Protein 9AYR (pdb70)

GO terms:
  GO:0005085 guanyl-nucleotide exchange factor activity (F, IDA)
  GO:0000139 Golgi membrane (C, IDA)
  GO:0005801 cis-Golgi network (C, IDA)
  GO:0032045 guanyl-nucleotide exchange factor complex (C, IDA)
  GO:0005085 guanyl-nucleotide exchange factor activity (F, IGI)
  GO:0042147 retrograde transport, endosome to Golgi (P, IGI)
  GO:0042147 retrograde transport, endosome to Golgi (P, IMP)
  GO:0005829 cytosol (C, HDA)
  GO:0006886 intracellular protein transport (P, IMP)
  GO:0005085 guanyl-nucleotide exchange factor activity (F, IPI)
  GO:0042147 retrograde transport, endosome to Golgi (P, IPI)
  GO:0034066 Ric1-Rgp1 guanyl-nucleotide exchange factor complex (C, IPI)
  GO:0005515 protein binding (F, IPI)
  GO:0005794 Golgi apparatus (C, IDA)

Nearest PDB structures (foldseek):
  9ayr-assembly1_C  TM=1.006E+00  e=3.073E-36  Saccharomyces cerevisiae
  5uk9-assembly2_B  TM=8.354E-01  e=1.605E-13  Homo sapiens
  8afd-assembly2_B  TM=8.222E-01  e=9.881E-13  Homo sapiens
  4m21-assembly1_A  TM=8.290E-01  e=4.120E-12  Homo sapiens
  2erx-assembly2_B  TM=7.887E-01  e=4.132E-10  Homo sapiens

B-factor: mean 67.65, std 32.07, range [1.93, 196.13]

Foldseek 3Di:
DDKFFPKFWDKDFDDFQPDAQDPPHRDRQLFWQEKDDDLQQQWIWTFDQFKIWIARHLLGDTFDMDRHHNVCCVVQNTWHAKAFQDAPLAAQLAAADDSPVPDDDWGWIWTAHPQGKTFTKTKAFPDGNLRCCLQQVFPRDDNPPPCPFFPPFDADPPPRVDTQAFGNGDPPPDDFDQVVSQRSGTGHMDMDGDDMDHDPFDFLEKHKYWYCDVPIWIWMWTAGQQFIKIFIGRPNDTDDIDTAGDHQWHYWDRFLSWIWTWGADVQWTWIWTAHVVVRDTDTQTAPRHNADWDDWAYALRWIWTAGQFKIWTAGDPVGYTDAIDGDPAGFDDKYCQDRFWIWTAGPQQQKIWTAGPLGATAAIDPPPPPPDVPTFHFNYWHHTQQWIWTDGRSRMITITWMWAWADEAAFQQAFWDWTKTATLQQKMWIDDFPFPDQDTDKDIDIDHDPDSGRSFNWRDWYAAPPRQWIWIAGQSQGKIWIAGPVVRDIAIAGDWAFPDWHYQHDFKIFTFGFDPVVRWIKTWIFRDDPDDDPNDHRVVRTDDMGGDDPVKDWLDKHKYFDNDWDFPVPVVLGWTQGIWIWTQIQAWIWIWGFTFHADPVGPGHTDDTDGPDTHGDDCVQPSSQWDHWDQPDQWIWTCGSAFIKIFHPCVTDMDTQGGGFDAFQHHHNQWTQTAGNQKGFIAGNVCSNVSHDTLFIGGNDHNQDFNIDHVLLQKTKGWYWPHDNVIIDITIDIDHCLLRSVVSVVVVVPDPPCNCVSCVPHPCVLCSLPVCLLVCLPPHHDNLVSLVNLVCRQQPDVVGSLSPSSLVSVLVSLVPHDPVSQVVVCVSPVDDPVRSVVSCVVVLPLVSCLSCVVCVPVDPVVPCVLLVSLLSLVVVVVVVSSVVSNVVSLVVQVVVVVVPHSVVSVVVSD/DFQWAWDWDDPDPFKIWIKTWNFLAAEQFFKTKIKIKIAGNADPVLVPDDVPPSLSQAKKKWAWKWKKKWKKKKFFCQWFPPVPFCVVGIDIATAEMEPIAIQDGTDIHHHGDMWMKIWIFDGHHLQADWFADLDDGITMWMKMKIKTWIPSDVDIDIDIDIDTGGYFHFADLQGKTFAREDRDRYYYGYNTDMDRDDPDVVLVVQLVVLVCPPVVSVCSSVVCDPDDSLSSQVCNQVDPNRIDRLPDDFDQKDWDADPNFTAWIKGWPGSAAAQQDKTKIKIFGLVGGDLFKDFFKKKKFKWKWKAFDPVGTDPVDDGTDTHTQFMDMDGPLDSDRMDIDITGGDDDSNDTHHFWHHYPGIGMFMKMKMKTWMFGDDPRQFWDFDDDDPPDTDIHGDPDGDTDTDMDIGGHHYHYHSDGDSHD/DDAAEEEEAVCLLVVCVQPPDPPVFNPFDCDPQKTWTWDDDPNDTYIYMYRHDPVDPPCCLVVLLVHQEYEQEFEQADCVSVVCVVVVLVSSVVSPDHQYEYEYECQVPVHRPDPPVVSVVVCVVSPHDYYDYFYSPNTPCSVVRVNVVVVPDDDDDDDDPPDDDDD

Organism: Saccharomyces cerevisiae (strain ATCC 204508 / S288c) (NCBI:txid559292)

Secondary structure (DSSP, 8-state):
----BSSSPEEEEPPPPSS-SSSS---------EEEEETTTTEEEEE-SS-EEEEETTTTEEEEE----HHHHHHH-SEEEEEEB----S--SSS----TT-----EEEEEEETTSEE--EEEE-S--HHHHHHHH---------TTTTB-SEEEESSSTTSEEESSS-------S----TTT--PBP-EEEE---EE-SS---EEEEEEEE---EEEEEEEEETTEEEEEEESSSSEEEEEEEE-SSEEEEEE-SSSEEEEE-------EEEEETTTTEEEEE--S---SPEEEEEEETTEEEEEESS-EEEEETTTTEEEEEE--SS--SEEEESSSS-EEEE-TT-S-EEEE-TTS-EEEE----SS-------EEEEEE-SS-EEEEETTSEEEE--B--B---STT-TTSPPPEEEEETTTEEEEE---TTSSS-----EEEE-S-S-S---EEEEEE-GGG--EEEEETTTTEEEEEETTTTEEEEEES--EEEEEESSSS-EEEEEE-SGGG-EEEEEE---S--SS---GGGG--EEEE--SS--EEEEEEEE-SSPPB-----TTEEEEEEEEEEESS--EEEEEEEE--SS----EEEEEEEE-----GGG-GGG--EEEEETTEEEEE-SSSEEEE------EEEEES-EEEE----SS---EEETTEEEE--HHHHHHT---SEEEE--SS--EEEEETTTTEEEEEEEE--SS--EEEEEEEE-HHHHHHHHHHTTPPTTSHHHHHTT-TTHHHHHTTTHHHHHTTT---HHHHHHHHHTTTS-------HHHHHHHHHHHHTSPTTSHHHHHHHSS--HHHHHHHHHHHT-HHHHHHHHHHHTT-----THHHHHHHHHHHHHH--HHHHHHHHHHHHHHHHHHH--HHHHHHHH-/--SSEEEEEEEETTEEEEEEESSSEE-TTS--EEEEEEEE---SGGGG-----GGGGS-EEEEEEEEEEEEEEEEETTTB-STT----SEEEEEEEE---EEEEEEEEE-TT-EEEEEEEPPPPPTTPPPPB-S-SSEEEEEEEEEEEEE-SSSS-EEEEEEEEEEE---B-TTSEEE-B--SSS-EE----EEE------HHHHHHHHHH--HHHHHHHHHH----SHHHHHHHGGG----EEESSSS--SEEEEEETTEEEEEEEESSS-EETTS-EEEEEE-TTTS-TTEEEEEEEEEEEEEEEE-GGGB-----PPP-EEEEEEEEE--S---EEEEEE---EETTEE----EEBSSEEEEEEEEEEEEEEE--SSSSEEEEEEETTEEEEEE-SEEEEE--EEEEE--EE---------/--EEEEE----HHHHHHSSS--SS-----B-SS-EEEEEEETTEEEEEEE-------SSHHHHHHH-SEEEEEEETTSHHHHHTHHHHHHHHHH------EEEEE-TT----SS-HHHHHHHHHHHT-SEEEE--TTT-SSHHHHHHHHHHHS-----EEE-PPP--

Sequence (1501 aa):
MHLWPVSPPQLLRIPPRNAELGEGTKIDDCNILQSMTLPQANVLIMLTPTRVLIYNFKPMALVASHERTMASLKEFGDNRSMKRSAPYNDIIEGLISKKDSQHQGKLIFYVMTDKNFLLTYQILKNCTNEIIFKEYGIPVIEPDYNNDDDTLTVFDKNSSSRIIQNGFGITKELHFLSENIDELPVKKLELRLKVVLKFDYEIIDMIGIKTFSGRYEEVLIVLFPHGLQILTISDFKVSKSSLVEVKKGSKTIVCNKQLMVLSHDEKQTIVSIIDIEKQAVEAIPLTDTPDELLTCLEVNGYLVVVYKEKIICFDTRIKKVSHSWKPPFVIKLCDKINDKILLLVSEDSVNIHFYTEFGNLLFATYFDEDDYAAEYKISDFVCLDKSLITVSHSGKYQVWKLWEEIKQTQFDFRNPKCYVLTNTNNDVIIYSPVTSSSINNDNLQVIKLPTKTFNNHIAFVKINSSLRLFATYVSNKNILLIHNLETNMWSSFADQNVLDLHWLGDNYLVCHMKNDDGSTNLKCLQIPLQEANPDVELSDYVMWEYNVPENTIVFSLHVNTLSRYKLLKMQPDALLKTAEIILVTDTQTIVFDVISTVHPCGLNIIKKFYQYLKINIPIDVLPNKIEWIINMKEGLLFFADRKFIKLGKVGWQTLTLLDNIEKIIDVIRDEIFVVQGHNYVVYSLEDLWDDKKPLVSIPIEEDLYPISTTPETATTHTLHCIFNARFSKLVVKHQIYLDQLILAKLEDNTDLEDISHNYRFLKPYKFALEKILSTKILRSDSLDDILKLIKMYDNTDPSPPTHSGMLEIISNCLRKIETKYWNHLFTNLKMTPRDLLALCIEENEAKMLGVLLLVFLNYDEMRAHRIDTFLIRENIKLEIIHESNSYFGGEHISIAFRFKHLGSQHELFNYQKQMYFHQPVTLISGYVQISGVFQYDSEVISESKFKDTSIKTLPLLLIPQTLLFSEISLEPGEVRTFYFKSTKLPKDICPSYSSSKVASINYTLEVGADVLSDDNIEKFSNRVPITIAPYISSNAEQYTSRLDKPAIILKTGNIKELKPRKSYSVRDNISNLEQKMSNLLPQLINLQNAYQINRNNETMAKVSLSAPFYKTTDDINLVIELDPITTPLLKVTSLTVSLESFEIINPKYKTEGGSKPKGNSVYEKHFICFDECKSVSVKLLPPRSPTNQITGQFKTDVFQHKWMIGLKFVIIAKTESITLDQFYEDKKGILFHSKENLEGEEFTCYVPIPILCTSEDFMGWLTKYKIVFLKTSLITRFMYDTFDDHYQATIGIDFLSKTMYLDDKTIRLQLWDTERFRSLIPSYIRDSRVAIIVYDITKRKSFEYIDKWIEDVKNEENVILCIVGNKSDLDERQISTEEGEKKAKLLGAKIFMETSTKAGYNVKALFKKIAKSLPENKPGVIDISTAE

Radius of gyration: 35.73 Å; Cα contacts (8 Å, |Δi|>4): 3496; chains: 3; bounding box: 91×107×98 Å

Structure (mmCIF, N/CA/C/O backbone):
data_9AYR
#
_entry.id   9AYR
#
_cell.length_a   1.00
_cell.length_b   1.00
_cell.length_c   1.00
_cell.angle_alpha   90.00
_cell.angle_beta   90.00
_cell.angle_gamma   90.00
#
_symmetry.space_group_name_H-M   'P 1'
#
loop_
_entity.id
_entity.type
_entity.pdbx_description
1 polymer 'Guanine nucleotide exchange factor subunit RIC1'
2 polymer 'Guanine nucleotide exchange factor subunit RGP1'
3 polymer 'GTP-binding protein YPT6'
#
loop_
_atom_site.group_PDB
_atom_site.id
_atom_site.type_symbol
_atom_site.label_atom_id
_atom_site.label_alt_id
_atom_site.label_comp_id
_atom_site.label_asym_id
_atom_site.label_entity_id
_atom_site.label_seq_id
_atom_site.pdbx_PDB_ins_code
_atom_site.Cartn_x
_atom_site.Cartn_y
_atom_site.Cartn_z
_atom_site.occupancy
_atom_site.B_iso_or_equiv
_atom_site.auth_seq_id
_atom_site.auth_comp_id
_atom_site.auth_asym_id
_atom_site.auth_atom_id
_atom_site.pdbx_PDB_model_num
ATOM 1 N N . MET A 1 37 ? 120.860 124.687 128.481 1.00 37.70 37 MET A N 1
ATOM 2 C CA . MET A 1 37 ? 119.423 124.752 128.719 1.00 41.81 37 MET A CA 1
ATOM 3 C C . MET A 1 37 ? 118.665 123.915 127.693 1.00 39.07 37 MET A C 1
ATOM 4 O O . MET A 1 37 ? 118.249 122.795 127.984 1.00 41.11 37 MET A O 1
ATOM 18 N N . HIS A 1 38 ? 118.492 124.460 126.492 1.00 37.39 38 HIS A N 1
ATOM 19 C CA . HIS A 1 38 ? 117.782 123.748 125.442 1.00 35.27 38 HIS A CA 1
ATOM 20 C C . HIS A 1 38 ? 118.603 122.558 124.954 1.00 34.77 38 HIS A C 1
ATOM 21 O O . HIS A 1 38 ? 119.812 122.466 125.179 1.00 37.59 38 HIS A O 1
ATOM 35 N N . LEU A 1 39 ? 117.923 121.636 124.276 1.00 31.22 39 LEU A N 1
ATOM 36 C CA . LEU A 1 39 ? 118.559 120.442 123.736 1.00 28.91 39 LEU A CA 1
ATOM 37 C C . LEU A 1 39 ? 117.937 120.111 122.390 1.00 31.30 39 LEU A C 1
ATOM 38 O O . LEU A 1 39 ? 116.713 120.000 122.280 1.00 37.21 39 LEU A O 1
ATOM 54 N N . TRP A 1 40 ? 118.781 119.956 121.375 1.00 26.62 40 TRP A N 1
ATOM 55 C CA . TRP A 1 40 ? 118.363 119.553 120.043 1.00 24.86 40 TRP A CA 1
ATOM 56 C C . TRP A 1 40 ? 119.239 118.404 119.571 1.00 27.44 40 TRP A C 1
ATOM 57 O O . TRP A 1 40 ? 120.400 118.305 119.976 1.00 31.10 40 TRP A O 1
ATOM 78 N N . PRO A 1 41 ? 118.719 117.524 118.713 1.00 27.64 41 PRO A N 1
ATOM 79 C CA . PRO A 1 41 ? 119.521 116.380 118.260 1.00 29.22 41 PRO A CA 1
ATOM 80 C C . PRO A 1 41 ? 120.509 116.789 117.176 1.00 29.01 41 PRO A C 1
ATOM 81 O O . PRO A 1 41 ? 120.149 117.472 116.214 1.00 24.49 41 PRO A O 1
ATOM 92 N N . VAL A 1 42 ? 121.764 116.369 117.341 1.00 29.32 42 VAL A N 1
ATOM 93 C CA . VAL A 1 42 ? 122.772 116.632 116.319 1.00 25.85 42 VAL A CA 1
ATOM 94 C C . VAL A 1 42 ? 122.435 115.885 115.038 1.00 29.42 42 VAL A C 1
ATOM 95 O O . VAL A 1 42 ? 122.515 116.442 113.937 1.00 35.39 42 VAL A O 1
ATOM 108 N N . SER A 1 43 ? 122.049 114.622 115.159 1.00 28.28 43 SER A N 1
ATOM 109 C CA . SER A 1 43 ? 121.773 113.777 114.006 1.00 29.89 43 SER A CA 1
ATOM 110 C C . SER A 1 43 ? 120.875 112.640 114.468 1.00 28.88 43 SER A C 1
ATOM 111 O O . SER A 1 43 ? 120.674 112.451 115.676 1.00 29.98 43 SER A O 1
ATOM 119 N N . PRO A 1 44 ? 120.312 111.871 113.541 1.00 27.68 44 PRO A N 1
ATOM 120 C CA . PRO A 1 44 ? 119.460 110.748 113.937 1.00 27.02 44 PRO A CA 1
ATOM 121 C C . PRO A 1 44 ? 120.223 109.772 114.812 1.00 23.70 44 PRO A C 1
ATOM 122 O O . PRO A 1 44 ? 121.460 109.703 114.749 1.00 29.23 44 PRO A O 1
ATOM 133 N N . PRO A 1 45 ? 119.528 109.004 115.643 1.00 19.52 45 PRO A N 1
ATOM 134 C CA . PRO A 1 45 ? 120.217 108.190 116.646 1.00 20.28 45 PRO A CA 1
ATOM 135 C C . PRO A 1 45 ? 121.048 107.080 116.023 1.00 18.83 45 PRO A C 1
ATOM 136 O O . PRO A 1 45 ? 120.792 106.612 114.912 1.00 23.96 45 PRO A O 1
ATOM 147 N N . GLN A 1 46 ? 122.064 106.665 116.772 1.00 14.02 46 GLN A N 1
ATOM 148 C CA . GLN A 1 46 ? 122.852 105.487 116.436 1.00 13.62 46 GLN A CA 1
ATOM 149 C C . GLN A 1 46 ? 122.183 104.274 117.071 1.00 18.02 46 GLN A C 1
ATOM 150 O O . GLN A 1 46 ? 122.005 104.230 118.292 1.00 25.81 46 GLN A O 1
ATOM 164 N N . LEU A 1 47 ? 121.805 103.301 116.247 1.00 16.57 47 LEU A N 1
ATOM 165 C CA . LEU A 1 47 ? 121.045 102.148 116.709 1.00 19.53 47 LEU A CA 1
ATOM 166 C C . LEU A 1 47 ? 121.994 101.026 117.109 1.00 19.08 47 LEU A C 1
ATOM 167 O O . LEU A 1 47 ? 122.899 100.673 116.348 1.00 23.20 47 LEU A O 1
ATOM 183 N N . LEU A 1 48 ? 121.784 100.468 118.301 1.00 16.95 48 LEU A N 1
ATOM 184 C CA . LEU A 1 48 ? 122.559 99.336 118.786 1.00 19.26 48 LEU A CA 1
ATOM 185 C C . LEU A 1 48 ? 121.619 98.402 119.532 1.00 23.60 48 LEU A C 1
ATOM 186 O O . LEU A 1 48 ? 120.439 98.706 119.727 1.00 32.03 48 LEU A O 1
ATOM 202 N N . ARG A 1 49 ? 122.145 97.263 119.973 1.00 22.99 49 ARG A N 1
ATOM 203 C CA . ARG A 1 49 ? 121.366 96.372 120.820 1.00 25.90 49 ARG A CA 1
ATOM 204 C C . ARG A 1 49 ? 122.310 95.543 121.675 1.00 30.62 49 ARG A C 1
ATOM 205 O O . ARG A 1 49 ? 123.401 95.170 121.239 1.00 34.89 49 ARG A O 1
ATOM 226 N N . ILE A 1 50 ? 121.867 95.256 122.894 1.00 30.65 50 ILE A N 1
ATOM 227 C CA . ILE A 1 50 ? 122.692 94.580 123.890 1.00 33.87 50 ILE A CA 1
ATOM 228 C C . ILE A 1 50 ? 123.001 93.167 123.410 1.00 36.93 50 ILE A C 1
ATOM 229 O O . ILE A 1 50 ? 122.187 92.567 122.693 1.00 40.27 50 ILE A O 1
ATOM 245 N N . PRO A 1 51 ? 124.148 92.596 123.768 1.00 35.45 51 PRO A N 1
ATOM 246 C CA . PRO A 1 51 ? 124.460 91.234 123.340 1.00 38.30 51 PRO A CA 1
ATOM 247 C C . PRO A 1 51 ? 123.574 90.228 124.051 1.00 42.30 51 PRO A C 1
ATOM 248 O O . PRO A 1 51 ? 123.083 90.498 125.156 1.00 41.88 51 PRO A O 1
ATOM 259 N N . PRO A 1 52 ? 123.349 89.057 123.461 1.00 45.66 52 PRO A N 1
ATOM 260 C CA . PRO A 1 52 ? 122.528 88.041 124.128 1.00 47.85 52 PRO A CA 1
ATOM 261 C C . PRO A 1 52 ? 123.236 87.480 125.351 1.00 48.90 52 PRO A C 1
ATOM 262 O O . PRO A 1 52 ? 124.442 87.645 125.543 1.00 52.15 52 PRO A O 1
ATOM 273 N N . ARG A 1 53 ? 122.456 86.806 126.193 1.00 48.34 53 ARG A N 1
ATOM 274 C CA . ARG A 1 53 ? 122.996 86.250 127.427 1.00 49.71 53 ARG A CA 1
ATOM 275 C C . ARG A 1 53 ? 124.129 85.279 127.124 1.00 58.17 53 ARG A C 1
ATOM 276 O O . ARG A 1 53 ? 123.997 84.392 126.277 1.00 62.69 53 ARG A O 1
ATOM 297 N N . ASN A 1 54 ? 125.249 85.453 127.827 1.00 56.91 54 ASN A N 1
ATOM 298 C CA . ASN A 1 54 ? 126.399 84.580 127.620 1.00 54.40 54 ASN A CA 1
ATOM 299 C C . ASN A 1 54 ? 126.151 83.195 128.205 1.00 58.77 54 ASN A C 1
ATOM 300 O O . ASN A 1 54 ? 126.442 82.178 127.566 1.00 60.05 54 ASN A O 1
ATOM 311 N N . ALA A 1 55 ? 125.612 83.138 129.417 1.00 61.17 55 ALA A N 1
ATOM 312 C CA . ALA A 1 55 ? 125.409 81.880 130.116 1.00 62.41 55 ALA A CA 1
ATOM 313 C C . ALA A 1 55 ? 124.076 81.251 129.726 1.00 68.39 55 ALA A C 1
ATOM 314 O O . ALA A 1 55 ? 123.206 81.889 129.129 1.00 68.46 55 ALA A O 1
ATOM 321 N N . GLU A 1 56 ? 123.928 79.976 130.078 1.00 78.87 56 GLU A N 1
ATOM 322 C CA . GLU A 1 56 ? 122.717 79.219 129.787 1.00 82.54 56 GLU A CA 1
ATOM 323 C C . GLU A 1 56 ? 121.761 79.363 130.965 1.00 79.54 56 GLU A C 1
ATOM 324 O O . GLU A 1 56 ? 122.059 78.911 132.075 1.00 75.39 56 GLU A O 1
ATOM 336 N N . LEU A 1 57 ? 120.612 79.999 130.724 1.00 82.84 57 LEU A N 1
ATOM 337 C CA . LEU A 1 57 ? 119.623 80.165 131.784 1.00 81.64 57 LEU A CA 1
ATOM 338 C C . LEU A 1 57 ? 119.135 78.815 132.292 1.00 84.53 57 LEU A C 1
ATOM 339 O O . LEU A 1 57 ? 119.163 78.545 133.498 1.00 78.88 57 LEU A O 1
ATOM 355 N N . GLY A 1 58 ? 118.690 77.949 131.382 1.00 96.68 58 GLY A N 1
ATOM 356 C CA . GLY A 1 58 ? 118.246 76.628 131.762 1.00 100.13 58 GLY A CA 1
ATOM 357 C C . GLY A 1 58 ? 119.368 75.607 131.737 1.00 110.06 58 GLY A C 1
ATOM 358 O O . GLY A 1 58 ? 120.430 75.830 131.158 1.00 110.04 58 GLY A O 1
ATOM 362 N N . GLU A 1 59 ? 119.117 74.467 132.382 1.00 117.54 59 GLU A N 1
ATOM 363 C CA . GLU A 1 59 ? 120.109 73.397 132.392 1.00 118.51 59 GLU A CA 1
ATOM 364 C C . GLU A 1 59 ? 120.376 72.885 130.981 1.00 118.61 59 GLU A C 1
ATOM 365 O O . GLU A 1 59 ? 121.523 72.588 130.628 1.00 115.63 59 GLU A O 1
ATOM 377 N N . GLY A 1 60 ? 119.330 72.778 130.163 1.00 121.24 60 GLY A N 1
ATOM 378 C CA . GLY A 1 60 ? 119.468 72.327 128.792 1.00 119.52 60 GLY A CA 1
ATOM 379 C C . GLY A 1 60 ? 119.033 73.371 127.784 1.00 114.90 60 GLY A C 1
ATOM 380 O O . GLY A 1 60 ? 119.523 73.391 126.651 1.00 112.01 60 GLY A O 1
ATOM 384 N N . THR A 1 61 ? 118.113 74.244 128.187 1.00 115.63 61 THR A N 1
ATOM 385 C CA . THR A 1 61 ? 117.584 75.287 127.321 1.00 115.02 61 THR A CA 1
ATOM 386 C C . THR A 1 61 ? 118.207 76.630 127.679 1.00 109.06 61 THR A C 1
ATOM 387 O O . THR A 1 61 ? 118.486 76.904 128.850 1.00 105.31 61 THR A O 1
ATOM 398 N N . LYS A 1 62 ? 118.424 77.462 126.663 1.00 103.61 62 LYS A N 1
ATOM 399 C CA . LYS A 1 62 ? 118.997 78.790 126.830 1.00 101.04 62 LYS A CA 1
ATOM 400 C C . LYS A 1 62 ? 117.988 79.828 126.363 1.00 99.48 62 LYS A C 1
ATOM 401 O O . LYS A 1 62 ? 117.380 79.674 125.298 1.00 95.87 62 LYS A O 1
ATOM 420 N N . ILE A 1 63 ? 117.809 80.878 127.161 1.00 91.21 63 ILE A N 1
ATOM 421 C CA . ILE A 1 63 ? 116.873 81.957 126.862 1.00 84.48 63 ILE A CA 1
ATOM 422 C C . ILE A 1 63 ? 117.658 83.259 126.947 1.00 80.47 63 ILE A C 1
ATOM 423 O O . ILE A 1 63 ? 117.964 83.737 128.045 1.00 79.31 63 ILE A O 1
ATOM 439 N N . ASP A 1 64 ? 117.986 83.838 125.794 1.00 78.44 64 ASP A N 1
ATOM 440 C CA . ASP A 1 64 ? 118.606 85.160 125.745 1.00 69.07 64 ASP A CA 1
ATOM 441 C C . ASP A 1 64 ? 117.492 86.191 125.868 1.00 67.00 64 ASP A C 1
ATOM 442 O O . ASP A 1 64 ? 116.730 86.418 124.925 1.00 64.14 64 ASP A O 1
ATOM 451 N N . ASP A 1 65 ? 117.385 86.810 127.045 1.00 61.48 65 ASP A N 1
ATOM 452 C CA . ASP A 1 65 ? 116.264 87.709 127.306 1.00 60.17 65 ASP A CA 1
ATOM 453 C C . ASP A 1 65 ? 116.233 88.855 126.303 1.00 61.32 65 ASP A C 1
ATOM 454 O O . ASP A 1 65 ? 115.213 89.088 125.643 1.00 67.52 65 ASP A O 1
ATOM 463 N N . CYS A 1 66 ? 117.351 89.565 126.154 1.00 51.15 66 CYS A N 1
ATOM 464 C CA . CYS A 1 66 ? 117.450 90.695 125.232 1.00 47.37 66 CYS A CA 1
ATOM 465 C C . CYS A 1 66 ? 116.256 91.634 125.398 1.00 49.98 66 CYS A C 1
ATOM 466 O O . CYS A 1 66 ? 115.604 92.036 124.433 1.00 50.76 66 CYS A O 1
ATOM 474 N N . ASN A 1 67 ? 115.966 91.972 126.652 1.00 47.90 67 ASN A N 1
ATOM 475 C CA . ASN A 1 67 ? 114.819 92.809 126.997 1.00 39.38 67 ASN A CA 1
ATOM 476 C C . ASN A 1 67 ? 115.237 93.724 128.139 1.00 39.86 67 ASN A C 1
ATOM 477 O O . ASN A 1 67 ? 115.527 93.248 129.239 1.00 43.94 67 ASN A O 1
ATOM 488 N N . ILE A 1 68 ? 115.258 95.027 127.884 1.00 36.78 68 ILE A N 1
ATOM 489 C CA . ILE A 1 68 ? 115.813 96.003 128.815 1.00 37.01 68 ILE A CA 1
ATOM 490 C C . ILE A 1 68 ? 114.659 96.681 129.540 1.00 35.57 68 ILE A C 1
ATOM 491 O O . ILE A 1 68 ? 113.896 97.447 128.941 1.00 38.61 68 ILE A O 1
ATOM 507 N N . LEU A 1 69 ? 114.540 96.406 130.838 1.00 31.09 69 LEU A N 1
ATOM 508 C CA . LEU A 1 69 ? 113.483 97.007 131.640 1.00 32.93 69 LEU A CA 1
ATOM 509 C C . LEU A 1 69 ? 113.776 98.466 131.967 1.00 38.62 69 LEU A C 1
ATOM 510 O O . LEU A 1 69 ? 112.879 99.312 131.892 1.00 42.60 69 LEU A O 1
ATOM 526 N N . GLN A 1 70 ? 115.018 98.780 132.329 1.00 37.54 70 GLN A N 1
ATOM 527 C CA . GLN A 1 70 ? 115.353 100.112 132.810 1.00 36.27 70 GLN A CA 1
ATOM 528 C C . GLN A 1 70 ? 116.838 100.366 132.598 1.00 36.07 70 GLN A C 1
ATOM 529 O O . GLN A 1 70 ? 117.649 99.438 132.629 1.00 43.39 70 GLN A O 1
ATOM 543 N N . SER A 1 71 ? 117.178 101.635 132.383 1.00 32.83 71 SER A N 1
ATOM 544 C CA . SER A 1 71 ? 118.560 102.073 132.255 1.00 32.03 71 SER A CA 1
ATOM 545 C C . SER A 1 71 ? 118.783 103.287 133.145 1.00 32.45 71 SER A C 1
ATOM 546 O O . SER A 1 71 ? 117.885 104.112 133.331 1.00 35.95 71 SER A O 1
ATOM 554 N N . MET A 1 72 ? 119.990 103.389 133.698 1.00 28.74 72 MET A N 1
ATOM 555 C CA . MET A 1 72 ? 120.329 104.483 134.595 1.00 32.33 72 MET A CA 1
ATOM 556 C C . MET A 1 72 ? 121.832 104.707 134.545 1.00 33.39 72 MET A C 1
ATOM 557 O O . MET A 1 72 ? 122.603 103.779 134.289 1.00 41.32 72 MET A O 1
ATOM 571 N N . THR A 1 73 ? 122.240 105.946 134.800 1.00 31.92 73 THR A N 1
ATOM 572 C CA . THR A 1 73 ? 123.629 106.361 134.689 1.00 34.23 73 THR A CA 1
ATOM 573 C C . THR A 1 73 ? 124.244 106.567 136.067 1.00 34.66 73 THR A C 1
ATOM 574 O O . THR A 1 73 ? 123.551 106.819 137.055 1.00 40.67 73 THR A O 1
ATOM 585 N N . LEU A 1 74 ? 125.569 106.456 136.110 1.00 34.53 74 LEU A N 1
ATOM 586 C CA . LEU A 1 74 ? 126.365 106.726 137.307 1.00 33.37 74 LEU A CA 1
ATOM 587 C C . LEU A 1 74 ? 127.500 107.663 136.909 1.00 33.23 74 LEU A C 1
ATOM 588 O O . LEU A 1 74 ? 128.663 107.253 136.817 1.00 36.80 74 LEU A O 1
ATOM 604 N N . PRO A 1 75 ? 127.191 108.937 136.651 1.00 36.46 75 PRO A N 1
ATOM 605 C CA . PRO A 1 75 ? 128.238 109.853 136.167 1.00 36.72 75 PRO A CA 1
ATOM 606 C C . PRO A 1 75 ? 129.403 109.998 137.126 1.00 42.94 75 PRO A C 1
ATOM 607 O O . PRO A 1 75 ? 130.516 110.316 136.689 1.00 48.56 75 PRO A O 1
ATOM 618 N N . GLN A 1 76 ? 129.183 109.772 138.423 1.00 43.70 76 GLN A N 1
ATOM 619 C CA . GLN A 1 76 ? 130.277 109.849 139.384 1.00 44.00 76 GLN A CA 1
ATOM 620 C C . GLN A 1 76 ? 131.404 108.886 139.032 1.00 47.24 76 GLN A C 1
ATOM 621 O O . GLN A 1 76 ? 132.561 109.130 139.391 1.00 54.81 76 GLN A O 1
ATOM 635 N N . ALA A 1 77 ? 131.091 107.794 138.331 1.00 40.03 77 ALA A N 1
ATOM 636 C CA . ALA A 1 77 ? 132.086 106.815 137.917 1.00 36.90 77 ALA A CA 1
ATOM 637 C C . ALA A 1 77 ? 132.138 106.605 136.411 1.00 38.46 77 ALA A C 1
ATOM 638 O O . ALA A 1 77 ? 132.892 105.741 135.950 1.00 40.47 77 ALA A O 1
ATOM 645 N N . ASN A 1 78 ? 131.367 107.362 135.631 1.00 38.26 78 ASN A N 1
ATOM 646 C CA . ASN A 1 78 ? 131.366 107.250 134.174 1.00 34.47 78 ASN A CA 1
ATOM 647 C C . ASN A 1 78 ? 130.982 105.834 133.739 1.00 30.28 78 ASN A C 1
ATOM 648 O O . ASN A 1 78 ? 131.697 105.164 132.993 1.00 34.52 78 ASN A O 1
ATOM 659 N N . VAL A 1 79 ? 129.829 105.383 134.232 1.00 26.51 79 VAL A N 1
ATOM 660 C CA . VAL A 1 79 ? 129.288 104.075 133.884 1.00 24.20 79 VAL A CA 1
ATOM 661 C C . VAL A 1 79 ? 127.781 104.193 133.717 1.00 27.93 79 VAL A C 1
ATOM 662 O O . VAL A 1 79 ? 127.105 104.902 134.468 1.00 35.64 79 VAL A O 1
ATOM 675 N N . LEU A 1 80 ? 127.260 103.486 132.718 1.00 29.20 80 LEU A N 1
ATOM 676 C CA . LEU A 1 80 ? 125.831 103.406 132.443 1.00 26.81 80 LEU A CA 1
ATOM 677 C C . LEU A 1 80 ? 125.361 101.988 132.722 1.00 28.15 80 LEU A C 1
ATOM 678 O O . LEU A 1 80 ? 125.952 101.027 132.223 1.00 39.40 80 LEU A O 1
ATOM 694 N N . ILE A 1 81 ? 124.299 101.854 133.511 1.00 25.03 81 ILE A N 1
ATOM 695 C CA . ILE A 1 81 ? 123.781 100.555 133.923 1.00 27.98 81 ILE A CA 1
ATOM 696 C C . ILE A 1 81 ? 122.453 100.317 133.221 1.00 31.43 81 ILE A C 1
ATOM 697 O O . ILE A 1 81 ? 121.549 101.158 133.285 1.00 39.26 81 ILE A O 1
ATOM 713 N N . MET A 1 82 ? 122.343 99.176 132.546 1.00 28.24 82 MET A N 1
ATOM 714 C CA . MET A 1 82 ? 121.093 98.698 131.976 1.00 28.66 82 MET A CA 1
ATOM 715 C C . MET A 1 82 ? 120.641 97.464 132.742 1.00 32.15 82 MET A C 1
ATOM 716 O O . MET A 1 82 ? 121.469 96.672 133.204 1.00 41.05 82 MET A O 1
ATOM 730 N N . LEU A 1 83 ? 119.331 97.306 132.881 1.00 30.38 83 LEU A N 1
ATOM 731 C CA . LEU A 1 83 ? 118.752 96.207 133.639 1.00 31.21 83 LEU A CA 1
ATOM 732 C C . LEU A 1 83 ? 117.868 95.367 132.732 1.00 36.63 83 LEU A C 1
ATOM 733 O O . LEU A 1 83 ? 117.176 95.897 131.860 1.00 47.13 83 LEU A O 1
ATOM 749 N N . THR A 1 84 ? 117.895 94.060 132.944 1.00 36.34 84 THR A N 1
ATOM 750 C CA . THR A 1 84 ? 117.048 93.117 132.234 1.00 37.32 84 THR A CA 1
ATOM 751 C C . THR A 1 84 ? 116.495 92.128 133.246 1.00 36.76 84 THR A C 1
ATOM 752 O O . THR A 1 84 ? 117.000 92.035 134.370 1.00 40.20 84 THR A O 1
ATOM 763 N N . PRO A 1 85 ? 115.456 91.375 132.879 1.00 39.27 85 PRO A N 1
ATOM 764 C CA . PRO A 1 85 ? 114.827 90.480 133.865 1.00 41.65 85 PRO A CA 1
ATOM 765 C C . PRO A 1 85 ? 115.778 89.460 134.463 1.00 43.39 85 PRO A C 1
ATOM 766 O O . PRO A 1 85 ? 115.538 88.998 135.586 1.00 50.40 85 PRO A O 1
ATOM 777 N N . THR A 1 86 ? 116.848 89.091 133.757 1.00 37.18 86 THR A N 1
ATOM 778 C CA . THR A 1 86 ? 117.748 88.042 134.211 1.00 39.87 86 THR A CA 1
ATOM 779 C C . THR A 1 86 ? 119.185 88.496 134.424 1.00 41.23 86 THR A C 1
ATOM 780 O O . THR A 1 86 ? 119.969 87.733 135.000 1.00 42.02 86 THR A O 1
ATOM 791 N N . ARG A 1 87 ? 119.560 89.697 133.988 1.00 39.33 87 ARG A N 1
ATOM 792 C CA . ARG A 1 87 ? 120.946 90.129 134.089 1.00 36.64 87 ARG A CA 1
ATOM 793 C C . ARG A 1 87 ? 121.013 91.645 134.178 1.00 34.21 87 ARG A C 1
ATOM 794 O O . ARG A 1 87 ? 120.094 92.357 133.765 1.00 39.82 87 ARG A O 1
ATOM 815 N N . VAL A 1 88 ? 122.127 92.126 134.722 1.00 31.92 88 VAL A N 1
ATOM 816 C CA . VAL A 1 88 ? 122.475 93.541 134.724 1.00 27.15 88 VAL A CA 1
ATOM 817 C C . VAL A 1 88 ? 123.668 93.720 133.799 1.00 30.59 88 VAL A C 1
ATOM 818 O O . VAL A 1 88 ? 124.500 92.818 133.655 1.00 39.93 88 VAL A O 1
ATOM 831 N N . LEU A 1 89 ? 123.745 94.883 133.156 1.00 25.72 89 LEU A N 1
ATOM 832 C CA . LEU A 1 89 ? 124.837 95.200 132.249 1.00 25.49 89 LEU A CA 1
ATOM 833 C C . LEU A 1 89 ? 125.400 96.565 132.607 1.00 26.60 89 LEU A C 1
ATOM 834 O O . LEU A 1 89 ? 124.648 97.491 132.917 1.00 30.32 89 LEU A O 1
ATOM 850 N N . ILE A 1 90 ? 126.724 96.685 132.566 1.00 24.94 90 ILE A N 1
ATOM 851 C CA . ILE A 1 90 ? 127.424 97.911 132.926 1.00 23.45 90 ILE A CA 1
ATOM 852 C C . ILE A 1 90 ? 128.345 98.278 131.774 1.00 25.15 90 ILE A C 1
ATOM 853 O O . ILE A 1 90 ? 129.206 97.478 131.385 1.00 32.71 90 ILE A O 1
ATOM 869 N N . TYR A 1 91 ? 128.173 99.488 131.247 1.00 20.76 91 TYR A N 1
ATOM 870 C CA . TYR A 1 91 ? 128.909 99.995 130.104 1.00 22.06 91 TYR A CA 1
ATOM 871 C C . TYR A 1 91 ? 129.732 101.199 130.534 1.00 23.87 91 TYR A C 1
ATOM 872 O O . TYR A 1 91 ? 129.348 101.933 131.448 1.00 25.55 91 TYR A O 1
ATOM 890 N N . ASN A 1 92 ? 130.860 101.408 129.864 1.00 24.18 92 ASN A N 1
ATOM 891 C CA . ASN A 1 92 ? 131.592 102.660 129.998 1.00 23.09 92 ASN A CA 1
ATOM 892 C C . ASN A 1 92 ? 130.859 103.721 129.186 1.00 24.97 92 ASN A C 1
ATOM 893 O O . ASN A 1 92 ? 130.720 103.587 127.966 1.00 28.60 92 ASN A O 1
ATOM 904 N N . PHE A 1 93 ? 130.389 104.771 129.857 1.00 29.78 93 PHE A N 1
ATOM 905 C CA . PHE A 1 93 ? 129.396 105.650 129.248 1.00 29.62 93 PHE A CA 1
ATOM 906 C C . PHE A 1 93 ? 129.971 106.423 128.067 1.00 34.55 93 PHE A C 1
ATOM 907 O O . PHE A 1 93 ? 129.516 106.264 126.928 1.00 37.24 93 PHE A O 1
ATOM 924 N N . LYS A 1 94 ? 130.969 107.277 128.315 1.00 38.76 94 LYS A N 1
ATOM 925 C CA . LYS A 1 94 ? 131.432 108.184 127.265 1.00 38.46 94 LYS A CA 1
ATOM 926 C C . LYS A 1 94 ? 131.954 107.426 126.052 1.00 40.11 94 LYS A C 1
ATOM 927 O O . LYS A 1 94 ? 131.445 107.648 124.940 1.00 45.35 94 LYS A O 1
ATOM 946 N N . PRO A 1 95 ? 132.942 106.536 126.175 1.00 36.24 95 PRO A N 1
ATOM 947 C CA . PRO A 1 95 ? 133.200 105.573 125.086 1.00 33.30 95 PRO A CA 1
ATOM 948 C C . PRO A 1 95 ? 132.260 104.378 125.217 1.00 34.63 95 PRO A C 1
ATOM 949 O O . PRO A 1 95 ? 132.584 103.342 125.797 1.00 33.89 95 PRO A O 1
ATOM 960 N N . MET A 1 96 ? 131.049 104.544 124.686 1.00 31.43 96 MET A N 1
ATOM 961 C CA . MET A 1 96 ? 129.986 103.561 124.866 1.00 29.50 96 MET A CA 1
ATOM 962 C C . MET A 1 96 ? 130.476 102.155 124.562 1.00 28.85 96 MET A C 1
ATOM 963 O O . MET A 1 96 ? 130.810 101.834 123.419 1.00 31.72 96 MET A O 1
ATOM 977 N N . ALA A 1 97 ? 130.512 101.315 125.594 1.00 22.13 97 ALA A N 1
ATOM 978 C CA . ALA A 1 97 ? 130.959 99.939 125.434 1.00 22.00 97 ALA A CA 1
ATOM 979 C C . ALA A 1 97 ? 130.645 99.116 126.676 1.00 22.90 97 ALA A C 1
ATOM 980 O O . ALA A 1 97 ? 130.946 99.537 127.796 1.00 27.97 97 ALA A O 1
ATOM 987 N N . LEU A 1 98 ? 130.049 97.942 126.485 1.00 22.68 98 LEU A N 1
ATOM 988 C CA . LEU A 1 98 ? 129.770 97.047 127.599 1.00 23.75 98 LEU A CA 1
ATOM 989 C C . LEU A 1 98 ? 131.067 96.693 128.310 1.00 25.56 98 LEU A C 1
ATOM 990 O O . LEU A 1 98 ? 132.105 96.519 127.669 1.00 31.75 98 LEU A O 1
ATOM 1006 N N . VAL A 1 99 ? 131.026 96.642 129.642 1.00 24.88 99 VAL A N 1
ATOM 1007 C CA . VAL A 1 99 ? 132.236 96.345 130.402 1.00 22.34 99 VAL A CA 1
ATOM 1008 C C . VAL A 1 99 ? 132.006 95.211 131.396 1.00 23.57 99 VAL A C 1
ATOM 1009 O O . VAL A 1 99 ? 132.948 94.491 131.745 1.00 29.76 99 VAL A O 1
ATOM 1022 N N . ALA A 1 100 ? 130.771 95.032 131.860 1.00 22.32 100 ALA A N 1
ATOM 1023 C CA . ALA A 1 100 ? 130.524 94.011 132.872 1.00 22.78 100 ALA A CA 1
ATOM 1024 C C . ALA A 1 100 ? 129.060 93.598 132.850 1.00 25.22 100 ALA A C 1
ATOM 1025 O O . ALA A 1 100 ? 128.214 94.262 132.251 1.00 28.87 100 ALA A O 1
ATOM 1032 N N . SER A 1 101 ? 128.773 92.491 133.528 1.00 23.89 101 SER A N 1
ATOM 1033 C CA . SER A 1 101 ? 127.410 92.000 133.679 1.00 24.88 101 SER A CA 1
ATOM 1034 C C . SER A 1 101 ? 127.386 91.012 134.841 1.00 28.15 101 SER A C 1
ATOM 1035 O O . SER A 1 101 ? 128.416 90.730 135.457 1.00 38.97 101 SER A O 1
ATOM 1043 N N . HIS A 1 102 ? 126.196 90.486 135.140 1.00 24.67 102 HIS A N 1
ATOM 1044 C CA . HIS A 1 102 ? 126.018 89.547 136.244 1.00 27.89 102 HIS A CA 1
ATOM 1045 C C . HIS A 1 102 ? 125.434 88.208 135.823 1.00 34.80 102 HIS A C 1
ATOM 1046 O O . HIS A 1 102 ? 125.878 87.172 136.323 1.00 39.64 102 HIS A O 1
ATOM 1060 N N . GLU A 1 103 ? 124.442 88.193 134.934 1.00 34.04 103 GLU A N 1
ATOM 1061 C CA . GLU A 1 103 ? 123.901 86.956 134.366 1.00 39.64 103 GLU A CA 1
ATOM 1062 C C . GLU A 1 103 ? 123.497 85.968 135.467 1.00 40.70 103 GLU A C 1
ATOM 1063 O O . GLU A 1 103 ? 124.079 84.897 135.634 1.00 51.31 103 GLU A O 1
ATOM 1075 N N . ARG A 1 104 ? 122.481 86.367 136.226 1.00 35.81 104 ARG A N 1
ATOM 1076 C CA . ARG A 1 104 ? 121.972 85.510 137.289 1.00 38.17 104 ARG A CA 1
ATOM 1077 C C . ARG A 1 104 ? 121.448 84.200 136.712 1.00 41.94 104 ARG A C 1
ATOM 1078 O O . ARG A 1 104 ? 120.967 84.141 135.577 1.00 46.16 104 ARG A O 1
ATOM 1099 N N . THR A 1 105 ? 121.546 83.141 137.509 1.00 43.55 105 THR A N 1
ATOM 1100 C CA . THR A 1 105 ? 121.165 81.806 137.076 1.00 49.36 105 THR A CA 1
ATOM 1101 C C . THR A 1 105 ? 119.709 81.514 137.431 1.00 49.17 105 THR A C 1
ATOM 1102 O O . THR A 1 105 ? 119.040 82.285 138.121 1.00 49.11 105 THR A O 1
ATOM 1113 N N . MET A 1 106 ? 119.221 80.369 136.946 1.00 54.68 106 MET A N 1
ATOM 1114 C CA . MET A 1 106 ? 117.831 79.994 137.189 1.00 57.08 106 MET A CA 1
ATOM 1115 C C . MET A 1 106 ? 117.539 79.833 138.672 1.00 58.13 106 MET A C 1
ATOM 1116 O O . MET A 1 106 ? 116.426 80.127 139.118 1.00 62.22 106 MET A O 1
ATOM 1130 N N . ALA A 1 107 ? 118.512 79.358 139.451 1.00 52.54 107 ALA A N 1
ATOM 1131 C CA . ALA A 1 107 ? 118.302 79.236 140.888 1.00 51.44 107 ALA A CA 1
ATOM 1132 C C . ALA A 1 107 ? 117.993 80.595 141.504 1.00 51.28 107 ALA A C 1
ATOM 1133 O O . ALA A 1 107 ? 117.032 80.741 142.268 1.00 52.93 107 ALA A O 1
ATOM 1140 N N . SER A 1 108 ? 118.792 81.609 141.165 1.00 47.35 108 SER A N 1
ATOM 1141 C CA . SER A 1 108 ? 118.537 82.951 141.677 1.00 47.68 108 SER A CA 1
ATOM 1142 C C . SER A 1 108 ? 117.244 83.520 141.113 1.00 47.38 108 SER A C 1
ATOM 1143 O O . SER A 1 108 ? 116.505 84.211 141.821 1.00 48.61 108 SER A O 1
ATOM 1151 N N . LEU A 1 109 ? 116.955 83.251 139.838 1.00 47.79 109 LEU A N 1
ATOM 1152 C CA . LEU A 1 109 ? 115.724 83.763 139.246 1.00 45.83 109 LEU A CA 1
ATOM 1153 C C . LEU A 1 109 ? 114.502 83.215 139.969 1.00 45.21 109 LEU A C 1
ATOM 1154 O O . LEU A 1 109 ? 113.519 83.935 140.176 1.00 48.51 109 LEU A O 1
ATOM 1170 N N . LYS A 1 110 ? 114.541 81.940 140.354 1.00 47.95 110 LYS A N 1
ATOM 1171 C CA . LYS A 1 110 ? 113.417 81.351 141.073 1.00 52.37 110 LYS A CA 1
ATOM 1172 C C . LYS A 1 110 ? 113.371 81.828 142.520 1.00 53.95 110 LYS A C 1
ATOM 1173 O O . LYS A 1 110 ? 112.292 82.119 143.048 1.00 52.87 110 LYS A O 1
ATOM 1192 N N . GLU A 1 111 ? 114.529 81.913 143.181 1.00 55.92 111 GLU A N 1
ATOM 1193 C CA . GLU A 1 111 ? 114.545 82.247 144.602 1.00 52.78 111 GLU A CA 1
ATOM 1194 C C . GLU A 1 111 ? 114.171 83.706 144.837 1.00 50.58 111 GLU A C 1
ATOM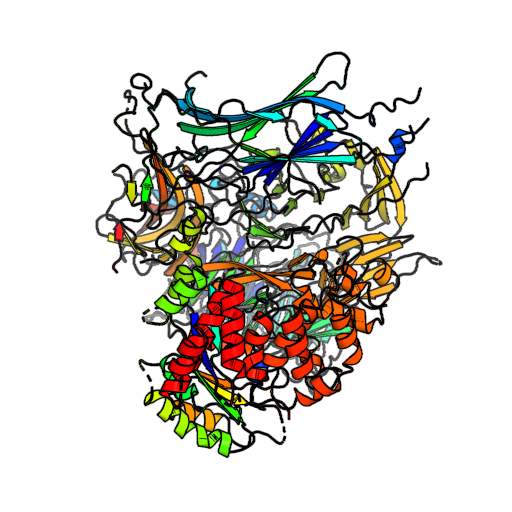 1195 O O . GLU A 1 111 ? 113.341 84.012 145.700 1.00 52.14 111 GLU A O 1
ATOM 1207 N N . PHE A 1 112 ? 114.772 84.622 144.077 1.00 49.01 112 PHE A N 1
ATOM 1208 C CA . PHE A 1 112 ? 114.589 86.053 144.278 1.00 47.28 112 PHE A CA 1
ATOM 1209 C C . PHE A 1 112 ? 113.696 86.701 143.229 1.00 45.22 112 PHE A C 1
ATOM 1210 O O . PHE A 1 112 ? 113.355 87.879 143.377 1.00 50.14 112 PHE A O 1
ATOM 1227 N N . GLY A 1 113 ? 113.321 85.980 142.178 1.00 44.90 113 GLY A N 1
ATOM 1228 C CA . GLY A 1 113 ? 112.506 86.542 141.124 1.00 46.20 113 GLY A CA 1
ATOM 1229 C C . GLY A 1 113 ? 113.327 87.344 140.132 1.00 44.98 113 GLY A C 1
ATOM 1230 O O . GLY A 1 113 ? 114.506 87.640 140.334 1.00 46.56 113 GLY A O 1
ATOM 1234 N N . ASP A 1 114 ? 112.679 87.704 139.030 1.00 41.35 114 ASP A N 1
ATOM 1235 C CA . ASP A 1 114 ? 113.342 88.486 137.999 1.00 38.47 114 ASP A CA 1
ATOM 1236 C C . ASP A 1 114 ? 113.583 89.910 138.483 1.00 41.38 114 ASP A C 1
ATOM 1237 O O . ASP A 1 114 ? 112.853 90.436 139.327 1.00 52.09 114 ASP A O 1
ATOM 1246 N N . ASN A 1 115 ? 114.625 90.534 137.942 1.00 36.34 115 ASN A N 1
ATOM 1247 C CA . ASN A 1 115 ? 114.899 91.929 138.257 1.00 38.12 115 ASN A CA 1
ATOM 1248 C C . ASN A 1 115 ? 113.742 92.801 137.793 1.00 40.91 115 ASN A C 1
ATOM 1249 O O . ASN A 1 115 ? 113.248 92.651 136.672 1.00 42.58 115 ASN A O 1
ATOM 1260 N N . ARG A 1 116 ? 113.306 93.715 138.659 1.00 38.82 116 ARG A N 1
ATOM 1261 C CA . ARG A 1 116 ? 112.177 94.590 138.365 1.00 45.06 116 ARG A CA 1
ATOM 1262 C C . ARG A 1 116 ? 112.609 96.011 138.028 1.00 49.30 116 ARG A C 1
ATOM 1263 O O . ARG A 1 116 ? 112.235 96.536 136.976 1.00 49.43 116 ARG A O 1
ATOM 1284 N N . SER A 1 117 ? 113.390 96.649 138.897 1.00 46.84 117 SER A N 1
ATOM 1285 C CA . SER A 1 117 ? 113.806 98.022 138.635 1.00 43.78 117 SER A CA 1
ATOM 1286 C C . SER A 1 117 ? 114.970 98.388 139.541 1.00 43.65 117 SER A C 1
ATOM 1287 O O . SER A 1 117 ? 114.994 97.999 140.707 1.00 44.81 117 SER A O 1
ATOM 1295 N N . MET A 1 118 ? 115.912 99.163 139.011 1.00 45.39 118 MET A N 1
ATOM 1296 C CA . MET A 1 118 ? 117.127 99.506 139.732 1.00 44.49 118 MET A CA 1
ATOM 1297 C C . MET A 1 118 ? 117.084 100.952 140.208 1.00 47.56 118 MET A C 1
ATOM 1298 O O . MET A 1 118 ? 116.456 101.815 139.588 1.00 50.22 118 MET A O 1
ATOM 1312 N N . LYS A 1 119 ? 117.765 101.199 141.325 1.00 46.61 119 LYS A N 1
ATOM 1313 C CA . LYS A 1 119 ? 117.865 102.518 141.925 1.00 46.98 119 LYS A CA 1
ATOM 1314 C C . LYS A 1 119 ? 119.310 102.767 142.337 1.00 46.17 119 LYS A C 1
ATOM 1315 O O . LYS A 1 119 ? 120.093 101.835 142.542 1.00 48.53 119 LYS A O 1
ATOM 1334 N N . ARG A 1 120 ? 119.650 104.047 142.454 1.00 45.77 120 ARG A N 1
ATOM 1335 C CA . ARG A 1 120 ? 121.015 104.495 142.679 1.00 48.64 120 ARG A CA 1
ATOM 1336 C C . ARG A 1 120 ? 121.164 105.072 144.081 1.00 54.03 120 ARG A C 1
ATOM 1337 O O . ARG A 1 120 ? 120.234 105.671 144.627 1.00 57.36 120 ARG A O 1
ATOM 1358 N N . SER A 1 121 ? 122.351 104.881 144.660 1.00 54.34 121 SER A N 1
ATOM 1359 C CA . SER A 1 121 ? 122.703 105.496 145.939 1.00 59.50 121 SER A CA 1
ATOM 1360 C C . SER A 1 121 ? 123.198 106.920 145.676 1.00 65.44 121 SER A C 1
ATOM 1361 O O . SER A 1 121 ? 124.361 107.270 145.885 1.00 67.60 121 SER A O 1
ATOM 1369 N N . ALA A 1 122 ? 122.275 107.749 145.206 1.00 65.17 122 ALA A N 1
ATOM 1370 C CA . ALA A 1 122 ? 122.629 109.098 144.783 1.00 67.06 122 ALA A CA 1
ATOM 1371 C C . ALA A 1 122 ? 123.071 109.928 145.985 1.00 68.89 122 ALA A C 1
ATOM 1372 O O . ALA A 1 122 ? 122.378 109.939 147.008 1.00 66.10 122 ALA A O 1
ATOM 1379 N N . PRO A 1 123 ? 124.212 110.639 145.909 1.00 76.98 123 PRO A N 1
ATOM 1380 C CA . PRO A 1 123 ? 124.610 111.519 147.016 1.00 80.19 123 PRO A CA 1
ATOM 1381 C C . PRO A 1 123 ? 123.926 112.872 146.902 1.00 85.92 123 PRO A C 1
ATOM 1382 O O . PRO A 1 123 ? 124.183 113.640 145.970 1.00 84.04 123 PRO A O 1
ATOM 1393 N N . TYR A 1 124 ? 123.045 113.168 147.858 1.00 89.95 124 TYR A N 1
ATOM 1394 C CA . TYR A 1 124 ? 122.301 114.422 147.813 1.00 89.81 124 TYR A CA 1
ATOM 1395 C C . TYR A 1 124 ? 123.238 115.617 147.950 1.00 95.03 124 TYR A C 1
ATOM 1396 O O . TYR A 1 124 ? 123.180 116.560 147.152 1.00 89.34 124 TYR A O 1
ATOM 1414 N N . ASN A 1 125 ? 124.120 115.585 148.948 1.00 101.68 125 ASN A N 1
ATOM 1415 C CA . ASN A 1 125 ? 125.129 116.625 149.149 1.00 102.79 125 ASN A CA 1
ATOM 1416 C C . ASN A 1 125 ? 124.483 117.976 149.461 1.00 101.44 125 ASN A C 1
ATOM 1417 O O . ASN A 1 125 ? 124.862 119.015 148.918 1.00 104.00 125 ASN A O 1
ATOM 1428 N N . ASP A 1 126 ? 123.495 117.952 150.347 1.00 100.01 126 ASP A N 1
ATOM 1429 C CA . ASP A 1 126 ? 122.891 119.167 150.888 1.00 99.15 126 ASP A CA 1
ATOM 1430 C C . ASP A 1 126 ? 121.930 118.746 151.994 1.00 92.38 126 ASP A C 1
ATOM 1431 O O . ASP A 1 126 ? 121.753 117.556 152.270 1.00 92.43 126 ASP A O 1
ATOM 1440 N N . ILE A 1 127 ? 121.306 119.739 152.628 1.00 87.28 127 ILE A N 1
ATOM 1441 C CA . ILE A 1 127 ? 120.468 119.467 153.789 1.00 89.35 127 ILE A CA 1
ATOM 1442 C C . ILE A 1 127 ? 119.182 118.780 153.345 1.00 89.55 127 ILE A C 1
ATOM 1443 O O . ILE A 1 127 ? 118.633 119.059 152.271 1.00 87.71 127 ILE A O 1
ATOM 1459 N N . ILE A 1 128 ? 118.702 117.863 154.182 1.00 88.89 128 ILE A N 1
ATOM 1460 C CA . ILE A 1 128 ? 117.411 117.221 153.973 1.00 84.95 128 ILE A CA 1
ATOM 1461 C C . ILE A 1 128 ? 116.399 117.578 155.053 1.00 85.97 128 ILE A C 1
ATOM 1462 O O . ILE A 1 128 ? 115.187 117.487 154.798 1.00 86.15 128 ILE A O 1
ATOM 1478 N N . GLU A 1 129 ? 116.838 117.985 156.242 1.00 89.80 129 GLU A N 1
ATOM 1479 C CA . GLU A 1 129 ? 116.034 118.350 157.400 1.00 89.81 129 GLU A CA 1
ATOM 1480 C C . GLU A 1 129 ? 115.445 117.124 158.091 1.00 91.47 129 GLU A C 1
ATOM 1481 O O . GLU A 1 129 ? 114.850 117.272 159.159 1.00 95.72 129 GLU A O 1
ATOM 1493 N N . GLY A 1 130 ? 115.581 115.925 157.527 1.00 91.56 130 GLY A N 1
ATOM 1494 C CA . GLY A 1 130 ? 115.064 114.727 158.154 1.00 94.26 130 GLY A CA 1
ATOM 1495 C C . GLY A 1 130 ? 116.134 113.701 158.463 1.00 96.42 130 GLY A C 1
ATOM 1496 O O . GLY A 1 130 ? 116.010 112.941 159.426 1.00 98.47 130 GLY A O 1
ATOM 1500 N N . LEU A 1 131 ? 117.192 113.665 157.655 1.00 92.79 131 LEU A N 1
ATOM 1501 C CA . LEU A 1 131 ? 118.240 112.659 157.784 1.00 87.75 131 LEU A CA 1
ATOM 1502 C C . LEU A 1 131 ? 119.602 113.258 158.094 1.00 88.64 131 LEU A C 1
ATOM 1503 O O . LEU A 1 131 ? 120.251 112.835 159.058 1.00 86.17 131 LEU A O 1
ATOM 1519 N N . ILE A 1 132 ? 120.056 114.233 157.308 1.00 93.97 132 ILE A N 1
ATOM 1520 C CA . ILE A 1 132 ? 121.393 114.797 157.443 1.00 96.36 132 ILE A CA 1
ATOM 1521 C C . ILE A 1 132 ? 121.285 116.307 157.586 1.00 96.43 132 ILE A C 1
ATOM 1522 O O . ILE A 1 132 ? 120.509 116.956 156.876 1.00 93.34 132 ILE A O 1
ATOM 1538 N N . SER A 1 133 ? 122.064 116.863 158.513 1.00 96.39 133 SER A N 1
ATOM 1539 C CA . SER A 1 133 ? 122.125 118.299 158.750 1.00 95.76 133 SER A CA 1
ATOM 1540 C C . SER A 1 133 ? 123.471 118.895 158.367 1.00 97.84 133 SER A C 1
ATOM 1541 O O . SER A 1 133 ? 123.521 119.899 157.650 1.00 93.08 133 SER A O 1
ATOM 1549 N N . LYS A 1 134 ? 124.569 118.299 158.826 1.00 104.32 134 LYS A N 1
ATOM 1550 C CA . LYS A 1 134 ? 125.907 118.762 158.479 1.00 105.69 134 LYS A CA 1
ATOM 1551 C C . LYS A 1 134 ? 126.361 118.055 157.207 1.00 106.95 134 LYS A C 1
ATOM 1552 O O . LYS A 1 134 ? 126.485 116.826 157.180 1.00 102.21 134 LYS A O 1
ATOM 1571 N N . LYS A 1 135 ? 126.600 118.835 156.154 1.00 107.63 135 LYS A N 1
ATOM 1572 C CA . LYS A 1 135 ? 126.954 118.307 154.843 1.00 105.30 135 LYS A CA 1
ATOM 1573 C C . LYS A 1 135 ? 128.448 118.393 154.556 1.00 109.42 135 LYS A C 1
ATOM 1574 O O . LYS A 1 135 ? 128.866 118.132 153.423 1.00 111.83 135 LYS A O 1
ATOM 1593 N N . ASP A 1 136 ? 129.263 118.751 155.551 1.00 109.71 136 ASP A N 1
ATOM 1594 C CA . ASP A 1 136 ? 130.701 118.848 155.330 1.00 109.16 136 ASP A CA 1
ATOM 1595 C C . ASP A 1 136 ? 131.325 117.499 155.001 1.00 108.28 136 ASP A C 1
ATOM 1596 O O . ASP A 1 136 ? 132.415 117.458 154.420 1.00 105.76 136 ASP A O 1
ATOM 1605 N N . SER A 1 137 ? 130.664 116.397 155.360 1.00 110.57 137 SER A N 1
ATOM 1606 C CA . SER A 1 137 ? 131.210 115.077 155.063 1.00 110.26 137 SER A CA 1
ATOM 1607 C C . SER A 1 137 ? 131.274 114.830 153.561 1.00 110.58 137 SER A C 1
ATOM 1608 O O . SER A 1 137 ? 132.202 114.173 153.074 1.00 106.13 137 SER A O 1
ATOM 1616 N N . GLN A 1 138 ? 130.298 115.338 152.815 1.00 111.41 138 GLN A N 1
ATOM 1617 C CA . GLN A 1 138 ? 130.242 115.145 151.369 1.00 107.64 138 GLN A CA 1
ATOM 1618 C C . GLN A 1 138 ? 130.131 113.662 151.031 1.00 104.57 138 GLN A C 1
ATOM 1619 O O . GLN A 1 138 ? 129.088 113.043 151.243 1.00 96.98 138 GLN A O 1
ATOM 1633 N N . HIS A 1 143 ? 133.853 114.506 148.892 1.00 96.20 143 HIS A N 1
ATOM 1634 C CA . HIS A 1 143 ? 134.313 113.166 149.235 1.00 100.63 143 HIS A CA 1
ATOM 1635 C C . HIS A 1 143 ? 133.682 112.125 148.318 1.00 97.64 143 HIS A C 1
ATOM 1636 O O . HIS A 1 143 ? 132.509 112.228 147.961 1.00 96.58 143 HIS A O 1
ATOM 1650 N N . GLN A 1 144 ? 134.471 111.121 147.942 1.00 91.81 144 GLN A N 1
ATOM 1651 C CA . GLN A 1 144 ? 134.024 110.036 147.079 1.00 87.25 144 GLN A CA 1
ATOM 1652 C C . GLN A 1 144 ? 134.041 108.738 147.871 1.00 89.65 144 GLN A C 1
ATOM 1653 O O . GLN A 1 144 ? 135.030 108.433 148.547 1.00 88.17 144 GLN A O 1
ATOM 1667 N N . GLY A 1 145 ? 132.951 107.979 147.784 1.00 85.57 145 GLY A N 1
ATOM 1668 C CA . GLY A 1 145 ? 132.783 106.752 148.528 1.00 81.13 145 GLY A CA 1
ATOM 1669 C C . GLY A 1 145 ? 132.483 105.581 147.610 1.00 77.50 145 GLY A C 1
ATOM 1670 O O . GLY A 1 145 ? 132.930 105.525 146.462 1.00 77.84 145 GLY A O 1
ATOM 1674 N N . LYS A 1 146 ? 131.708 104.640 148.140 1.00 76.38 146 LYS A N 1
ATOM 1675 C CA . LYS A 1 146 ? 131.392 103.423 147.409 1.00 66.45 146 LYS A CA 1
ATOM 1676 C C . LYS A 1 146 ? 130.379 103.708 146.305 1.00 57.85 146 LYS A C 1
ATOM 1677 O O . LYS A 1 146 ? 129.502 104.565 146.441 1.00 60.11 146 LYS A O 1
ATOM 1696 N N . LEU A 1 147 ? 130.511 102.976 145.197 1.00 51.23 147 LEU A N 1
ATOM 1697 C CA . LEU A 1 147 ? 129.573 103.070 144.079 1.00 48.18 147 LEU A CA 1
ATOM 1698 C C . LEU A 1 147 ? 128.580 101.918 144.199 1.00 43.81 147 LEU A C 1
ATOM 1699 O O . LEU A 1 147 ? 128.686 100.888 143.534 1.00 47.72 147 LEU A O 1
ATOM 1715 N N . ILE A 1 148 ? 127.606 102.106 145.069 1.00 40.35 148 ILE A N 1
ATOM 1716 C CA . ILE A 1 148 ? 126.577 101.106 145.319 1.00 40.41 148 ILE A CA 1
ATOM 1717 C C . ILE A 1 148 ? 125.367 101.425 144.455 1.00 42.90 148 ILE A C 1
ATOM 1718 O O . ILE A 1 148 ? 125.076 102.589 144.162 1.00 48.24 148 ILE A O 1
ATOM 1734 N N . PHE A 1 149 ? 124.657 100.383 144.033 1.00 42.79 149 PHE A N 1
ATOM 1735 C CA . PHE A 1 149 ? 123.382 100.558 143.355 1.00 40.14 149 PHE A CA 1
ATOM 1736 C C . PHE A 1 149 ? 122.544 99.306 143.557 1.00 38.54 149 PHE A C 1
ATOM 1737 O O . PHE A 1 149 ? 123.044 98.186 143.433 1.00 39.99 149 PHE A O 1
ATOM 1754 N N . TYR A 1 150 ? 121.272 99.510 143.875 1.00 43.27 150 TYR A N 1
ATOM 1755 C CA . TYR A 1 150 ? 120.363 98.448 144.271 1.00 44.55 150 TYR A CA 1
ATOM 1756 C C . TYR A 1 150 ? 119.427 98.105 143.122 1.00 47.92 150 TYR A C 1
ATOM 1757 O O . TYR A 1 150 ? 119.208 98.908 142.216 1.00 52.09 150 TYR A O 1
ATOM 1775 N N . VAL A 1 151 ? 118.884 96.891 143.155 1.00 46.88 151 VAL A N 1
ATOM 1776 C CA . VAL A 1 151 ? 117.848 96.483 142.214 1.00 47.57 151 VAL A CA 1
ATOM 1777 C C . VAL A 1 151 ? 116.760 95.753 142.990 1.00 47.41 151 VAL A C 1
ATOM 1778 O O . VAL A 1 151 ? 117.044 94.797 143.721 1.00 46.82 151 VAL A O 1
ATOM 1791 N N . MET A 1 152 ? 115.525 96.226 142.856 1.00 46.28 152 MET A N 1
ATOM 1792 C CA . MET A 1 152 ? 114.371 95.524 143.389 1.00 46.49 152 MET A CA 1
ATOM 1793 C C . MET A 1 152 ? 113.921 94.481 142.378 1.00 46.82 152 MET A C 1
ATOM 1794 O O . MET A 1 152 ? 113.704 94.797 141.200 1.00 46.10 152 MET A O 1
ATOM 1808 N N . THR A 1 153 ? 113.798 93.239 142.839 1.00 45.90 153 THR A N 1
ATOM 1809 C CA . THR A 1 153 ? 113.398 92.121 142.003 1.00 45.72 153 THR A CA 1
ATOM 1810 C C . THR A 1 153 ? 111.874 92.016 141.985 1.00 46.56 153 THR A C 1
ATOM 1811 O O . THR A 1 153 ? 111.160 92.916 142.433 1.00 52.24 153 THR A O 1
ATOM 1822 N N . ASP A 1 154 ? 111.361 90.906 141.464 1.00 44.62 154 ASP A N 1
ATOM 1823 C CA . ASP A 1 154 ? 109.927 90.714 141.304 1.00 43.01 154 ASP A CA 1
ATOM 1824 C C . ASP A 1 154 ? 109.246 90.193 142.563 1.00 47.89 154 ASP A C 1
ATOM 1825 O O . ASP A 1 154 ? 108.017 90.075 142.573 1.00 58.43 154 ASP A O 1
ATOM 1834 N N . LYS A 1 155 ? 109.999 89.874 143.615 1.00 47.71 155 LYS A N 1
ATOM 1835 C CA . LYS A 1 155 ? 109.411 89.429 144.876 1.00 51.38 155 LYS A CA 1
ATOM 1836 C C . LYS A 1 155 ? 110.105 90.098 146.056 1.00 53.76 155 LYS A C 1
ATOM 1837 O O . LYS A 1 155 ? 110.424 89.455 147.061 1.00 53.63 155 LYS A O 1
ATOM 1856 N N . ASN A 1 156 ? 110.338 91.407 145.949 1.00 52.93 156 ASN A N 1
ATOM 1857 C CA . ASN A 1 156 ? 110.758 92.242 147.074 1.00 52.48 156 ASN A CA 1
ATOM 1858 C C . ASN A 1 156 ? 112.083 91.754 147.671 1.00 57.24 156 ASN A C 1
ATOM 1859 O O . ASN A 1 156 ? 112.164 91.301 148.815 1.00 58.10 156 ASN A O 1
ATOM 1870 N N . PHE A 1 157 ? 113.127 91.856 146.851 1.00 55.45 157 PHE A N 1
ATOM 1871 C CA . PHE A 1 157 ? 114.497 91.614 147.284 1.00 49.87 157 PHE A CA 1
ATOM 1872 C C . PHE A 1 157 ? 115.383 92.757 146.814 1.00 50.11 157 PHE A C 1
ATOM 1873 O O . PHE A 1 157 ? 115.198 93.280 145.711 1.00 50.10 157 PHE A O 1
ATOM 1890 N N . LEU A 1 158 ? 116.341 93.142 147.652 1.00 49.40 158 LEU A N 1
ATOM 1891 C CA . LEU A 1 158 ? 117.341 94.147 147.310 1.00 50.65 158 LEU A CA 1
ATOM 1892 C C . LEU A 1 158 ? 118.693 93.455 147.208 1.00 49.85 158 LEU A C 1
ATOM 1893 O O . LEU A 1 158 ? 119.143 92.830 148.173 1.00 47.35 158 LEU A O 1
ATOM 1909 N N . LEU A 1 159 ? 119.343 93.577 146.049 1.00 45.40 159 LEU A N 1
ATOM 1910 C CA . LEU A 1 159 ? 120.586 92.853 145.802 1.00 45.54 159 LEU A CA 1
ATOM 1911 C C . LEU A 1 159 ? 121.828 93.650 146.175 1.00 46.99 159 LEU A C 1
ATOM 1912 O O . LEU A 1 159 ? 122.856 93.052 146.513 1.00 50.06 159 LEU A O 1
ATOM 1928 N N . THR A 1 160 ? 121.768 94.978 146.112 1.00 44.83 160 THR A N 1
ATOM 1929 C CA . THR A 1 160 ? 122.867 95.846 146.534 1.00 41.92 160 THR A CA 1
ATOM 1930 C C . THR A 1 160 ? 124.162 95.489 145.796 1.00 39.95 160 THR A C 1
ATOM 1931 O O . THR A 1 160 ? 125.142 95.017 146.370 1.00 43.22 160 THR A O 1
ATOM 1942 N N . TYR A 1 161 ? 124.124 95.712 144.487 1.00 38.92 161 TYR A N 1
ATOM 1943 C CA . TYR A 1 161 ? 125.321 95.576 143.674 1.00 35.64 161 TYR A CA 1
ATOM 1944 C C . TYR A 1 161 ? 126.310 96.687 144.007 1.00 37.38 161 TYR A C 1
ATOM 1945 O O . TYR A 1 161 ? 125.925 97.791 144.404 1.00 43.71 161 TYR A O 1
ATOM 1963 N N . GLN A 1 162 ? 127.597 96.390 143.841 1.00 39.15 162 GLN A N 1
ATOM 1964 C CA . GLN A 1 162 ? 128.660 97.358 144.074 1.00 38.73 162 GLN A CA 1
ATOM 1965 C C . GLN A 1 162 ? 129.610 97.345 142.888 1.00 39.88 162 GLN A C 1
ATOM 1966 O O . GLN A 1 162 ? 129.992 96.274 142.405 1.00 47.53 162 GLN A O 1
ATOM 1980 N N . ILE A 1 163 ? 129.993 98.533 142.429 1.00 35.61 163 ILE A N 1
ATOM 1981 C CA . ILE A 1 163 ? 130.985 98.701 141.376 1.00 33.56 163 ILE A CA 1
ATOM 1982 C C . ILE A 1 163 ? 132.241 99.272 142.013 1.00 41.62 163 ILE A C 1
ATOM 1983 O O . ILE A 1 163 ? 132.189 100.321 142.665 1.00 53.67 163 ILE A O 1
ATOM 1999 N N . LEU A 1 164 ? 133.362 98.583 141.839 1.00 37.37 164 LEU A N 1
ATOM 2000 C CA . LEU A 1 164 ? 134.655 99.074 142.290 1.00 36.43 164 LEU A CA 1
ATOM 2001 C C . LEU A 1 164 ? 135.496 99.410 141.068 1.00 41.78 164 LEU A C 1
ATOM 2002 O O . LEU A 1 164 ? 135.627 98.591 140.151 1.00 43.04 164 LEU A O 1
ATOM 2018 N N . LYS A 1 165 ? 136.042 100.624 141.057 1.00 51.54 165 LYS A N 1
ATOM 2019 C CA . LYS A 1 165 ? 136.750 101.154 139.901 1.00 51.90 165 LYS A CA 1
ATOM 2020 C C . LYS A 1 165 ? 137.744 102.193 140.394 1.00 58.11 165 LYS A C 1
ATOM 2021 O O . LYS A 1 165 ? 137.395 103.035 141.226 1.00 56.92 165 LYS A O 1
ATOM 2040 N N . ASN A 1 166 ? 138.974 102.132 139.884 1.00 65.82 166 ASN A N 1
ATOM 2041 C CA . ASN A 1 166 ? 140.034 103.047 140.306 1.00 69.03 166 ASN A CA 1
ATOM 2042 C C . ASN A 1 166 ? 139.856 104.366 139.561 1.00 65.14 166 ASN A C 1
ATOM 2043 O O . ASN A 1 166 ? 140.559 104.681 138.597 1.00 67.65 166 ASN A O 1
ATOM 2054 N N . CYS A 1 167 ? 138.887 105.152 140.026 1.00 59.08 167 CYS A N 1
ATOM 2055 C CA . CYS A 1 167 ? 138.588 106.438 139.417 1.00 58.21 167 CYS A CA 1
ATOM 2056 C C . CYS A 1 167 ? 138.015 107.369 140.474 1.00 60.54 167 CYS A C 1
ATOM 2057 O O . CYS A 1 167 ? 137.513 106.930 141.512 1.00 64.52 167 CYS A O 1
ATOM 2065 N N . THR A 1 168 ? 138.097 108.667 140.192 1.00 63.28 168 THR A N 1
ATOM 2066 C CA . THR A 1 168 ? 137.547 109.695 141.062 1.00 62.98 168 THR A CA 1
ATOM 2067 C C . THR A 1 168 ? 136.808 110.713 140.207 1.00 57.33 168 THR A C 1
ATOM 2068 O O . THR A 1 168 ? 137.018 110.804 138.995 1.00 59.58 168 THR A O 1
ATOM 2079 N N . ASN A 1 169 ? 135.934 111.484 140.856 1.00 53.54 169 ASN A N 1
ATOM 2080 C CA . ASN A 1 169 ? 135.122 112.449 140.121 1.00 56.15 169 ASN A CA 1
ATOM 2081 C C . ASN A 1 169 ? 135.996 113.478 139.417 1.00 56.58 169 ASN A C 1
ATOM 2082 O O . ASN A 1 169 ? 135.753 113.819 138.253 1.00 55.81 169 ASN A O 1
ATOM 2093 N N . GLU A 1 170 ? 137.022 113.984 140.105 1.00 58.16 170 GLU A N 1
ATOM 2094 C CA . GLU A 1 170 ? 137.932 114.936 139.477 1.00 55.88 170 GLU A CA 1
ATOM 2095 C C . GLU A 1 170 ? 138.683 114.295 138.317 1.00 54.60 170 GLU A C 1
ATOM 2096 O O . GLU A 1 170 ? 138.866 114.919 137.265 1.00 56.42 170 GLU A O 1
ATOM 2108 N N . ILE A 1 171 ? 139.128 113.049 138.491 1.00 50.53 171 ILE A N 1
ATOM 2109 C CA . ILE A 1 171 ? 139.844 112.360 137.421 1.00 50.38 171 ILE A CA 1
ATOM 2110 C C . ILE A 1 171 ? 138.934 112.165 136.216 1.00 48.98 171 ILE A C 1
ATOM 2111 O O . ILE A 1 171 ? 139.350 112.363 135.068 1.00 52.07 171 ILE A O 1
ATOM 2127 N N . ILE A 1 172 ? 137.685 111.762 136.454 1.00 49.33 172 ILE A N 1
ATOM 2128 C CA . ILE A 1 172 ? 136.744 111.576 135.353 1.00 45.82 172 ILE A CA 1
ATOM 2129 C C . ILE A 1 172 ? 136.498 112.897 134.639 1.00 46.97 172 ILE A C 1
ATOM 2130 O O . ILE A 1 172 ? 136.470 112.956 133.405 1.00 50.35 172 ILE A O 1
ATOM 2146 N N . PHE A 1 173 ? 136.316 113.976 135.402 1.00 47.70 173 PHE A N 1
ATOM 2147 C CA . PHE A 1 173 ? 136.099 115.281 134.788 1.00 46.27 173 PHE A CA 1
ATOM 2148 C C . PHE A 1 173 ? 137.290 115.690 133.932 1.00 47.97 173 PHE A C 1
ATOM 2149 O O . PHE A 1 173 ? 137.120 116.195 132.817 1.00 44.78 173 PHE A O 1
ATOM 2166 N N . LYS A 1 174 ? 138.506 115.479 134.439 1.00 49.27 174 LYS A N 1
ATOM 2167 C CA . LYS A 1 174 ? 139.698 115.848 133.683 1.00 48.06 174 LYS A CA 1
ATOM 2168 C C . LYS A 1 174 ? 139.840 115.011 132.418 1.00 45.65 174 LYS A C 1
ATOM 2169 O O . LYS A 1 174 ? 140.185 115.539 131.355 1.00 46.15 174 LYS A O 1
ATOM 2188 N N . GLU A 1 175 ? 139.577 113.706 132.510 1.00 45.28 175 GLU A N 1
ATOM 2189 C CA . GLU A 1 175 ? 139.906 112.802 131.414 1.00 44.90 175 GLU A CA 1
ATOM 2190 C C . GLU A 1 175 ? 138.828 112.796 130.337 1.00 47.62 175 GLU A C 1
ATOM 2191 O O . GLU A 1 175 ? 139.138 112.882 129.144 1.00 53.68 175 GLU A O 1
ATOM 2203 N N . TYR A 1 176 ? 137.559 112.689 130.734 1.00 43.51 176 TYR A N 1
ATOM 2204 C CA . TYR A 1 176 ? 136.467 112.507 129.789 1.00 41.62 176 TYR A CA 1
ATOM 2205 C C . TYR A 1 176 ? 135.632 113.758 129.563 1.00 44.58 176 TYR A C 1
ATOM 2206 O O . TYR A 1 176 ? 134.783 113.756 128.665 1.00 45.78 176 TYR A O 1
ATOM 2224 N N . GLY A 1 177 ? 135.839 114.816 130.341 1.00 45.74 177 GLY A N 1
ATOM 2225 C CA . GLY A 1 177 ? 135.091 116.038 130.126 1.00 44.20 177 GLY A CA 1
ATOM 2226 C C . GLY A 1 177 ? 133.631 115.958 130.501 1.00 43.31 177 GLY A C 1
ATOM 2227 O O . GLY A 1 177 ? 132.832 116.759 130.009 1.00 44.04 177 GLY A O 1
ATOM 2231 N N . ILE A 1 178 ? 133.253 115.009 131.350 1.00 44.34 178 ILE A N 1
ATOM 2232 C CA . ILE A 1 178 ? 131.877 114.899 131.828 1.00 46.36 178 ILE A CA 1
ATOM 2233 C C . ILE A 1 178 ? 131.699 115.873 132.988 1.00 49.65 178 ILE A C 1
ATOM 2234 O O . ILE A 1 178 ? 132.445 115.788 133.974 1.00 52.43 178 ILE A O 1
ATOM 2250 N N . PRO A 1 179 ? 130.735 116.803 132.936 1.00 48.03 179 PRO A N 1
ATOM 2251 C CA . PRO A 1 179 ? 130.595 117.759 134.042 1.00 48.80 179 PRO A CA 1
ATOM 2252 C C . PRO A 1 179 ? 130.048 117.093 135.292 1.00 56.22 179 PRO A C 1
ATOM 2253 O O . PRO A 1 179 ? 128.854 117.190 135.591 1.00 60.60 179 PRO A O 1
ATOM 2264 N N . VAL A 1 180 ? 130.922 116.413 136.027 1.00 54.32 180 VAL A N 1
ATOM 2265 C CA . VAL A 1 180 ? 130.515 115.594 137.159 1.00 55.92 180 VAL A CA 1
ATOM 2266 C C . VAL A 1 180 ? 130.748 116.305 138.486 1.00 63.28 180 VAL A C 1
ATOM 2267 O O . VAL A 1 180 ? 129.927 116.195 139.398 1.00 71.00 180 VAL A O 1
ATOM 2280 N N . ILE A 1 181 ? 131.848 117.039 138.619 1.00 63.84 181 ILE A N 1
ATOM 2281 C CA . ILE A 1 181 ? 132.202 117.673 139.884 1.00 73.88 181 ILE A CA 1
ATOM 2282 C C . ILE A 1 181 ? 131.464 119.006 139.976 1.00 86.24 181 ILE A C 1
ATOM 2283 O O . ILE A 1 181 ? 131.634 119.892 139.135 1.00 83.90 181 ILE A O 1
ATOM 2299 N N . GLU A 1 182 ? 130.566 119.107 140.954 1.00 102.45 182 GLU A N 1
ATOM 2300 C CA . GLU A 1 182 ? 129.921 120.363 141.312 1.00 110.40 182 GLU A CA 1
ATOM 2301 C C . GLU A 1 182 ? 129.245 120.212 142.670 1.00 112.89 182 GLU A C 1
ATOM 2302 O O . GLU A 1 182 ? 128.012 120.282 142.756 1.00 113.84 182 GLU A O 1
ATOM 2314 N N . PRO A 1 183 ? 130.006 119.996 143.755 1.00 118.04 183 PRO A N 1
ATOM 2315 C CA . PRO A 1 183 ? 129.376 119.800 145.066 1.00 117.02 183 PRO A CA 1
ATOM 2316 C C . PRO A 1 183 ? 128.560 121.008 145.518 1.00 111.89 183 PRO A C 1
ATOM 2317 O O . PRO A 1 183 ? 127.331 120.941 145.487 1.00 108.25 183 PRO A O 1
ATOM 2328 N N . ASP A 1 197 ? 148.671 109.611 134.326 1.00 112.59 197 ASP A N 1
ATOM 2329 C CA . ASP A 1 197 ? 147.538 108.892 133.754 1.00 113.61 197 ASP A CA 1
ATOM 2330 C C . ASP A 1 197 ? 147.370 107.513 134.390 1.00 117.29 197 ASP A C 1
ATOM 2331 O O . ASP A 1 197 ? 146.576 106.699 133.916 1.00 115.97 197 ASP A O 1
ATOM 2340 N N . TYR A 1 198 ? 148.114 107.255 135.466 1.00 118.38 198 TYR A N 1
ATOM 2341 C CA . TYR A 1 198 ? 148.077 105.963 136.151 1.00 118.24 198 TYR A CA 1
ATOM 2342 C C . TYR A 1 198 ? 148.378 104.823 135.180 1.00 115.85 198 TYR A C 1
ATOM 2343 O O . TYR A 1 198 ? 147.773 103.751 135.241 1.00 111.83 198 TYR A O 1
ATOM 2361 N N . ASN A 1 199 ? 149.324 105.058 134.271 1.00 115.21 199 ASN A N 1
ATOM 2362 C CA . ASN A 1 199 ? 149.704 104.054 133.286 1.00 112.44 199 ASN A CA 1
ATOM 2363 C C . ASN A 1 199 ? 148.491 103.614 132.475 1.00 106.03 199 ASN A C 1
ATOM 2364 O O . ASN A 1 199 ? 147.498 104.345 132.388 1.00 100.98 199 ASN A O 1
ATOM 2375 N N . ASN A 1 200 ? 148.562 102.423 131.878 1.00 102.41 200 ASN A N 1
ATOM 2376 C CA . ASN A 1 200 ? 147.460 101.851 131.115 1.00 93.16 200 ASN A CA 1
ATOM 2377 C C . ASN A 1 200 ? 146.902 100.594 131.774 1.00 89.39 200 ASN A C 1
ATOM 2378 O O . ASN A 1 200 ? 146.295 99.759 131.096 1.00 81.69 200 ASN A O 1
ATOM 2389 N N . ASP A 1 201 ? 147.096 100.445 133.086 1.00 91.76 201 ASP A N 1
ATOM 2390 C CA . ASP A 1 201 ? 146.644 99.238 133.770 1.00 87.09 201 ASP A CA 1
ATOM 2391 C C . ASP A 1 201 ? 145.127 99.111 133.754 1.00 78.47 201 ASP A C 1
ATOM 2392 O O . ASP A 1 201 ? 144.602 97.992 133.722 1.00 79.11 201 ASP A O 1
ATOM 2401 N N . ASP A 1 202 ? 144.409 100.232 133.778 1.00 70.28 202 ASP A N 1
ATOM 2402 C CA . ASP A 1 202 ? 142.953 100.216 133.825 1.00 64.16 202 ASP A CA 1
ATOM 2403 C C . ASP A 1 202 ? 142.307 100.115 132.450 1.00 57.59 202 ASP A C 1
ATOM 2404 O O . ASP A 1 202 ? 141.090 99.921 132.372 1.00 57.22 202 ASP A O 1
ATOM 2413 N N . ASP A 1 203 ? 143.078 100.237 131.374 1.00 52.79 203 ASP A N 1
ATOM 2414 C CA . ASP A 1 203 ? 142.506 100.173 130.038 1.00 48.17 203 ASP A CA 1
ATOM 2415 C C . ASP A 1 203 ? 142.072 98.750 129.712 1.00 47.20 203 ASP A C 1
ATOM 2416 O O . ASP A 1 203 ? 142.745 97.779 130.070 1.00 47.69 203 ASP A O 1
ATOM 2425 N N . THR A 1 204 ? 140.936 98.631 129.027 1.00 47.13 204 THR A N 1
ATOM 2426 C CA . THR A 1 204 ? 140.415 97.343 128.594 1.00 42.94 204 THR A CA 1
ATOM 2427 C C . THR A 1 204 ? 139.828 97.493 127.200 1.00 41.45 204 THR A C 1
ATOM 2428 O O . THR A 1 204 ? 139.600 98.603 126.713 1.00 44.13 204 THR A O 1
ATOM 2439 N N . LEU A 1 205 ? 139.578 96.353 126.560 1.00 41.43 205 LEU A N 1
ATOM 2440 C CA . LEU A 1 205 ? 139.034 96.327 125.205 1.00 39.89 205 LEU A CA 1
ATOM 2441 C C . LEU A 1 205 ? 139.940 97.091 124.242 1.00 40.51 205 LEU A C 1
ATOM 2442 O O . LEU A 1 205 ? 139.473 97.828 123.371 1.00 37.37 205 LEU A O 1
ATOM 2458 N N . THR A 1 206 ? 141.250 96.918 124.407 1.00 41.16 206 THR A N 1
ATOM 2459 C CA . THR A 1 206 ? 142.240 97.514 123.520 1.00 42.68 206 THR A CA 1
ATOM 2460 C C . THR A 1 206 ? 142.449 96.588 122.328 1.00 44.14 206 THR A C 1
ATOM 2461 O O . THR A 1 206 ? 142.801 95.417 122.503 1.00 53.67 206 THR A O 1
ATOM 2472 N N . VAL A 1 207 ? 142.238 97.110 121.125 1.00 40.28 207 VAL A N 1
ATOM 2473 C CA . VAL A 1 207 ? 142.330 96.324 119.901 1.00 43.47 207 VAL A CA 1
ATOM 2474 C C . VAL A 1 207 ? 143.711 96.553 119.306 1.00 50.05 207 VAL A C 1
ATOM 2475 O O . VAL A 1 207 ? 143.988 97.617 118.743 1.00 58.75 207 VAL A O 1
ATOM 2488 N N . PHE A 1 208 ? 144.579 95.555 119.427 1.00 51.50 208 PHE A N 1
ATOM 2489 C CA . PHE A 1 208 ? 145.897 95.596 118.813 1.00 55.46 208 PHE A CA 1
ATOM 2490 C C . PHE A 1 208 ? 145.821 95.068 117.387 1.00 58.94 208 PHE A C 1
ATOM 2491 O O . PHE A 1 208 ? 145.003 94.201 117.068 1.00 63.13 208 PHE A O 1
ATOM 2508 N N . ASP A 1 209 ? 146.681 95.601 116.526 1.00 58.17 209 ASP A N 1
ATOM 2509 C CA . ASP A 1 209 ? 146.713 95.149 115.144 1.00 61.22 209 ASP A CA 1
ATOM 2510 C C . ASP A 1 209 ? 147.095 93.675 115.082 1.00 67.82 209 ASP A C 1
ATOM 2511 O O . ASP A 1 209 ? 147.965 93.210 115.823 1.00 69.16 209 ASP A O 1
ATOM 2520 N N . LYS A 1 210 ? 146.431 92.936 114.191 1.00 71.79 210 LYS A N 1
ATOM 2521 C CA . LYS A 1 210 ? 146.735 91.516 114.045 1.00 70.48 210 LYS A CA 1
ATOM 2522 C C . LYS A 1 210 ? 148.184 91.312 113.621 1.00 74.65 210 LYS A C 1
ATOM 2523 O O . LYS A 1 210 ? 148.865 90.410 114.122 1.00 71.52 210 LYS A O 1
ATOM 2542 N N . ASN A 1 211 ? 148.667 92.139 112.700 1.00 77.99 211 ASN A N 1
ATOM 2543 C CA . ASN A 1 211 ? 150.073 92.177 112.325 1.00 80.05 211 ASN A CA 1
ATOM 2544 C C . ASN A 1 211 ? 150.726 93.384 112.984 1.00 78.33 211 ASN A C 1
ATOM 2545 O O . ASN A 1 211 ? 150.141 94.470 113.028 1.00 79.10 211 ASN A O 1
ATOM 2556 N N . SER A 1 212 ? 151.941 93.193 113.494 1.00 77.83 212 SER A N 1
ATOM 2557 C CA . SER A 1 212 ? 152.623 94.217 114.283 1.00 78.37 212 SER A CA 1
ATOM 2558 C C . SER A 1 212 ? 151.793 94.568 115.520 1.00 76.26 212 SER A C 1
ATOM 2559 O O . SER A 1 212 ? 151.307 95.688 115.688 1.00 75.33 212 SER A O 1
ATOM 2567 N N . SER A 1 213 ? 151.641 93.570 116.394 1.00 76.35 213 SER A N 1
ATOM 2568 C CA . SER A 1 213 ? 150.764 93.708 117.552 1.00 78.58 213 SER A CA 1
ATOM 2569 C C . SER A 1 213 ? 151.229 94.790 118.518 1.00 76.51 213 SER A C 1
ATOM 2570 O O . SER A 1 213 ? 150.451 95.204 119.384 1.00 75.04 213 SER A O 1
ATOM 2578 N N . SER A 1 214 ? 152.474 95.254 118.400 1.00 74.39 214 SER A N 1
ATOM 2579 C CA . SER A 1 214 ? 152.975 96.281 119.305 1.00 75.80 214 SER A CA 1
ATOM 2580 C C . SER A 1 214 ? 152.264 97.618 119.142 1.00 75.42 214 SER A C 1
ATOM 2581 O O . SER A 1 214 ? 152.416 98.485 120.010 1.00 71.91 214 SER A O 1
ATOM 2589 N N . ARG A 1 215 ? 151.502 97.810 118.069 1.00 72.69 215 ARG A N 1
ATOM 2590 C CA . ARG A 1 215 ? 150.811 99.063 117.799 1.00 69.53 215 ARG A CA 1
ATOM 2591 C C . ARG A 1 215 ? 149.318 98.903 118.050 1.00 62.30 215 ARG A C 1
ATOM 2592 O O . ARG A 1 215 ? 148.718 97.892 117.671 1.00 62.09 215 ARG A O 1
ATOM 2613 N N . ILE A 1 216 ? 148.727 99.905 118.693 1.00 61.19 216 ILE A N 1
ATOM 2614 C CA . ILE A 1 216 ? 147.305 99.900 119.019 1.00 56.22 216 ILE A CA 1
ATOM 2615 C C . ILE A 1 216 ? 146.551 100.636 117.923 1.00 58.52 216 ILE A C 1
ATOM 2616 O O . ILE A 1 216 ? 146.907 101.763 117.560 1.00 65.76 216 ILE A O 1
ATOM 2632 N N . ILE A 1 217 ? 145.505 100.001 117.395 1.00 55.27 217 ILE A N 1
ATOM 2633 C CA . ILE A 1 217 ? 144.671 100.625 116.373 1.00 56.32 217 ILE A CA 1
ATOM 2634 C C . ILE A 1 217 ? 143.392 101.223 116.951 1.00 56.85 217 ILE A C 1
ATOM 2635 O O . ILE A 1 217 ? 142.783 102.088 116.304 1.00 60.52 217 ILE A O 1
ATOM 2651 N N . GLN A 1 218 ? 142.967 100.792 118.141 1.00 53.19 218 GLN A N 1
ATOM 2652 C CA . GLN A 1 218 ? 141.766 101.348 118.762 1.00 53.35 218 GLN A CA 1
ATOM 2653 C C . GLN A 1 218 ? 141.891 101.152 120.273 1.00 53.93 218 GLN A C 1
ATOM 2654 O O . GLN A 1 218 ? 141.639 100.055 120.776 1.00 54.31 218 GLN A O 1
ATOM 2668 N N . ASN A 1 219 ? 142.274 102.217 120.975 1.00 56.37 219 ASN A N 1
ATOM 2669 C CA . ASN A 1 219 ? 142.304 102.204 122.432 1.00 55.25 219 ASN A CA 1
ATOM 2670 C C . ASN A 1 219 ? 141.004 102.749 123.014 1.00 53.70 219 ASN A C 1
ATOM 2671 O O . ASN A 1 219 ? 140.364 102.089 123.838 1.00 52.43 219 ASN A O 1
ATOM 2682 N N . GLY A 1 220 ? 140.611 103.949 122.595 1.00 55.55 220 GLY A N 1
ATOM 2683 C CA . GLY A 1 220 ? 139.338 104.524 122.979 1.00 55.26 220 GLY A CA 1
ATOM 2684 C C . GLY A 1 220 ? 138.407 104.652 121.793 1.00 54.88 220 GLY A C 1
ATOM 2685 O O . GLY A 1 220 ? 137.807 103.666 121.357 1.00 51.78 220 GLY A O 1
ATOM 2689 N N . PHE A 1 221 ? 138.277 105.869 121.264 1.00 57.66 221 PHE A N 1
ATOM 2690 C CA . PHE A 1 221 ? 137.480 106.076 120.059 1.00 63.48 221 PHE A CA 1
ATOM 2691 C C . PHE A 1 221 ? 138.211 105.582 118.817 1.00 58.85 221 PHE A C 1
ATOM 2692 O O . PHE A 1 221 ? 137.585 105.050 117.894 1.00 51.13 221 PHE A O 1
ATOM 2709 N N . GLY A 1 222 ? 139.529 105.749 118.780 1.00 63.18 222 GLY A N 1
ATOM 2710 C CA . GLY A 1 222 ? 140.320 105.383 117.623 1.00 66.45 222 GLY A CA 1
ATOM 2711 C C . GLY A 1 222 ? 141.607 106.178 117.560 1.00 77.96 222 GLY A C 1
ATOM 2712 O O . GLY A 1 222 ? 141.610 107.387 117.809 1.00 78.90 222 GLY A O 1
ATOM 2716 N N . ILE A 1 223 ? 142.707 105.512 117.227 1.00 77.62 223 ILE A N 1
ATOM 2717 C CA . ILE A 1 223 ? 144.020 106.145 117.250 1.00 79.57 223 ILE A CA 1
ATOM 2718 C C . ILE A 1 223 ? 144.229 106.914 115.953 1.00 87.05 223 ILE A C 1
ATOM 2719 O O . ILE A 1 223 ? 143.975 106.396 114.859 1.00 85.55 223 ILE A O 1
ATOM 2735 N N . THR A 1 224 ? 144.694 108.156 116.075 1.00 95.54 224 THR A N 1
ATOM 2736 C CA . THR A 1 224 ? 145.002 108.997 114.925 1.00 97.36 224 THR A CA 1
ATOM 2737 C C . THR A 1 224 ? 146.383 108.716 114.342 1.00 100.98 224 THR A C 1
ATOM 2738 O O . THR A 1 224 ? 146.876 109.518 113.542 1.00 102.94 224 THR A O 1
ATOM 2749 N N . LYS A 1 225 ? 147.011 107.603 114.721 1.00 103.56 225 LYS A N 1
ATOM 2750 C CA . LYS A 1 225 ? 148.330 107.223 114.219 1.00 104.68 225 LYS A CA 1
ATOM 2751 C C . LYS A 1 225 ? 149.365 108.300 114.549 1.00 110.53 225 LYS A C 1
ATOM 2752 O O . LYS A 1 225 ? 149.939 108.947 113.671 1.00 110.28 225 LYS A O 1
ATOM 2771 N N . GLU A 1 226 ? 149.584 108.485 115.848 1.00 114.79 226 GLU A N 1
ATOM 2772 C CA . GLU A 1 226 ? 150.558 109.452 116.342 1.00 118.46 226 GLU A CA 1
ATOM 2773 C C . GLU A 1 226 ? 151.927 109.227 115.709 1.00 120.16 226 GLU A C 1
ATOM 2774 O O . GLU A 1 226 ? 152.269 108.107 115.330 1.00 119.95 226 GLU A O 1
ATOM 2786 N N . LEU A 1 230 ? 149.767 121.782 116.371 1.00 79.57 230 LEU A N 1
ATOM 2787 C CA . LEU A 1 230 ? 148.716 122.271 117.254 1.00 86.57 230 LEU A CA 1
ATOM 2788 C C . LEU A 1 230 ? 149.270 122.540 118.649 1.00 89.21 230 LEU A C 1
ATOM 2789 O O . LEU A 1 230 ? 150.019 121.729 119.195 1.00 87.07 230 LEU A O 1
ATOM 2805 N N . HIS A 1 231 ? 148.896 123.690 119.220 1.00 93.69 231 HIS A N 1
ATOM 2806 C CA . HIS A 1 231 ? 149.378 124.074 120.541 1.00 92.67 231 HIS A CA 1
ATOM 2807 C C . HIS A 1 231 ? 148.291 124.705 121.405 1.00 84.59 231 HIS A C 1
ATOM 2808 O O . HIS A 1 231 ? 148.608 125.241 122.475 1.00 79.47 231 HIS A O 1
ATOM 2822 N N . PHE A 1 232 ? 147.026 124.653 120.989 1.00 78.52 232 PHE A N 1
ATOM 2823 C CA . PHE A 1 232 ? 145.947 125.299 121.730 1.00 73.98 232 PHE A CA 1
ATOM 2824 C C . PHE A 1 232 ? 145.389 124.386 122.820 1.00 73.23 232 PHE A C 1
ATOM 2825 O O . PHE A 1 232 ? 145.379 124.753 123.999 1.00 67.49 232 PHE A O 1
ATOM 2842 N N . LEU A 1 233 ? 144.924 123.198 122.439 1.00 71.87 233 LEU A N 1
ATOM 2843 C CA . LEU A 1 233 ? 144.366 122.235 123.378 1.00 66.15 233 LEU A CA 1
ATOM 2844 C C . LEU A 1 233 ? 145.052 120.890 123.195 1.00 72.89 233 LEU A C 1
ATOM 2845 O O . LEU A 1 233 ? 145.497 120.544 122.097 1.00 71.03 233 LEU A O 1
ATOM 2861 N N . SER A 1 234 ? 145.129 120.133 124.284 1.00 76.08 234 SER A N 1
ATOM 2862 C CA . SER A 1 234 ? 145.759 118.819 124.262 1.00 79.92 234 SER A CA 1
ATOM 2863 C C . SER A 1 234 ? 145.590 118.119 125.605 1.00 79.29 234 SER A C 1
ATOM 2864 O O . SER A 1 234 ? 145.668 118.750 126.659 1.00 75.92 234 SER A O 1
ATOM 2872 N N . GLU A 1 237 ? 151.773 111.547 128.533 1.00 93.71 237 GLU A N 1
ATOM 2873 C CA . GLU A 1 237 ? 150.516 112.223 128.240 1.00 96.41 237 GLU A CA 1
ATOM 2874 C C . GLU A 1 237 ? 149.871 111.638 126.987 1.00 98.66 237 GLU A C 1
ATOM 2875 O O . GLU A 1 237 ? 150.369 111.824 125.876 1.00 96.22 237 GLU A O 1
ATOM 2887 N N . ASN A 1 238 ? 148.763 110.927 127.176 1.00 98.54 238 ASN A N 1
ATOM 2888 C CA . ASN A 1 238 ? 148.022 110.281 126.096 1.00 95.01 238 ASN A CA 1
ATOM 2889 C C . ASN A 1 238 ? 146.530 110.549 126.251 1.00 91.23 238 ASN A C 1
ATOM 2890 O O . ASN A 1 238 ? 145.692 109.649 126.163 1.00 91.32 238 ASN A O 1
ATOM 2901 N N . ILE A 1 239 ? 146.182 111.815 126.492 1.00 85.28 239 ILE A N 1
ATOM 2902 C CA . ILE A 1 239 ? 144.789 112.192 126.696 1.00 84.64 239 ILE A CA 1
ATOM 2903 C C . ILE A 1 239 ? 143.953 111.974 125.443 1.00 82.43 239 ILE A C 1
ATOM 2904 O O . ILE A 1 239 ? 142.731 111.817 125.535 1.00 71.34 239 ILE A O 1
ATOM 2920 N N . ASP A 1 240 ? 144.582 111.961 124.266 1.00 85.61 240 ASP A N 1
ATOM 2921 C CA . ASP A 1 240 ? 143.826 111.880 123.021 1.00 83.95 240 ASP A CA 1
ATOM 2922 C C . ASP A 1 240 ? 143.042 110.579 122.913 1.00 77.91 240 ASP A C 1
ATOM 2923 O O . ASP A 1 240 ? 141.938 110.567 122.357 1.00 76.79 240 ASP A O 1
ATOM 2932 N N . GLU A 1 241 ? 143.590 109.477 123.429 1.00 75.64 241 GLU A N 1
ATOM 2933 C CA . GLU A 1 241 ? 142.967 108.175 123.210 1.00 71.99 241 GLU A CA 1
ATOM 2934 C C . GLU A 1 241 ? 141.583 108.099 123.846 1.00 66.54 241 GLU A C 1
ATOM 2935 O O . GLU A 1 241 ? 140.641 107.586 123.232 1.00 63.63 241 GLU A O 1
ATOM 2947 N N . LEU A 1 242 ? 141.435 108.610 125.070 1.00 62.48 242 LEU A N 1
ATOM 2948 C CA . LEU A 1 242 ? 140.161 108.538 125.777 1.00 57.79 242 LEU A CA 1
ATOM 2949 C C . LEU A 1 242 ? 139.740 107.080 125.928 1.00 58.90 242 LEU A C 1
ATOM 2950 O O . LEU A 1 242 ? 138.753 106.650 125.319 1.00 62.81 242 LEU A O 1
ATOM 2966 N N . PRO A 1 243 ? 140.443 106.297 126.736 1.00 57.99 243 PRO A N 1
ATOM 2967 C CA . PRO A 1 243 ? 140.265 104.843 126.727 1.00 53.65 243 PRO A CA 1
ATOM 2968 C C . PRO A 1 243 ? 139.021 104.412 127.497 1.00 47.11 243 PRO A C 1
ATOM 2969 O O . PRO A 1 243 ? 138.295 105.220 128.070 1.00 49.10 243 PRO A O 1
ATOM 2980 N N . VAL A 1 244 ? 138.790 103.101 127.493 1.00 45.20 244 VAL A N 1
ATOM 2981 C CA . VAL A 1 244 ? 137.714 102.471 128.249 1.00 43.04 244 VAL A CA 1
ATOM 2982 C C . VAL A 1 244 ? 138.329 101.859 129.500 1.00 42.77 244 VAL A C 1
ATOM 2983 O O . VAL A 1 244 ? 139.230 101.017 129.409 1.00 46.47 244 VAL A O 1
ATOM 2996 N N . LYS A 1 245 ? 137.842 102.273 130.666 1.00 39.10 245 LYS A N 1
ATOM 2997 C CA . LYS A 1 245 ? 138.414 101.844 131.934 1.00 41.03 245 LYS A CA 1
ATOM 2998 C C . LYS A 1 245 ? 137.683 100.618 132.464 1.00 42.56 245 LYS A C 1
ATOM 2999 O O . LYS A 1 245 ? 136.458 100.515 132.363 1.00 43.14 245 LYS A O 1
ATOM 3018 N N . LYS A 1 246 ? 138.448 99.690 133.030 1.00 45.44 246 LYS A N 1
ATOM 3019 C CA . LYS A 1 246 ? 137.881 98.473 133.587 1.00 42.77 246 LYS A CA 1
ATOM 3020 C C . LYS A 1 246 ? 137.221 98.751 134.932 1.00 45.91 246 LYS A C 1
ATOM 3021 O O . LYS A 1 246 ? 137.598 99.676 135.656 1.00 50.68 246 LYS A O 1
ATOM 3040 N N . LEU A 1 247 ? 136.225 97.933 135.260 1.00 36.92 247 LEU A N 1
ATOM 3041 C CA . LEU A 1 247 ? 135.536 98.027 136.538 1.00 33.74 247 LEU A CA 1
ATOM 3042 C C . LEU A 1 247 ? 135.119 96.629 136.961 1.00 32.88 247 LEU A C 1
ATOM 3043 O O . LEU A 1 247 ? 134.996 95.723 136.133 1.00 36.81 247 LEU A O 1
ATOM 3059 N N . GLU A 1 248 ? 134.904 96.459 138.263 1.00 36.67 248 GLU A N 1
ATOM 3060 C CA . GLU A 1 248 ? 134.516 95.170 138.830 1.00 38.65 248 GLU A CA 1
ATOM 3061 C C . GLU A 1 248 ? 133.155 95.313 139.498 1.00 43.45 248 GLU A C 1
ATOM 3062 O O . GLU A 1 248 ? 133.015 96.040 140.486 1.00 52.42 248 GLU A O 1
ATOM 3074 N N . LEU A 1 249 ? 132.156 94.627 138.949 1.00 36.97 249 LEU A N 1
ATOM 3075 C CA . LEU A 1 249 ? 130.832 94.553 139.547 1.00 32.87 249 LEU A CA 1
ATOM 3076 C C . LEU A 1 249 ? 130.767 93.341 140.464 1.00 37.07 249 LEU A C 1
ATOM 3077 O O . LEU A 1 249 ? 131.375 92.305 140.181 1.00 44.89 249 LEU A O 1
ATOM 3093 N N . ARG A 1 250 ? 130.037 93.472 141.570 1.00 36.32 250 ARG A N 1
ATOM 3094 C CA . ARG A 1 250 ? 129.928 92.356 142.499 1.00 38.70 250 ARG A CA 1
ATOM 3095 C C . ARG A 1 250 ? 128.668 92.490 143.340 1.00 39.97 250 ARG A C 1
ATOM 3096 O O . ARG A 1 250 ? 128.318 93.587 143.780 1.00 45.84 250 ARG A O 1
ATOM 3117 N N . LEU A 1 251 ? 128.000 91.362 143.562 1.00 39.78 251 LEU A N 1
ATOM 3118 C CA . LEU A 1 251 ? 126.887 91.302 144.497 1.00 43.75 251 LEU A CA 1
ATOM 3119 C C . LEU A 1 251 ? 127.420 91.244 145.921 1.00 44.46 251 LEU A C 1
ATOM 3120 O O . LEU A 1 251 ? 128.373 90.514 146.210 1.00 48.82 251 LEU A O 1
ATOM 3136 N N . LYS A 1 252 ? 126.801 92.014 146.814 1.00 42.77 252 LYS A N 1
ATOM 3137 C CA . LYS A 1 252 ? 127.290 92.166 148.179 1.00 50.94 252 LYS A CA 1
ATOM 3138 C C . LYS A 1 252 ? 126.391 91.511 149.217 1.00 53.46 252 LYS A C 1
ATOM 3139 O O . LYS A 1 252 ? 126.865 90.693 150.011 1.00 53.93 252 LYS A O 1
ATOM 3158 N N . VAL A 1 253 ? 125.102 91.847 149.243 1.00 50.88 253 VAL A N 1
ATOM 3159 C CA . VAL A 1 253 ? 124.191 91.293 150.238 1.00 55.24 253 VAL A CA 1
ATOM 3160 C C . VAL A 1 253 ? 122.778 91.368 149.686 1.00 56.21 253 VAL A C 1
ATOM 3161 O O . VAL A 1 253 ? 122.440 92.281 148.929 1.00 53.84 253 VAL A O 1
ATOM 3174 N N . VAL A 1 254 ? 121.947 90.405 150.078 1.00 55.14 254 VAL A N 1
ATOM 3175 C CA . VAL A 1 254 ? 120.550 90.338 149.665 1.00 51.02 254 VAL A CA 1
ATOM 3176 C C . VAL A 1 254 ? 119.678 90.577 150.890 1.00 56.47 254 VAL A C 1
ATOM 3177 O O . VAL A 1 254 ? 119.891 89.962 151.942 1.00 59.05 254 VAL A O 1
ATOM 3190 N N . LEU A 1 255 ? 118.708 91.477 150.756 1.00 58.81 255 LEU A N 1
ATOM 3191 C CA . LEU A 1 255 ? 117.784 91.818 151.828 1.00 56.05 255 LEU A CA 1
ATOM 3192 C C . LEU A 1 255 ? 116.384 91.340 151.472 1.00 56.73 255 LEU A C 1
ATOM 3193 O O . LEU A 1 255 ? 115.920 91.532 150.344 1.00 54.34 255 LEU A O 1
ATOM 3209 N N . LYS A 1 256 ? 115.714 90.723 152.440 1.00 55.15 256 LYS A N 1
ATOM 3210 C CA . LYS A 1 256 ? 114.377 90.180 152.250 1.00 55.33 256 LYS A CA 1
ATOM 3211 C C . LYS A 1 256 ? 113.349 91.136 152.839 1.00 61.21 256 LYS A C 1
ATOM 3212 O O . LYS A 1 256 ? 113.457 91.528 154.006 1.00 65.64 256 LYS A O 1
ATOM 3231 N N . PHE A 1 257 ? 112.359 91.505 152.031 1.00 66.36 257 PHE A N 1
ATOM 3232 C CA . PHE A 1 257 ? 111.272 92.379 152.450 1.00 63.55 257 PHE A CA 1
ATOM 3233 C C . PHE A 1 257 ? 109.958 91.623 152.330 1.00 66.70 257 PHE A C 1
ATOM 3234 O O . PHE A 1 257 ? 109.711 90.958 151.318 1.00 65.33 257 PHE A O 1
ATOM 3251 N N . ASP A 1 258 ? 109.122 91.727 153.358 1.00 69.68 258 ASP A N 1
ATOM 3252 C CA . ASP A 1 258 ? 107.858 91.007 153.411 1.00 75.94 258 ASP A CA 1
ATOM 3253 C C . ASP A 1 258 ? 106.705 91.775 152.776 1.00 75.09 258 ASP A C 1
ATOM 3254 O O . ASP A 1 258 ? 105.575 91.277 152.783 1.00 74.97 258 ASP A O 1
ATOM 3263 N N . TYR A 1 259 ? 106.958 92.965 152.235 1.00 69.71 259 TYR A N 1
ATOM 3264 C CA . TYR A 1 259 ? 105.928 93.761 151.585 1.00 67.49 259 TYR A CA 1
ATOM 3265 C C . TYR A 1 259 ? 106.472 94.306 150.275 1.00 61.57 259 TYR A C 1
ATOM 3266 O O . TYR A 1 259 ? 107.683 94.474 150.110 1.00 60.42 259 TYR A O 1
ATOM 3284 N N . GLU A 1 260 ? 105.564 94.581 149.342 1.00 61.35 260 GLU A N 1
ATOM 3285 C CA . GLU A 1 260 ? 105.969 95.075 148.034 1.00 62.21 260 GLU A CA 1
ATOM 3286 C C . GLU A 1 260 ? 106.700 96.404 148.169 1.00 57.98 260 GLU A C 1
ATOM 3287 O O . GLU A 1 260 ? 106.300 97.279 148.941 1.00 61.28 260 GLU A O 1
ATOM 3299 N N . ILE A 1 261 ? 107.784 96.550 147.410 1.00 54.23 261 ILE A N 1
ATOM 3300 C CA . ILE A 1 261 ? 108.575 97.782 147.408 1.00 52.99 261 ILE A CA 1
ATOM 3301 C C . ILE A 1 261 ? 107.970 98.677 146.331 1.00 54.21 261 ILE A C 1
ATOM 3302 O O . ILE A 1 261 ? 108.317 98.597 145.153 1.00 58.32 261 ILE A O 1
ATOM 3318 N N . ILE A 1 262 ? 107.046 99.546 146.746 1.00 55.16 262 ILE A N 1
ATOM 3319 C CA . ILE A 1 262 ? 106.422 100.465 145.799 1.00 59.60 262 ILE A CA 1
ATOM 3320 C C . ILE A 1 262 ? 107.466 101.402 145.206 1.00 61.28 262 ILE A C 1
ATOM 3321 O O . ILE A 1 262 ? 107.477 101.658 143.996 1.00 64.44 262 ILE A O 1
ATOM 3337 N N . ASP A 1 263 ? 108.352 101.930 146.045 1.00 57.08 263 ASP A N 1
ATOM 3338 C CA . ASP A 1 263 ? 109.431 102.791 145.585 1.00 53.77 263 ASP A CA 1
ATOM 3339 C C . ASP A 1 263 ? 110.539 102.759 146.626 1.00 53.83 263 ASP A C 1
ATOM 3340 O O . ASP A 1 263 ? 110.333 102.328 147.762 1.00 58.98 263 ASP A O 1
ATOM 3349 N N . MET A 1 264 ? 111.719 103.218 146.223 1.00 52.21 264 MET A N 1
ATOM 3350 C CA . MET A 1 264 ? 112.863 103.226 147.121 1.00 49.45 264 MET A CA 1
ATOM 3351 C C . MET A 1 264 ? 113.825 104.318 146.686 1.00 50.45 264 MET A C 1
ATOM 3352 O O . MET A 1 264 ? 113.900 104.663 145.504 1.00 53.65 264 MET A O 1
ATOM 3366 N N . ILE A 1 265 ? 114.552 104.862 147.657 1.00 52.42 265 ILE A N 1
ATOM 3367 C CA . ILE A 1 265 ? 115.613 105.829 147.384 1.00 52.81 265 ILE A CA 1
ATOM 3368 C C . ILE A 1 265 ? 116.716 105.633 148.412 1.00 53.32 265 ILE A C 1
ATOM 3369 O O . ILE A 1 265 ? 116.463 105.649 149.619 1.00 59.89 265 ILE A O 1
ATOM 3385 N N . GLY A 1 266 ? 117.939 105.442 147.936 1.00 51.40 266 GLY A N 1
ATOM 3386 C CA . GLY A 1 266 ? 119.102 105.278 148.796 1.00 52.77 266 GLY A CA 1
ATOM 3387 C C . GLY A 1 266 ? 120.023 106.477 148.661 1.00 60.36 266 GLY A C 1
ATOM 3388 O O . GLY A 1 266 ? 120.253 106.968 147.553 1.00 65.98 266 GLY A O 1
ATOM 3392 N N . ILE A 1 267 ? 120.539 106.953 149.795 1.00 61.72 267 ILE A N 1
ATOM 3393 C CA . ILE A 1 267 ? 121.479 108.067 149.810 1.00 67.39 267 ILE A CA 1
ATOM 3394 C C . ILE A 1 267 ? 122.570 107.780 150.834 1.00 70.57 267 ILE A C 1
ATOM 3395 O O . ILE A 1 267 ? 122.496 106.822 151.605 1.00 69.51 267 ILE A O 1
ATOM 3411 N N . LYS A 1 268 ? 123.599 108.622 150.820 1.00 73.90 268 LYS A N 1
ATOM 3412 C CA . LYS A 1 268 ? 124.770 108.468 151.671 1.00 73.88 268 LYS A CA 1
ATOM 3413 C C . LYS A 1 268 ? 124.763 109.533 152.759 1.00 74.46 268 LYS A C 1
ATOM 3414 O O . LYS A 1 268 ? 124.489 110.707 152.489 1.00 78.67 268 LYS A O 1
ATOM 3433 N N . THR A 1 269 ? 125.064 109.118 153.988 1.00 78.78 269 THR A N 1
ATOM 3434 C CA . THR A 1 269 ? 125.078 110.015 155.134 1.00 87.85 269 THR A CA 1
ATOM 3435 C C . THR A 1 269 ? 126.304 109.721 155.987 1.00 93.49 269 THR A C 1
ATOM 3436 O O . THR A 1 269 ? 127.028 108.745 155.767 1.00 93.59 269 THR A O 1
ATOM 3447 N N . PHE A 1 270 ? 126.532 110.589 156.969 1.00 95.82 270 PHE A N 1
ATOM 3448 C CA . PHE A 1 270 ? 127.620 110.447 157.926 1.00 97.97 270 PHE A CA 1
ATOM 3449 C C . PHE A 1 270 ? 127.032 110.182 159.304 1.00 101.47 270 PHE A C 1
ATOM 3450 O O . PHE A 1 270 ? 126.157 110.925 159.763 1.00 97.27 270 PHE A O 1
ATOM 3467 N N . SER A 1 271 ? 127.510 109.129 159.958 1.00 104.81 271 SER A N 1
ATOM 3468 C CA . SER A 1 271 ? 127.017 108.763 161.280 1.00 103.35 271 SER A CA 1
ATOM 3469 C C . SER A 1 271 ? 127.552 109.717 162.341 1.00 103.24 271 SER A C 1
ATOM 3470 O O . SER A 1 271 ? 127.918 109.297 163.439 1.00 102.09 271 SER A O 1
ATOM 3478 N N . GLY A 1 276 ? 132.095 108.304 164.313 1.00 101.53 276 GLY A N 1
ATOM 3479 C CA . GLY A 1 276 ? 131.414 108.669 163.085 1.00 105.88 276 GLY A CA 1
ATOM 3480 C C . GLY A 1 276 ? 132.050 108.053 161.855 1.00 110.05 276 GLY A C 1
ATOM 3481 O O . GLY A 1 276 ? 133.275 107.999 161.739 1.00 107.85 276 GLY A O 1
ATOM 3485 N N . ARG A 1 277 ? 131.213 107.586 160.932 1.00 111.35 277 ARG A N 1
ATOM 3486 C CA . ARG A 1 277 ? 131.696 106.965 159.707 1.00 109.94 277 ARG A CA 1
ATOM 3487 C C . ARG A 1 277 ? 130.599 107.041 158.656 1.00 106.27 277 ARG A C 1
ATOM 3488 O O . ARG A 1 277 ? 129.433 107.294 158.966 1.00 104.84 277 ARG A O 1
ATOM 3509 N N . TYR A 1 278 ? 130.993 106.817 157.406 1.00 103.89 278 TYR A N 1
ATOM 3510 C CA . TYR A 1 278 ? 130.054 106.912 156.297 1.00 103.59 278 TYR A CA 1
ATOM 3511 C C . TYR A 1 278 ? 129.121 105.708 156.284 1.00 101.58 278 TYR A C 1
ATOM 3512 O O . TYR A 1 278 ? 129.542 104.572 156.518 1.00 97.75 278 TYR A O 1
ATOM 3530 N N . GLU A 1 279 ? 127.843 105.963 156.008 1.00 96.28 279 GLU A N 1
ATOM 3531 C CA . GLU A 1 279 ? 126.834 104.919 155.931 1.00 86.30 279 GLU A CA 1
ATOM 3532 C C . GLU A 1 279 ? 125.853 105.275 154.826 1.00 81.70 279 GLU A C 1
ATOM 3533 O O . GLU A 1 279 ? 125.906 106.362 154.246 1.00 83.08 279 GLU A O 1
ATOM 3545 N N . GLU A 1 280 ? 124.947 104.345 154.534 1.00 79.12 280 GLU A N 1
ATOM 3546 C CA . GLU A 1 280 ? 123.884 104.560 153.567 1.00 74.60 280 GLU A CA 1
ATOM 3547 C C . GLU A 1 280 ? 122.538 104.415 154.260 1.00 67.48 280 GLU A C 1
ATOM 3548 O O . GLU A 1 280 ? 122.384 103.628 155.199 1.00 69.38 280 GLU A O 1
ATOM 3560 N N . VAL A 1 281 ? 121.568 105.200 153.803 1.00 62.09 281 VAL A N 1
ATOM 3561 C CA . VAL A 1 281 ? 120.204 105.153 154.312 1.00 63.97 281 VAL A CA 1
ATOM 3562 C C . VAL A 1 281 ? 119.271 104.888 153.141 1.00 61.24 281 VAL A C 1
ATOM 3563 O O . VAL A 1 281 ? 119.332 105.582 152.117 1.00 65.50 281 VAL A O 1
ATOM 3576 N N . LEU A 1 282 ? 118.425 103.872 153.293 1.00 54.35 282 LEU A N 1
ATOM 3577 C CA . LEU A 1 282 ? 117.448 103.470 152.292 1.00 53.35 282 LEU A CA 1
ATOM 3578 C C . LEU A 1 282 ? 116.059 103.807 152.807 1.00 57.06 282 LEU A C 1
ATOM 3579 O O . LEU A 1 282 ? 115.630 103.272 153.834 1.00 66.18 282 LEU A O 1
ATOM 3595 N N . ILE A 1 283 ? 115.367 104.688 152.098 1.00 50.34 283 ILE A N 1
ATOM 3596 C CA . ILE A 1 283 ? 113.982 105.030 152.384 1.00 50.57 283 ILE A CA 1
ATOM 3597 C C . ILE A 1 283 ? 113.132 104.245 151.395 1.00 53.55 283 ILE A C 1
ATOM 3598 O O . ILE A 1 283 ? 113.153 104.523 150.191 1.00 59.82 283 ILE A O 1
ATOM 3614 N N . VAL A 1 284 ? 112.395 103.253 151.893 1.00 49.87 284 VAL A N 1
ATOM 3615 C CA . VAL A 1 284 ? 111.629 102.336 151.057 1.00 48.49 284 VAL A CA 1
ATOM 3616 C C . VAL A 1 284 ? 110.163 102.441 151.447 1.00 53.18 284 VAL A C 1
ATOM 3617 O O . VAL A 1 284 ? 109.823 102.383 152.635 1.00 62.60 284 VAL A O 1
ATOM 3630 N N . LEU A 1 285 ? 109.298 102.593 150.447 1.00 50.67 285 LEU A N 1
ATOM 3631 C CA . LEU A 1 285 ? 107.877 102.841 150.656 1.00 49.41 285 LEU A CA 1
ATOM 3632 C C . LEU A 1 285 ? 107.108 101.542 150.454 1.00 54.27 285 LEU A C 1
ATOM 3633 O O . LEU A 1 285 ? 106.933 101.085 149.320 1.00 56.77 285 LEU A O 1
ATOM 3649 N N . PHE A 1 286 ? 106.655 100.951 151.552 1.00 59.64 286 PHE A N 1
ATOM 3650 C CA . PHE A 1 286 ? 105.752 99.817 151.502 1.00 60.06 286 PHE A CA 1
ATOM 3651 C C . PHE A 1 286 ? 104.312 100.308 151.514 1.00 62.21 286 PHE A C 1
ATOM 3652 O O . PHE A 1 286 ? 104.038 101.444 151.915 1.00 66.18 286 PHE A O 1
ATOM 3669 N N . PRO A 1 287 ? 103.358 99.474 151.096 1.00 59.52 287 PRO A N 1
ATOM 3670 C CA . PRO A 1 287 ? 101.961 99.936 151.075 1.00 64.09 287 PRO A CA 1
ATOM 3671 C C . PRO A 1 287 ? 101.463 100.395 152.432 1.00 69.63 287 PRO A C 1
ATOM 3672 O O . PRO A 1 287 ? 100.540 101.216 152.498 1.00 72.99 287 PRO A O 1
ATOM 3683 N N . HIS A 1 288 ? 102.048 99.894 153.518 1.00 68.23 288 HIS A N 1
ATOM 3684 C CA . HIS A 1 288 ? 101.633 100.270 154.862 1.00 65.17 288 HIS A CA 1
ATOM 3685 C C . HIS A 1 288 ? 102.363 101.494 155.402 1.00 67.29 288 HIS A C 1
ATOM 3686 O O . HIS A 1 288 ? 102.001 101.977 156.480 1.00 70.63 288 HIS A O 1
ATOM 3700 N N . GLY A 1 289 ? 103.367 102.006 154.701 1.00 64.18 289 GLY A N 1
ATOM 3701 C CA . GLY A 1 289 ? 104.063 103.187 155.196 1.00 63.92 289 GLY A CA 1
ATOM 3702 C C . GLY A 1 289 ? 105.462 103.291 154.610 1.00 57.92 289 GLY A C 1
ATOM 3703 O O . GLY A 1 289 ? 105.705 102.879 153.477 1.00 60.62 289 GLY A O 1
ATOM 3707 N N . LEU A 1 290 ? 106.362 103.866 155.406 1.00 53.46 290 LEU A N 1
ATOM 3708 C CA . LEU A 1 290 ? 107.743 104.094 155.011 1.00 50.90 290 LEU A CA 1
ATOM 3709 C C . LEU A 1 290 ? 108.673 103.415 156.005 1.00 55.65 290 LEU A C 1
ATOM 3710 O O . LEU A 1 290 ? 108.389 103.373 157.208 1.00 65.56 290 LEU A O 1
ATOM 3726 N N . GLN A 1 291 ? 109.787 102.889 155.500 1.00 53.42 291 GLN A N 1
ATOM 3727 C CA . GLN A 1 291 ? 110.806 102.265 156.331 1.00 55.92 291 GLN A CA 1
ATOM 3728 C C . GLN A 1 291 ? 112.161 102.843 155.958 1.00 56.36 291 GLN A C 1
ATOM 3729 O O . GLN A 1 291 ? 112.530 102.858 154.779 1.00 58.62 291 GLN A O 1
ATOM 3743 N N . ILE A 1 292 ? 112.891 103.323 156.959 1.00 59.81 292 ILE A N 1
ATOM 3744 C CA . ILE A 1 292 ? 114.218 103.895 156.773 1.00 62.77 292 ILE A CA 1
ATOM 3745 C C . ILE A 1 292 ? 115.217 102.929 157.392 1.00 61.99 292 ILE A C 1
ATOM 3746 O O . ILE A 1 292 ? 115.234 102.734 158.614 1.00 64.80 292 ILE A O 1
ATOM 3762 N N . LEU A 1 293 ? 116.047 102.325 156.548 1.00 59.81 293 LEU A N 1
ATOM 3763 C CA . LEU A 1 293 ? 117.045 101.356 156.973 1.00 63.25 293 LEU A CA 1
ATOM 3764 C C . LEU A 1 293 ? 118.437 101.958 156.847 1.00 67.34 293 LEU A C 1
ATOM 3765 O O . LEU A 1 293 ? 118.795 102.503 155.800 1.00 71.52 293 LEU A O 1
ATOM 3781 N N . THR A 1 294 ? 119.219 101.857 157.918 1.00 70.91 294 THR A N 1
ATOM 3782 C CA . THR A 1 294 ? 120.589 102.352 157.947 1.00 72.09 294 THR A CA 1
ATOM 3783 C C . THR A 1 294 ? 121.533 101.166 157.807 1.00 72.53 294 THR A C 1
ATOM 3784 O O . THR A 1 294 ? 121.449 100.209 158.584 1.00 76.57 294 THR A O 1
ATOM 3795 N N . ILE A 1 295 ? 122.422 101.227 156.819 1.00 73.25 295 ILE A N 1
ATOM 3796 C CA . ILE A 1 295 ? 123.397 100.174 156.560 1.00 78.97 295 ILE A CA 1
ATOM 3797 C C . ILE A 1 295 ? 124.785 100.801 156.597 1.00 81.75 295 ILE A C 1
ATOM 3798 O O . ILE A 1 295 ? 125.055 101.776 155.883 1.00 83.11 295 ILE A O 1
ATOM 3814 N N . SER A 1 296 ? 125.663 100.245 157.431 1.00 81.84 296 SER A N 1
ATOM 3815 C CA . SER A 1 296 ? 127.013 100.778 157.588 1.00 86.64 296 SER A CA 1
ATOM 3816 C C . SER A 1 296 ? 127.971 100.173 156.565 1.00 87.34 296 SER A C 1
ATOM 3817 O O . SER A 1 296 ? 128.609 100.899 155.796 1.00 89.55 296 SER A O 1
ATOM 3825 N N . ASP A 1 297 ? 128.077 98.848 156.548 1.00 83.79 297 ASP A N 1
ATOM 3826 C CA . ASP A 1 297 ? 128.955 98.115 155.641 1.00 85.65 297 ASP A CA 1
ATOM 3827 C C . ASP A 1 297 ? 128.198 96.957 155.009 1.00 83.85 297 ASP A C 1
ATOM 3828 O O . ASP A 1 297 ? 128.651 95.811 155.000 1.00 81.06 297 ASP A O 1
ATOM 3837 N N . PHE A 1 298 ? 127.011 97.256 154.480 1.00 77.47 298 PHE A N 1
ATOM 3838 C CA . PHE A 1 298 ? 126.090 96.269 153.925 1.00 71.43 298 PHE A CA 1
ATOM 3839 C C . PHE A 1 298 ? 125.468 95.391 155.003 1.00 71.74 298 PHE A C 1
ATOM 3840 O O . PHE A 1 298 ? 124.999 94.286 154.710 1.00 68.21 298 PHE A O 1
ATOM 3857 N N . LYS A 1 299 ? 125.459 95.861 156.248 1.00 77.11 299 LYS A N 1
ATOM 3858 C CA . LYS A 1 299 ? 124.802 95.186 157.359 1.00 80.50 299 LYS A CA 1
ATOM 3859 C C . LYS A 1 299 ? 123.691 96.084 157.880 1.00 78.93 299 LYS A C 1
ATOM 3860 O O . LYS A 1 299 ? 123.913 97.276 158.114 1.00 79.42 299 LYS A O 1
ATOM 3879 N N . VAL A 1 300 ? 122.503 95.513 158.062 1.00 77.28 300 VAL A N 1
ATOM 3880 C CA . VAL A 1 300 ? 121.328 96.303 158.420 1.00 76.08 300 VAL A CA 1
ATOM 3881 C C . VAL A 1 300 ? 121.507 96.820 159.845 1.00 77.27 300 VAL A C 1
ATOM 3882 O O . VAL A 1 300 ? 121.428 96.055 160.809 1.00 77.77 300 VAL A O 1
ATOM 3895 N N . SER A 1 301 ? 121.750 98.123 159.975 1.00 80.61 301 SER A N 1
ATOM 3896 C CA . SER A 1 301 ? 121.809 98.776 161.277 1.00 81.87 301 SER A CA 1
ATOM 3897 C C . SER A 1 301 ? 120.399 99.121 161.740 1.00 81.42 301 SER A C 1
ATOM 3898 O O . SER A 1 301 ? 119.421 98.598 161.195 1.00 78.80 301 SER A O 1
ATOM 3906 N N . LYS A 1 302 ? 120.288 99.982 162.752 1.00 81.15 302 LYS A N 1
ATOM 3907 C CA . LYS A 1 302 ? 118.984 100.362 163.280 1.00 79.50 302 LYS A CA 1
ATOM 3908 C C . LYS A 1 302 ? 118.059 100.823 162.161 1.00 77.12 302 LYS A C 1
ATOM 3909 O O . LYS A 1 302 ? 118.471 101.541 161.246 1.00 76.27 302 LYS A O 1
ATOM 3928 N N . SER A 1 303 ? 116.802 100.394 162.237 1.00 74.68 303 SER A N 1
ATOM 3929 C CA . SER A 1 303 ? 115.788 100.711 161.242 1.00 70.40 303 SER A CA 1
ATOM 3930 C C . SER A 1 303 ? 114.598 101.380 161.914 1.00 70.47 303 SER A C 1
ATOM 3931 O O . SER A 1 303 ? 114.205 101.003 163.022 1.00 72.67 303 SER A O 1
ATOM 3939 N N . SER A 1 304 ? 114.029 102.372 161.235 1.00 71.74 304 SER A N 1
ATOM 3940 C CA . SER A 1 304 ? 112.880 103.116 161.727 1.00 74.16 304 SER A CA 1
ATOM 3941 C C . SER A 1 304 ? 111.693 102.922 160.793 1.00 71.52 304 SER A C 1
ATOM 3942 O O . SER A 1 304 ? 111.856 102.714 159.588 1.00 72.27 304 SER A O 1
ATOM 3950 N N . LEU A 1 305 ? 110.493 102.985 161.364 1.00 70.20 305 LEU A N 1
ATOM 3951 C CA . LEU A 1 305 ? 109.250 102.808 160.625 1.00 69.11 305 LEU A CA 1
ATOM 3952 C C . LEU A 1 305 ? 108.345 104.005 160.874 1.00 71.01 305 LEU A C 1
ATOM 3953 O O . LEU A 1 305 ? 108.237 104.477 162.011 1.00 77.03 305 LEU A O 1
ATOM 3969 N N . VAL A 1 306 ? 107.701 104.495 159.816 1.00 65.75 306 VAL A N 1
ATOM 3970 C CA . VAL A 1 306 ? 106.745 105.591 159.913 1.00 69.68 306 VAL A CA 1
ATOM 3971 C C . VAL A 1 306 ? 105.488 105.200 159.151 1.00 71.90 306 VAL A C 1
ATOM 3972 O O . VAL A 1 306 ? 105.559 104.517 158.123 1.00 73.53 306 VAL A O 1
ATOM 3985 N N . GLU A 1 307 ? 104.336 105.629 159.659 1.00 74.48 307 GLU A N 1
ATOM 3986 C CA . GLU A 1 307 ? 103.047 105.219 159.118 1.00 73.40 307 GLU A CA 1
ATOM 3987 C C . GLU A 1 307 ? 102.600 106.198 158.040 1.00 69.74 307 GLU A C 1
ATOM 3988 O O . GLU A 1 307 ? 102.391 107.385 158.316 1.00 71.91 307 GLU A O 1
ATOM 4000 N N . VAL A 1 308 ? 102.456 105.697 156.816 1.00 69.34 308 VAL A N 1
ATOM 4001 C CA . VAL A 1 308 ? 101.902 106.449 155.699 1.00 70.91 308 VAL A CA 1
ATOM 4002 C C . VAL A 1 308 ? 100.922 105.540 154.972 1.00 74.98 308 VAL A C 1
ATOM 4003 O O . VAL A 1 308 ? 101.171 104.344 154.797 1.00 78.48 308 VAL A O 1
ATOM 4016 N N . LYS A 1 309 ? 99.801 106.114 154.548 1.00 76.13 309 LYS A N 1
ATOM 4017 C CA . LYS A 1 309 ? 98.692 105.351 153.991 1.00 76.47 309 LYS A CA 1
ATOM 4018 C C . LYS A 1 309 ? 98.654 105.508 152.478 1.00 70.44 309 LYS A C 1
ATOM 4019 O O . LYS A 1 309 ? 98.651 106.632 151.964 1.00 66.98 309 LYS A O 1
ATOM 4038 N N . LYS A 1 310 ? 98.622 104.377 151.773 1.00 68.72 310 LYS A N 1
ATOM 4039 C CA . LYS A 1 310 ? 98.441 104.355 150.322 1.00 70.60 310 LYS A CA 1
ATOM 4040 C C . LYS A 1 310 ? 99.532 105.150 149.608 1.00 65.86 310 LYS A C 1
ATOM 4041 O O . LYS A 1 310 ? 99.276 105.837 148.618 1.00 68.15 310 LYS A O 1
ATOM 4060 N N . GLY A 1 311 ? 100.761 105.049 150.106 1.00 63.34 311 GLY A N 1
ATOM 4061 C CA . GLY A 1 311 ? 101.862 105.742 149.465 1.00 58.66 311 GLY A CA 1
ATOM 4062 C C . GLY A 1 311 ? 102.095 105.240 148.054 1.00 54.76 311 GLY A C 1
ATOM 4063 O O . GLY A 1 311 ? 101.894 104.064 147.746 1.00 60.08 311 GLY A O 1
ATOM 4067 N N . SER A 1 312 ? 102.523 106.154 147.183 1.00 56.86 312 SER A N 1
ATOM 4068 C CA . SER A 1 312 ? 102.764 105.840 145.780 1.00 56.24 312 SER A CA 1
ATOM 4069 C C . SER A 1 312 ? 104.215 106.040 145.375 1.00 52.22 312 SER A C 1
ATOM 4070 O O . SER A 1 312 ? 104.776 105.189 144.676 1.00 55.44 312 SER A O 1
ATOM 4078 N N . LYS A 1 313 ? 104.842 107.144 145.780 1.00 50.76 313 LYS A N 1
ATOM 4079 C CA . LYS A 1 313 ? 106.222 107.395 145.371 1.00 53.21 313 LYS A CA 1
ATOM 4080 C C . LYS A 1 313 ? 106.905 108.340 146.348 1.00 53.78 313 LYS A C 1
ATOM 4081 O O . LYS A 1 313 ? 106.339 109.371 146.710 1.00 58.88 313 LYS A O 1
ATOM 4100 N N . THR A 1 314 ? 108.123 107.997 146.755 1.00 48.86 314 THR A N 1
ATOM 4101 C CA . THR A 1 314 ? 108.936 108.870 147.590 1.00 47.85 314 THR A CA 1
ATOM 4102 C C . THR A 1 314 ? 109.764 109.802 146.716 1.00 50.34 314 THR A C 1
ATOM 4103 O O . THR A 1 314 ? 110.099 109.474 145.575 1.00 59.32 314 THR A O 1
ATOM 4114 N N . ILE A 1 315 ? 110.098 110.972 147.257 1.00 48.64 315 ILE A N 1
ATOM 4115 C CA . ILE A 1 315 ? 110.939 111.915 146.527 1.00 48.11 315 ILE A CA 1
ATOM 4116 C C . ILE A 1 315 ? 111.515 112.917 147.516 1.00 52.03 315 ILE A C 1
ATOM 4117 O O . ILE A 1 315 ? 110.833 113.360 148.442 1.00 59.22 315 ILE A O 1
ATOM 4133 N N . VAL A 1 316 ? 112.775 113.283 147.301 1.00 53.07 316 VAL A N 1
ATOM 4134 C CA . VAL A 1 316 ? 113.461 114.291 148.101 1.00 55.63 316 VAL A CA 1
ATOM 4135 C C . VAL A 1 316 ? 113.530 115.559 147.263 1.00 55.80 316 VAL A C 1
ATOM 4136 O O . VAL A 1 316 ? 114.215 115.597 146.233 1.00 55.08 316 VAL A O 1
ATOM 4149 N N . CYS A 1 317 ? 112.824 116.599 147.700 1.00 62.42 317 CYS A N 1
ATOM 4150 C CA . CYS A 1 317 ? 112.746 117.851 146.963 1.00 64.80 317 CYS A CA 1
ATOM 4151 C C . CYS A 1 317 ? 112.865 119.024 147.922 1.00 69.84 317 CYS A C 1
ATOM 4152 O O . CYS A 1 317 ? 112.284 119.008 149.010 1.00 71.32 317 CYS A O 1
ATOM 4160 N N . ASN A 1 318 ? 113.617 120.042 147.504 1.00 68.97 318 ASN A N 1
ATOM 4161 C CA . ASN A 1 318 ? 113.753 121.285 148.263 1.00 67.72 318 ASN A CA 1
ATOM 4162 C C . ASN A 1 318 ? 114.181 121.014 149.703 1.00 70.23 318 ASN A C 1
ATOM 4163 O O . ASN A 1 318 ? 113.652 121.595 150.652 1.00 70.70 318 ASN A O 1
ATOM 4174 N N . LYS A 1 319 ? 115.153 120.118 149.866 1.00 69.13 319 LYS A N 1
ATOM 4175 C CA . LYS A 1 319 ? 115.730 119.827 151.177 1.00 72.85 319 LYS A CA 1
ATOM 4176 C C . LYS A 1 319 ? 114.686 119.258 152.135 1.00 73.20 319 LYS A C 1
ATOM 4177 O O . LYS A 1 319 ? 114.639 119.618 153.312 1.00 80.22 319 LYS A O 1
ATOM 4196 N N . GLN A 1 320 ? 113.835 118.367 151.632 1.00 67.54 320 GLN A N 1
ATOM 4197 C CA . GLN A 1 320 ? 112.865 117.703 152.491 1.00 66.50 320 GLN A CA 1
ATOM 4198 C C . GLN A 1 320 ? 112.332 116.466 151.785 1.00 60.95 320 GLN A C 1
ATOM 4199 O O . GLN A 1 320 ? 112.018 116.509 150.593 1.00 60.64 320 GLN A O 1
ATOM 4213 N N . LEU A 1 321 ? 112.234 115.371 152.534 1.00 58.64 321 LEU A N 1
ATOM 4214 C CA . LEU A 1 321 ? 111.702 114.123 152.008 1.00 55.76 321 LEU A CA 1
ATOM 4215 C C . LEU A 1 321 ? 110.181 114.145 152.076 1.00 58.29 321 LEU A C 1
ATOM 4216 O O . LEU A 1 321 ? 109.601 114.547 153.091 1.00 66.12 321 LEU A O 1
ATOM 4232 N N . MET A 1 322 ? 109.533 113.703 151.000 1.00 53.68 322 MET A N 1
ATOM 4233 C CA . MET A 1 322 ? 108.081 113.682 150.936 1.00 55.08 322 MET A CA 1
ATOM 4234 C C . MET A 1 322 ? 107.622 112.425 150.216 1.00 52.87 322 MET A C 1
ATOM 4235 O O . MET A 1 322 ? 108.126 112.096 149.136 1.00 59.64 322 MET A O 1
ATOM 4249 N N . VAL A 1 323 ? 106.688 111.721 150.836 1.00 52.92 323 VAL A N 1
ATOM 4250 C CA . VAL A 1 323 ? 105.951 110.660 150.169 1.00 51.39 323 VAL A CA 1
ATOM 4251 C C . VAL A 1 323 ? 104.805 111.288 149.391 1.00 55.10 323 VAL A C 1
ATOM 4252 O O . VAL A 1 323 ? 104.318 112.375 149.722 1.00 60.21 323 VAL A O 1
ATOM 4265 N N . LEU A 1 324 ? 104.369 110.598 148.345 1.00 54.86 324 LEU A N 1
ATOM 4266 C CA . LEU A 1 324 ? 103.279 111.050 147.493 1.00 55.49 324 LEU A CA 1
ATOM 4267 C C . LEU A 1 324 ? 102.310 109.888 147.362 1.00 56.81 324 LEU A C 1
ATOM 4268 O O . LEU A 1 324 ? 102.642 108.870 146.744 1.00 65.79 324 LEU A O 1
ATOM 4284 N N . SER A 1 325 ? 101.142 110.029 147.980 1.00 56.17 325 SER A N 1
ATOM 4285 C CA . SER A 1 325 ? 100.092 109.028 147.981 1.00 61.63 325 SER A CA 1
ATOM 4286 C C . SER A 1 325 ? 99.012 109.421 146.977 1.00 65.47 325 SER A C 1
ATOM 4287 O O . SER A 1 325 ? 99.157 110.381 146.214 1.00 67.63 325 SER A O 1
ATOM 4295 N N . HIS A 1 326 ? 97.911 108.671 146.970 1.00 68.41 326 HIS A N 1
ATOM 4296 C CA . HIS A 1 326 ? 96.774 109.002 146.115 1.00 72.04 326 HIS A CA 1
ATOM 4297 C C . HIS A 1 326 ? 95.521 108.419 146.752 1.00 78.48 326 HIS A C 1
ATOM 4298 O O . HIS A 1 326 ? 95.330 107.199 146.735 1.00 79.82 326 HIS A O 1
ATOM 4312 N N . ASP A 1 327 ? 94.677 109.285 147.303 1.00 81.88 327 ASP A N 1
ATOM 4313 C CA . ASP A 1 327 ? 93.436 108.857 147.935 1.00 83.58 327 ASP A CA 1
ATOM 4314 C C . ASP A 1 327 ? 92.279 108.918 146.944 1.00 83.16 327 ASP A C 1
ATOM 4315 O O . A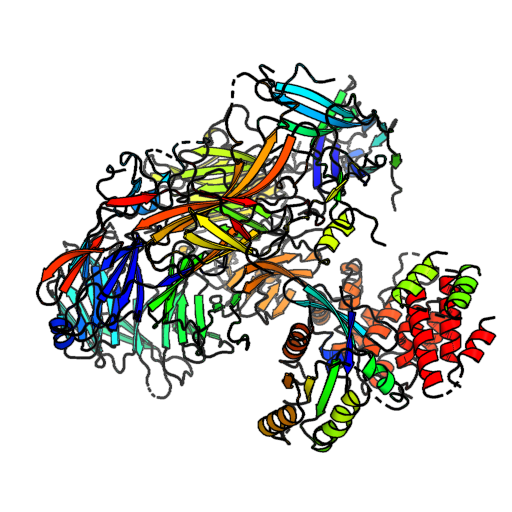SP A 1 327 ? 91.693 107.893 146.595 1.00 81.98 327 ASP A O 1
ATOM 4324 N N . GLU A 1 330 ? 89.163 109.700 147.005 1.00 84.05 330 GLU A N 1
ATOM 4325 C CA . GLU A 1 330 ? 88.408 110.946 146.945 1.00 91.41 330 GLU A CA 1
ATOM 4326 C C . GLU A 1 330 ? 88.992 111.886 145.892 1.00 91.87 330 GLU A C 1
ATOM 4327 O O . GLU A 1 330 ? 88.793 113.100 145.947 1.00 88.72 330 GLU A O 1
ATOM 4338 N N . LYS A 1 331 ? 89.706 111.314 144.922 1.00 91.12 331 LYS A N 1
ATOM 4339 C CA . LYS A 1 331 ? 90.295 112.082 143.826 1.00 88.84 331 LYS A CA 1
ATOM 4340 C C . LYS A 1 331 ? 91.247 113.152 144.359 1.00 85.35 331 LYS A C 1
ATOM 4341 O O . LYS A 1 331 ? 91.185 114.321 143.974 1.00 83.08 331 LYS A O 1
ATOM 4360 N N . GLN A 1 332 ? 92.137 112.739 145.259 1.00 84.55 332 GLN A N 1
ATOM 4361 C CA . GLN A 1 332 ? 93.116 113.640 145.849 1.00 80.01 332 GLN A CA 1
ATOM 4362 C C . GLN A 1 332 ? 94.480 112.966 145.849 1.00 77.36 332 GLN A C 1
ATOM 4363 O O . GLN A 1 332 ? 94.593 111.738 145.838 1.00 80.37 332 GLN A O 1
ATOM 4377 N N . THR A 1 333 ? 95.520 113.795 145.863 1.00 72.29 333 THR A N 1
ATOM 4378 C CA . THR A 1 333 ? 96.908 113.369 145.713 1.00 70.22 333 THR A CA 1
ATOM 4379 C C . THR A 1 333 ? 97.757 113.914 146.855 1.00 66.52 333 THR A C 1
ATOM 4380 O O . THR A 1 333 ? 98.789 114.555 146.646 1.00 70.09 333 THR A O 1
ATOM 4391 N N . ILE A 1 334 ? 97.300 113.684 148.086 1.00 63.95 334 ILE A N 1
ATOM 4392 C CA . ILE A 1 334 ? 97.948 114.187 149.295 1.00 64.20 334 ILE A CA 1
ATOM 4393 C C . ILE A 1 334 ? 99.456 113.985 149.234 1.00 62.60 334 ILE A C 1
ATOM 4394 O O . ILE A 1 334 ? 99.936 112.880 148.958 1.00 64.23 334 ILE A O 1
ATOM 4410 N N . VAL A 1 335 ? 100.209 115.052 149.491 1.00 63.18 335 VAL A N 1
ATOM 4411 C CA . VAL A 1 335 ? 101.666 115.003 149.564 1.00 59.36 335 VAL A CA 1
ATOM 4412 C C . VAL A 1 335 ? 102.052 115.040 151.037 1.00 61.02 335 VAL A C 1
ATOM 4413 O O . VAL A 1 335 ? 101.750 116.012 151.737 1.00 65.71 335 VAL A O 1
ATOM 4426 N N . SER A 1 336 ? 102.705 113.985 151.518 1.00 55.21 336 SER A N 1
ATOM 4427 C CA . SER A 1 336 ? 103.015 113.834 152.937 1.00 58.20 336 SER A CA 1
ATOM 4428 C C . SER A 1 336 ? 104.506 114.081 153.141 1.00 61.54 336 SER A C 1
ATOM 4429 O O . SER A 1 336 ? 105.330 113.203 152.877 1.00 65.81 336 SER A O 1
ATOM 4437 N N . ILE A 1 337 ? 104.850 115.273 153.613 1.00 65.54 337 ILE A N 1
ATOM 4438 C CA . ILE A 1 337 ? 106.236 115.587 153.943 1.00 64.06 337 ILE A CA 1
ATOM 4439 C C . ILE A 1 337 ? 106.588 114.898 155.254 1.00 66.31 337 ILE A C 1
ATOM 4440 O O . ILE A 1 337 ? 105.882 115.054 156.257 1.00 70.50 337 ILE A O 1
ATOM 4456 N N . ILE A 1 338 ? 107.680 114.136 155.252 1.00 65.73 338 ILE A N 1
ATOM 4457 C CA . ILE A 1 338 ? 108.047 113.269 156.367 1.00 71.90 338 ILE A CA 1
ATOM 4458 C C . ILE A 1 338 ? 109.233 113.876 157.100 1.00 76.61 338 ILE A C 1
ATOM 4459 O O . ILE A 1 338 ? 110.185 114.355 156.472 1.00 71.22 338 ILE A O 1
ATOM 4475 N N . ASP A 1 339 ? 109.173 113.858 158.432 1.00 87.64 339 ASP A N 1
ATOM 4476 C CA . ASP A 1 339 ? 110.277 114.290 159.285 1.00 93.31 339 ASP A CA 1
ATOM 4477 C C . ASP A 1 339 ? 110.534 113.169 160.283 1.00 94.86 339 ASP A C 1
ATOM 4478 O O . ASP A 1 339 ? 109.697 112.909 161.154 1.00 90.62 339 ASP A O 1
ATOM 4487 N N . ILE A 1 340 ? 111.686 112.506 160.162 1.00 95.97 340 ILE A N 1
ATOM 4488 C CA . ILE A 1 340 ? 111.871 111.244 160.873 1.00 97.71 340 ILE A CA 1
ATOM 4489 C C . ILE A 1 340 ? 112.423 111.449 162.282 1.00 101.85 340 ILE A C 1
ATOM 4490 O O . ILE A 1 340 ? 112.057 110.707 163.200 1.00 103.63 340 ILE A O 1
ATOM 4506 N N . GLU A 1 341 ? 113.302 112.433 162.496 1.00 103.73 341 GLU A N 1
ATOM 4507 C CA . GLU A 1 341 ? 113.780 112.673 163.856 1.00 101.93 341 GLU A CA 1
ATOM 4508 C C . GLU A 1 341 ? 112.628 113.086 164.759 1.00 98.77 341 GLU A C 1
ATOM 4509 O O . GLU A 1 341 ? 112.533 112.636 165.907 1.00 98.16 341 GLU A O 1
ATOM 4521 N N . LYS A 1 342 ? 111.742 113.943 164.255 1.00 98.67 342 LYS A N 1
ATOM 4522 C CA . LYS A 1 342 ? 110.537 114.318 164.979 1.00 100.56 342 LYS A CA 1
ATOM 4523 C C . LYS A 1 342 ? 109.436 113.273 164.862 1.00 100.05 342 LYS A C 1
ATOM 4524 O O . LYS A 1 342 ? 108.477 113.319 165.640 1.00 95.97 342 LYS A O 1
ATOM 4543 N N . GLN A 1 343 ? 109.552 112.339 163.917 1.00 100.72 343 GLN A N 1
ATOM 4544 C CA . GLN A 1 343 ? 108.560 111.286 163.716 1.00 100.92 343 GLN A CA 1
ATOM 4545 C C . GLN A 1 343 ? 107.178 111.897 163.471 1.00 103.68 343 GLN A C 1
ATOM 4546 O O . GLN A 1 343 ? 106.237 111.719 164.246 1.00 101.12 343 GLN A O 1
ATOM 4560 N N . ALA A 1 344 ? 107.079 112.640 162.371 1.00 101.15 344 ALA A N 1
ATOM 4561 C CA . ALA A 1 344 ? 105.850 113.343 162.040 1.00 94.65 344 ALA A CA 1
ATOM 4562 C C . ALA A 1 344 ? 105.681 113.394 160.529 1.00 86.26 344 ALA A C 1
ATOM 4563 O O . ALA A 1 344 ? 106.642 113.259 159.765 1.00 81.30 344 ALA A O 1
ATOM 4570 N N . VAL A 1 345 ? 104.433 113.586 160.110 1.00 83.57 345 VAL A N 1
ATOM 4571 C CA . VAL A 1 345 ? 104.072 113.708 158.705 1.00 77.98 345 VAL A CA 1
ATOM 4572 C C . VAL A 1 345 ? 103.120 114.886 158.555 1.00 77.70 345 VAL A C 1
ATOM 4573 O O . VAL A 1 345 ? 102.183 115.044 159.345 1.00 77.39 345 VAL A O 1
ATOM 4586 N N . GLU A 1 346 ? 103.371 115.719 157.548 1.00 74.15 346 GLU A N 1
ATOM 4587 C CA . GLU A 1 346 ? 102.524 116.863 157.234 1.00 73.01 346 GLU A CA 1
ATOM 4588 C C . GLU A 1 346 ? 101.845 116.604 155.899 1.00 71.76 346 GLU A C 1
ATOM 4589 O O . GLU A 1 346 ? 102.522 116.446 154.878 1.00 71.37 346 GLU A O 1
ATOM 4601 N N . ALA A 1 347 ? 100.514 116.571 155.907 1.00 68.05 347 ALA A N 1
ATOM 4602 C CA . ALA A 1 347 ? 99.737 116.228 154.724 1.00 64.91 347 ALA A CA 1
ATOM 4603 C C . ALA A 1 347 ? 99.293 117.491 153.999 1.00 66.26 347 ALA A C 1
ATOM 4604 O O . ALA A 1 347 ? 98.778 118.425 154.622 1.00 73.11 347 ALA A O 1
ATOM 4611 N N . ILE A 1 348 ? 99.495 117.512 152.685 1.00 63.53 348 ILE A N 1
ATOM 4612 C CA . ILE A 1 348 ? 99.101 118.632 151.836 1.00 64.33 348 ILE A CA 1
ATOM 4613 C C . ILE A 1 348 ? 98.252 118.087 150.693 1.00 66.07 348 ILE A C 1
ATOM 4614 O O . ILE A 1 348 ? 98.804 117.623 149.684 1.00 68.88 348 ILE A O 1
ATOM 4630 N N . PRO A 1 349 ? 96.925 118.076 150.816 1.00 67.73 349 PRO A N 1
ATOM 4631 C CA . PRO A 1 349 ? 96.090 117.700 149.670 1.00 66.34 349 PRO A CA 1
ATOM 4632 C C . PRO A 1 349 ? 96.286 118.664 148.510 1.00 67.73 349 PRO A C 1
ATOM 4633 O O . PRO A 1 349 ? 96.466 119.867 148.702 1.00 69.33 349 PRO A O 1
ATOM 4644 N N . LEU A 1 350 ? 96.250 118.121 147.298 1.00 69.80 350 LEU A N 1
ATOM 4645 C CA . LEU A 1 350 ? 96.395 118.907 146.082 1.00 70.67 350 LEU A CA 1
ATOM 4646 C C . LEU A 1 350 ? 95.028 119.190 145.468 1.00 76.93 350 LEU A C 1
ATOM 4647 O O . LEU A 1 350 ? 93.992 118.715 145.936 1.00 81.02 350 LEU A O 1
ATOM 4663 N N . THR A 1 351 ? 95.039 119.979 144.397 1.00 80.52 351 THR A N 1
ATOM 4664 C CA . THR A 1 351 ? 93.810 120.326 143.703 1.00 83.82 351 THR A CA 1
ATOM 4665 C C . THR A 1 351 ? 93.243 119.093 142.999 1.00 85.58 351 THR A C 1
ATOM 4666 O O . THR A 1 351 ? 93.776 117.984 143.098 1.00 85.06 351 THR A O 1
ATOM 4677 N N . ASP A 1 352 ? 92.134 119.294 142.291 1.00 87.18 352 ASP A N 1
ATOM 4678 C CA . ASP A 1 352 ? 91.456 118.203 141.601 1.00 88.85 352 ASP A CA 1
ATOM 4679 C C . ASP A 1 352 ? 92.426 117.426 140.723 1.00 85.74 352 ASP A C 1
ATOM 4680 O O . ASP A 1 352 ? 93.016 117.977 139.789 1.00 83.53 352 ASP A O 1
ATOM 4689 N N . THR A 1 353 ? 92.588 116.142 141.032 1.00 83.91 353 THR A N 1
ATOM 4690 C CA . THR A 1 353 ? 93.506 115.268 140.301 1.00 82.23 353 THR A CA 1
ATOM 4691 C C . THR A 1 353 ? 92.915 113.867 140.276 1.00 84.81 353 THR A C 1
ATOM 4692 O O . THR A 1 353 ? 93.274 113.004 141.086 1.00 82.30 353 THR A O 1
ATOM 4703 N N . PRO A 1 354 ? 91.989 113.599 139.346 1.00 90.23 354 PRO A N 1
ATOM 4704 C CA . PRO A 1 354 ? 91.293 112.303 139.359 1.00 90.52 354 PRO A CA 1
ATOM 4705 C C . PRO A 1 354 ? 92.206 111.122 139.068 1.00 85.66 354 PRO A C 1
ATOM 4706 O O . PRO A 1 354 ? 92.184 110.124 139.796 1.00 86.58 354 PRO A O 1
ATOM 4717 N N . ASP A 1 355 ? 93.009 111.219 138.013 1.00 79.05 355 ASP A N 1
ATOM 4718 C CA . ASP A 1 355 ? 93.845 110.098 137.614 1.00 76.73 355 ASP A CA 1
ATOM 4719 C C . ASP A 1 355 ? 94.968 109.873 138.622 1.00 80.86 355 ASP A C 1
ATOM 4720 O O . ASP A 1 355 ? 95.330 110.756 139.404 1.00 78.82 355 ASP A O 1
ATOM 4729 N N . GLU A 1 356 ? 95.519 108.663 138.595 1.00 81.07 356 GLU A N 1
ATOM 4730 C CA . GLU A 1 356 ? 96.588 108.294 139.509 1.00 77.54 356 GLU A CA 1
ATOM 4731 C C . GLU A 1 356 ? 97.926 108.844 139.030 1.00 72.00 356 GLU A C 1
ATOM 4732 O O . GLU A 1 356 ? 98.146 109.058 137.834 1.00 60.64 356 GLU A O 1
ATOM 4744 N N . LEU A 1 357 ? 98.824 109.072 139.986 1.00 68.77 357 LEU A N 1
ATOM 4745 C CA . LEU A 1 357 ? 100.149 109.585 139.668 1.00 59.04 357 LEU A CA 1
ATOM 4746 C C . LEU A 1 357 ? 100.908 108.594 138.795 1.00 55.54 357 LEU A C 1
ATOM 4747 O O . LEU A 1 357 ? 100.820 107.378 138.986 1.00 58.96 357 LEU A O 1
ATOM 4763 N N . LEU A 1 358 ? 101.661 109.122 137.829 1.00 53.45 358 LEU A N 1
ATOM 4764 C CA . LEU A 1 358 ? 102.529 108.311 136.987 1.00 52.36 358 LEU A CA 1
ATOM 4765 C C . LEU A 1 358 ? 103.956 108.294 137.522 1.00 55.64 358 LEU A C 1
ATOM 4766 O O . LEU A 1 358 ? 104.552 107.223 137.678 1.00 59.31 358 LEU A O 1
ATOM 4782 N N . THR A 1 359 ? 104.515 109.469 137.805 1.00 54.90 359 THR A N 1
ATOM 4783 C CA . THR A 1 359 ? 105.838 109.576 138.402 1.00 54.48 359 THR A CA 1
ATOM 4784 C C . THR A 1 359 ? 106.054 111.011 138.857 1.00 53.13 359 THR A C 1
ATOM 4785 O O . THR A 1 359 ? 105.644 111.950 138.170 1.00 54.68 359 THR A O 1
ATOM 4796 N N . CYS A 1 360 ? 106.687 111.171 140.015 1.00 51.88 360 CYS A N 1
ATOM 4797 C CA . CYS A 1 360 ? 107.024 112.488 140.532 1.00 48.80 360 CYS A CA 1
ATOM 4798 C C . CYS A 1 360 ? 108.403 112.902 140.039 1.00 42.41 360 CYS A C 1
ATOM 4799 O O . CYS A 1 360 ? 109.245 112.064 139.711 1.00 44.45 360 CYS A O 1
ATOM 4807 N N . LEU A 1 361 ? 108.626 114.212 139.994 1.00 41.66 361 LEU A N 1
ATOM 4808 C CA . LEU A 1 361 ? 109.855 114.758 139.442 1.00 40.84 361 LEU A CA 1
ATOM 4809 C C . LEU A 1 361 ? 110.208 116.037 140.184 1.00 46.96 361 LEU A C 1
ATOM 4810 O O . LEU A 1 361 ? 109.326 116.807 140.573 1.00 51.25 361 LEU A O 1
ATOM 4826 N N . GLU A 1 362 ? 111.506 116.256 140.378 1.00 47.20 362 GLU A N 1
ATOM 4827 C CA . GLU A 1 362 ? 112.023 117.455 141.032 1.00 46.05 362 GLU A CA 1
ATOM 4828 C C . GLU A 1 362 ? 112.863 118.221 140.020 1.00 47.58 362 GLU A C 1
ATOM 4829 O O . GLU A 1 362 ? 113.923 117.746 139.601 1.00 54.98 362 GLU A O 1
ATOM 4841 N N . VAL A 1 363 ? 112.389 119.401 139.627 1.00 46.70 363 VAL A N 1
ATOM 4842 C CA . VAL A 1 363 ? 113.072 120.243 138.653 1.00 49.60 363 VAL A CA 1
ATOM 4843 C C . VAL A 1 363 ? 113.075 121.676 139.166 1.00 52.97 363 VAL A C 1
ATOM 4844 O O . VAL A 1 363 ? 112.031 122.197 139.572 1.00 58.10 363 VAL A O 1
ATOM 4857 N N . ASN A 1 364 ? 114.250 122.306 139.149 1.00 50.66 364 ASN A N 1
ATOM 4858 C CA . ASN A 1 364 ? 114.399 123.716 139.514 1.00 52.71 364 ASN A CA 1
ATOM 4859 C C . ASN A 1 364 ? 113.851 123.993 140.914 1.00 53.04 364 ASN A C 1
ATOM 4860 O O . ASN A 1 364 ? 113.294 125.058 141.186 1.00 51.21 364 ASN A O 1
ATOM 4871 N N . GLY A 1 365 ? 114.017 123.029 141.815 1.00 52.07 365 GLY A N 1
ATOM 4872 C CA . GLY A 1 365 ? 113.678 123.234 143.208 1.00 53.61 365 GLY A CA 1
ATOM 4873 C C . GLY A 1 365 ? 112.210 123.129 143.550 1.00 54.30 365 GLY A C 1
ATOM 4874 O O . GLY A 1 365 ? 111.841 123.417 144.694 1.00 60.84 365 GLY A O 1
ATOM 4878 N N . TYR A 1 366 ? 111.358 122.735 142.607 1.00 53.32 366 TYR A N 1
ATOM 4879 C CA . TYR A 1 366 ? 109.940 122.532 142.870 1.00 52.28 366 TYR A CA 1
ATOM 4880 C C . TYR A 1 366 ? 109.511 121.197 142.284 1.00 49.93 366 TYR A C 1
ATOM 4881 O O . TYR A 1 366 ? 109.997 120.790 141.226 1.00 51.21 366 TYR A O 1
ATOM 4899 N N . LEU A 1 367 ? 108.599 120.520 142.975 1.00 49.44 367 LEU A N 1
ATOM 4900 C CA . LEU A 1 367 ? 108.185 119.196 142.544 1.00 46.91 367 LEU A CA 1
ATOM 4901 C C . LEU A 1 367 ? 107.357 119.301 141.271 1.00 44.67 367 LEU A C 1
ATOM 4902 O O . LEU A 1 367 ? 106.686 120.303 141.025 1.00 51.42 367 LEU A O 1
ATOM 4918 N N . VAL A 1 368 ? 107.414 118.258 140.451 1.00 39.20 368 VAL A N 1
ATOM 4919 C CA . VAL A 1 368 ? 106.622 118.171 139.230 1.00 37.56 368 VAL A CA 1
ATOM 4920 C C . VAL A 1 368 ? 105.936 116.814 139.242 1.00 40.03 368 VAL A C 1
ATOM 4921 O O . VAL A 1 368 ? 106.585 115.784 139.024 1.00 47.29 368 VAL A O 1
ATOM 4934 N N . VAL A 1 369 ? 104.633 116.809 139.500 1.00 43.91 369 VAL A N 1
ATOM 4935 C CA . VAL A 1 369 ? 103.852 115.582 139.551 1.00 44.65 369 VAL A CA 1
ATOM 4936 C C . VAL A 1 369 ? 103.271 115.334 138.167 1.00 49.29 369 VAL A C 1
ATOM 4937 O O . VAL A 1 369 ? 102.587 116.198 137.604 1.00 57.10 369 VAL A O 1
ATOM 4950 N N . VAL A 1 370 ? 103.542 114.154 137.621 1.00 45.72 370 VAL A N 1
ATOM 4951 C CA . VAL A 1 370 ? 103.096 113.769 136.289 1.00 49.34 370 VAL A CA 1
ATOM 4952 C C . VAL A 1 370 ? 101.892 112.851 136.421 1.00 53.19 370 VAL A C 1
ATOM 4953 O O . VAL A 1 370 ? 101.863 111.958 137.278 1.00 54.08 370 VAL A O 1
ATOM 4966 N N . TYR A 1 371 ? 100.890 113.081 135.582 1.00 54.92 371 TYR A N 1
ATOM 4967 C CA . TYR A 1 371 ? 99.729 112.214 135.472 1.00 55.55 371 TYR A CA 1
ATOM 4968 C C . TYR A 1 371 ? 99.621 111.713 134.039 1.00 56.54 371 TYR A C 1
ATOM 4969 O O . TYR A 1 371 ? 100.313 112.187 133.135 1.00 54.27 371 TYR A O 1
ATOM 4987 N N . LYS A 1 372 ? 98.734 110.741 133.836 1.00 58.31 372 LYS A N 1
ATOM 4988 C CA . LYS A 1 372 ? 98.524 110.206 132.498 1.00 59.21 372 LYS A CA 1
ATOM 4989 C C . LYS A 1 372 ? 97.924 111.229 131.545 1.00 60.16 372 LYS A C 1
ATOM 4990 O O . LYS A 1 372 ? 97.940 110.995 130.332 1.00 65.34 372 LYS A O 1
ATOM 5009 N N . GLU A 1 373 ? 97.402 112.346 132.053 1.00 56.91 373 GLU A N 1
ATOM 5010 C CA . GLU A 1 373 ? 96.785 113.369 131.220 1.00 58.02 373 GLU A CA 1
ATOM 5011 C C . GLU A 1 373 ? 97.374 114.759 131.404 1.00 60.95 373 GLU A C 1
ATOM 5012 O O . GLU A 1 373 ? 97.350 115.544 130.455 1.00 62.93 373 GLU A O 1
ATOM 5024 N N . LYS A 1 374 ? 97.900 115.088 132.583 1.00 63.95 374 LYS A N 1
ATOM 5025 C CA . LYS A 1 374 ? 98.402 116.430 132.842 1.00 59.15 374 LYS A CA 1
ATOM 5026 C C . LYS A 1 374 ? 99.608 116.353 133.767 1.00 56.92 374 LYS A C 1
ATOM 5027 O O . LYS A 1 374 ? 99.891 115.319 134.375 1.00 57.87 374 LYS A O 1
ATOM 5046 N N . ILE A 1 375 ? 100.321 117.473 133.858 1.00 53.25 375 ILE A N 1
ATOM 5047 C CA . ILE A 1 375 ? 101.491 117.618 134.715 1.00 49.83 375 ILE A CA 1
ATOM 5048 C C . ILE A 1 375 ? 101.333 118.908 135.507 1.00 55.46 375 ILE A C 1
ATOM 5049 O O . ILE A 1 375 ? 101.026 119.959 134.931 1.00 63.07 375 ILE A O 1
ATOM 5065 N N . ILE A 1 376 ? 101.549 118.832 136.821 1.00 50.29 376 ILE A N 1
ATOM 5066 C CA . ILE A 1 376 ? 101.353 119.970 137.714 1.00 51.06 376 ILE A CA 1
ATOM 5067 C C . ILE A 1 376 ? 102.634 120.218 138.500 1.00 49.88 376 ILE A C 1
ATOM 5068 O O . ILE A 1 376 ? 103.227 119.283 139.046 1.00 50.21 376 ILE A O 1
ATOM 5084 N N . CYS A 1 377 ? 103.049 121.480 138.562 1.00 53.53 377 CYS A N 1
ATOM 5085 C CA . CYS A 1 377 ? 104.239 121.886 139.303 1.00 47.38 377 CYS A CA 1
ATOM 5086 C C . CYS A 1 377 ? 103.823 122.307 140.708 1.00 49.01 377 CYS A C 1
ATOM 5087 O O . CYS A 1 377 ? 103.183 123.347 140.891 1.00 61.67 377 CYS A O 1
ATOM 5095 N N . PHE A 1 378 ? 104.195 121.501 141.696 1.00 47.51 378 PHE A N 1
ATOM 5096 C CA . PHE A 1 378 ? 103.904 121.781 143.094 1.00 53.56 378 PHE A CA 1
ATOM 5097 C C . PHE A 1 378 ? 105.066 122.546 143.716 1.00 60.42 378 PHE A C 1
ATOM 5098 O O . PHE A 1 378 ? 106.223 122.114 143.634 1.00 67.70 378 PHE A O 1
ATOM 5115 N N . ASP A 1 379 ? 104.755 123.682 144.334 1.00 63.37 379 ASP A N 1
ATOM 5116 C CA . ASP A 1 379 ? 105.761 124.516 144.976 1.00 66.96 379 ASP A CA 1
ATOM 5117 C C . ASP A 1 379 ? 105.934 124.078 146.424 1.00 65.01 379 ASP A C 1
ATOM 5118 O O . ASP A 1 379 ? 104.959 124.004 147.178 1.00 65.25 379 ASP A O 1
ATOM 5127 N N . THR A 1 380 ? 107.178 123.791 146.807 1.00 64.41 380 THR A N 1
ATOM 5128 C CA . THR A 1 380 ? 107.431 123.234 148.132 1.00 68.37 380 THR A CA 1
ATOM 5129 C C . THR A 1 380 ? 107.300 124.292 149.222 1.00 71.15 380 THR A C 1
ATOM 5130 O O . THR A 1 380 ? 106.772 124.011 150.304 1.00 65.79 380 THR A O 1
ATOM 5141 N N . ARG A 1 381 ? 107.772 125.512 148.961 1.00 73.79 381 ARG A N 1
ATOM 5142 C CA . ARG A 1 381 ? 107.774 126.541 149.996 1.00 69.60 381 ARG A CA 1
ATOM 5143 C C . ARG A 1 381 ? 106.354 126.943 150.374 1.00 71.03 381 ARG A C 1
ATOM 5144 O O . ARG A 1 381 ? 105.935 126.782 151.526 1.00 72.90 381 ARG A O 1
ATOM 5165 N N . ILE A 1 382 ? 105.591 127.472 149.413 1.00 72.08 382 ILE A N 1
ATOM 5166 C CA . ILE A 1 382 ? 104.223 127.904 149.696 1.00 69.65 382 ILE A CA 1
ATOM 5167 C C . ILE A 1 382 ? 103.239 126.748 149.748 1.00 71.74 382 ILE A C 1
ATOM 5168 O O . ILE A 1 382 ? 102.119 126.925 150.242 1.00 72.36 382 ILE A O 1
ATOM 5184 N N . LYS A 1 383 ? 103.621 125.570 149.253 1.00 70.98 383 LYS A N 1
ATOM 5185 C CA . LYS A 1 383 ? 102.802 124.364 149.354 1.00 71.04 383 LYS A CA 1
ATOM 5186 C C . LYS A 1 383 ? 101.454 124.557 148.655 1.00 69.10 383 LYS A C 1
ATOM 5187 O O . LYS A 1 383 ? 100.384 124.466 149.261 1.00 69.85 383 LYS A O 1
ATOM 5206 N N . LYS A 1 384 ? 101.529 124.827 147.354 1.00 67.43 384 LYS A N 1
ATOM 5207 C CA . LYS A 1 384 ? 100.337 124.997 146.537 1.00 68.52 384 LYS A CA 1
ATOM 5208 C C . LYS A 1 384 ? 100.708 124.764 145.080 1.00 66.14 384 LYS A C 1
ATOM 5209 O O . LYS A 1 384 ? 101.799 125.139 144.646 1.00 65.33 384 LYS A O 1
ATOM 5228 N N . VAL A 1 385 ? 99.793 124.144 144.334 1.00 61.50 385 VAL A N 1
ATOM 5229 C CA . VAL A 1 385 ? 100.031 123.904 142.915 1.00 58.42 385 VAL A CA 1
ATOM 5230 C C . VAL A 1 385 ? 100.097 125.244 142.201 1.00 60.72 385 VAL A C 1
ATOM 5231 O O . VAL A 1 385 ? 99.113 125.993 142.159 1.00 68.27 385 VAL A O 1
ATOM 5244 N N . SER A 1 386 ? 101.261 125.554 141.631 1.00 58.13 386 SER A N 1
ATOM 5245 C CA . SER A 1 386 ? 101.486 126.847 141.001 1.00 58.96 386 SER A CA 1
ATOM 5246 C C . SER A 1 386 ? 101.249 126.837 139.498 1.00 60.31 386 SER A C 1
ATOM 5247 O O . SER A 1 386 ? 101.066 127.908 138.910 1.00 66.15 386 SER A O 1
ATOM 5255 N N . HIS A 1 387 ? 101.250 125.668 138.865 1.00 59.26 387 HIS A N 1
ATOM 5256 C CA . HIS A 1 387 ? 101.115 125.592 137.418 1.00 62.75 387 HIS A CA 1
ATOM 5257 C C . HIS A 1 387 ? 100.598 124.211 137.047 1.00 64.60 387 HIS A C 1
ATOM 5258 O O . HIS A 1 387 ? 100.946 123.217 137.685 1.00 66.70 387 HIS A O 1
ATOM 5272 N N . SER A 1 388 ? 99.757 124.163 136.018 1.00 65.34 388 SER A N 1
ATOM 5273 C CA . SER A 1 388 ? 99.304 122.907 135.441 1.00 61.20 388 SER A CA 1
ATOM 5274 C C . SER A 1 388 ? 99.322 123.028 133.926 1.00 57.50 388 SER A C 1
ATOM 5275 O O . SER A 1 388 ? 99.064 124.101 133.374 1.00 64.17 388 SER A O 1
ATOM 5283 N N . TRP A 1 389 ? 99.631 121.922 133.254 1.00 49.00 389 TRP A N 1
ATOM 5284 C CA . TRP A 1 389 ? 99.610 121.914 131.798 1.00 46.93 389 TRP A CA 1
ATOM 5285 C C . TRP A 1 389 ? 99.510 120.479 131.307 1.00 51.84 389 TRP A C 1
ATOM 5286 O O . TRP A 1 389 ? 100.112 119.576 131.890 1.00 59.42 389 TRP A O 1
ATOM 5307 N N . LYS A 1 390 ? 98.750 120.284 130.230 1.00 54.64 390 LYS A N 1
ATOM 5308 C CA . LYS A 1 390 ? 98.556 118.979 129.628 1.00 56.57 390 LYS A CA 1
ATOM 5309 C C . LYS A 1 390 ? 98.971 119.009 128.161 1.00 53.45 390 LYS A C 1
ATOM 5310 O O . LYS A 1 390 ? 98.622 119.955 127.446 1.00 54.71 390 LYS A O 1
ATOM 5329 N N . PRO A 1 391 ? 99.705 118.008 127.678 1.00 47.31 391 PRO A N 1
ATOM 5330 C CA . PRO A 1 391 ? 100.057 117.978 126.260 1.00 50.77 391 PRO A CA 1
ATOM 5331 C C . PRO A 1 391 ? 98.971 117.300 125.446 1.00 54.89 391 PRO A C 1
ATOM 5332 O O . PRO A 1 391 ? 98.052 116.688 126.011 1.00 50.89 391 PRO A O 1
ATOM 5343 N N . PRO A 1 392 ? 99.037 117.387 124.115 1.00 54.14 392 PRO A N 1
ATOM 5344 C CA . PRO A 1 392 ? 97.986 116.764 123.294 1.00 50.91 392 PRO A CA 1
ATOM 5345 C C . PRO A 1 392 ? 97.848 115.270 123.517 1.00 47.44 392 PRO A C 1
ATOM 5346 O O . PRO A 1 392 ? 96.738 114.735 123.402 1.00 52.65 392 PRO A O 1
ATOM 5357 N N . PHE A 1 393 ? 98.937 114.580 123.832 1.00 40.51 393 PHE A N 1
ATOM 5358 C CA . PHE A 1 393 ? 98.937 113.138 124.005 1.00 44.27 393 PHE A CA 1
ATOM 5359 C C . PHE A 1 393 ? 98.758 112.794 125.483 1.00 48.35 393 PHE A C 1
ATOM 5360 O O . PHE A 1 393 ? 98.488 113.662 126.319 1.00 50.45 393 PHE A O 1
ATOM 5377 N N . VAL A 1 394 ? 98.909 111.513 125.812 1.00 44.89 394 VAL A N 1
ATOM 5378 C CA . VAL A 1 394 ? 98.830 111.021 127.183 1.00 45.71 394 VAL A CA 1
ATOM 5379 C C . VAL A 1 394 ? 100.200 110.483 127.565 1.00 46.65 394 VAL A C 1
ATOM 5380 O O . VAL A 1 394 ? 100.795 109.698 126.818 1.00 50.80 394 VAL A O 1
ATOM 5393 N N . ILE A 1 395 ? 100.697 110.904 128.729 1.00 44.34 395 ILE A N 1
ATOM 5394 C CA . ILE A 1 395 ? 102.062 110.576 129.117 1.00 43.59 395 ILE A CA 1
ATOM 5395 C C . ILE A 1 395 ? 102.192 109.076 129.352 1.00 48.49 395 ILE A C 1
ATOM 5396 O O . ILE A 1 395 ? 101.271 108.414 129.848 1.00 58.89 395 ILE A O 1
ATOM 5412 N N . LYS A 1 396 ? 103.351 108.535 128.985 1.00 41.06 396 LYS A N 1
ATOM 5413 C CA . LYS A 1 396 ? 103.748 107.179 129.341 1.00 39.49 396 LYS A CA 1
ATOM 5414 C C . LYS A 1 396 ? 104.998 107.171 130.203 1.00 38.54 396 LYS A C 1
ATOM 5415 O O . LYS A 1 396 ? 105.036 106.486 131.231 1.00 44.80 396 LYS A O 1
ATOM 5434 N N . LEU A 1 397 ? 106.027 107.914 129.804 1.00 38.58 397 LEU A N 1
ATOM 5435 C CA . LEU A 1 397 ? 107.231 108.109 130.597 1.00 39.62 397 LEU A CA 1
ATOM 5436 C C . LEU A 1 397 ? 107.562 109.592 130.611 1.00 39.15 397 LEU A C 1
ATOM 5437 O O . LEU A 1 397 ? 107.337 110.294 129.622 1.00 39.73 397 LEU A O 1
ATOM 5453 N N . CYS A 1 398 ? 108.089 110.068 131.734 1.00 38.03 398 CYS A N 1
ATOM 5454 C CA . CYS A 1 398 ? 108.450 111.472 131.864 1.00 39.66 398 CYS A CA 1
ATOM 5455 C C . CYS A 1 398 ? 109.674 111.583 132.755 1.00 42.85 398 CYS A C 1
ATOM 5456 O O . CYS A 1 398 ? 109.698 111.007 133.846 1.00 49.07 398 CYS A O 1
ATOM 5464 N N . ASP A 1 399 ? 110.683 112.318 132.296 1.00 37.96 399 ASP A N 1
ATOM 5465 C CA . ASP A 1 399 ? 111.869 112.502 133.125 1.00 38.73 399 ASP A CA 1
ATOM 5466 C C . ASP A 1 399 ? 112.683 113.671 132.599 1.00 38.45 399 ASP A C 1
ATOM 5467 O O . ASP A 1 399 ? 112.744 113.914 131.395 1.00 39.75 399 ASP A O 1
ATOM 5476 N N . LYS A 1 400 ? 113.326 114.384 133.518 1.00 40.22 400 LYS A N 1
ATOM 5477 C CA . LYS A 1 400 ? 114.133 115.542 133.160 1.00 36.91 400 LYS A CA 1
ATOM 5478 C C . LYS A 1 400 ? 115.467 115.063 132.601 1.00 34.61 400 LYS A C 1
ATOM 5479 O O . LYS A 1 400 ? 116.195 114.319 133.265 1.00 39.11 400 LYS A O 1
ATOM 5498 N N . ILE A 1 401 ? 115.777 115.484 131.377 1.00 31.68 401 ILE A N 1
ATOM 5499 C CA . ILE A 1 401 ? 117.044 115.112 130.758 1.00 36.19 401 ILE A CA 1
ATOM 5500 C C . ILE A 1 401 ? 118.143 116.114 131.101 1.00 40.36 401 ILE A C 1
ATOM 5501 O O . ILE A 1 401 ? 119.324 115.750 131.127 1.00 37.19 401 ILE A O 1
ATOM 5517 N N . ASN A 1 402 ? 117.783 117.366 131.365 1.00 35.22 402 ASN A N 1
ATOM 5518 C CA . ASN A 1 402 ? 118.714 118.358 131.883 1.00 31.15 402 ASN A CA 1
ATOM 5519 C C . ASN A 1 402 ? 117.982 119.160 132.953 1.00 36.02 402 ASN A C 1
ATOM 5520 O O . ASN A 1 402 ? 116.875 118.807 133.371 1.00 41.31 402 ASN A O 1
ATOM 5531 N N . ASP A 1 403 ? 118.603 120.250 133.405 1.00 37.20 403 ASP A N 1
ATOM 5532 C CA . ASP A 1 403 ? 118.028 121.012 134.508 1.00 39.46 403 ASP A CA 1
ATOM 5533 C C . ASP A 1 403 ? 116.715 121.681 134.119 1.00 38.96 403 ASP A C 1
ATOM 5534 O O . ASP A 1 403 ? 115.861 121.905 134.984 1.00 39.38 403 ASP A O 1
ATOM 5543 N N . LYS A 1 404 ? 116.529 122.003 132.838 1.00 41.54 404 LYS A N 1
ATOM 5544 C CA . LYS A 1 404 ? 115.352 122.731 132.379 1.00 42.72 404 LYS A CA 1
ATOM 5545 C C . LYS A 1 404 ? 114.466 121.884 131.474 1.00 37.27 404 LYS A C 1
ATOM 5546 O O . LYS A 1 404 ? 113.283 121.697 131.767 1.00 36.60 404 LYS A O 1
ATOM 5565 N N . ILE A 1 405 ? 115.011 121.361 130.374 1.00 34.16 405 ILE A N 1
ATOM 5566 C CA . ILE A 1 405 ? 114.207 120.586 129.439 1.00 26.42 405 ILE A CA 1
ATOM 5567 C C . ILE A 1 405 ? 113.911 119.219 130.046 1.00 29.58 405 ILE A C 1
ATOM 5568 O O . ILE A 1 405 ? 114.705 118.671 130.821 1.00 38.24 405 ILE A O 1
ATOM 5584 N N . LEU A 1 406 ? 112.753 118.665 129.696 1.00 28.47 406 LEU A N 1
ATOM 5585 C CA . LEU A 1 406 ? 112.363 117.335 130.132 1.00 36.14 406 LEU A CA 1
ATOM 5586 C C . LEU A 1 406 ? 111.784 116.564 128.953 1.00 34.67 406 LEU A C 1
ATOM 5587 O O . LEU A 1 406 ? 111.335 117.140 127.958 1.00 33.46 406 LEU A O 1
ATOM 5603 N N . LEU A 1 407 ? 111.829 115.240 129.066 1.00 33.38 407 LEU A N 1
ATOM 5604 C CA . LEU A 1 407 ? 111.424 114.324 128.014 1.00 32.53 407 LEU A CA 1
ATOM 5605 C C . LEU A 1 407 ? 110.096 113.686 128.386 1.00 39.71 407 LEU A C 1
ATOM 5606 O O . LEU A 1 407 ? 109.939 113.174 129.504 1.00 46.05 407 LEU A O 1
ATOM 5622 N N . LEU A 1 408 ? 109.154 113.726 127.444 1.00 39.96 408 LEU A N 1
ATOM 5623 C CA . LEU A 1 408 ? 107.849 113.090 127.560 1.00 35.97 408 LEU A CA 1
ATOM 5624 C C . LEU A 1 408 ? 107.711 112.058 126.451 1.00 37.27 408 LEU A C 1
ATOM 5625 O O . LEU A 1 408 ? 108.044 112.338 125.294 1.00 40.12 408 LEU A O 1
ATOM 5641 N N . VAL A 1 409 ? 107.221 110.872 126.798 1.00 37.66 409 VAL A N 1
ATOM 5642 C CA . VAL A 1 409 ? 106.980 109.800 125.841 1.00 37.55 409 VAL A CA 1
ATOM 5643 C C . VAL A 1 409 ? 105.484 109.531 125.801 1.00 43.17 409 VAL A C 1
ATOM 5644 O O . VAL A 1 409 ? 104.869 109.252 126.837 1.00 48.38 409 VAL A O 1
ATOM 5657 N N . SER A 1 410 ? 104.901 109.611 124.609 1.00 42.01 410 SER A N 1
ATOM 5658 C CA . SER A 1 410 ? 103.474 109.394 124.445 1.00 40.39 410 SER A CA 1
ATOM 5659 C C . SER A 1 410 ? 103.133 107.930 124.709 1.00 43.50 410 SER A C 1
ATOM 5660 O O . SER A 1 410 ? 104.003 107.095 124.969 1.00 50.62 410 SER A O 1
ATOM 5668 N N . GLU A 1 411 ? 101.839 107.612 124.644 1.00 47.23 411 GLU A N 1
ATOM 5669 C CA . GLU A 1 411 ? 101.409 106.240 124.890 1.00 49.25 411 GLU A CA 1
ATOM 5670 C C . GLU A 1 411 ? 101.903 105.293 123.805 1.00 48.81 411 GLU A C 1
ATOM 5671 O O . GLU A 1 411 ? 102.150 104.114 124.081 1.00 46.62 411 GLU A O 1
ATOM 5683 N N . ASP A 1 412 ? 102.048 105.782 122.571 1.00 47.41 412 ASP A N 1
ATOM 5684 C CA . ASP A 1 412 ? 102.536 104.925 121.495 1.00 48.23 412 ASP A CA 1
ATOM 5685 C C . ASP A 1 412 ? 103.953 104.439 121.766 1.00 48.12 412 ASP A C 1
ATOM 5686 O O . ASP A 1 412 ? 104.335 103.357 121.308 1.00 47.50 412 ASP A O 1
ATOM 5695 N N . SER A 1 413 ? 104.745 105.220 122.499 1.00 47.37 413 SER A N 1
ATOM 5696 C CA . SER A 1 413 ? 106.118 104.911 122.885 1.00 42.34 413 SER A CA 1
ATOM 5697 C C . SER A 1 413 ? 107.098 105.017 121.726 1.00 42.31 413 SER A C 1
ATOM 5698 O O . SER A 1 413 ? 108.296 104.790 121.929 1.00 43.63 413 SER A O 1
ATOM 5706 N N . VAL A 1 414 ? 106.641 105.358 120.521 1.00 47.26 414 VAL A N 1
ATOM 5707 C CA . VAL A 1 414 ? 107.528 105.393 119.365 1.00 53.05 414 VAL A CA 1
ATOM 5708 C C . VAL A 1 414 ? 108.234 106.733 119.194 1.00 48.40 414 VAL A C 1
ATOM 5709 O O . VAL A 1 414 ? 109.232 106.804 118.463 1.00 49.09 414 VAL A O 1
ATOM 5722 N N . ASN A 1 415 ? 107.758 107.791 119.848 1.00 42.60 415 ASN A N 1
ATOM 5723 C CA . ASN A 1 415 ? 108.310 109.126 119.674 1.00 43.77 415 ASN A CA 1
ATOM 5724 C C . ASN A 1 415 ? 108.530 109.783 121.029 1.00 42.82 415 ASN A C 1
ATOM 5725 O O . ASN A 1 415 ? 107.876 109.452 122.021 1.00 45.76 415 ASN A O 1
ATOM 5736 N N . ILE A 1 416 ? 109.468 110.729 121.051 1.00 38.96 416 ILE A N 1
ATOM 5737 C CA . ILE A 1 416 ? 109.837 111.469 122.249 1.00 36.00 416 ILE A CA 1
ATOM 5738 C C . ILE A 1 416 ? 109.571 112.946 122.007 1.00 36.76 416 ILE A C 1
ATOM 5739 O O . ILE A 1 416 ? 109.557 113.412 120.863 1.00 41.56 416 ILE A O 1
ATOM 5755 N N . HIS A 1 417 ? 109.363 113.687 123.094 1.00 33.57 417 HIS A N 1
ATOM 5756 C CA . HIS A 1 417 ? 109.101 115.119 123.016 1.00 30.18 417 HIS A CA 1
ATOM 5757 C C . HIS A 1 417 ? 109.923 115.832 124.076 1.00 34.68 417 HIS A C 1
ATOM 5758 O O . HIS A 1 417 ? 109.769 115.560 125.270 1.00 40.02 417 HIS A O 1
ATOM 5772 N N . PHE A 1 418 ? 110.799 116.733 123.637 1.00 35.72 418 PHE A N 1
ATOM 5773 C CA . PHE A 1 418 ? 111.493 117.644 124.537 1.00 35.64 418 PHE A CA 1
ATOM 5774 C C . PHE A 1 418 ? 110.570 118.825 124.802 1.00 35.77 418 PHE A C 1
ATOM 5775 O O . PHE A 1 418 ? 110.304 119.623 123.894 1.00 35.19 418 PHE A O 1
ATOM 5792 N N . TYR A 1 419 ? 110.079 118.920 126.036 1.00 33.20 419 TYR A N 1
ATOM 5793 C CA . TYR A 1 419 ? 109.247 120.015 126.507 1.00 30.11 419 TYR A CA 1
ATOM 5794 C C . TYR A 1 419 ? 110.032 120.833 127.522 1.00 33.24 419 TYR A C 1
ATOM 5795 O O . TYR A 1 419 ? 110.869 120.299 128.252 1.00 42.18 419 TYR A O 1
ATOM 5813 N N . THR A 1 420 ? 109.769 122.135 127.567 1.00 31.84 420 THR A N 1
ATOM 5814 C CA . THR A 1 420 ? 110.354 122.940 128.625 1.00 32.26 420 THR A CA 1
ATOM 5815 C C . THR A 1 420 ? 109.563 122.746 129.918 1.00 30.22 420 THR A C 1
ATOM 5816 O O . THR A 1 420 ? 108.478 122.162 129.934 1.00 33.49 420 THR A O 1
ATOM 5827 N N . GLU A 1 421 ? 110.128 123.244 131.019 1.00 31.96 421 GLU A N 1
ATOM 5828 C CA . GLU A 1 421 ? 109.533 122.995 132.328 1.00 37.57 421 GLU A CA 1
ATOM 5829 C C . GLU A 1 421 ? 108.123 123.562 132.430 1.00 40.75 421 GLU A C 1
ATOM 5830 O O . GLU A 1 421 ? 107.311 123.061 133.217 1.00 45.52 421 GLU A O 1
ATOM 5842 N N . PHE A 1 422 ? 107.810 124.597 131.653 1.00 35.69 422 PHE A N 1
ATOM 5843 C CA . PHE A 1 422 ? 106.506 125.242 131.704 1.00 37.44 422 PHE A CA 1
ATOM 5844 C C . PHE A 1 422 ? 105.516 124.682 130.690 1.00 37.74 422 PHE A C 1
ATOM 5845 O O . PHE A 1 422 ? 104.379 125.161 130.630 1.00 42.55 422 PHE A O 1
ATOM 5862 N N . GLY A 1 423 ? 105.912 123.689 129.896 1.00 36.85 423 GLY A N 1
ATOM 5863 C CA . GLY A 1 423 ? 105.000 122.999 129.008 1.00 33.54 423 GLY A CA 1
ATOM 5864 C C . GLY A 1 423 ? 105.058 123.410 127.554 1.00 34.92 423 GLY A C 1
ATOM 5865 O O . GLY A 1 423 ? 104.301 122.857 126.748 1.00 44.14 423 GLY A O 1
ATOM 5869 N N . ASN A 1 424 ? 105.922 124.352 127.188 1.00 31.85 424 ASN A N 1
ATOM 5870 C CA . ASN A 1 424 ? 106.067 124.738 125.791 1.00 30.82 424 ASN A CA 1
ATOM 5871 C C . ASN A 1 424 ? 106.877 123.688 125.043 1.00 32.25 424 ASN A C 1
ATOM 5872 O O . ASN A 1 424 ? 107.993 123.348 125.447 1.00 37.57 424 ASN A O 1
ATOM 5883 N N . LEU A 1 425 ? 106.316 123.178 123.950 1.00 36.84 425 LEU A N 1
ATOM 5884 C CA . LEU A 1 425 ? 107.002 122.160 123.167 1.00 36.82 425 LEU A CA 1
ATOM 5885 C C . LEU A 1 425 ? 108.262 122.742 122.542 1.00 32.83 425 LEU A C 1
ATOM 5886 O O . LEU A 1 425 ? 108.223 123.797 121.903 1.00 34.20 425 LEU A O 1
ATOM 5902 N N . LEU A 1 426 ? 109.383 122.047 122.730 1.00 30.41 426 LEU A N 1
ATOM 5903 C CA . LEU A 1 426 ? 110.655 122.425 122.127 1.00 35.78 426 LEU A CA 1
ATOM 5904 C C . LEU A 1 426 ? 110.988 121.575 120.909 1.00 44.94 426 LEU A C 1
ATOM 5905 O O . LEU A 1 426 ? 111.252 122.115 119.831 1.00 50.66 426 LEU A O 1
ATOM 5921 N N . PHE A 1 427 ? 110.975 120.252 121.056 1.00 39.93 427 PHE A N 1
ATOM 5922 C CA . PHE A 1 427 ? 111.336 119.360 119.962 1.00 36.30 427 PHE A CA 1
ATOM 5923 C C . PHE A 1 427 ? 110.451 118.123 120.005 1.00 38.80 427 PHE A C 1
ATOM 5924 O O . PHE A 1 427 ? 110.016 117.697 121.074 1.00 35.87 427 PHE A O 1
ATOM 5941 N N . ALA A 1 428 ? 110.181 117.552 118.833 1.00 39.17 428 ALA A N 1
ATOM 5942 C CA . ALA A 1 428 ? 109.340 116.367 118.750 1.00 38.45 428 ALA A CA 1
ATOM 5943 C C . ALA A 1 428 ? 109.708 115.561 117.515 1.00 42.59 428 ALA A C 1
ATOM 5944 O O . ALA A 1 428 ? 110.000 116.127 116.459 1.00 48.24 428 ALA A O 1
ATOM 5951 N N . THR A 1 429 ? 109.693 114.237 117.661 1.00 39.80 429 THR A N 1
ATOM 5952 C CA . THR A 1 429 ? 109.879 113.312 116.548 1.00 40.31 429 THR A CA 1
ATOM 5953 C C . THR A 1 429 ? 108.501 112.824 116.119 1.00 46.69 429 THR A C 1
ATOM 5954 O O . THR A 1 429 ? 107.844 112.080 116.852 1.00 47.86 429 THR A O 1
ATOM 5965 N N . TYR A 1 430 ? 108.064 113.243 114.934 1.00 55.66 430 TYR A N 1
ATOM 5966 C CA . TYR A 1 430 ? 106.722 112.918 114.453 1.00 57.43 430 TYR A CA 1
ATOM 5967 C C . TYR A 1 430 ? 106.738 111.616 113.649 1.00 65.10 430 TYR A C 1
ATOM 5968 O O . TYR A 1 430 ? 106.481 111.578 112.447 1.00 70.71 430 TYR A O 1
ATOM 5986 N N . PHE A 1 431 ? 107.050 110.532 114.354 1.00 66.09 431 PHE A N 1
ATOM 5987 C CA . PHE A 1 431 ? 106.988 109.195 113.780 1.00 68.59 431 PHE A CA 1
ATOM 5988 C C . PHE A 1 431 ? 105.528 108.750 113.737 1.00 82.47 431 PHE A C 1
ATOM 5989 O O . PHE A 1 431 ? 104.610 109.513 114.048 1.00 89.05 431 PHE A O 1
ATOM 6006 N N . ASP A 1 432 ? 105.294 107.497 113.348 1.00 90.19 432 ASP A N 1
ATOM 6007 C CA . ASP A 1 432 ? 103.941 106.953 113.249 1.00 101.27 432 ASP A CA 1
ATOM 6008 C C . ASP A 1 432 ? 103.093 107.774 112.280 1.00 109.37 432 ASP A C 1
ATOM 6009 O O . ASP A 1 432 ? 101.889 107.951 112.473 1.00 111.02 432 ASP A O 1
ATOM 6018 N N . GLU A 1 433 ? 103.732 108.277 111.222 1.00 112.85 433 GLU A N 1
ATOM 6019 C CA . GLU A 1 433 ? 103.066 109.070 110.196 1.00 116.82 433 GLU A CA 1
ATOM 6020 C C . GLU A 1 433 ? 102.559 108.218 109.040 1.00 124.66 433 GLU A C 1
ATOM 6021 O O . GLU A 1 433 ? 102.462 108.709 107.907 1.00 124.16 433 GLU A O 1
ATOM 6033 N N . ASP A 1 434 ? 102.236 106.951 109.297 1.00 128.00 434 ASP A N 1
ATOM 6034 C CA . ASP A 1 434 ? 101.792 106.023 108.257 1.00 129.01 434 ASP A CA 1
ATOM 6035 C C . ASP A 1 434 ? 102.852 105.877 107.168 1.00 132.84 434 ASP A C 1
ATOM 6036 O O . ASP A 1 434 ? 102.540 105.741 105.983 1.00 135.98 434 ASP A O 1
ATOM 6045 N N . ASP A 1 435 ? 104.123 105.905 107.576 1.00 133.18 435 ASP A N 1
ATOM 6046 C CA . ASP A 1 435 ? 105.211 105.659 106.639 1.00 134.42 435 ASP A CA 1
ATOM 6047 C C . ASP A 1 435 ? 105.222 104.220 106.142 1.00 134.91 435 ASP A C 1
ATOM 6048 O O . ASP A 1 435 ? 105.779 103.950 105.072 1.00 132.72 435 ASP A O 1
ATOM 6057 N N . TYR A 1 436 ? 104.625 103.298 106.890 1.00 135.64 436 TYR A N 1
ATOM 6058 C CA . TYR A 1 436 ? 104.560 101.898 106.488 1.00 135.87 436 TYR A CA 1
ATOM 6059 C C . TYR A 1 436 ? 103.496 101.696 105.415 1.00 134.58 436 TYR A C 1
ATOM 6060 O O . TYR A 1 436 ? 103.371 102.500 104.492 1.00 130.41 436 TYR A O 1
ATOM 6078 N N . ALA A 1 453 ? 107.316 94.418 112.496 1.00 87.25 453 ALA A N 1
ATOM 6079 C CA . ALA A 1 453 ? 106.780 95.774 112.497 1.00 90.60 453 ALA A CA 1
ATOM 6080 C C . ALA A 1 453 ? 107.899 96.801 112.350 1.00 92.26 453 ALA A C 1
ATOM 6081 O O . ALA A 1 453 ? 107.678 97.901 111.844 1.00 85.53 453 ALA A O 1
ATOM 6088 N N . ALA A 1 454 ? 109.100 96.434 112.796 1.00 95.95 454 ALA A N 1
ATOM 6089 C CA . ALA A 1 454 ? 110.268 97.311 112.724 1.00 89.22 454 ALA A CA 1
ATOM 6090 C C . ALA A 1 454 ? 110.033 98.621 113.470 1.00 85.40 454 ALA A C 1
ATOM 6091 O O . ALA A 1 454 ? 110.541 99.673 113.074 1.00 83.26 454 ALA A O 1
ATOM 6098 N N . GLU A 1 455 ? 109.264 98.565 114.554 1.00 79.65 455 GLU A N 1
ATOM 6099 C CA . GLU A 1 455 ? 108.975 99.730 115.377 1.00 70.25 455 GLU A CA 1
ATOM 6100 C C . GLU A 1 455 ? 109.783 99.659 116.666 1.00 61.75 455 GLU A C 1
ATOM 6101 O O . GLU A 1 455 ? 109.919 98.591 117.269 1.00 60.77 455 GLU A O 1
ATOM 6113 N N . TYR A 1 456 ? 110.319 100.804 117.080 1.00 51.96 456 TYR A N 1
ATOM 6114 C CA . TYR A 1 456 ? 111.140 100.907 118.280 1.00 43.02 456 TYR A CA 1
ATOM 6115 C C . TYR A 1 456 ? 110.309 101.567 119.375 1.00 42.55 456 TYR A C 1
ATOM 6116 O O . TYR A 1 456 ? 110.055 102.774 119.327 1.00 36.14 456 TYR A O 1
ATOM 6134 N N . LYS A 1 457 ? 109.888 100.774 120.357 1.00 45.69 457 LYS A N 1
ATOM 6135 C CA . LYS A 1 457 ? 109.073 101.255 121.465 1.00 41.43 457 LYS A CA 1
ATOM 6136 C C . LYS A 1 457 ? 109.972 101.497 122.671 1.00 34.68 457 LYS A C 1
ATOM 6137 O O . LYS A 1 457 ? 110.628 100.569 123.158 1.00 33.32 457 LYS A O 1
ATOM 6156 N N . ILE A 1 458 ? 109.990 102.733 123.154 1.00 32.44 458 ILE A N 1
ATOM 6157 C CA . ILE A 1 458 ? 110.897 103.130 124.224 1.00 29.13 458 ILE A CA 1
ATOM 6158 C C . ILE A 1 458 ? 110.350 102.654 125.561 1.00 30.54 458 ILE A C 1
ATOM 6159 O O . ILE A 1 458 ? 109.134 102.633 125.784 1.00 38.00 458 ILE A O 1
ATOM 6175 N N . SER A 1 459 ? 111.256 102.265 126.455 1.00 30.60 459 SER A N 1
ATOM 6176 C CA . SER A 1 459 ? 110.915 101.899 127.822 1.00 31.68 459 SER A CA 1
ATOM 6177 C C . SER A 1 459 ? 111.546 102.808 128.864 1.00 31.06 459 SER A C 1
ATOM 6178 O O . SER A 1 459 ? 110.971 102.975 129.941 1.00 36.76 459 SER A O 1
ATOM 6186 N N . ASP A 1 460 ? 112.705 103.392 128.578 1.00 27.41 460 ASP A N 1
ATOM 6187 C CA . ASP A 1 460 ? 113.342 104.342 129.481 1.00 27.82 460 ASP A CA 1
ATOM 6188 C C . ASP A 1 460 ? 114.397 105.112 128.698 1.00 25.83 460 ASP A C 1
ATOM 6189 O O . ASP A 1 460 ? 114.644 104.845 127.518 1.00 26.34 460 ASP A O 1
ATOM 6198 N N . PHE A 1 461 ? 115.023 106.075 129.367 1.00 24.83 461 PHE A N 1
ATOM 6199 C CA . PHE A 1 461 ? 116.001 106.934 128.718 1.00 24.42 461 PHE A CA 1
ATOM 6200 C C . PHE A 1 461 ? 116.861 107.597 129.781 1.00 24.96 461 PHE A C 1
ATOM 6201 O O . PHE A 1 461 ? 116.395 107.880 130.887 1.00 32.38 461 PHE A O 1
ATOM 6218 N N . VAL A 1 462 ? 118.122 107.838 129.432 1.00 23.53 462 VAL A N 1
ATOM 6219 C CA . VAL A 1 462 ? 119.070 108.506 130.320 1.00 26.08 462 VAL A CA 1
ATOM 6220 C C . VAL A 1 462 ? 119.855 109.527 129.511 1.00 29.54 462 VAL A C 1
ATOM 6221 O O . VAL A 1 462 ? 120.370 109.209 128.436 1.00 34.27 462 VAL A O 1
ATOM 6234 N N . CYS A 1 463 ? 119.954 110.748 130.026 1.00 28.96 463 CYS A N 1
ATOM 6235 C CA . CYS A 1 463 ? 120.699 111.818 129.377 1.00 26.12 463 CYS A CA 1
ATOM 6236 C C . CYS A 1 463 ? 121.880 112.214 130.249 1.00 32.06 463 CYS A C 1
ATOM 6237 O O . CYS A 1 463 ? 121.735 112.372 131.466 1.00 36.25 463 CYS A O 1
ATOM 6245 N N . LEU A 1 464 ? 123.044 112.369 129.626 1.00 35.58 464 LEU A N 1
ATOM 6246 C CA . LEU A 1 464 ? 124.258 112.750 130.333 1.00 37.10 464 LEU A CA 1
ATOM 6247 C C . LEU A 1 464 ? 125.289 113.190 129.308 1.00 37.01 464 LEU A C 1
ATOM 6248 O O . LEU A 1 464 ? 125.417 112.570 128.250 1.00 42.10 464 LEU A O 1
ATOM 6264 N N . ASP A 1 465 ? 126.014 114.262 129.622 1.00 38.44 465 ASP A N 1
ATOM 6265 C CA . ASP A 1 465 ? 127.072 114.769 128.750 1.00 41.71 465 ASP A CA 1
ATOM 6266 C C . ASP A 1 465 ? 126.538 115.064 127.349 1.00 37.81 465 ASP A C 1
ATOM 6267 O O . ASP A 1 465 ? 127.184 114.769 126.343 1.00 37.58 465 ASP A O 1
ATOM 6276 N N . LYS A 1 466 ? 125.346 115.656 127.284 1.00 34.42 466 LYS A N 1
ATOM 6277 C CA . LYS A 1 466 ? 124.722 116.016 126.011 1.00 34.38 466 LYS A CA 1
ATOM 6278 C C . LYS A 1 466 ? 124.579 114.797 125.102 1.00 31.48 466 LYS A C 1
ATOM 6279 O O . LYS A 1 466 ? 124.868 114.854 123.905 1.00 34.70 466 LYS A O 1
ATOM 6298 N N . SER A 1 467 ? 124.130 113.683 125.676 1.00 30.77 467 SER A N 1
ATOM 6299 C CA . SER A 1 467 ? 123.923 112.455 124.912 1.00 29.05 467 SER A CA 1
ATOM 6300 C C . SER A 1 467 ? 122.765 111.700 125.545 1.00 29.99 467 SER A C 1
ATOM 6301 O O . SER A 1 467 ? 122.870 111.250 126.690 1.00 31.69 467 SER A O 1
ATOM 6309 N N . LEU A 1 468 ? 121.671 111.558 124.804 1.00 26.90 468 LEU A N 1
ATOM 6310 C CA . LEU A 1 468 ? 120.482 110.863 125.277 1.00 24.67 468 LEU A CA 1
ATOM 6311 C C . LEU A 1 468 ? 120.508 109.434 124.752 1.00 23.70 468 LEU A C 1
ATOM 6312 O O . LEU A 1 468 ? 120.576 109.216 123.538 1.00 26.17 468 LEU A O 1
ATOM 6328 N N . ILE A 1 469 ? 120.457 108.471 125.665 1.00 21.53 469 ILE A N 1
ATOM 6329 C CA . ILE A 1 469 ? 120.387 107.055 125.337 1.00 19.07 469 ILE A CA 1
ATOM 6330 C C . ILE A 1 469 ? 118.984 106.590 125.691 1.00 22.53 469 ILE A C 1
ATOM 6331 O O . ILE A 1 469 ? 118.624 106.522 126.873 1.00 34.39 469 ILE A O 1
ATOM 6347 N N . THR A 1 470 ? 118.187 106.294 124.671 1.00 21.64 470 THR A N 1
ATOM 6348 C CA . THR A 1 470 ? 116.873 105.700 124.855 1.00 22.08 470 THR A CA 1
ATOM 6349 C C . THR A 1 470 ? 116.990 104.191 124.716 1.00 23.14 470 THR A C 1
ATOM 6350 O O . THR A 1 470 ? 117.840 103.688 123.981 1.00 23.30 470 THR A O 1
ATOM 6361 N N . VAL A 1 471 ? 116.126 103.466 125.423 1.00 25.65 471 VAL A N 1
ATOM 6362 C CA . VAL A 1 471 ? 116.190 102.013 125.462 1.00 23.45 471 VAL A CA 1
ATOM 6363 C C . VAL A 1 471 ? 114.802 101.456 125.179 1.00 24.53 471 VAL A C 1
ATOM 6364 O O . VAL A 1 471 ? 113.790 102.138 125.350 1.00 28.61 471 VAL A O 1
ATOM 6377 N N . SER A 1 472 ? 114.760 100.197 124.740 1.00 24.73 472 SER A N 1
ATOM 6378 C CA . SER A 1 472 ? 113.502 99.549 124.401 1.00 26.88 472 SER A CA 1
ATOM 6379 C C . SER A 1 472 ? 113.428 98.170 125.039 1.00 30.84 472 SER A C 1
ATOM 6380 O O . SER A 1 472 ? 114.445 97.551 125.361 1.00 37.37 472 SER A O 1
ATOM 6388 N N . HIS A 1 473 ? 112.194 97.696 125.216 1.00 31.43 473 HIS A N 1
ATOM 6389 C CA . HIS A 1 473 ? 111.956 96.358 125.741 1.00 33.73 473 HIS A CA 1
ATOM 6390 C C . HIS A 1 473 ? 112.403 95.264 124.782 1.00 38.30 473 HIS A C 1
ATOM 6391 O O . HIS A 1 473 ? 112.503 94.105 125.198 1.00 43.00 473 HIS A O 1
ATOM 6405 N N . SER A 1 474 ? 112.665 95.596 123.520 1.00 36.24 474 SER A N 1
ATOM 6406 C CA . SER A 1 474 ? 113.092 94.623 122.525 1.00 37.86 474 SER A CA 1
ATOM 6407 C C . SER A 1 474 ? 114.592 94.354 122.563 1.00 38.66 474 SER A C 1
ATOM 6408 O O . SER A 1 474 ? 115.101 93.651 121.684 1.00 38.18 474 SER A O 1
ATOM 6416 N N . GLY A 1 475 ? 115.306 94.891 123.550 1.00 35.78 475 GLY A N 1
ATOM 6417 C CA . GLY A 1 475 ? 116.730 94.675 123.674 1.00 31.07 475 GLY A CA 1
ATOM 6418 C C . GLY A 1 475 ? 117.595 95.612 122.863 1.00 32.10 475 GLY A C 1
ATOM 6419 O O . GLY A 1 475 ? 118.814 95.406 122.810 1.00 37.76 475 GLY A O 1
ATOM 6423 N N . LYS A 1 476 ? 117.014 96.628 122.235 1.00 30.57 476 LYS A N 1
ATOM 6424 C CA . LYS A 1 476 ? 117.751 97.577 121.416 1.00 26.91 476 LYS A CA 1
ATOM 6425 C C . LYS A 1 476 ? 117.647 98.976 122.006 1.00 24.90 476 LYS A C 1
ATOM 6426 O O . LYS A 1 476 ? 116.663 99.332 122.664 1.00 36.30 476 LYS A O 1
ATOM 6445 N N . TYR A 1 477 ? 118.684 99.773 121.758 1.00 18.32 477 TYR A N 1
ATOM 6446 C CA . TYR A 1 477 ? 118.730 101.138 122.249 1.00 16.69 477 TYR A CA 1
ATOM 6447 C C . TYR A 1 477 ? 119.260 102.066 121.167 1.00 19.48 477 TYR A C 1
ATOM 6448 O O . TYR A 1 477 ? 119.856 101.642 120.172 1.00 22.92 477 TYR A O 1
ATOM 6466 N N . GLN A 1 478 ? 118.991 103.349 121.375 1.00 22.52 478 GLN A N 1
ATOM 6467 C CA . GLN A 1 478 ? 119.369 104.420 120.470 1.00 18.00 478 GLN A CA 1
ATOM 6468 C C . GLN A 1 478 ? 120.222 105.419 121.231 1.00 17.42 478 GLN A C 1
ATOM 6469 O O . GLN A 1 478 ? 119.805 105.923 122.279 1.00 24.83 478 GLN A O 1
ATOM 6483 N N . VAL A 1 479 ? 121.404 105.709 120.704 1.00 14.89 479 VAL A N 1
ATOM 6484 C CA . VAL A 1 479 ? 122.312 106.683 121.294 1.00 16.59 479 VAL A CA 1
ATOM 6485 C C . VAL A 1 479 ? 122.167 107.974 120.502 1.00 18.17 479 VAL A C 1
ATOM 6486 O O . VAL A 1 479 ? 122.496 108.025 119.312 1.00 25.04 479 VAL A O 1
ATOM 6499 N N . TRP A 1 480 ? 121.666 109.015 121.159 1.00 16.31 480 TRP A N 1
ATOM 6500 C CA . TRP A 1 480 ? 121.492 110.323 120.549 1.00 21.17 480 TRP A CA 1
ATOM 6501 C C . TRP A 1 480 ? 122.642 111.233 120.953 1.00 25.06 480 TRP A C 1
ATOM 6502 O O . TRP A 1 480 ? 123.139 111.159 122.080 1.00 26.52 480 TRP A O 1
ATOM 6523 N N . LYS A 1 481 ? 123.061 112.088 120.026 1.00 23.04 481 LYS A N 1
ATOM 6524 C CA . LYS A 1 481 ? 123.998 113.165 120.310 1.00 28.14 481 LYS A CA 1
ATOM 6525 C C . LYS A 1 481 ? 123.249 114.480 120.157 1.00 28.34 481 LYS A C 1
ATOM 6526 O O . LYS A 1 481 ? 122.779 114.805 119.062 1.00 32.26 481 LYS A O 1
ATOM 6545 N N . LEU A 1 482 ? 123.132 115.224 121.252 1.00 28.92 482 LEU A N 1
ATOM 6546 C CA . LEU A 1 482 ? 122.300 116.414 121.309 1.00 25.08 482 LEU A CA 1
ATOM 6547 C C . LEU A 1 482 ? 123.157 117.669 121.377 1.00 23.25 482 LEU A C 1
ATOM 6548 O O . LEU A 1 482 ? 124.285 117.646 121.876 1.00 32.61 482 LEU A O 1
ATOM 6564 N N . TRP A 1 483 ? 122.609 118.766 120.862 1.00 20.58 483 TRP A N 1
ATOM 6565 C CA . TRP A 1 483 ? 123.196 120.075 121.086 1.00 22.39 483 TRP A CA 1
ATOM 6566 C C . TRP A 1 483 ? 122.887 120.528 122.513 1.00 28.17 483 TRP A C 1
ATOM 6567 O O . TRP A 1 483 ? 122.295 119.798 123.311 1.00 32.35 483 TRP A O 1
ATOM 6588 N N . GLU A 1 484 ? 123.297 121.749 122.843 1.00 29.55 484 GLU A N 1
ATOM 6589 C CA . GLU A 1 484 ? 123.022 122.300 124.168 1.00 29.88 484 GLU A CA 1
ATOM 6590 C C . GLU A 1 484 ? 123.224 123.803 124.111 1.00 30.95 484 GLU A C 1
ATOM 6591 O O . GLU A 1 484 ? 124.316 124.265 123.768 1.00 34.40 484 GLU A O 1
ATOM 6603 N N . GLU A 1 485 ? 122.185 124.560 124.449 1.00 32.43 485 GLU A N 1
ATOM 6604 C CA . GLU A 1 485 ? 122.327 126.003 124.554 1.00 32.68 485 GLU A CA 1
ATOM 6605 C C . GLU A 1 485 ? 123.216 126.349 125.740 1.00 37.94 485 GLU A C 1
ATOM 6606 O O . GLU A 1 485 ? 123.119 125.740 126.809 1.00 49.68 485 GLU A O 1
ATOM 6618 N N . ILE A 1 486 ? 124.089 127.332 125.544 1.00 32.53 486 ILE A N 1
ATOM 6619 C CA . ILE A 1 486 ? 125.022 127.782 126.568 1.00 35.73 486 ILE A CA 1
ATOM 6620 C C . ILE A 1 486 ? 124.820 129.278 126.758 1.00 37.20 486 ILE A C 1
ATOM 6621 O O . ILE A 1 486 ? 124.725 130.027 125.779 1.00 33.64 486 ILE A O 1
ATOM 6637 N N . LYS A 1 487 ? 124.741 129.706 128.016 1.00 41.46 487 LYS A N 1
ATOM 6638 C CA . LYS A 1 487 ? 124.381 131.084 128.321 1.00 36.22 487 LYS A CA 1
ATOM 6639 C C . LYS A 1 487 ? 125.363 132.056 127.681 1.00 35.82 487 LYS A C 1
ATOM 6640 O O . LYS A 1 487 ? 126.572 131.813 127.647 1.00 39.65 487 LYS A O 1
ATOM 6659 N N . GLN A 1 488 ? 124.831 133.162 127.170 1.00 30.18 488 GLN A N 1
ATOM 6660 C CA . GLN A 1 488 ? 125.605 134.196 126.504 1.00 30.93 488 GLN A CA 1
ATOM 6661 C C . GLN A 1 488 ? 125.686 135.427 127.401 1.00 36.43 488 GLN A C 1
ATOM 6662 O O . GLN A 1 488 ? 125.244 135.410 128.556 1.00 37.32 488 GLN A O 1
ATOM 6676 N N . THR A 1 489 ? 126.267 136.500 126.869 1.00 40.25 489 THR A N 1
ATOM 6677 C CA . THR A 1 489 ? 126.313 137.761 127.602 1.00 39.31 489 THR A CA 1
ATOM 6678 C C . THR A 1 489 ? 124.903 138.153 128.007 1.00 38.43 489 THR A C 1
ATOM 6679 O O . THR A 1 489 ? 124.029 138.332 127.155 1.00 34.92 489 THR A O 1
ATOM 6690 N N . GLN A 1 490 ? 124.682 138.287 129.312 1.00 43.20 490 GLN A N 1
ATOM 6691 C CA . GLN A 1 490 ? 123.322 138.414 129.809 1.00 45.13 490 GLN A CA 1
ATOM 6692 C C . GLN A 1 490 ? 122.752 139.784 129.475 1.00 44.30 490 GLN A C 1
ATOM 6693 O O . GLN A 1 490 ? 122.810 140.716 130.283 1.00 34.07 490 GLN A O 1
ATOM 6707 N N . PHE A 1 491 ? 122.197 139.897 128.270 1.00 47.95 491 PHE A N 1
ATOM 6708 C CA . PHE A 1 491 ? 121.368 141.031 127.877 1.00 40.58 491 PHE A CA 1
ATOM 6709 C C . PHE A 1 491 ? 122.160 142.339 127.867 1.00 37.39 491 PHE A C 1
ATOM 6710 O O . PHE A 1 491 ? 121.910 143.261 128.643 1.00 40.35 491 PHE A O 1
ATOM 6727 N N . ASP A 1 492 ? 123.149 142.392 126.978 1.00 32.41 492 ASP A N 1
ATOM 6728 C CA . ASP A 1 492 ? 123.718 143.667 126.556 1.00 34.06 492 ASP A CA 1
ATOM 6729 C C . ASP A 1 492 ? 122.652 144.420 125.769 1.00 39.75 492 ASP A C 1
ATOM 6730 O O . ASP A 1 492 ? 122.259 143.996 124.678 1.00 45.37 492 ASP A O 1
ATOM 6739 N N . PHE A 1 493 ? 122.179 145.540 126.318 1.00 34.78 493 PHE A N 1
ATOM 6740 C CA . PHE A 1 493 ? 120.991 146.197 125.786 1.00 32.86 493 PHE A CA 1
ATOM 6741 C C . PHE A 1 493 ? 121.204 146.812 124.410 1.00 39.47 493 PHE A C 1
ATOM 6742 O O . PHE A 1 493 ? 120.220 147.199 123.771 1.00 48.21 493 PHE A O 1
ATOM 6759 N N . ARG A 1 494 ? 122.445 146.916 123.935 1.00 40.78 494 ARG A N 1
ATOM 6760 C CA . ARG A 1 494 ? 122.694 147.650 122.698 1.00 42.40 494 ARG A CA 1
ATOM 6761 C C . ARG A 1 494 ? 122.129 146.915 121.487 1.00 43.99 494 ARG A C 1
ATOM 6762 O O . ARG A 1 494 ? 121.467 147.523 120.637 1.00 47.51 494 ARG A O 1
ATOM 6783 N N . ASN A 1 495 ? 122.372 145.615 121.388 1.00 43.12 495 ASN A N 1
ATOM 6784 C CA . ASN A 1 495 ? 122.000 144.834 120.218 1.00 40.84 495 ASN A CA 1
ATOM 6785 C C . ASN A 1 495 ? 121.355 143.530 120.658 1.00 43.47 495 ASN A C 1
ATOM 6786 O O . ASN A 1 495 ? 121.499 143.117 121.813 1.00 40.37 495 ASN A O 1
ATOM 6797 N N . PRO A 1 496 ? 120.629 142.861 119.759 1.00 49.46 496 PRO A N 1
ATOM 6798 C CA . PRO A 1 496 ? 119.982 141.598 120.131 1.00 46.49 496 PRO A CA 1
ATOM 6799 C C . PRO A 1 496 ? 120.997 140.530 120.509 1.00 43.80 496 PRO A C 1
ATOM 6800 O O . PRO A 1 496 ? 122.117 140.490 119.995 1.00 38.26 496 PRO A O 1
ATOM 6811 N N . LYS A 1 497 ? 120.584 139.653 121.419 1.00 45.72 497 LYS A N 1
ATOM 6812 C CA . LYS A 1 497 ? 121.452 138.587 121.893 1.00 39.76 497 LYS A CA 1
ATOM 6813 C C . LYS A 1 497 ? 121.596 137.495 120.838 1.00 37.90 497 LYS A C 1
ATOM 6814 O O . LYS A 1 497 ? 120.731 137.310 119.979 1.00 39.54 497 LYS A O 1
ATOM 6833 N N . CYS A 1 498 ? 122.707 136.769 120.915 1.00 37.69 498 CYS A N 1
ATOM 6834 C CA . CYS A 1 498 ? 122.960 135.634 120.040 1.00 32.74 498 CYS A CA 1
ATOM 6835 C C . CYS A 1 498 ? 122.536 134.340 120.722 1.00 28.91 498 CYS A C 1
ATOM 6836 O O . CYS A 1 498 ? 122.612 134.205 121.945 1.00 33.42 498 CYS A O 1
ATOM 6844 N N . TYR A 1 499 ? 122.083 133.387 119.914 1.00 23.35 499 TYR A N 1
ATOM 6845 C CA . TYR A 1 499 ? 121.682 132.067 120.388 1.00 24.26 499 TYR A CA 1
ATOM 6846 C C . TYR A 1 499 ? 122.711 131.068 119.879 1.00 25.68 499 TYR A C 1
ATOM 6847 O O . TYR A 1 499 ? 122.829 130.857 118.668 1.00 31.80 499 TYR A O 1
ATOM 6865 N N . VAL A 1 500 ? 123.457 130.455 120.794 1.00 22.02 500 VAL A N 1
ATOM 6866 C CA . VAL A 1 500 ? 124.536 129.552 120.423 1.00 20.15 500 VAL A CA 1
ATOM 6867 C C . VAL A 1 500 ? 124.343 128.218 121.128 1.00 23.93 500 VAL A C 1
ATOM 6868 O O . VAL A 1 500 ? 123.982 128.166 122.309 1.00 28.49 500 VAL A O 1
ATOM 6881 N N . LEU A 1 501 ? 124.574 127.143 120.383 1.00 23.84 501 LEU A N 1
ATOM 6882 C CA . LEU A 1 501 ? 124.532 125.775 120.870 1.00 20.84 501 LEU A CA 1
ATOM 6883 C C . LEU A 1 501 ? 125.928 125.178 120.771 1.00 21.64 501 LEU A C 1
ATOM 6884 O O . LEU A 1 501 ? 126.726 125.582 119.923 1.00 29.63 501 LEU A O 1
ATOM 6900 N N . THR A 1 502 ? 126.220 124.209 121.632 1.00 22.25 502 THR A N 1
ATOM 6901 C CA . THR A 1 502 ? 127.515 123.546 121.638 1.00 22.65 502 THR A CA 1
ATOM 6902 C C . THR A 1 502 ? 127.319 122.039 121.703 1.00 27.72 502 THR A C 1
ATOM 6903 O O . THR A 1 502 ? 126.305 121.550 122.207 1.00 33.49 502 THR A O 1
ATOM 6914 N N . ASN A 1 503 ? 128.305 121.309 121.185 1.00 27.91 503 ASN A N 1
ATOM 6915 C CA . ASN A 1 503 ? 128.236 119.859 121.086 1.00 27.49 503 ASN A CA 1
ATOM 6916 C C . ASN A 1 503 ? 129.464 119.237 121.736 1.00 35.37 503 ASN A C 1
ATOM 6917 O O . ASN A 1 503 ? 130.504 119.882 121.893 1.00 39.15 503 ASN A O 1
ATOM 6928 N N . THR A 1 504 ? 129.331 117.963 122.116 1.00 38.48 504 THR A N 1
ATOM 6929 C CA . THR A 1 504 ? 130.447 117.226 122.698 1.00 36.24 504 THR A CA 1
ATOM 6930 C C . THR A 1 504 ? 131.552 116.943 121.691 1.00 32.51 504 THR A C 1
ATOM 6931 O O . THR A 1 504 ? 132.628 116.487 122.092 1.00 38.70 504 THR A O 1
ATOM 6942 N N . ASN A 1 505 ? 131.314 117.194 120.403 1.00 33.50 505 ASN A N 1
ATOM 6943 C CA . ASN A 1 505 ? 132.330 117.054 119.368 1.00 33.03 505 ASN A CA 1
ATOM 6944 C C . ASN A 1 505 ? 133.088 118.351 119.127 1.00 35.05 505 ASN A C 1
ATOM 6945 O O . ASN A 1 505 ? 133.543 118.599 118.002 1.00 36.91 505 ASN A O 1
ATOM 6956 N N . ASN A 1 506 ? 133.237 119.176 120.161 1.00 35.48 506 ASN A N 1
ATOM 6957 C CA . ASN A 1 506 ? 133.858 120.499 120.084 1.00 35.37 506 ASN A CA 1
ATOM 6958 C C . ASN A 1 506 ? 133.415 121.239 118.822 1.00 31.24 506 ASN A C 1
ATOM 6959 O O . ASN A 1 506 ? 134.211 121.618 117.965 1.00 31.41 506 ASN A O 1
ATOM 6970 N N . ASP A 1 507 ? 132.101 121.432 118.731 1.00 30.53 507 ASP A N 1
ATOM 6971 C CA . ASP A 1 507 ? 131.477 122.205 117.668 1.00 31.48 507 ASP A CA 1
ATOM 6972 C C . ASP A 1 507 ? 130.501 123.196 118.282 1.00 31.28 507 ASP A C 1
ATOM 6973 O O . ASP A 1 507 ? 129.867 122.914 119.304 1.00 37.80 507 ASP A O 1
ATOM 6982 N N . VAL A 1 508 ? 130.384 124.361 117.648 1.00 24.65 508 VAL A N 1
ATOM 6983 C CA . VAL A 1 508 ? 129.513 125.430 118.117 1.00 21.43 508 VAL A CA 1
ATOM 6984 C C . VAL A 1 5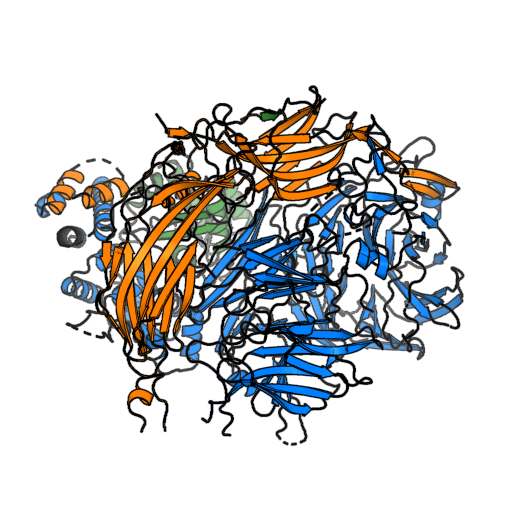08 ? 128.682 125.921 116.943 1.00 21.40 508 VAL A C 1
ATOM 6985 O O . VAL A 1 508 ? 129.215 126.153 115.855 1.00 31.12 508 VAL A O 1
ATOM 6998 N N . ILE A 1 509 ? 127.380 126.070 117.160 1.00 16.45 509 ILE A N 1
ATOM 6999 C CA . ILE A 1 509 ? 126.484 126.716 116.210 1.00 17.97 509 ILE A CA 1
ATOM 7000 C C . ILE A 1 509 ? 126.088 128.059 116.799 1.00 21.81 509 ILE A C 1
ATOM 7001 O O . ILE A 1 509 ? 125.753 128.145 117.983 1.00 23.57 509 ILE A O 1
ATOM 7017 N N . ILE A 1 510 ? 126.149 129.104 115.982 1.00 24.41 510 ILE A N 1
ATOM 7018 C CA . ILE A 1 510 ? 125.832 130.463 116.395 1.00 18.90 510 ILE A CA 1
ATOM 7019 C C . ILE A 1 510 ? 124.781 131.013 115.446 1.00 19.84 510 ILE A C 1
ATOM 7020 O O . ILE A 1 510 ? 124.943 130.934 114.223 1.00 29.02 510 ILE A O 1
ATOM 7036 N N . TYR A 1 511 ? 123.706 131.566 116.004 1.00 18.63 511 TYR A N 1
ATOM 7037 C CA . TYR A 1 511 ? 122.684 132.252 115.230 1.00 20.66 511 TYR A CA 1
ATOM 7038 C C . TYR A 1 511 ? 122.480 133.636 115.819 1.00 27.66 511 TYR A C 1
ATOM 7039 O O . TYR A 1 511 ? 122.312 133.777 117.035 1.00 32.64 511 TYR A O 1
ATOM 7057 N N . SER A 1 512 ? 122.500 134.652 114.958 1.00 30.69 512 SER A N 1
ATOM 7058 C CA . SER A 1 512 ? 122.290 136.029 115.359 1.00 34.04 512 SER A CA 1
ATOM 7059 C C . SER A 1 512 ? 121.332 136.679 114.369 1.00 33.01 512 SER A C 1
ATOM 7060 O O . SER A 1 512 ? 121.458 136.457 113.156 1.00 39.20 512 SER A O 1
ATOM 7068 N N . PRO A 1 513 ? 120.375 137.478 114.837 1.00 29.65 513 PRO A N 1
ATOM 7069 C CA . PRO A 1 513 ? 119.453 138.138 113.907 1.00 38.31 513 PRO A CA 1
ATOM 7070 C C . PRO A 1 513 ? 120.173 139.177 113.061 1.00 45.91 513 PRO A C 1
ATOM 7071 O O . PRO A 1 513 ? 121.355 139.472 113.246 1.00 49.28 513 PRO A O 1
ATOM 7082 N N . VAL A 1 514 ? 119.425 139.740 112.108 1.00 51.28 514 VAL A N 1
ATOM 7083 C CA . VAL A 1 514 ? 119.988 140.724 111.186 1.00 54.06 514 VAL A CA 1
ATOM 7084 C C . VAL A 1 514 ? 120.029 142.128 111.766 1.00 61.97 514 VAL A C 1
ATOM 7085 O O . VAL A 1 514 ? 120.663 143.011 111.175 1.00 67.09 514 VAL A O 1
ATOM 7098 N N . THR A 1 515 ? 119.367 142.363 112.898 1.00 65.33 515 THR A N 1
ATOM 7099 C CA . THR A 1 515 ? 119.359 143.671 113.544 1.00 70.51 515 THR A CA 1
ATOM 7100 C C . THR A 1 515 ? 118.617 144.705 112.701 1.00 73.21 515 THR A C 1
ATOM 7101 O O . THR A 1 515 ? 117.383 144.687 112.639 1.00 72.93 515 THR A O 1
ATOM 7112 N N . SER A 1 516 ? 119.352 145.609 112.046 1.00 76.65 516 SER A N 1
ATOM 7113 C CA . SER A 1 516 ? 118.712 146.760 111.416 1.00 78.03 516 SER A CA 1
ATOM 7114 C C . SER A 1 516 ? 117.991 146.374 110.129 1.00 79.92 516 SER A C 1
ATOM 7115 O O . SER A 1 516 ? 116.918 146.909 109.830 1.00 82.30 516 SER A O 1
ATOM 7123 N N . SER A 1 517 ? 118.560 145.453 109.356 1.00 73.03 517 SER A N 1
ATOM 7124 C CA . SER A 1 517 ? 118.004 145.133 108.051 1.00 73.72 517 SER A CA 1
ATOM 7125 C C . SER A 1 517 ? 116.627 144.489 108.188 1.00 75.02 517 SER A C 1
ATOM 7126 O O . SER A 1 517 ? 116.248 143.977 109.246 1.00 69.85 517 SER A O 1
ATOM 7134 N N . SER A 1 518 ? 115.871 144.526 107.092 1.00 77.79 518 SER A N 1
ATOM 7135 C CA . SER A 1 518 ? 114.509 144.014 107.054 1.00 78.48 518 SER A CA 1
ATOM 7136 C C . SER A 1 518 ? 114.418 142.580 106.549 1.00 74.03 518 SER A C 1
ATOM 7137 O O . SER A 1 518 ? 113.309 142.044 106.453 1.00 70.06 518 SER A O 1
ATOM 7145 N N . ILE A 1 519 ? 115.543 141.946 106.225 1.00 67.29 519 ILE A N 1
ATOM 7146 C CA . ILE A 1 519 ? 115.572 140.573 105.734 1.00 64.09 519 ILE A CA 1
ATOM 7147 C C . ILE A 1 519 ? 116.115 139.679 106.840 1.00 59.19 519 ILE A C 1
ATOM 7148 O O . ILE A 1 519 ? 117.157 139.975 107.436 1.00 58.92 519 ILE A O 1
ATOM 7164 N N . ASN A 1 520 ? 115.396 138.599 107.127 1.00 53.09 520 ASN A N 1
ATOM 7165 C CA . ASN A 1 520 ? 115.749 137.725 108.233 1.00 47.61 520 ASN A CA 1
ATOM 7166 C C . ASN A 1 520 ? 116.954 136.862 107.882 1.00 47.39 520 ASN A C 1
ATOM 7167 O O . ASN A 1 520 ? 117.163 136.486 106.726 1.00 49.87 520 ASN A O 1
ATOM 7178 N N . ASN A 1 521 ? 117.750 136.551 108.901 1.00 43.40 521 ASN A N 1
ATOM 7179 C CA . ASN A 1 521 ? 118.913 135.689 108.749 1.00 37.61 521 ASN A CA 1
ATOM 7180 C C . ASN A 1 521 ? 118.486 134.242 108.967 1.00 40.66 521 ASN A C 1
ATOM 7181 O O . ASN A 1 521 ? 118.032 133.882 110.058 1.00 40.10 521 ASN A O 1
ATOM 7192 N N . ASP A 1 522 ? 118.620 133.420 107.928 1.00 40.69 522 ASP A N 1
ATOM 7193 C CA . ASP A 1 522 ? 118.191 132.029 107.966 1.00 36.69 522 ASP A CA 1
ATOM 7194 C C . ASP A 1 522 ? 119.333 131.053 108.217 1.00 32.90 522 ASP A C 1
ATOM 7195 O O . ASP A 1 522 ? 119.088 129.845 108.286 1.00 32.16 522 ASP A O 1
ATOM 7204 N N . ASN A 1 523 ? 120.561 131.538 108.366 1.00 33.26 523 ASN A N 1
ATOM 7205 C CA . ASN A 1 523 ? 121.742 130.689 108.387 1.00 32.78 523 ASN A CA 1
ATOM 7206 C C . ASN A 1 523 ? 122.291 130.546 109.800 1.00 26.87 523 ASN A C 1
ATOM 7207 O O . ASN A 1 523 ? 122.151 131.442 110.637 1.00 27.32 523 ASN A O 1
ATOM 7218 N N . LEU A 1 524 ? 122.921 129.401 110.049 1.00 21.28 524 LEU A N 1
ATOM 7219 C CA . LEU A 1 524 ? 123.596 129.107 111.305 1.00 22.03 524 LEU A CA 1
ATOM 7220 C C . LEU A 1 524 ? 125.085 128.953 111.031 1.00 20.97 524 LEU A C 1
ATOM 7221 O O . LEU A 1 524 ? 125.479 128.176 110.156 1.00 28.12 524 LEU A O 1
ATOM 7237 N N . GLN A 1 525 ? 125.905 129.692 111.772 1.00 17.09 525 GLN A N 1
ATOM 7238 C CA . GLN A 1 525 ? 127.350 129.668 111.586 1.00 18.54 525 GLN A CA 1
ATOM 7239 C C . GLN A 1 525 ? 127.956 128.570 112.447 1.00 18.50 525 GLN A C 1
ATOM 7240 O O . GLN A 1 525 ? 127.600 128.429 113.618 1.00 20.01 525 GLN A O 1
ATOM 7254 N N . VAL A 1 526 ? 128.873 127.798 111.870 1.00 20.26 526 VAL A N 1
ATOM 7255 C CA . VAL A 1 526 ? 129.511 126.682 112.558 1.00 19.36 526 VAL A CA 1
ATOM 7256 C C . VAL A 1 526 ? 130.957 127.053 112.849 1.00 22.41 526 VAL A C 1
ATOM 7257 O O . VAL A 1 526 ? 131.696 127.462 111.946 1.00 33.55 526 VAL A O 1
ATOM 7270 N N . ILE A 1 527 ? 131.352 126.913 114.111 1.00 20.74 527 ILE A N 1
ATOM 7271 C CA . ILE A 1 527 ? 132.711 127.169 114.567 1.00 23.62 527 ILE A CA 1
ATOM 7272 C C . ILE A 1 527 ? 133.258 125.873 115.147 1.00 29.04 527 ILE A C 1
ATOM 7273 O O . ILE A 1 527 ? 132.641 125.273 116.035 1.00 35.41 527 ILE A O 1
ATOM 7289 N N . LYS A 1 528 ? 134.408 125.442 114.641 1.00 28.26 528 LYS A N 1
ATOM 7290 C CA . LYS A 1 528 ? 135.077 124.235 115.104 1.00 28.58 528 LYS A CA 1
ATOM 7291 C C . LYS A 1 528 ? 136.269 124.650 115.953 1.00 29.94 528 LYS A C 1
ATOM 7292 O O . LYS A 1 528 ? 137.128 125.409 115.492 1.00 37.50 528 LYS A O 1
ATOM 7311 N N . LEU A 1 529 ? 136.320 124.157 117.186 1.00 32.54 529 LEU A N 1
ATOM 7312 C CA . LEU A 1 529 ? 137.442 124.472 118.051 1.00 35.14 529 LEU A CA 1
ATOM 7313 C C . LEU A 1 529 ? 138.717 123.837 117.498 1.00 42.21 529 LEU A C 1
ATOM 7314 O O . LEU A 1 529 ? 138.665 122.794 116.841 1.00 47.51 529 LEU A O 1
ATOM 7330 N N . PRO A 1 530 ? 139.878 124.446 117.746 1.00 40.13 530 PRO A N 1
ATOM 7331 C CA . PRO A 1 530 ? 141.126 123.925 117.156 1.00 42.83 530 PRO A CA 1
ATOM 7332 C C . PRO A 1 530 ? 141.730 122.783 117.969 1.00 50.16 530 PRO A C 1
ATOM 7333 O O . PRO A 1 530 ? 142.670 122.936 118.747 1.00 56.31 530 PRO A O 1
ATOM 7344 N N . THR A 1 531 ? 141.173 121.588 117.785 1.00 53.10 531 THR A N 1
ATOM 7345 C CA . THR A 1 531 ? 141.627 120.427 118.536 1.00 52.52 531 THR A CA 1
ATOM 7346 C C . THR A 1 531 ? 141.003 119.174 117.949 1.00 53.19 531 THR A C 1
ATOM 7347 O O . THR A 1 531 ? 139.854 119.200 117.500 1.00 55.64 531 THR A O 1
ATOM 7358 N N . LYS A 1 532 ? 141.767 118.084 117.956 1.00 55.53 532 LYS A N 1
ATOM 7359 C CA . LYS A 1 532 ? 141.266 116.771 117.576 1.00 57.91 532 LYS A CA 1
ATOM 7360 C C . LYS A 1 532 ? 140.850 115.934 118.778 1.00 58.09 532 LYS A C 1
ATOM 7361 O O . LYS A 1 532 ? 140.389 114.803 118.598 1.00 58.97 532 LYS A O 1
ATOM 7380 N N . THR A 1 533 ? 141.003 116.456 119.992 1.00 56.43 533 THR A N 1
ATOM 7381 C CA . THR A 1 533 ? 140.547 115.760 121.184 1.00 52.91 533 THR A CA 1
ATOM 7382 C C . THR A 1 533 ? 139.033 115.886 121.323 1.00 51.91 533 THR A C 1
ATOM 7383 O O . THR A 1 533 ? 138.401 116.776 120.748 1.00 51.07 533 THR A O 1
ATOM 7394 N N . PHE A 1 534 ? 138.450 114.972 122.104 1.00 48.03 534 PHE A N 1
ATOM 7395 C CA . PHE A 1 534 ? 137.003 114.916 122.280 1.00 47.85 534 PHE A CA 1
ATOM 7396 C C . PHE A 1 534 ? 136.605 114.841 123.750 1.00 44.82 534 PHE A C 1
ATOM 7397 O O . PHE A 1 534 ? 135.509 114.365 124.063 1.00 43.80 534 PHE A O 1
ATOM 7414 N N . ASN A 1 535 ? 137.466 115.302 124.656 1.00 40.74 535 ASN A N 1
ATOM 7415 C CA . ASN A 1 535 ? 137.168 115.345 126.082 1.00 40.99 535 ASN A CA 1
ATOM 7416 C C . ASN A 1 535 ? 137.130 116.781 126.595 1.00 43.75 535 ASN A C 1
ATOM 7417 O O . ASN A 1 535 ? 137.426 117.038 127.763 1.00 46.94 535 ASN A O 1
ATOM 7428 N N . ASN A 1 536 ? 136.765 117.724 125.731 1.00 41.17 536 ASN A N 1
ATOM 7429 C CA . ASN A 1 536 ? 136.729 119.135 126.089 1.00 39.27 536 ASN A CA 1
ATOM 7430 C C . ASN A 1 536 ? 135.326 119.503 126.554 1.00 40.95 536 ASN A C 1
ATOM 7431 O O . ASN A 1 536 ? 134.360 119.373 125.794 1.00 41.69 536 ASN A O 1
ATOM 7442 N N . HIS A 1 537 ? 135.217 119.962 127.797 1.00 39.38 537 HIS A N 1
ATOM 7443 C CA . HIS A 1 537 ? 133.949 120.409 128.368 1.00 35.53 537 HIS A CA 1
ATOM 7444 C C . HIS A 1 537 ? 133.888 121.925 128.225 1.00 38.21 537 HIS A C 1
ATOM 7445 O O . HIS A 1 537 ? 134.486 122.659 129.015 1.00 44.85 537 HIS A O 1
ATOM 7459 N N . ILE A 1 538 ? 133.163 122.393 127.213 1.00 37.19 538 ILE A N 1
ATOM 7460 C CA . ILE A 1 538 ? 133.039 123.823 126.939 1.00 34.73 538 ILE A CA 1
ATOM 7461 C C . ILE A 1 538 ? 132.039 124.389 127.943 1.00 32.17 538 ILE A C 1
ATOM 7462 O O . ILE A 1 538 ? 130.826 124.291 127.751 1.00 32.68 538 ILE A O 1
ATOM 7478 N N . ALA A 1 539 ? 132.547 124.987 129.021 1.00 31.32 539 ALA A N 1
ATOM 7479 C CA . ALA A 1 539 ? 131.697 125.493 130.091 1.00 34.32 539 ALA A CA 1
ATOM 7480 C C . ALA A 1 539 ? 131.208 126.912 129.846 1.00 35.95 539 ALA A C 1
ATOM 7481 O O . ALA A 1 539 ? 130.162 127.296 130.381 1.00 36.25 539 ALA A O 1
ATOM 7488 N N . PHE A 1 540 ? 131.939 127.703 129.063 1.00 31.60 540 PHE A N 1
ATOM 7489 C CA . PHE A 1 540 ? 131.548 129.070 128.752 1.00 30.28 540 PHE A CA 1
ATOM 7490 C C . PHE A 1 540 ? 131.832 129.350 127.287 1.00 30.86 540 PHE A C 1
ATOM 7491 O O . PHE A 1 540 ? 132.898 128.994 126.781 1.00 35.24 540 PHE A O 1
ATOM 7508 N N . VAL A 1 541 ? 130.873 129.989 126.617 1.00 29.29 541 VAL A N 1
ATOM 7509 C CA . VAL A 1 541 ? 131.034 130.489 125.255 1.00 27.80 541 VAL A CA 1
ATOM 7510 C C . VAL A 1 541 ? 130.274 131.804 125.165 1.00 29.51 541 VAL A C 1
ATOM 7511 O O . VAL A 1 541 ? 129.046 131.821 125.301 1.00 37.18 541 VAL A O 1
ATOM 7524 N N . LYS A 1 542 ? 130.993 132.899 124.935 1.00 28.51 542 LYS A N 1
ATOM 7525 C CA . LYS A 1 542 ? 130.403 134.228 124.900 1.00 28.49 542 LYS A CA 1
ATOM 7526 C C . LYS A 1 542 ? 130.855 134.959 123.645 1.00 28.05 542 LYS A C 1
ATOM 7527 O O . LYS A 1 542 ? 132.026 134.888 123.257 1.00 32.10 542 LYS A O 1
ATOM 7546 N N . ILE A 1 543 ? 129.914 135.655 123.013 1.00 27.42 543 ILE A N 1
ATOM 7547 C CA . ILE A 1 543 ? 130.175 136.469 121.832 1.00 30.78 543 ILE A CA 1
ATOM 7548 C C . ILE A 1 543 ? 130.085 137.930 122.244 1.00 35.74 543 ILE A C 1
ATOM 7549 O O . ILE A 1 543 ? 129.068 138.363 122.800 1.00 35.68 543 ILE A O 1
ATOM 7565 N N . ASN A 1 544 ? 131.141 138.688 121.971 1.00 38.74 544 ASN A N 1
ATOM 7566 C CA . ASN A 1 544 ? 131.122 140.110 122.262 1.00 38.61 544 ASN A CA 1
ATOM 7567 C C . ASN A 1 544 ? 130.217 140.839 121.274 1.00 41.93 544 ASN A C 1
ATOM 7568 O O . ASN A 1 544 ? 129.827 140.305 120.232 1.00 39.40 544 ASN A O 1
ATOM 7579 N N . SER A 1 545 ? 129.877 142.078 121.618 1.00 46.16 545 SER A N 1
ATOM 7580 C CA . SER A 1 545 ? 129.091 142.904 120.714 1.00 43.91 545 SER A CA 1
ATOM 7581 C C . SER A 1 545 ? 129.864 143.144 119.422 1.00 44.54 545 SER A C 1
ATOM 7582 O O . SER A 1 545 ? 131.092 143.256 119.418 1.00 48.68 545 SER A O 1
ATOM 7590 N N . SER A 1 546 ? 129.129 143.212 118.316 1.00 43.25 546 SER A N 1
ATOM 7591 C CA . SER A 1 546 ? 129.637 143.328 116.952 1.00 47.62 546 SER A CA 1
ATOM 7592 C C . SER A 1 546 ? 130.125 141.982 116.425 1.00 48.31 546 SER A C 1
ATOM 7593 O O . SER A 1 546 ? 130.531 141.907 115.259 1.00 49.62 546 SER A O 1
ATOM 7601 N N . LEU A 1 547 ? 130.096 140.921 117.232 1.00 47.83 547 LEU A N 1
ATOM 7602 C CA . LEU A 1 547 ? 130.431 139.573 116.774 1.00 43.42 547 LEU A CA 1
ATOM 7603 C C . LEU A 1 547 ? 131.836 139.515 116.180 1.00 43.79 547 LEU A C 1
ATOM 7604 O O . LEU A 1 547 ? 132.079 138.833 115.183 1.00 46.36 547 LEU A O 1
ATOM 7620 N N . ARG A 1 548 ? 132.772 140.236 116.797 1.00 42.09 548 ARG A N 1
ATOM 7621 C CA . ARG A 1 548 ? 134.160 140.266 116.354 1.00 43.26 548 ARG A CA 1
ATOM 7622 C C . ARG A 1 548 ? 135.095 139.570 117.336 1.00 39.10 548 ARG A C 1
ATOM 7623 O O . ARG A 1 548 ? 136.314 139.743 117.253 1.00 47.03 548 ARG A O 1
ATOM 7644 N N . LEU A 1 549 ? 134.550 138.789 118.266 1.00 33.96 549 LEU A N 1
ATOM 7645 C CA . LEU A 1 549 ? 135.367 138.075 119.235 1.00 33.04 549 LEU A CA 1
ATOM 7646 C C . LEU A 1 549 ? 134.527 136.967 119.850 1.00 32.31 549 LEU A C 1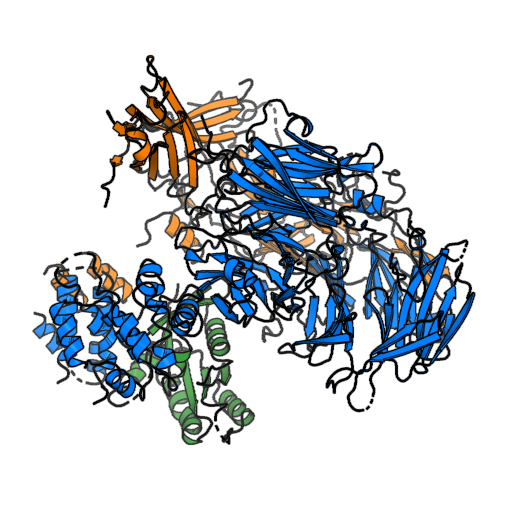
ATOM 7647 O O . LEU A 1 549 ? 133.311 137.103 120.000 1.00 38.49 549 LEU A O 1
ATOM 7663 N N . PHE A 1 550 ? 135.194 135.872 120.206 1.00 30.23 550 PHE A N 1
ATOM 7664 C CA . PHE A 1 550 ? 134.528 134.658 120.678 1.00 30.94 550 PHE A CA 1
ATOM 7665 C C . PHE A 1 550 ? 135.364 134.108 121.829 1.00 30.39 550 PHE A C 1
ATOM 7666 O O . PHE A 1 550 ? 136.434 133.542 121.602 1.00 37.18 550 PHE A O 1
ATOM 7683 N N . ALA A 1 551 ? 134.890 134.288 123.059 1.00 26.88 551 ALA A N 1
ATOM 7684 C CA . ALA A 1 551 ? 135.627 133.860 124.241 1.00 32.08 551 ALA A CA 1
ATOM 7685 C C . ALA A 1 551 ? 135.007 132.578 124.776 1.00 33.12 551 ALA A C 1
ATOM 7686 O O . ALA A 1 551 ? 133.845 132.575 125.193 1.00 34.39 551 ALA A O 1
ATOM 7693 N N . THR A 1 552 ? 135.780 131.495 124.771 1.00 35.80 552 THR A N 1
ATOM 7694 C CA . THR A 1 552 ? 135.308 130.213 125.267 1.00 32.45 552 THR A CA 1
ATOM 7695 C C . THR A 1 552 ? 136.286 129.677 126.301 1.00 33.11 552 THR A C 1
ATOM 7696 O O . THR A 1 552 ? 137.458 130.055 126.337 1.00 38.91 552 THR A O 1
ATOM 7707 N N . TYR A 1 553 ? 135.776 128.801 127.160 1.00 30.32 553 TYR A N 1
ATOM 7708 C CA . TYR A 1 553 ? 136.562 128.248 128.254 1.00 32.97 553 TYR A CA 1
ATOM 7709 C C . TYR A 1 553 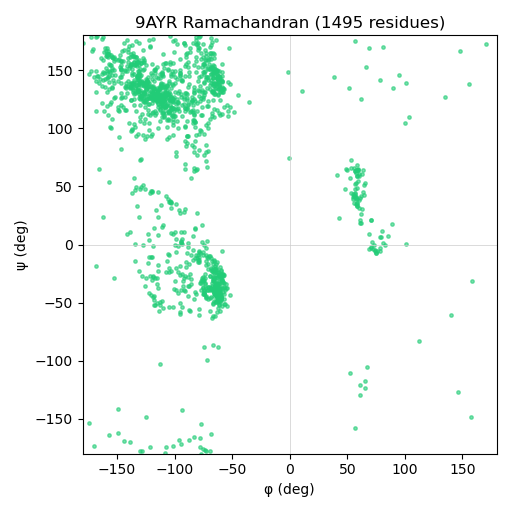? 136.335 126.748 128.338 1.00 38.92 553 TYR A C 1
ATOM 7710 O O . TYR A 1 553 ? 135.188 126.292 128.363 1.00 43.04 553 TYR A O 1
ATOM 7728 N N . VAL A 1 554 ? 137.427 125.990 128.383 1.00 40.53 554 VAL A N 1
ATOM 7729 C CA . VAL A 1 554 ? 137.390 124.548 128.586 1.00 37.06 554 VAL A CA 1
ATOM 7730 C C . VAL A 1 554 ? 137.831 124.279 130.017 1.00 36.90 554 VAL A C 1
ATOM 7731 O O . VAL A 1 554 ? 138.982 124.549 130.383 1.00 44.15 554 VAL A O 1
ATOM 7744 N N . SER A 1 555 ? 136.910 123.750 130.824 1.00 32.73 555 SER A N 1
ATOM 7745 C CA . SER A 1 555 ? 137.142 123.630 132.258 1.00 38.00 555 SER A CA 1
ATOM 7746 C C . SER A 1 555 ? 137.981 122.406 132.603 1.00 46.41 555 SER A C 1
ATOM 7747 O O . SER A 1 555 ? 138.885 122.491 133.441 1.00 51.58 555 SER A O 1
ATOM 7755 N N . ASN A 1 556 ? 137.700 121.263 131.974 1.00 44.13 556 ASN A N 1
ATOM 7756 C CA . ASN A 1 556 ? 138.412 120.038 132.320 1.00 44.59 556 ASN A CA 1
ATOM 7757 C C . ASN A 1 556 ? 139.913 120.164 132.101 1.00 45.07 556 ASN A C 1
ATOM 7758 O O . ASN A 1 556 ? 140.681 119.424 132.724 1.00 48.08 556 ASN A O 1
ATOM 7769 N N . LYS A 1 557 ? 140.347 121.083 131.238 1.00 44.97 557 LYS A N 1
ATOM 7770 C CA . LYS A 1 557 ? 141.762 121.348 131.024 1.00 47.75 557 LYS A CA 1
ATOM 7771 C C . LYS A 1 557 ? 142.154 122.775 131.378 1.00 45.73 557 LYS A C 1
ATOM 7772 O O . LYS A 1 557 ? 143.336 123.119 131.270 1.00 45.61 557 LYS A O 1
ATOM 7791 N N . ASN A 1 558 ? 141.205 123.611 131.801 1.00 47.58 558 ASN A N 1
ATOM 7792 C CA . ASN A 1 558 ? 141.493 124.963 132.273 1.00 44.70 558 ASN A CA 1
ATOM 7793 C C . ASN A 1 558 ? 142.224 125.774 131.201 1.00 45.46 558 ASN A C 1
ATOM 7794 O O . ASN A 1 558 ? 143.354 126.226 131.387 1.00 50.01 558 ASN A O 1
ATOM 7805 N N . ILE A 1 559 ? 141.553 125.952 130.064 1.00 41.35 559 ILE A N 1
ATOM 7806 C CA . ILE A 1 559 ? 142.120 126.673 128.930 1.00 40.48 559 ILE A CA 1
ATOM 7807 C C . ILE A 1 559 ? 141.110 127.705 128.453 1.00 42.58 559 ILE A C 1
ATOM 7808 O O . ILE A 1 559 ? 139.946 127.375 128.208 1.00 46.84 559 ILE A O 1
ATOM 7824 N N . LEU A 1 560 ? 141.557 128.948 128.308 1.00 43.29 560 LEU A N 1
ATOM 7825 C CA . LEU A 1 560 ? 140.745 130.009 127.733 1.00 37.98 560 LEU A CA 1
ATOM 7826 C C . LEU A 1 560 ? 141.148 130.191 126.276 1.00 37.33 560 LEU A C 1
ATOM 7827 O O . LEU A 1 560 ? 142.331 130.122 125.942 1.00 42.15 560 LEU A O 1
ATOM 7843 N N . LEU A 1 561 ? 140.164 130.391 125.405 1.00 35.59 561 LEU A N 1
ATOM 7844 C CA . LEU A 1 561 ? 140.419 130.582 123.985 1.00 39.00 561 LEU A CA 1
ATOM 7845 C C . LEU A 1 561 ? 139.680 131.820 123.505 1.00 38.11 561 LEU A C 1
ATOM 7846 O O . LEU A 1 561 ? 138.461 131.928 123.677 1.00 42.25 561 LEU A O 1
ATOM 7862 N N . ILE A 1 562 ? 140.421 132.745 122.904 1.00 34.66 562 ILE A N 1
ATOM 7863 C CA . ILE A 1 562 ? 139.861 133.935 122.277 1.00 30.95 562 ILE A CA 1
ATOM 7864 C C . ILE A 1 562 ? 139.988 133.750 120.774 1.00 30.34 562 ILE A C 1
ATOM 7865 O O . ILE A 1 562 ? 141.099 133.603 120.250 1.00 37.47 562 ILE A O 1
ATOM 7881 N N . HIS A 1 563 ? 138.853 133.750 120.083 1.00 27.59 563 HIS A N 1
ATOM 7882 C CA . HIS A 1 563 ? 138.786 133.480 118.653 1.00 31.50 563 HIS A CA 1
ATOM 7883 C C . HIS A 1 563 ? 138.265 134.729 117.957 1.00 35.00 563 HIS A C 1
ATOM 7884 O O . HIS A 1 563 ? 137.099 135.102 118.130 1.00 39.39 563 HIS A O 1
ATOM 7898 N N . ASN A 1 564 ? 139.135 135.378 117.191 1.00 35.58 564 ASN A N 1
ATOM 7899 C CA . ASN A 1 564 ? 138.749 136.514 116.365 1.00 33.10 564 ASN A CA 1
ATOM 7900 C C . ASN A 1 564 ? 138.023 135.977 115.140 1.00 36.93 564 ASN A C 1
ATOM 7901 O O . ASN A 1 564 ? 138.630 135.311 114.291 1.00 43.56 564 ASN A O 1
ATOM 7912 N N . LEU A 1 565 ? 136.717 136.249 115.066 1.00 36.18 565 LEU A N 1
ATOM 7913 C CA . LEU A 1 565 ? 135.890 135.693 114.001 1.00 36.19 565 LEU A CA 1
ATOM 7914 C C . LEU A 1 565 ? 136.174 136.367 112.666 1.00 41.89 565 LEU A C 1
ATOM 7915 O O . LEU A 1 565 ? 136.165 135.710 111.619 1.00 40.25 565 LEU A O 1
ATOM 7931 N N . GLU A 1 566 ? 136.422 137.678 112.680 1.00 47.05 566 GLU A N 1
ATOM 7932 C CA . GLU A 1 566 ? 136.664 138.393 111.432 1.00 48.56 566 GLU A CA 1
ATOM 7933 C C . GLU A 1 566 ? 137.890 137.843 110.714 1.00 45.94 566 GLU A C 1
ATOM 7934 O O . GLU A 1 566 ? 137.866 137.642 109.495 1.00 53.96 566 GLU A O 1
ATOM 7946 N N . THR A 1 567 ? 138.969 137.590 111.454 1.00 43.09 567 THR A N 1
ATOM 7947 C CA . THR A 1 567 ? 140.181 137.012 110.894 1.00 42.37 567 THR A CA 1
ATOM 7948 C C . THR A 1 567 ? 140.287 135.510 111.118 1.00 43.01 567 THR A C 1
ATOM 7949 O O . THR A 1 567 ? 141.206 134.886 110.578 1.00 48.00 567 THR A O 1
ATOM 7960 N N . ASN A 1 568 ? 139.377 134.917 111.891 1.00 45.08 568 ASN A N 1
ATOM 7961 C CA . ASN A 1 568 ? 139.394 133.479 112.156 1.00 43.17 568 ASN A CA 1
ATOM 7962 C C . ASN A 1 568 ? 140.729 133.061 112.771 1.00 42.93 568 ASN A C 1
ATOM 7963 O O . ASN A 1 568 ? 141.401 132.146 112.293 1.00 44.06 568 ASN A O 1
ATOM 7974 N N . MET A 1 569 ? 141.115 133.747 113.845 1.00 44.97 569 MET A N 1
ATOM 7975 C CA . MET A 1 569 ? 142.397 133.515 114.501 1.00 47.52 569 MET A CA 1
ATOM 7976 C C . MET A 1 569 ? 142.170 133.121 115.953 1.00 46.97 569 MET A C 1
ATOM 7977 O O . MET A 1 569 ? 141.502 133.844 116.696 1.00 52.17 569 MET A O 1
ATOM 7991 N N . TRP A 1 570 ? 142.736 131.988 116.355 1.00 40.39 570 TRP A N 1
ATOM 7992 C CA . TRP A 1 570 ? 142.603 131.483 117.714 1.00 36.69 570 TRP A CA 1
ATOM 7993 C C . TRP A 1 570 ? 143.824 131.861 118.541 1.00 42.30 570 TRP A C 1
ATOM 7994 O O . TRP A 1 570 ? 144.951 131.865 118.037 1.00 56.25 570 TRP A O 1
ATOM 8015 N N . SER A 1 571 ? 143.593 132.182 119.813 1.00 37.08 571 SER A N 1
ATOM 8016 C CA . SER A 1 571 ? 144.667 132.438 120.766 1.00 40.62 571 SER A CA 1
ATOM 8017 C C . SER A 1 571 ? 144.297 131.772 122.080 1.00 40.85 571 SER A C 1
ATOM 8018 O O . SER A 1 571 ? 143.226 132.043 122.632 1.00 41.21 571 SER A O 1
ATOM 8026 N N . SER A 1 572 ? 145.177 130.910 122.581 1.00 44.36 572 SER A N 1
ATOM 8027 C CA . SER A 1 572 ? 144.900 130.091 123.751 1.00 43.25 572 SER A CA 1
ATOM 8028 C C . SER A 1 572 ? 145.760 130.529 124.928 1.00 46.90 572 SER A C 1
ATOM 8029 O O . SER A 1 572 ? 146.950 130.818 124.770 1.00 53.00 572 SER A O 1
ATOM 8037 N N . PHE A 1 573 ? 145.143 130.574 126.106 1.00 44.61 573 PHE A N 1
ATOM 8038 C CA . PHE A 1 573 ? 145.813 130.877 127.363 1.00 44.98 573 PHE A CA 1
ATOM 8039 C C . PHE A 1 573 ? 145.585 129.705 128.307 1.00 43.89 573 PHE A C 1
ATOM 8040 O O . PHE A 1 573 ? 144.437 129.362 128.610 1.00 45.44 573 PHE A O 1
ATOM 8057 N N . ALA A 1 574 ? 146.672 129.095 128.765 1.00 44.61 574 ALA A N 1
ATOM 8058 C CA . ALA A 1 574 ? 146.612 127.897 129.586 1.00 49.56 574 ALA A CA 1
ATOM 8059 C C . ALA A 1 574 ? 146.681 128.248 131.067 1.00 52.30 574 ALA A C 1
ATOM 8060 O O . ALA A 1 574 ? 147.142 129.323 131.459 1.00 55.98 574 ALA A O 1
ATOM 8067 N N . ASP A 1 575 ? 146.212 127.313 131.890 1.00 51.64 575 ASP A N 1
ATOM 8068 C CA . ASP A 1 575 ? 146.242 127.447 133.345 1.00 55.00 575 ASP A CA 1
ATOM 8069 C C . ASP A 1 575 ? 145.439 128.668 133.798 1.00 50.62 575 ASP A C 1
ATOM 8070 O O . ASP A 1 575 ? 145.953 129.588 134.438 1.00 53.51 575 ASP A O 1
ATOM 8079 N N . GLN A 1 576 ? 144.156 128.658 133.447 1.00 48.60 576 GLN A N 1
ATOM 8080 C CA . GLN A 1 576 ? 143.203 129.673 133.875 1.00 45.40 576 GLN A CA 1
ATOM 8081 C C . GLN A 1 576 ? 142.061 128.985 134.607 1.00 47.69 576 GLN A C 1
ATOM 8082 O O . GLN A 1 576 ? 141.533 127.977 134.128 1.00 50.93 576 GLN A O 1
ATOM 8096 N N . ASN A 1 577 ? 141.675 129.538 135.756 1.00 45.24 577 ASN A N 1
ATOM 8097 C CA . ASN A 1 577 ? 140.671 128.917 136.610 1.00 45.06 577 ASN A CA 1
ATOM 8098 C C . ASN A 1 577 ? 139.417 129.778 136.673 1.00 47.20 577 ASN A C 1
ATOM 8099 O O . ASN A 1 577 ? 138.863 130.000 137.754 1.00 49.63 577 ASN A O 1
ATOM 8110 N N . VAL A 1 578 ? 138.964 130.265 135.519 1.00 45.67 578 VAL A N 1
ATOM 8111 C CA . VAL A 1 578 ? 137.847 131.201 135.490 1.00 42.23 578 VAL A CA 1
ATOM 8112 C C . VAL A 1 578 ? 136.592 130.507 135.999 1.00 39.10 578 VAL A C 1
ATOM 8113 O O . VAL A 1 578 ? 136.253 129.397 135.568 1.00 41.24 578 VAL A O 1
ATOM 8126 N N . LEU A 1 579 ? 135.907 131.150 136.943 1.00 40.41 579 LEU A N 1
ATOM 8127 C CA . LEU A 1 579 ? 134.627 130.655 137.429 1.00 42.73 579 LEU A CA 1
ATOM 8128 C C . LEU A 1 579 ? 133.454 131.268 136.682 1.00 46.03 579 LEU A C 1
ATOM 8129 O O . LEU A 1 579 ? 132.379 130.660 136.626 1.00 47.58 579 LEU A O 1
ATOM 8145 N N . ASP A 1 580 ? 133.635 132.457 136.114 1.00 46.34 580 ASP A N 1
ATOM 8146 C CA . ASP A 1 580 ? 132.583 133.093 135.332 1.00 40.31 580 ASP A CA 1
ATOM 8147 C C . ASP A 1 580 ? 133.212 134.017 134.301 1.00 41.93 580 ASP A C 1
ATOM 8148 O O . ASP A 1 580 ? 134.280 134.587 134.530 1.00 46.53 580 ASP A O 1
ATOM 8157 N N . LEU A 1 581 ? 132.524 134.178 133.172 1.00 41.36 581 LEU A N 1
ATOM 8158 C CA . LEU A 1 581 ? 133.020 134.980 132.062 1.00 36.81 581 LEU A CA 1
ATOM 8159 C C . LEU A 1 581 ? 131.885 135.826 131.506 1.00 39.69 581 LEU A C 1
ATOM 8160 O O . LEU A 1 581 ? 130.777 135.321 131.305 1.00 48.94 581 LEU A O 1
ATOM 8176 N N . HIS A 1 582 ? 132.161 137.106 131.255 1.00 38.55 582 HIS A N 1
ATOM 8177 C CA . HIS A 1 582 ? 131.176 138.001 130.665 1.00 33.43 582 HIS A CA 1
ATOM 8178 C C . HIS A 1 582 ? 131.893 139.033 129.810 1.00 34.59 582 HIS A C 1
ATOM 8179 O O . HIS A 1 582 ? 133.084 139.291 129.987 1.00 42.43 582 HIS A O 1
ATOM 8193 N N . TRP A 1 583 ? 131.148 139.632 128.887 1.00 32.08 583 TRP A N 1
ATOM 8194 C CA . TRP A 1 583 ? 131.645 140.729 128.067 1.00 33.65 583 TRP A CA 1
ATOM 8195 C C . TRP A 1 583 ? 131.059 142.039 128.574 1.00 39.24 583 TRP A C 1
ATOM 8196 O O . TRP A 1 583 ? 129.841 142.152 128.750 1.00 44.93 583 TRP A O 1
ATOM 8217 N N . LEU A 1 584 ? 131.927 143.024 128.807 1.00 39.68 584 LEU A N 1
ATOM 8218 C CA . LEU A 1 584 ? 131.509 144.349 129.247 1.00 37.62 584 LEU A CA 1
ATOM 8219 C C . LEU A 1 584 ? 131.361 145.325 128.088 1.00 42.15 584 LEU A C 1
ATOM 8220 O O . LEU A 1 584 ? 131.517 146.538 128.277 1.00 42.88 584 LEU A O 1
ATOM 8236 N N . GLY A 1 585 ? 131.073 144.826 126.889 1.00 46.83 585 GLY A N 1
ATOM 8237 C CA . GLY A 1 585 ? 130.881 145.683 125.737 1.00 50.24 585 GLY A CA 1
ATOM 8238 C C . GLY A 1 585 ? 132.096 145.745 124.837 1.00 49.82 585 GLY A C 1
ATOM 8239 O O . GLY A 1 585 ? 133.090 146.400 125.163 1.00 53.33 585 GLY A O 1
ATOM 8243 N N . ASP A 1 586 ? 132.023 145.064 123.695 1.00 44.70 586 ASP A N 1
ATOM 8244 C CA . ASP A 1 586 ? 133.084 145.069 122.686 1.00 49.18 586 ASP A CA 1
ATOM 8245 C C . ASP A 1 586 ? 134.314 144.397 123.290 1.00 52.35 586 ASP A C 1
ATOM 8246 O O . ASP A 1 586 ? 134.229 143.203 123.625 1.00 53.71 586 ASP A O 1
ATOM 8255 N N . ASN A 1 587 ? 135.447 145.083 123.455 1.00 52.41 587 ASN A N 1
ATOM 8256 C CA . ASN A 1 587 ? 136.701 144.441 123.853 1.00 47.65 587 ASN A CA 1
ATOM 8257 C C . ASN A 1 587 ? 136.913 144.633 125.352 1.00 42.27 587 ASN A C 1
ATOM 8258 O O . ASN A 1 587 ? 137.725 145.441 125.799 1.00 45.84 587 ASN A O 1
ATOM 8269 N N . TYR A 1 588 ? 136.174 143.854 126.139 1.00 41.49 588 TYR A N 1
ATOM 8270 C CA . TYR A 1 588 ? 136.336 143.864 127.588 1.00 41.83 588 TYR A CA 1
ATOM 8271 C C . TYR A 1 588 ? 135.786 142.562 128.145 1.00 39.08 588 TYR A C 1
ATOM 8272 O O . TYR A 1 588 ? 134.664 142.172 127.813 1.00 50.01 588 TYR A O 1
ATOM 8290 N N . LEU A 1 589 ? 136.568 141.905 128.996 1.00 34.81 589 LEU A N 1
ATOM 8291 C CA . LEU A 1 589 ? 136.234 140.588 129.532 1.00 36.71 589 LEU A CA 1
ATOM 8292 C C . LEU A 1 589 ? 136.202 140.673 131.053 1.00 40.40 589 LEU A C 1
ATOM 8293 O O . LEU A 1 589 ? 137.255 140.732 131.694 1.00 50.89 589 LEU A O 1
ATOM 8309 N N . VAL A 1 590 ? 135.002 140.678 131.627 1.00 37.24 590 VAL A N 1
ATOM 8310 C CA . VAL A 1 590 ? 134.835 140.584 133.074 1.00 35.99 590 VAL A CA 1
ATOM 8311 C C . VAL A 1 590 ? 134.958 139.109 133.437 1.00 38.98 590 VAL A C 1
ATOM 8312 O O . VAL A 1 590 ? 134.119 138.294 133.045 1.00 48.62 590 VAL A O 1
ATOM 8325 N N . CYS A 1 591 ? 135.998 138.759 134.188 1.00 37.63 591 CYS A N 1
ATOM 8326 C CA . CYS A 1 591 ? 136.327 137.367 134.467 1.00 36.44 591 CYS A CA 1
ATOM 8327 C C . CYS A 1 591 ? 136.363 137.156 135.973 1.00 38.44 591 CYS A C 1
ATOM 8328 O O . CYS A 1 591 ? 137.238 137.691 136.661 1.00 47.66 591 CYS A O 1
ATOM 8336 N N . HIS A 1 592 ? 135.412 136.379 136.483 1.00 36.41 592 HIS A N 1
ATOM 8337 C CA . HIS A 1 592 ? 135.436 135.941 137.873 1.00 34.72 592 HIS A CA 1
ATOM 8338 C C . HIS A 1 592 ? 136.342 134.721 137.955 1.00 38.70 592 HIS A C 1
ATOM 8339 O O . HIS A 1 592 ? 135.970 133.637 137.491 1.00 41.89 592 HIS A O 1
ATOM 8353 N N . MET A 1 593 ? 137.528 134.906 138.532 1.00 44.79 593 MET A N 1
ATOM 8354 C CA . MET A 1 593 ? 138.599 133.922 138.538 1.00 41.33 593 MET A CA 1
ATOM 8355 C C . MET A 1 593 ? 138.776 133.333 139.930 1.00 47.39 593 MET A C 1
ATOM 8356 O O . MET A 1 593 ? 138.434 133.952 140.940 1.00 55.12 593 MET A O 1
ATOM 8370 N N . LYS A 1 594 ? 139.345 132.133 139.969 1.00 49.80 594 LYS A N 1
ATOM 8371 C CA . LYS A 1 594 ? 139.726 131.469 141.208 1.00 55.84 594 LYS A CA 1
ATOM 8372 C C . LYS A 1 594 ? 141.245 131.424 141.289 1.00 62.44 594 LYS A C 1
ATOM 8373 O O . LYS A 1 594 ? 141.905 130.954 140.356 1.00 66.68 594 LYS A O 1
ATOM 8392 N N . ASN A 1 595 ? 141.794 131.911 142.397 1.00 64.32 595 ASN A N 1
ATOM 8393 C CA . ASN A 1 595 ? 143.235 131.942 142.610 1.00 68.62 595 ASN A CA 1
ATOM 8394 C C . ASN A 1 595 ? 143.637 130.738 143.452 1.00 76.81 595 ASN A C 1
ATOM 8395 O O . ASN A 1 595 ? 143.129 130.554 144.563 1.00 81.45 595 ASN A O 1
ATOM 8406 N N . ASP A 1 596 ? 144.548 129.921 142.919 1.00 81.58 596 ASP A N 1
ATOM 8407 C CA . ASP A 1 596 ? 144.994 128.739 143.649 1.00 84.41 596 ASP A CA 1
ATOM 8408 C C . ASP A 1 596 ? 145.662 129.112 144.965 1.00 88.15 596 ASP A C 1
ATOM 8409 O O . ASP A 1 596 ? 145.643 128.321 145.916 1.00 86.48 596 ASP A O 1
ATOM 8418 N N . ASP A 1 597 ? 146.252 130.302 145.044 1.00 90.36 597 ASP A N 1
ATOM 8419 C CA . ASP A 1 597 ? 146.948 130.742 146.251 1.00 94.88 597 ASP A CA 1
ATOM 8420 C C . ASP A 1 597 ? 145.919 131.031 147.336 1.00 91.11 597 ASP A C 1
ATOM 8421 O O . ASP A 1 597 ? 145.284 132.088 147.346 1.00 82.77 597 ASP A O 1
ATOM 8430 N N . GLY A 1 598 ? 145.752 130.086 148.258 1.00 90.53 598 GLY A N 1
ATOM 8431 C CA . GLY A 1 598 ? 144.791 130.233 149.331 1.00 88.04 598 GLY A CA 1
ATOM 8432 C C . GLY A 1 598 ? 143.358 129.958 148.943 1.00 86.65 598 GLY A C 1
ATOM 8433 O O . GLY A 1 598 ? 142.459 130.189 149.759 1.00 90.20 598 GLY A O 1
ATOM 8437 N N . SER A 1 599 ? 143.112 129.480 147.723 1.00 83.15 599 SER A N 1
ATOM 8438 C CA . SER A 1 599 ? 141.768 129.204 147.221 1.00 85.60 599 SER A CA 1
ATOM 8439 C C . SER A 1 599 ? 140.897 130.455 147.186 1.00 79.47 599 SER A C 1
ATOM 8440 O O . SER A 1 599 ? 139.667 130.358 147.120 1.00 67.64 599 SER A O 1
ATOM 8448 N N . THR A 1 600 ? 141.510 131.635 147.228 1.00 80.43 600 THR A N 1
ATOM 8449 C CA . THR A 1 600 ? 140.766 132.879 147.119 1.00 71.73 600 THR A CA 1
ATOM 8450 C C . THR A 1 600 ? 140.338 133.111 145.676 1.00 68.16 600 THR A C 1
ATOM 8451 O O . THR A 1 600 ? 140.958 132.611 144.734 1.00 73.26 600 THR A O 1
ATOM 8462 N N . ASN A 1 601 ? 139.268 133.882 145.513 1.00 60.70 601 ASN A N 1
ATOM 8463 C CA . ASN A 1 601 ? 138.730 134.215 144.204 1.00 58.97 601 ASN A CA 1
ATOM 8464 C C . ASN A 1 601 ? 138.734 135.724 144.015 1.00 58.34 601 ASN A C 1
ATOM 8465 O O . ASN A 1 601 ? 138.568 136.488 144.970 1.00 63.50 601 ASN A O 1
ATOM 8476 N N . LEU A 1 602 ? 138.931 136.143 142.769 1.00 55.21 602 LEU A N 1
ATOM 8477 C CA . LEU A 1 602 ? 139.014 137.549 142.408 1.00 52.67 602 LEU A CA 1
ATOM 8478 C C . LEU A 1 602 ? 138.105 137.823 141.220 1.00 50.23 602 LEU A C 1
ATOM 8479 O O . LEU A 1 602 ? 137.530 136.911 140.621 1.00 54.88 602 LEU A O 1
ATOM 8495 N N . LYS A 1 603 ? 137.982 139.103 140.884 1.00 45.98 603 LYS A N 1
ATOM 8496 C CA . LYS A 1 603 ? 137.284 139.542 139.682 1.00 42.22 603 LYS A CA 1
ATOM 8497 C C . LYS A 1 603 ? 138.238 140.423 138.891 1.00 45.25 603 LYS A C 1
ATOM 8498 O O . LYS A 1 603 ? 138.532 141.548 139.305 1.00 54.74 603 LYS A O 1
ATOM 8517 N N . CYS A 1 604 ? 138.730 139.907 137.772 1.00 39.52 604 CYS A N 1
ATOM 8518 C CA . CYS A 1 604 ? 139.603 140.650 136.880 1.00 41.67 604 CYS A CA 1
ATOM 8519 C C . CYS A 1 604 ? 138.801 141.180 135.700 1.00 37.89 604 CYS A C 1
ATOM 8520 O O . CYS A 1 604 ? 137.669 140.762 135.447 1.00 39.57 604 CYS A O 1
ATOM 8528 N N . LEU A 1 605 ? 139.405 142.116 134.975 1.00 41.35 605 LEU A N 1
ATOM 8529 C CA . LEU A 1 605 ? 138.802 142.679 133.771 1.00 40.61 605 LEU A CA 1
ATOM 8530 C C . LEU A 1 605 ? 139.882 142.815 132.704 1.00 43.93 605 LEU A C 1
ATOM 8531 O O . LEU A 1 605 ? 140.639 143.790 132.693 1.00 50.80 605 LEU A O 1
ATOM 8547 N N . GLN A 1 606 ? 139.936 141.838 131.805 1.00 40.86 606 GLN A N 1
ATOM 8548 C CA . GLN A 1 606 ? 140.886 141.862 130.708 1.00 44.96 606 GLN A CA 1
ATOM 8549 C C . GLN A 1 606 ? 140.377 142.748 129.577 1.00 40.04 606 GLN A C 1
ATOM 8550 O O . GLN A 1 606 ? 139.188 143.064 129.484 1.00 42.31 606 GLN A O 1
ATOM 8564 N N . ILE A 1 607 ? 141.301 143.145 128.709 1.00 40.45 607 ILE A N 1
ATOM 8565 C CA . ILE A 1 607 ? 140.978 143.916 127.512 1.00 43.14 607 ILE A CA 1
ATOM 8566 C C . ILE A 1 607 ? 141.629 143.209 126.328 1.00 48.14 607 ILE A C 1
ATOM 8567 O O . ILE A 1 607 ? 142.644 143.683 125.799 1.00 53.18 607 ILE A O 1
ATOM 8583 N N . PRO A 1 608 ? 141.095 142.066 125.889 1.00 47.24 608 PRO A N 1
ATOM 8584 C CA . PRO A 1 608 ? 141.748 141.323 124.804 1.00 50.54 608 PRO A CA 1
ATOM 8585 C C . PRO A 1 608 ? 141.686 142.057 123.477 1.00 52.39 608 PRO A C 1
ATOM 8586 O O . PRO A 1 608 ? 140.615 142.194 122.880 1.00 52.33 608 PRO A O 1
ATOM 8597 N N . LEU A 1 609 ? 142.835 142.535 123.012 1.00 54.19 609 LEU A N 1
ATOM 8598 C CA . LEU A 1 609 ? 142.911 143.188 121.718 1.00 54.30 609 LEU A CA 1
ATOM 8599 C C . LEU A 1 609 ? 142.893 142.149 120.600 1.00 59.97 609 LEU A C 1
ATOM 8600 O O . LEU A 1 609 ? 143.096 140.953 120.823 1.00 64.82 609 LEU A O 1
ATOM 8616 N N . GLN A 1 610 ? 142.640 142.626 119.380 1.00 63.94 610 GLN A N 1
ATOM 8617 C CA . GLN A 1 610 ? 142.510 141.718 118.245 1.00 66.92 610 GLN A CA 1
ATOM 8618 C C . GLN A 1 610 ? 143.820 140.997 117.946 1.00 68.95 610 GLN A C 1
ATOM 8619 O O . GLN A 1 610 ? 143.820 139.789 117.681 1.00 62.90 610 GLN A O 1
ATOM 8633 N N . GLU A 1 611 ? 144.943 141.712 117.985 1.00 71.54 611 GLU A N 1
ATOM 8634 C CA . GLU A 1 611 ? 146.235 141.180 117.565 1.00 76.76 611 GLU A CA 1
ATOM 8635 C C . GLU A 1 611 ? 147.180 141.135 118.757 1.00 79.46 611 GLU A C 1
ATOM 8636 O O . GLU A 1 611 ? 147.438 142.165 119.388 1.00 75.71 611 GLU A O 1
ATOM 8648 N N . ALA A 1 612 ? 147.705 139.946 119.051 1.00 84.53 612 ALA A N 1
ATOM 8649 C CA . ALA A 1 612 ? 148.707 139.747 120.092 1.00 88.93 612 ALA A CA 1
ATOM 8650 C C . ALA A 1 612 ? 149.981 139.238 119.434 1.00 93.68 612 ALA A C 1
ATOM 8651 O O . ALA A 1 612 ? 150.001 138.131 118.887 1.00 93.44 612 ALA A O 1
ATOM 8658 N N . ASN A 1 613 ? 151.040 140.044 119.489 1.00 100.12 613 ASN A N 1
ATOM 8659 C CA . ASN A 1 613 ? 152.264 139.742 118.755 1.00 103.84 613 ASN A CA 1
ATOM 8660 C C . ASN A 1 613 ? 153.115 138.688 119.459 1.00 103.74 613 ASN A C 1
ATOM 8661 O O . ASN A 1 613 ? 153.448 137.664 118.847 1.00 101.05 613 ASN A O 1
ATOM 8672 N N . PRO A 1 614 ? 153.489 138.881 120.725 1.00 105.63 614 PRO A N 1
ATOM 8673 C CA . PRO A 1 614 ? 154.471 137.986 121.360 1.00 105.97 614 PRO A CA 1
ATOM 8674 C C . PRO A 1 614 ? 153.879 136.798 122.112 1.00 105.25 614 PRO A C 1
ATOM 8675 O O . PRO A 1 614 ? 154.628 136.132 122.835 1.00 101.48 614 PRO A O 1
ATOM 8686 N N . ASP A 1 615 ? 152.585 136.520 121.965 1.00 105.62 615 ASP A N 1
ATOM 8687 C CA . ASP A 1 615 ? 151.916 135.469 122.729 1.00 104.20 615 ASP A CA 1
ATOM 8688 C C . ASP A 1 615 ? 151.960 135.790 124.225 1.00 99.92 615 ASP A C 1
ATOM 8689 O O . ASP A 1 615 ? 152.519 135.051 125.038 1.00 95.62 615 ASP A O 1
ATOM 8698 N N . VAL A 1 616 ? 151.354 136.924 124.572 1.00 96.51 616 VAL A N 1
ATOM 8699 C CA . VAL A 1 616 ? 151.338 137.409 125.948 1.00 90.11 616 VAL A CA 1
ATOM 8700 C C . VAL A 1 616 ? 150.544 136.447 126.818 1.00 83.64 616 VAL A C 1
ATOM 8701 O O . VAL A 1 616 ? 149.796 135.604 126.312 1.00 84.70 616 VAL A O 1
ATOM 8714 N N . GLU A 1 617 ? 150.704 136.569 128.132 1.00 78.71 617 GLU A N 1
ATOM 8715 C CA . GLU A 1 617 ? 149.889 135.829 129.081 1.00 76.59 617 GLU A CA 1
ATOM 8716 C C . GLU A 1 617 ? 148.628 136.622 129.395 1.00 70.97 617 GLU A C 1
ATOM 8717 O O . GLU A 1 617 ? 148.586 137.845 129.238 1.00 68.48 617 GLU A O 1
ATOM 8729 N N . LEU A 1 618 ? 147.591 135.912 129.839 1.00 63.47 618 LEU A N 1
ATOM 8730 C CA . LEU A 1 618 ? 146.331 136.572 130.158 1.00 59.31 618 LEU A CA 1
ATOM 8731 C C . LEU A 1 618 ? 146.462 137.528 131.336 1.00 59.69 618 LEU A C 1
ATOM 8732 O O . LEU A 1 618 ? 145.601 138.395 131.511 1.00 59.91 618 LEU A O 1
ATOM 8748 N N . SER A 1 619 ? 147.514 137.390 132.144 1.00 62.87 619 SER A N 1
ATOM 8749 C CA . SER A 1 619 ? 147.662 138.245 133.317 1.00 61.32 619 SER A CA 1
ATOM 8750 C C . SER A 1 619 ? 147.862 139.705 132.927 1.00 60.39 619 SER A C 1
ATOM 8751 O O . SER A 1 619 ? 147.293 140.602 133.560 1.00 60.54 619 SER A O 1
ATOM 8759 N N . ASP A 1 620 ? 148.663 139.969 131.893 1.00 60.35 620 ASP A N 1
ATOM 8760 C CA . ASP A 1 620 ? 149.028 141.346 131.579 1.00 57.05 620 ASP A CA 1
ATOM 8761 C C . ASP A 1 620 ? 147.877 142.139 130.971 1.00 55.51 620 ASP A C 1
ATOM 8762 O O . ASP A 1 620 ? 147.934 143.372 130.958 1.00 60.02 620 ASP A O 1
ATOM 8771 N N . TYR A 1 621 ? 146.841 141.467 130.464 1.00 54.80 621 TYR A N 1
ATOM 8772 C CA . TYR A 1 621 ? 145.697 142.183 129.911 1.00 52.78 621 TYR A CA 1
ATOM 8773 C C . TYR A 1 621 ? 144.862 142.860 130.988 1.00 50.50 621 TYR A C 1
ATOM 8774 O O . TYR A 1 621 ? 144.124 143.801 130.679 1.00 53.72 621 TYR A O 1
ATOM 8792 N N . VAL A 1 622 ? 144.960 142.408 132.239 1.00 48.38 622 VAL A N 1
ATOM 8793 C CA . VAL A 1 622 ? 144.111 142.945 133.295 1.00 48.11 622 VAL A CA 1
ATOM 8794 C C . VAL A 1 622 ? 144.427 144.416 133.514 1.00 55.80 622 VAL A C 1
ATOM 8795 O O . VAL A 1 622 ? 145.595 144.817 133.581 1.00 60.86 622 VAL A O 1
ATOM 8808 N N . MET A 1 623 ? 143.376 145.232 133.615 1.00 50.54 623 MET A N 1
ATOM 8809 C CA . MET A 1 623 ? 143.507 146.633 133.983 1.00 52.15 623 MET A CA 1
ATOM 8810 C C . MET A 1 623 ? 142.745 146.991 135.250 1.00 53.93 623 MET A C 1
ATOM 8811 O O . MET A 1 623 ? 142.928 148.099 135.767 1.00 62.32 623 MET A O 1
ATOM 8825 N N . TRP A 1 624 ? 141.896 146.099 135.756 1.00 47.10 624 TRP A N 1
ATOM 8826 C CA . TRP A 1 624 ? 141.177 146.318 137.001 1.00 48.41 624 TRP A CA 1
ATOM 8827 C C . TRP A 1 624 ? 141.026 144.981 137.708 1.00 47.19 624 TRP A C 1
ATOM 8828 O O . TRP A 1 624 ? 140.895 143.936 137.065 1.00 51.45 624 TRP A O 1
ATOM 8849 N N . GLU A 1 625 ? 141.055 145.020 139.038 1.00 44.43 625 GLU A N 1
ATOM 8850 C CA . GLU A 1 625 ? 140.956 143.807 139.837 1.00 46.39 625 GLU A CA 1
ATOM 8851 C C . GLU A 1 625 ? 140.224 144.120 141.132 1.00 50.39 625 GLU A C 1
ATOM 8852 O O . GLU A 1 625 ? 140.447 145.169 141.742 1.00 61.59 625 GLU A O 1
ATOM 8864 N N . TYR A 1 626 ? 139.351 143.202 141.544 1.00 48.00 626 TYR A N 1
ATOM 8865 C CA . TYR A 1 626 ? 138.610 143.321 142.794 1.00 53.03 626 TYR A CA 1
ATOM 8866 C C . TYR A 1 626 ? 138.756 142.021 143.567 1.00 51.72 626 TYR A C 1
ATOM 8867 O O . TYR A 1 626 ? 138.358 140.959 143.078 1.00 54.62 626 TYR A O 1
ATOM 8885 N N . ASN A 1 627 ? 139.324 142.104 144.766 1.00 54.67 627 ASN A N 1
ATOM 8886 C CA . ASN A 1 627 ? 139.538 140.926 145.599 1.00 56.64 627 ASN A CA 1
ATOM 8887 C C . ASN A 1 627 ? 138.273 140.654 146.403 1.00 58.40 627 ASN A C 1
ATOM 8888 O O . ASN A 1 627 ? 137.889 141.457 147.260 1.00 61.61 627 ASN A O 1
ATOM 8899 N N . VAL A 1 628 ? 137.625 139.526 146.128 1.00 55.25 628 VAL A N 1
ATOM 8900 C CA . VAL A 1 628 ? 136.417 139.180 146.883 1.00 56.21 628 VAL A CA 1
ATOM 8901 C C . VAL A 1 628 ? 136.797 138.943 148.339 1.00 63.37 628 VAL A C 1
ATOM 8902 O O . VAL A 1 628 ? 137.844 138.319 148.608 1.00 66.78 628 VAL A O 1
ATOM 8915 N N . PRO A 1 629 ? 136.017 139.409 149.318 1.00 66.53 629 PRO A N 1
ATOM 8916 C CA . PRO A 1 629 ? 136.357 139.120 150.715 1.00 65.21 629 PRO A CA 1
ATOM 8917 C C . PRO A 1 629 ? 136.399 137.622 150.977 1.00 73.60 629 PRO A C 1
ATOM 8918 O O . PRO A 1 629 ? 135.633 136.845 150.403 1.00 77.80 629 PRO A O 1
ATOM 8929 N N . GLU A 1 630 ? 137.318 137.223 151.858 1.00 78.95 630 GLU A N 1
ATOM 8930 C CA . GLU A 1 630 ? 137.565 135.801 152.079 1.00 84.64 630 GLU A CA 1
ATOM 8931 C C . GLU A 1 630 ? 136.321 135.090 152.599 1.00 85.57 630 GLU A C 1
ATOM 8932 O O . GLU A 1 630 ? 135.981 133.998 152.129 1.00 86.94 630 GLU A O 1
ATOM 8944 N N . ASN A 1 631 ? 135.628 135.691 153.567 1.00 81.50 631 ASN A N 1
ATOM 8945 C CA . ASN A 1 631 ? 134.490 135.014 154.182 1.00 83.52 631 ASN A CA 1
ATOM 8946 C C . ASN A 1 631 ? 133.298 134.949 153.234 1.00 82.77 631 ASN A C 1
ATOM 8947 O O . ASN A 1 631 ? 132.592 133.935 153.187 1.00 80.28 631 ASN A O 1
ATOM 8958 N N . THR A 1 632 ? 133.058 136.014 152.475 1.00 80.70 632 THR A N 1
ATOM 8959 C CA . THR A 1 632 ? 131.888 136.063 151.609 1.00 75.51 632 THR A CA 1
ATOM 8960 C C . THR A 1 632 ? 131.997 135.030 150.495 1.00 71.52 632 THR A C 1
ATOM 8961 O O . THR A 1 632 ? 133.083 134.769 149.969 1.00 70.93 632 THR A O 1
ATOM 8972 N N . ILE A 1 633 ? 130.859 134.440 150.139 1.00 68.82 633 ILE A N 1
ATOM 8973 C CA . ILE A 1 633 ? 130.766 133.447 149.076 1.00 67.78 633 ILE A CA 1
ATOM 8974 C C . ILE A 1 633 ? 129.948 134.046 147.942 1.00 62.17 633 ILE A C 1
ATOM 8975 O O . ILE A 1 633 ? 128.827 134.521 148.161 1.00 63.02 633 ILE A O 1
ATOM 8991 N N . VAL A 1 634 ? 130.505 134.024 146.736 1.00 50.19 634 VAL A N 1
ATOM 8992 C CA . VAL A 1 634 ? 129.855 134.601 145.566 1.00 46.94 634 VAL A CA 1
ATOM 8993 C C . VAL A 1 634 ? 128.908 133.564 144.980 1.00 51.58 634 VAL A C 1
ATOM 8994 O O . VAL A 1 634 ? 129.325 132.452 144.637 1.00 53.66 634 VAL A O 1
ATOM 9007 N N . PHE A 1 635 ? 127.630 133.926 144.862 1.00 51.54 635 PHE A N 1
ATOM 9008 C CA . PHE A 1 635 ? 126.641 133.034 144.273 1.00 47.59 635 PHE A CA 1
ATOM 9009 C C . PHE A 1 635 ? 126.592 133.135 142.757 1.00 45.47 635 PHE A C 1
ATOM 9010 O O . PHE A 1 635 ? 126.336 132.129 142.085 1.00 47.54 635 PHE A O 1
ATOM 9027 N N . SER A 1 636 ? 126.828 134.320 142.203 1.00 42.76 636 SER A N 1
ATOM 9028 C CA . SER A 1 636 ? 126.785 134.515 140.760 1.00 43.97 636 SER A CA 1
ATOM 9029 C C . SER A 1 636 ? 127.318 135.906 140.450 1.00 39.38 636 SER A C 1
ATOM 9030 O O . SER A 1 636 ? 127.500 136.737 141.343 1.00 42.95 636 SER A O 1
ATOM 9038 N N . LEU A 1 637 ? 127.567 136.146 139.165 1.00 37.32 637 LEU A N 1
ATOM 9039 C CA . LEU A 1 637 ? 128.039 137.436 138.682 1.00 35.79 637 LEU A CA 1
ATOM 9040 C C . LEU A 1 637 ? 127.262 137.790 137.426 1.00 37.76 637 LEU A C 1
ATOM 9041 O O . LEU A 1 637 ? 127.115 136.953 136.531 1.00 46.20 637 LEU A O 1
ATOM 9057 N N . HIS A 1 638 ? 126.771 139.026 137.361 1.00 32.84 638 HIS A N 1
ATOM 9058 C CA . HIS A 1 638 ? 125.950 139.489 136.250 1.00 30.23 638 HIS A CA 1
ATOM 9059 C C . HIS A 1 638 ? 126.502 140.807 135.735 1.00 30.39 638 HIS A C 1
ATOM 9060 O O . HIS A 1 638 ? 126.799 141.710 136.523 1.00 34.29 638 HIS A O 1
ATOM 9074 N N . VAL A 1 639 ? 126.635 140.913 134.415 1.00 31.75 639 VAL A N 1
ATOM 9075 C CA . VAL A 1 639 ? 127.208 142.083 133.761 1.00 28.57 639 VAL A CA 1
ATOM 9076 C C . VAL A 1 639 ? 126.214 142.576 132.721 1.00 34.97 639 VAL A C 1
ATOM 9077 O O . VAL A 1 639 ? 125.895 141.851 131.771 1.00 43.55 639 VAL A O 1
ATOM 9090 N N . ASN A 1 640 ? 125.734 143.804 132.895 1.00 35.37 640 ASN A N 1
ATOM 9091 C CA . ASN A 1 640 ? 124.793 144.429 131.975 1.00 33.69 640 ASN A CA 1
ATOM 9092 C C . ASN A 1 640 ? 125.454 145.637 131.327 1.00 35.53 640 ASN A C 1
ATOM 9093 O O . ASN A 1 640 ? 126.016 146.488 132.023 1.00 43.92 640 ASN A O 1
ATOM 9104 N N . THR A 1 641 ? 125.386 145.707 130.001 1.00 33.29 641 THR A N 1
ATOM 9105 C CA . THR A 1 641 ? 125.928 146.827 129.241 1.00 34.22 641 THR A CA 1
ATOM 9106 C C . THR A 1 641 ? 124.766 147.724 128.831 1.00 41.00 641 THR A C 1
ATOM 9107 O O . THR A 1 641 ? 123.945 147.345 127.990 1.00 45.76 641 THR A O 1
ATOM 9118 N N . LEU A 1 642 ? 124.701 148.912 129.423 1.00 43.70 642 LEU A N 1
ATOM 9119 C CA . LEU A 1 642 ? 123.561 149.792 129.221 1.00 41.91 642 LEU A CA 1
ATOM 9120 C C . LEU A 1 642 ? 123.526 150.323 127.792 1.00 47.82 642 LEU A C 1
ATOM 9121 O O . LEU A 1 642 ? 124.556 150.452 127.125 1.00 48.80 642 LEU A O 1
ATOM 9137 N N . SER A 1 643 ? 122.316 150.631 127.326 1.00 51.01 643 SER A N 1
ATOM 9138 C CA . SER A 1 643 ? 122.120 151.224 126.009 1.00 54.08 643 SER A CA 1
ATOM 9139 C C . SER A 1 643 ? 122.199 152.744 126.053 1.00 60.58 643 SER A C 1
ATOM 9140 O O . SER A 1 643 ? 122.836 153.355 125.188 1.00 61.27 643 SER A O 1
ATOM 9148 N N . ARG A 1 644 ? 121.559 153.364 127.040 1.00 63.19 644 ARG A N 1
ATOM 9149 C CA . ARG A 1 644 ? 121.653 154.798 127.275 1.00 65.95 644 ARG A CA 1
ATOM 9150 C C . ARG A 1 644 ? 122.472 155.029 128.537 1.00 68.71 644 ARG A C 1
ATOM 9151 O O . ARG A 1 644 ? 122.213 154.409 129.573 1.00 70.51 644 ARG A O 1
ATOM 9172 N N . TYR A 1 645 ? 123.457 155.917 128.445 1.00 67.43 645 TYR A N 1
ATOM 9173 C CA . TYR A 1 645 ? 124.407 156.149 129.523 1.00 65.85 645 TYR A CA 1
ATOM 9174 C C . TYR A 1 645 ? 124.046 157.430 130.261 1.00 68.70 645 TYR A C 1
ATOM 9175 O O . TYR A 1 645 ? 123.904 158.490 129.642 1.00 71.17 645 TYR A O 1
ATOM 9193 N N . LYS A 1 646 ? 123.899 157.328 131.579 1.00 68.78 646 LYS A N 1
ATOM 9194 C CA . LYS A 1 646 ? 123.606 158.502 132.388 1.00 75.78 646 LYS A CA 1
ATOM 9195 C C . LYS A 1 646 ? 124.838 159.390 132.497 1.00 75.17 646 LYS A C 1
ATOM 9196 O O . LYS A 1 646 ? 125.971 158.905 132.561 1.00 70.95 646 LYS A O 1
ATOM 9215 N N . LEU A 1 647 ? 124.612 160.701 132.516 1.00 82.13 647 LEU A N 1
ATOM 9216 C CA . LEU A 1 647 ? 125.706 161.655 132.632 1.00 85.48 647 LEU A CA 1
ATOM 9217 C C . LEU A 1 647 ? 126.232 161.669 134.061 1.00 86.86 647 LEU A C 1
ATOM 9218 O O . LEU A 1 647 ? 125.455 161.757 135.018 1.00 89.02 647 LEU A O 1
ATOM 9234 N N . LEU A 1 648 ? 127.555 161.578 134.205 1.00 84.74 648 LEU A N 1
ATOM 9235 C CA . LEU A 1 648 ? 128.164 161.590 135.529 1.00 88.49 648 LEU A CA 1
ATOM 9236 C C . LEU A 1 648 ? 127.969 162.921 136.243 1.00 98.61 648 LEU A C 1
ATOM 9237 O O . LEU A 1 648 ? 128.001 162.956 137.478 1.00 96.91 648 LEU A O 1
ATOM 9253 N N . LYS A 1 649 ? 127.772 164.011 135.500 1.00 104.17 649 LYS A N 1
ATOM 9254 C CA . LYS A 1 649 ? 127.579 165.339 136.082 1.00 105.26 649 LYS A CA 1
ATOM 9255 C C . LYS A 1 649 ? 128.783 165.767 136.916 1.00 109.93 649 LYS A C 1
ATOM 9256 O O . LYS A 1 649 ? 128.641 166.500 137.898 1.00 108.71 649 LYS A O 1
ATOM 9275 N N . MET A 1 650 ? 129.972 165.314 136.531 1.00 109.70 650 MET A N 1
ATOM 9276 C CA . MET A 1 650 ? 131.202 165.658 137.237 1.00 109.20 650 MET A CA 1
ATOM 9277 C C . MET A 1 650 ? 131.116 165.270 138.710 1.00 110.73 650 MET A C 1
ATOM 9278 O O . MET A 1 650 ? 130.326 164.406 139.090 1.00 110.14 650 MET A O 1
ATOM 9292 N N . GLN A 1 661 ? 138.549 169.921 129.578 1.00 122.69 661 GLN A N 1
ATOM 9293 C CA . GLN A 1 661 ? 138.415 168.564 129.061 1.00 123.36 661 GLN A CA 1
ATOM 9294 C C . GLN A 1 661 ? 137.551 167.709 129.985 1.00 120.97 661 GLN A C 1
ATOM 9295 O O . GLN A 1 661 ? 138.066 166.854 130.706 1.00 118.00 661 GLN A O 1
ATOM 9309 N N . PRO A 1 662 ? 136.235 167.941 129.968 1.00 120.94 662 PRO A N 1
ATOM 9310 C CA . PRO A 1 662 ? 135.343 167.118 130.803 1.00 121.54 662 PRO A CA 1
ATOM 9311 C C . PRO A 1 662 ? 135.416 165.636 130.483 1.00 116.37 662 PRO A C 1
ATOM 9312 O O . PRO A 1 662 ? 135.183 164.809 131.373 1.00 110.92 662 PRO A O 1
ATOM 9323 N N . ASP A 1 663 ? 135.702 165.280 129.228 1.00 109.50 663 ASP A N 1
ATOM 9324 C CA . ASP A 1 663 ? 135.853 163.895 128.780 1.00 102.11 663 ASP A CA 1
ATOM 9325 C C . ASP A 1 663 ? 134.529 163.134 128.759 1.00 98.75 663 ASP A C 1
ATOM 9326 O O . ASP A 1 663 ? 134.496 161.970 128.346 1.00 93.72 663 ASP A O 1
ATOM 9335 N N . ALA A 1 664 ? 133.438 163.772 129.184 1.00 97.41 664 ALA A N 1
ATOM 9336 C CA . ALA A 1 664 ? 132.094 163.203 129.094 1.00 89.86 664 ALA A CA 1
ATOM 9337 C C . ALA A 1 664 ? 132.048 161.783 129.660 1.00 85.12 664 ALA A C 1
ATOM 9338 O O . ALA A 1 664 ? 131.790 160.807 128.953 1.00 80.06 664 ALA A O 1
ATOM 9345 N N . LEU A 1 665 ? 132.314 161.679 130.959 1.00 79.37 665 LEU A N 1
ATOM 9346 C CA . LEU A 1 665 ? 132.242 160.389 131.631 1.00 72.58 665 LEU A CA 1
ATOM 9347 C C . LEU A 1 665 ? 130.788 159.959 131.781 1.00 69.89 665 LEU A C 1
ATOM 9348 O O . LEU A 1 665 ? 129.932 160.757 132.177 1.00 75.98 665 LEU A O 1
ATOM 9364 N N . LEU A 1 666 ? 130.509 158.695 131.468 1.00 67.97 666 LEU A N 1
ATOM 9365 C CA . LEU A 1 666 ? 129.154 158.163 131.510 1.00 68.44 666 LEU A CA 1
ATOM 9366 C C . LEU A 1 666 ? 129.178 156.745 132.061 1.00 60.60 666 LEU A C 1
ATOM 9367 O O . LEU A 1 666 ? 130.209 156.069 132.058 1.00 63.66 666 LEU A O 1
ATOM 9383 N N . LYS A 1 667 ? 128.016 156.300 132.530 1.00 53.53 667 LYS A N 1
ATOM 9384 C CA . LYS A 1 667 ? 127.842 154.953 133.072 1.00 48.86 667 LYS A CA 1
ATOM 9385 C C . LYS A 1 667 ? 127.623 154.003 131.901 1.00 50.86 667 LYS A C 1
ATOM 9386 O O . LYS A 1 667 ? 126.493 153.751 131.482 1.00 58.27 667 LYS A O 1
ATOM 9405 N N . THR A 1 668 ? 128.718 153.463 131.361 1.00 50.96 668 THR A N 1
ATOM 9406 C CA . THR A 1 668 ? 128.601 152.666 130.142 1.00 51.54 668 THR A CA 1
ATOM 9407 C C . THR A 1 668 ? 127.991 151.299 130.426 1.00 46.47 668 THR A C 1
ATOM 9408 O O . THR A 1 668 ? 127.172 150.806 129.641 1.00 50.51 668 THR A O 1
ATOM 9419 N N . ALA A 1 669 ? 128.373 150.670 131.534 1.00 38.79 669 ALA A N 1
ATOM 9420 C CA . ALA A 1 669 ? 127.884 149.342 131.880 1.00 34.51 669 ALA A CA 1
ATOM 9421 C C . ALA A 1 669 ? 127.722 149.273 133.393 1.00 35.52 669 ALA A C 1
ATOM 9422 O O . ALA A 1 669 ? 127.790 150.288 134.092 1.00 45.27 669 ALA A O 1
ATOM 9429 N N . GLU A 1 670 ? 127.500 148.065 133.905 1.00 33.64 670 GLU A N 1
ATOM 9430 C CA . GLU A 1 670 ? 127.383 147.860 135.340 1.00 39.15 670 GLU A CA 1
ATOM 9431 C C . GLU A 1 670 ? 127.616 146.389 135.647 1.00 36.82 670 GLU A C 1
ATOM 9432 O O . GLU A 1 670 ? 127.094 145.514 134.952 1.00 43.43 670 GLU A O 1
ATOM 9444 N N . ILE A 1 671 ? 128.405 146.129 136.686 1.00 34.49 671 ILE A N 1
ATOM 9445 C CA . ILE A 1 671 ? 128.698 144.779 137.153 1.00 35.03 671 ILE A CA 1
ATOM 9446 C C . ILE A 1 671 ? 128.034 144.604 138.510 1.00 40.05 671 ILE A C 1
ATOM 9447 O O . ILE A 1 671 ? 128.256 145.409 139.423 1.00 48.97 671 ILE A O 1
ATOM 9463 N N . ILE A 1 672 ? 127.230 143.558 138.645 1.00 35.40 672 ILE A N 1
ATOM 9464 C CA . ILE A 1 672 ? 126.419 143.332 139.840 1.00 37.09 672 ILE A CA 1
ATOM 9465 C C . ILE A 1 672 ? 126.850 141.992 140.422 1.00 37.96 672 ILE A C 1
ATOM 9466 O O . ILE A 1 672 ? 126.345 140.933 140.040 1.00 44.10 672 ILE A O 1
ATOM 9482 N N . LEU A 1 673 ? 127.790 142.030 141.362 1.00 40.70 673 LEU A N 1
ATOM 9483 C CA . LEU A 1 673 ? 128.222 140.827 142.057 1.00 40.58 673 LEU A CA 1
ATOM 9484 C C . LEU A 1 673 ? 127.214 140.477 143.144 1.00 46.93 673 LEU A C 1
ATOM 9485 O O . LEU A 1 673 ? 126.791 141.346 143.911 1.00 56.67 673 LEU A O 1
ATOM 9501 N N . VAL A 1 674 ? 126.831 139.204 143.207 1.00 49.63 674 VAL A N 1
ATOM 9502 C CA . VAL A 1 674 ? 125.872 138.710 144.189 1.00 48.99 674 VAL A CA 1
ATOM 9503 C C . VAL A 1 674 ? 126.620 137.810 145.162 1.00 48.38 674 VAL A C 1
ATOM 9504 O O . VAL A 1 674 ? 127.198 136.792 144.761 1.00 52.78 674 VAL A O 1
ATOM 9517 N N . THR A 1 675 ? 126.601 138.178 146.440 1.00 49.35 675 THR A N 1
ATOM 9518 C CA . THR A 1 675 ? 127.274 137.425 147.486 1.00 56.63 675 THR A CA 1
ATOM 9519 C C . THR A 1 675 ? 126.288 137.128 148.607 1.00 64.04 675 THR A C 1
ATOM 9520 O O . THR A 1 675 ? 125.278 137.816 148.775 1.00 69.56 675 THR A O 1
ATOM 9531 N N . ASP A 1 676 ? 126.596 136.080 149.375 1.00 61.83 676 ASP A N 1
ATOM 9532 C CA . ASP A 1 676 ? 125.700 135.663 150.448 1.00 61.46 676 ASP A CA 1
ATOM 9533 C C . ASP A 1 676 ? 125.519 136.757 151.491 1.00 67.11 676 ASP A C 1
ATOM 9534 O O . ASP A 1 676 ? 124.447 136.861 152.098 1.00 73.06 676 ASP A O 1
ATOM 9543 N N . THR A 1 677 ? 126.545 137.578 151.714 1.00 68.78 677 THR A N 1
ATOM 9544 C CA . THR A 1 677 ? 126.479 138.621 152.730 1.00 68.81 677 THR A CA 1
ATOM 9545 C C . THR A 1 677 ? 126.000 139.953 152.167 1.00 68.46 677 THR A C 1
ATOM 9546 O O . THR A 1 677 ? 125.289 140.693 152.856 1.00 72.16 677 THR A O 1
ATOM 9557 N N . GLN A 1 678 ? 126.374 140.279 150.933 1.00 67.15 678 GLN A N 1
ATOM 9558 C CA . GLN A 1 678 ? 126.011 141.560 150.346 1.00 67.11 678 GLN A CA 1
ATOM 9559 C C . GLN A 1 678 ? 126.306 141.523 148.855 1.00 64.86 678 GLN A C 1
ATOM 9560 O O . GLN A 1 678 ? 127.279 140.900 148.420 1.00 67.28 678 GLN A O 1
ATOM 9574 N N . THR A 1 679 ? 125.462 142.201 148.084 1.00 60.34 679 THR A N 1
ATOM 9575 C CA . THR A 1 679 ? 125.619 142.311 146.640 1.00 56.42 679 THR A CA 1
ATOM 9576 C C . THR A 1 679 ? 126.120 143.708 146.302 1.00 55.14 679 THR A C 1
ATOM 9577 O O . THR A 1 679 ? 125.544 144.703 146.754 1.00 60.64 679 THR A O 1
ATOM 9588 N N . ILE A 1 680 ? 127.186 143.777 145.510 1.00 53.48 680 ILE A N 1
ATOM 9589 C CA . ILE A 1 680 ? 127.827 145.033 145.143 1.00 50.98 680 ILE A CA 1
ATOM 9590 C C . ILE A 1 680 ? 127.540 145.316 143.677 1.00 46.90 680 ILE A C 1
ATOM 9591 O O . ILE A 1 680 ? 127.617 144.415 142.834 1.00 52.34 680 ILE A O 1
ATOM 9607 N N . VAL A 1 681 ? 127.204 146.567 143.378 1.00 44.99 681 VAL A N 1
ATOM 9608 C CA . VAL A 1 681 ? 126.937 147.019 142.017 1.00 43.90 681 VAL A CA 1
ATOM 9609 C C . VAL A 1 681 ? 128.040 147.992 141.627 1.00 42.11 681 VAL A C 1
ATOM 9610 O O . VAL A 1 681 ? 128.171 149.065 142.228 1.00 52.25 681 VAL A O 1
ATOM 9623 N N . PHE A 1 682 ? 128.830 147.620 140.623 1.00 34.80 682 PHE A N 1
ATOM 9624 C CA . PHE A 1 682 ? 129.951 148.432 140.156 1.00 41.75 682 PHE A CA 1
ATOM 9625 C C . PHE A 1 682 ? 129.525 149.153 138.883 1.00 41.13 682 PHE A C 1
ATOM 9626 O O . PHE A 1 682 ? 129.473 148.551 137.809 1.00 47.96 682 PHE A O 1
ATOM 9643 N N . ASP A 1 683 ? 129.221 150.443 138.996 1.00 38.37 683 ASP A N 1
ATOM 9644 C CA . ASP A 1 683 ? 129.034 151.253 137.802 1.00 39.59 683 ASP A CA 1
ATOM 9645 C C . ASP A 1 683 ? 130.358 151.376 137.068 1.00 41.09 683 ASP A C 1
ATOM 9646 O O . ASP A 1 683 ? 131.403 151.598 137.687 1.00 50.79 683 ASP A O 1
ATOM 9655 N N . VAL A 1 684 ? 130.310 151.245 135.749 1.00 36.81 684 VAL A N 1
ATOM 9656 C CA . VAL A 1 684 ? 131.494 151.293 134.903 1.00 37.46 684 VAL A CA 1
ATOM 9657 C C . VAL A 1 684 ? 131.531 152.679 134.271 1.00 41.72 684 VAL A C 1
ATOM 9658 O O . VAL A 1 684 ? 130.910 152.923 133.231 1.00 48.88 684 VAL A O 1
ATOM 9671 N N . ILE A 1 685 ? 132.265 153.593 134.899 1.00 43.65 685 ILE A N 1
ATOM 9672 C CA . ILE A 1 685 ? 132.385 154.954 134.393 1.00 47.61 685 ILE A CA 1
ATOM 9673 C C . ILE A 1 685 ? 133.426 154.955 133.281 1.00 54.29 685 ILE A C 1
ATOM 9674 O O . ILE A 1 685 ? 134.585 154.581 133.501 1.00 61.75 685 ILE A O 1
ATOM 9690 N N . SER A 1 686 ? 133.013 155.393 132.092 1.00 53.05 686 SER A N 1
ATOM 9691 C CA . SER A 1 686 ? 133.792 155.256 130.872 1.00 54.35 686 SER A CA 1
ATOM 9692 C C . SER A 1 686 ? 133.657 156.523 130.042 1.00 64.68 686 SER A C 1
ATOM 9693 O O . SER A 1 686 ? 132.808 157.378 130.304 1.00 73.18 686 SER A O 1
ATOM 9701 N N . THR A 1 687 ? 134.509 156.635 129.027 1.00 71.88 687 THR A N 1
ATOM 9702 C CA . THR A 1 687 ? 134.427 157.695 128.033 1.00 74.85 687 THR A CA 1
ATOM 9703 C C . THR A 1 687 ? 134.065 157.087 126.686 1.00 78.35 687 THR A C 1
ATOM 9704 O O . THR A 1 687 ? 134.612 156.050 126.297 1.00 76.37 687 THR A O 1
ATOM 9715 N N . VAL A 1 688 ? 133.146 157.735 125.977 1.00 81.90 688 VAL A N 1
ATOM 9716 C CA . VAL A 1 688 ? 132.615 157.228 124.716 1.00 83.66 688 VAL A CA 1
ATOM 9717 C C . VAL A 1 688 ? 133.180 158.076 123.585 1.00 87.91 688 VAL A C 1
ATOM 9718 O O . VAL A 1 688 ? 132.964 159.293 123.540 1.00 90.17 688 VAL A O 1
ATOM 9731 N N . HIS A 1 689 ? 133.915 157.435 122.682 1.00 88.01 689 HIS A N 1
ATOM 9732 C CA . HIS A 1 689 ? 134.384 158.099 121.480 1.00 89.60 689 HIS A CA 1
ATOM 9733 C C . HIS A 1 689 ? 133.273 158.116 120.435 1.00 96.74 689 HIS A C 1
ATOM 9734 O O . HIS A 1 689 ? 132.347 157.302 120.487 1.00 97.90 689 HIS A O 1
ATOM 9748 N N . PRO A 1 690 ? 133.331 159.045 119.475 1.00 98.38 690 PRO A N 1
ATOM 9749 C CA . PRO A 1 690 ? 132.244 159.119 118.481 1.0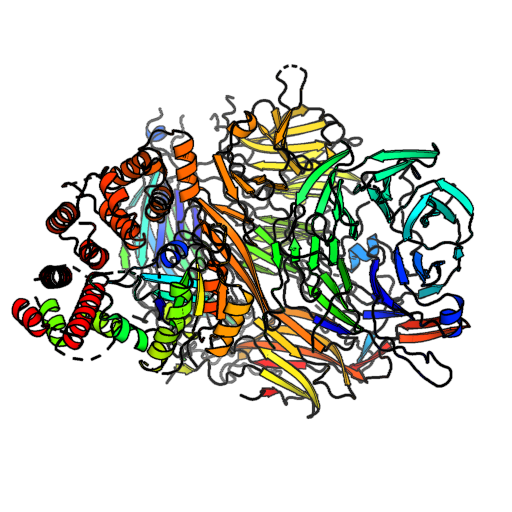0 98.90 690 PRO A CA 1
ATOM 9750 C C . PRO A 1 690 ? 132.026 157.823 117.720 1.00 99.41 690 PRO A C 1
ATOM 9751 O O . PRO A 1 690 ? 130.876 157.469 117.429 1.00 97.21 690 PRO A O 1
ATOM 9762 N N . CYS A 1 691 ? 133.097 157.100 117.386 1.00 96.95 691 CYS A N 1
ATOM 9763 C CA . CYS A 1 691 ? 132.945 155.827 116.689 1.00 95.27 691 CYS A CA 1
ATOM 9764 C C . CYS A 1 691 ? 132.502 154.711 117.624 1.00 95.05 691 CYS A C 1
ATOM 9765 O O . CYS A 1 691 ? 131.789 153.796 117.196 1.00 96.33 691 CYS A O 1
ATOM 9773 N N . GLY A 1 692 ? 132.906 154.770 118.889 1.00 93.05 692 GLY A N 1
ATOM 9774 C CA . GLY A 1 692 ? 132.638 153.705 119.834 1.00 89.19 692 GLY A CA 1
ATOM 9775 C C . GLY A 1 692 ? 133.775 153.571 120.824 1.00 87.50 692 GLY A C 1
ATOM 9776 O O . GLY A 1 692 ? 134.159 154.557 121.458 1.00 90.34 692 GLY A O 1
ATOM 9780 N N . LEU A 1 693 ? 134.321 152.365 120.962 1.00 85.31 693 LEU A N 1
ATOM 9781 C CA . LEU A 1 693 ? 135.498 152.117 121.793 1.00 80.52 693 LEU A CA 1
ATOM 9782 C C . LEU A 1 693 ? 135.327 152.749 123.175 1.00 83.51 693 LEU A C 1
ATOM 9783 O O . LEU A 1 693 ? 136.046 153.669 123.568 1.00 85.25 693 LEU A O 1
ATOM 9799 N N . ASN A 1 694 ? 134.345 152.237 123.913 1.00 79.27 694 ASN A N 1
ATOM 9800 C CA . ASN A 1 694 ? 134.019 152.795 125.218 1.00 75.62 694 ASN A CA 1
ATOM 9801 C C . ASN A 1 694 ? 135.091 152.429 126.234 1.00 72.95 694 ASN A C 1
ATOM 9802 O O . ASN A 1 694 ? 134.861 151.598 127.118 1.00 76.37 694 ASN A O 1
ATOM 9813 N N . ILE A 1 695 ? 136.271 153.039 126.107 1.00 68.79 695 ILE A N 1
ATOM 9814 C CA . ILE A 1 695 ? 137.347 152.784 127.059 1.00 63.29 695 ILE A CA 1
ATOM 9815 C C . ILE A 1 695 ? 136.875 153.192 128.447 1.00 60.58 695 ILE A C 1
ATOM 9816 O O . ILE A 1 695 ? 136.462 154.337 128.668 1.00 63.03 695 ILE A O 1
ATOM 9832 N N . ILE A 1 696 ? 136.932 152.258 129.386 1.00 54.84 696 ILE A N 1
ATOM 9833 C CA . ILE A 1 696 ? 136.421 152.483 130.732 1.00 54.12 696 ILE A CA 1
ATOM 9834 C C . ILE A 1 696 ? 137.509 153.114 131.585 1.00 54.86 696 ILE A C 1
ATOM 9835 O O . ILE A 1 696 ? 138.683 152.735 131.524 1.00 57.58 696 ILE A O 1
ATOM 9851 N N . LYS A 1 697 ? 137.107 154.091 132.393 1.00 53.26 697 LYS A N 1
ATOM 9852 C CA . LYS A 1 697 ? 138.020 154.839 133.246 1.00 51.47 697 LYS A CA 1
ATOM 9853 C C . LYS A 1 697 ? 138.039 154.357 134.685 1.00 52.35 697 LYS A C 1
ATOM 9854 O O . LYS A 1 697 ? 139.109 154.318 135.295 1.00 59.05 697 LYS A O 1
ATOM 9873 N N . LYS A 1 698 ? 136.896 153.986 135.259 1.00 48.93 698 LYS A N 1
ATOM 9874 C CA . LYS A 1 698 ? 136.901 153.554 136.651 1.00 50.18 698 LYS A CA 1
ATOM 9875 C C . LYS A 1 698 ? 135.651 152.740 136.952 1.00 46.36 698 LYS A C 1
ATOM 9876 O O . LYS A 1 698 ? 134.715 152.669 136.153 1.00 46.52 698 LYS A O 1
ATOM 9895 N N . PHE A 1 699 ? 135.666 152.112 138.127 1.00 45.90 699 PHE A N 1
ATOM 9896 C CA . PHE A 1 699 ? 134.535 151.369 138.662 1.00 43.12 699 PHE A CA 1
ATOM 9897 C C . PHE A 1 699 ? 134.130 151.992 139.989 1.00 45.03 699 PHE A C 1
ATOM 9898 O O . PHE A 1 699 ? 134.969 152.157 140.881 1.00 48.79 699 PHE A O 1
ATOM 9915 N N . TYR A 1 700 ? 132.851 152.332 140.118 1.00 46.09 700 TYR A N 1
ATOM 9916 C CA . TYR A 1 700 ? 132.324 152.980 141.314 1.00 50.10 700 TYR A CA 1
ATOM 9917 C C . TYR A 1 700 ? 131.328 152.044 141.981 1.00 53.61 700 TYR A C 1
ATOM 9918 O O . TYR A 1 700 ? 130.353 151.624 141.351 1.00 60.97 700 TYR A O 1
ATOM 9936 N N . GLN A 1 701 ? 131.567 151.721 143.248 1.00 48.37 701 GLN A N 1
ATOM 9937 C CA . GLN A 1 701 ? 130.672 150.840 143.995 1.00 44.86 701 GLN A CA 1
ATOM 9938 C C . GLN A 1 701 ? 129.397 151.604 144.323 1.00 44.80 701 GLN A C 1
ATOM 9939 O O . GLN A 1 701 ? 129.369 152.436 145.232 1.00 50.69 701 GLN A O 1
ATOM 9953 N N . TYR A 1 702 ? 128.328 151.321 143.577 1.00 45.23 702 TYR A N 1
ATOM 9954 C CA . TYR A 1 702 ? 127.096 152.087 143.725 1.00 50.35 702 TYR A CA 1
ATOM 9955 C C . TYR A 1 702 ? 126.465 151.846 145.087 1.00 56.11 702 TYR A C 1
ATOM 9956 O O . TYR A 1 702 ? 126.130 152.792 145.810 1.00 56.02 702 TYR A O 1
ATOM 9974 N N . LEU A 1 703 ? 126.294 150.579 145.453 1.00 54.73 703 LEU A N 1
ATOM 9975 C CA . LEU A 1 703 ? 125.644 150.216 146.700 1.00 53.61 703 LEU A CA 1
ATOM 9976 C C . LEU A 1 703 ? 126.151 148.851 147.132 1.00 52.66 703 LEU A C 1
ATOM 9977 O O . LEU A 1 703 ? 126.705 148.090 146.335 1.00 52.16 703 LEU A O 1
ATOM 9993 N N . LYS A 1 704 ? 125.954 148.552 148.411 1.00 54.82 704 LYS A N 1
ATOM 9994 C CA . LYS A 1 704 ? 126.368 147.295 149.021 1.00 57.62 704 LYS A CA 1
ATOM 9995 C C . LYS A 1 704 ? 125.173 146.639 149.696 1.00 57.73 704 LYS A C 1
ATOM 9996 O O . LYS A 1 704 ? 125.224 146.204 150.849 1.00 62.80 704 LYS A O 1
ATOM 10015 N N . ILE A 1 705 ? 124.064 146.571 148.956 1.00 55.85 705 ILE A N 1
ATOM 10016 C CA . ILE A 1 705 ? 122.803 146.120 149.526 1.00 60.56 705 ILE A CA 1
ATOM 10017 C C . ILE A 1 705 ? 122.935 144.695 150.039 1.00 63.44 705 ILE A C 1
ATOM 10018 O O . ILE A 1 705 ? 123.495 143.817 149.370 1.00 64.86 705 ILE A O 1
ATOM 10034 N N . ASN A 1 706 ? 122.414 144.463 151.240 1.00 68.03 706 ASN A N 1
ATOM 10035 C CA . ASN A 1 706 ? 122.348 143.127 151.826 1.00 70.29 706 ASN A CA 1
ATOM 10036 C C . ASN A 1 706 ? 121.038 142.493 151.375 1.00 69.73 706 ASN A C 1
ATOM 10037 O O . ASN A 1 706 ? 119.992 142.688 151.998 1.00 65.30 706 ASN A O 1
ATOM 10048 N N . ILE A 1 707 ? 121.097 141.737 150.284 1.00 74.38 707 ILE A N 1
ATOM 10049 C CA . ILE A 1 707 ? 119.878 141.147 149.718 1.00 72.34 707 ILE A CA 1
ATOM 10050 C C . ILE A 1 707 ? 119.262 140.194 150.739 1.00 75.96 707 ILE A C 1
ATOM 10051 O O . ILE A 1 707 ? 119.976 139.331 151.288 1.00 77.96 707 ILE A O 1
ATOM 10067 N N . PRO A 1 708 ? 117.970 140.300 151.052 1.00 79.42 708 PRO A N 1
ATOM 10068 C CA . PRO A 1 708 ? 117.386 139.391 152.044 1.00 80.16 708 PRO A CA 1
ATOM 10069 C C . PRO A 1 708 ? 117.362 137.952 151.553 1.00 80.70 708 PRO A C 1
ATOM 10070 O O . PRO A 1 708 ? 117.280 137.676 150.354 1.00 78.34 708 PRO A O 1
ATOM 10081 N N . ILE A 1 709 ? 117.440 137.025 152.512 1.00 79.82 709 ILE A N 1
ATOM 10082 C CA . ILE A 1 709 ? 117.372 135.605 152.192 1.00 78.60 709 ILE A CA 1
ATOM 10083 C C . ILE A 1 709 ? 115.997 135.221 151.660 1.00 79.33 709 ILE A C 1
ATOM 10084 O O . ILE A 1 709 ? 115.866 134.206 150.964 1.00 79.45 709 ILE A O 1
ATOM 10100 N N . ASP A 1 710 ? 114.965 136.017 151.953 1.00 75.15 710 ASP A N 1
ATOM 10101 C CA . ASP A 1 710 ? 113.612 135.663 151.538 1.00 73.74 710 ASP A CA 1
ATOM 10102 C C . ASP A 1 710 ? 113.498 135.522 150.025 1.00 74.30 710 ASP A C 1
ATOM 10103 O O . ASP A 1 710 ? 112.669 134.745 149.538 1.00 73.78 710 ASP A O 1
ATOM 10112 N N . VAL A 1 711 ? 114.319 136.250 149.268 1.00 75.06 711 VAL A N 1
ATOM 10113 C CA . VAL A 1 711 ? 114.230 136.232 147.810 1.00 71.69 711 VAL A CA 1
ATOM 10114 C C . VAL A 1 711 ? 115.202 135.212 147.227 1.00 69.35 711 VAL A C 1
ATOM 10115 O O . VAL A 1 711 ? 115.413 135.174 146.010 1.00 62.65 711 VAL A O 1
ATOM 10128 N N . LEU A 1 712 ? 115.790 134.372 148.085 1.00 72.63 712 LEU A N 1
ATOM 10129 C CA . LEU A 1 712 ? 116.685 133.310 147.640 1.00 69.49 712 LEU A CA 1
ATOM 10130 C C . LEU A 1 712 ? 117.797 133.864 146.757 1.00 64.70 712 LEU A C 1
ATOM 10131 O O . LEU A 1 712 ? 117.775 133.662 145.536 1.00 61.90 712 LEU A O 1
ATOM 10147 N N . PRO A 1 713 ? 118.777 134.571 147.325 1.00 60.46 713 PRO A N 1
ATOM 10148 C CA . PRO A 1 713 ? 119.852 135.124 146.484 1.00 61.58 713 PRO A CA 1
ATOM 10149 C C . PRO A 1 713 ? 120.608 134.070 145.698 1.00 58.11 713 PRO A C 1
ATOM 10150 O O . PRO A 1 713 ? 121.074 134.354 144.588 1.00 58.17 713 PRO A O 1
ATOM 10161 N N . ASN A 1 714 ? 120.749 132.858 146.239 1.00 56.24 714 ASN A N 1
ATOM 10162 C CA . ASN A 1 714 ? 121.439 131.800 145.511 1.00 53.74 714 ASN A CA 1
ATOM 10163 C C . ASN A 1 714 ? 120.715 131.418 144.227 1.00 54.00 714 ASN A C 1
ATOM 10164 O O . ASN A 1 714 ? 121.344 130.869 143.316 1.00 49.52 714 ASN A O 1
ATOM 10175 N N . LYS A 1 715 ? 119.417 131.694 144.133 1.00 56.87 715 LYS A N 1
ATOM 10176 C CA . LYS A 1 715 ? 118.619 131.323 142.972 1.00 52.61 715 LYS A CA 1
ATOM 10177 C C . LYS A 1 715 ? 118.506 132.438 141.939 1.00 49.81 715 LYS A C 1
ATOM 10178 O O . LYS A 1 715 ? 117.816 132.256 140.931 1.00 47.91 715 LYS A O 1
ATOM 10197 N N . ILE A 1 716 ? 119.161 133.578 142.156 1.00 49.98 716 ILE A N 1
ATOM 10198 C CA . ILE A 1 716 ? 119.069 134.683 141.209 1.00 43.89 716 ILE A CA 1
ATOM 10199 C C . ILE A 1 716 ? 119.750 134.288 139.906 1.00 41.02 716 ILE A C 1
ATOM 10200 O O . ILE A 1 716 ? 120.883 133.791 139.904 1.00 45.32 716 ILE A O 1
ATOM 10216 N N . GLU A 1 717 ? 119.055 134.509 138.787 1.00 37.88 717 GLU A N 1
ATOM 10217 C CA . GLU A 1 717 ? 119.587 134.211 137.466 1.00 38.93 717 GLU A CA 1
ATOM 10218 C C . GLU A 1 717 ? 119.968 135.451 136.673 1.00 39.19 717 GLU A C 1
ATOM 10219 O O . GLU A 1 717 ? 120.800 135.352 135.766 1.00 39.61 717 GLU A O 1
ATOM 10231 N N . TRP A 1 718 ? 119.381 136.604 136.983 1.00 37.12 718 TRP A N 1
ATOM 10232 C CA . TRP A 1 718 ? 119.735 137.857 136.336 1.00 34.71 718 TRP A CA 1
ATOM 10233 C C . TRP A 1 718 ? 119.305 138.994 137.247 1.00 39.65 718 TRP A C 1
ATOM 10234 O O . TRP A 1 718 ? 118.324 138.873 137.982 1.00 46.71 718 TRP A O 1
ATOM 10255 N N . ILE A 1 719 ? 120.047 140.096 137.195 1.00 40.48 719 ILE A N 1
ATOM 10256 C CA . ILE A 1 719 ? 119.764 141.254 138.036 1.00 40.07 719 ILE A CA 1
ATOM 10257 C C . ILE A 1 719 ? 120.186 142.508 137.288 1.00 42.80 719 ILE A C 1
ATOM 10258 O O . ILE A 1 719 ? 121.220 142.527 136.614 1.00 44.45 719 ILE A O 1
ATOM 10274 N N . ILE A 1 720 ? 119.377 143.559 137.408 1.00 39.54 720 ILE A N 1
ATOM 10275 C CA . ILE A 1 720 ? 119.661 144.851 136.798 1.00 40.28 720 ILE A CA 1
ATOM 10276 C C . ILE A 1 720 ? 119.452 145.929 137.850 1.00 44.64 720 ILE A C 1
ATOM 10277 O O . ILE A 1 720 ? 118.429 145.937 138.544 1.00 49.85 720 ILE A O 1
ATOM 10293 N N . ASN A 1 721 ? 120.417 146.837 137.966 1.00 47.64 721 ASN A N 1
ATOM 10294 C CA . ASN A 1 721 ? 120.332 147.945 138.915 1.00 44.96 721 ASN A CA 1
ATOM 10295 C C . ASN A 1 721 ? 119.553 149.072 138.250 1.00 49.47 721 ASN A C 1
ATOM 10296 O O . ASN A 1 721 ? 120.123 149.981 137.646 1.00 55.72 721 ASN A O 1
ATOM 10307 N N . MET A 1 722 ? 118.230 149.004 138.355 1.00 50.54 722 MET A N 1
ATOM 10308 C CA . MET A 1 722 ? 117.385 150.062 137.828 1.00 52.57 722 MET A CA 1
ATOM 10309 C C . MET A 1 722 ? 117.473 151.287 138.736 1.00 59.00 722 MET A C 1
ATOM 10310 O O . MET A 1 722 ? 118.226 151.320 139.714 1.00 62.39 722 MET A O 1
ATOM 10324 N N . LYS A 1 723 ? 116.695 152.315 138.404 1.00 61.40 723 LYS A N 1
ATOM 10325 C CA . LYS A 1 723 ? 116.727 153.563 139.156 1.00 62.09 723 LYS A CA 1
ATOM 10326 C C . LYS A 1 723 ? 116.389 153.329 140.624 1.00 67.41 723 LYS A C 1
ATOM 10327 O O . LYS A 1 723 ? 115.253 152.981 140.961 1.00 68.74 723 LYS A O 1
ATOM 10346 N N . GLU A 1 724 ? 117.376 153.523 141.500 1.00 71.35 724 GLU A N 1
ATOM 10347 C CA . GLU A 1 724 ? 117.175 153.432 142.946 1.00 81.21 724 GLU A CA 1
ATOM 10348 C C . GLU A 1 724 ? 116.605 152.075 143.355 1.00 75.22 724 GLU A C 1
ATOM 10349 O O . GLU A 1 724 ? 115.697 151.989 144.185 1.00 75.94 724 GLU A O 1
ATOM 10361 N N . GLY A 1 725 ? 117.135 151.005 142.775 1.00 67.31 725 GLY A N 1
ATOM 10362 C CA . GLY A 1 725 ? 116.699 149.673 143.157 1.00 61.07 725 GLY A CA 1
ATOM 10363 C C . GLY A 1 725 ? 117.256 148.628 142.217 1.00 56.34 725 GLY A C 1
ATOM 10364 O O . GLY A 1 725 ? 117.873 148.938 141.193 1.00 60.48 725 GLY A O 1
ATOM 10368 N N . LEU A 1 726 ? 117.022 147.371 142.590 1.00 51.24 726 LEU A N 1
ATOM 10369 C CA . LEU A 1 726 ? 117.451 146.211 141.821 1.00 47.68 726 LEU A CA 1
ATOM 10370 C C . LEU A 1 726 ? 116.230 145.402 141.410 1.00 48.58 726 LEU A C 1
ATOM 10371 O O . LEU A 1 726 ? 115.388 145.070 142.251 1.00 53.35 726 LEU A O 1
ATOM 10387 N N . LEU A 1 727 ? 116.141 145.082 140.125 1.00 47.70 727 LEU A N 1
ATOM 10388 C CA . LEU A 1 727 ? 115.127 144.178 139.599 1.00 44.59 727 LEU A CA 1
ATOM 10389 C C . LEU A 1 727 ? 115.830 142.886 139.215 1.00 46.25 727 LEU A C 1
ATOM 10390 O O . LEU A 1 727 ? 116.712 142.897 138.350 1.00 48.13 727 LEU A O 1
ATOM 10406 N N . PHE A 1 728 ? 115.460 141.780 139.860 1.00 45.27 728 PHE A N 1
ATOM 10407 C CA . PHE A 1 728 ? 116.131 140.512 139.606 1.00 43.05 728 PHE A CA 1
ATOM 10408 C C . PHE A 1 728 ? 115.125 139.416 139.300 1.00 42.60 728 PHE A C 1
ATOM 10409 O O . PHE A 1 728 ? 114.062 139.329 139.920 1.00 44.79 728 PHE A O 1
ATOM 10426 N N . PHE A 1 729 ? 115.485 138.584 138.328 1.00 40.61 729 PHE A N 1
ATOM 10427 C CA . PHE A 1 729 ? 114.684 137.435 137.929 1.00 40.47 729 PHE A CA 1
ATOM 10428 C C . PHE A 1 729 ? 114.986 136.286 138.882 1.00 35.02 729 PHE A C 1
ATOM 10429 O O . PHE A 1 729 ? 116.050 135.666 138.804 1.00 38.07 729 PHE A O 1
ATOM 10446 N N . ALA A 1 730 ? 114.049 136.003 139.780 1.00 34.27 730 ALA A N 1
ATOM 10447 C CA . ALA A 1 730 ? 114.233 134.970 140.789 1.00 37.42 730 ALA A CA 1
ATOM 10448 C C . ALA A 1 730 ? 114.020 133.604 140.143 1.00 40.84 730 ALA A C 1
ATOM 10449 O O . ALA A 1 730 ? 114.012 133.465 138.917 1.00 47.87 730 ALA A O 1
ATOM 10456 N N . ASP A 1 731 ? 113.869 132.569 140.973 1.00 42.67 731 ASP A N 1
ATOM 10457 C CA . ASP A 1 731 ? 113.736 131.210 140.457 1.00 51.08 731 ASP A CA 1
ATOM 10458 C C . ASP A 1 731 ? 112.651 131.118 139.391 1.00 54.22 731 ASP A C 1
ATOM 10459 O O . ASP A 1 731 ? 112.843 130.471 138.355 1.00 56.61 731 ASP A O 1
ATOM 10468 N N . ARG A 1 732 ? 111.502 131.758 139.627 1.00 49.85 732 ARG A N 1
ATOM 10469 C CA . ARG A 1 732 ? 110.414 131.731 138.658 1.00 46.45 732 ARG A CA 1
ATOM 10470 C C . ARG A 1 732 ? 109.688 133.066 138.540 1.00 43.44 732 ARG A C 1
ATOM 10471 O O . ARG A 1 732 ? 108.647 133.126 137.873 1.00 45.80 732 ARG A O 1
ATOM 10492 N N . LYS A 1 733 ? 110.196 134.136 139.149 1.00 37.57 733 LYS A N 1
ATOM 10493 C CA . LYS A 1 733 ? 109.458 135.388 139.209 1.00 36.51 733 LYS A CA 1
ATOM 10494 C C . LYS A 1 733 ? 110.419 136.566 139.161 1.00 36.83 733 LYS A C 1
ATOM 10495 O O . LYS A 1 733 ? 111.588 136.450 139.537 1.00 45.82 733 LYS A O 1
ATOM 10514 N N . PHE A 1 734 ? 109.906 137.701 138.693 1.00 33.58 734 PHE A N 1
ATOM 10515 C CA . PHE A 1 734 ? 110.632 138.964 138.720 1.00 33.99 734 PHE A CA 1
ATOM 10516 C C . PHE A 1 734 ? 110.336 139.672 140.034 1.00 42.02 734 PHE A C 1
ATOM 10517 O O . PHE A 1 734 ? 109.169 139.832 140.404 1.00 48.69 734 PHE A O 1
ATOM 10534 N N . ILE A 1 735 ? 111.385 140.099 140.733 1.00 44.46 735 ILE A N 1
ATOM 10535 C CA . ILE A 1 735 ? 111.250 140.693 142.055 1.00 43.96 735 ILE A CA 1
ATOM 10536 C C . ILE A 1 735 ? 111.961 142.038 142.077 1.00 46.25 735 ILE A C 1
ATOM 10537 O O . ILE A 1 735 ? 113.067 142.183 141.542 1.00 51.81 735 ILE A O 1
ATOM 10553 N N . LYS A 1 736 ? 111.313 143.018 142.698 1.00 52.68 736 LYS A N 1
ATOM 10554 C CA . LYS A 1 736 ? 111.830 144.367 142.861 1.00 52.77 736 LYS A CA 1
ATOM 10555 C C . LYS A 1 736 ? 112.413 144.532 144.260 1.00 56.91 736 LYS A C 1
ATOM 10556 O O . LYS A 1 736 ? 111.961 143.902 145.218 1.00 63.06 736 LYS A O 1
ATOM 10575 N N . LEU A 1 737 ? 113.432 145.385 144.365 1.00 55.82 737 LEU A N 1
ATOM 10576 C CA . LEU A 1 737 ? 113.990 145.770 145.663 1.00 58.79 737 LEU A CA 1
ATOM 10577 C C . LEU A 1 737 ? 114.481 147.212 145.512 1.00 63.73 737 LEU A C 1
ATOM 10578 O O . LEU A 1 737 ? 115.620 147.449 145.108 1.00 68.48 737 LEU A O 1
ATOM 10594 N N . GLY A 1 738 ? 113.613 148.163 145.855 1.00 64.11 738 GLY A N 1
ATOM 10595 C CA . GLY A 1 738 ? 113.856 149.551 145.507 1.00 72.03 738 GLY A CA 1
ATOM 10596 C C . GLY A 1 738 ? 113.659 150.560 146.619 1.00 79.46 738 GLY A C 1
ATOM 10597 O O . GLY A 1 738 ? 113.257 151.697 146.355 1.00 80.95 738 GLY A O 1
ATOM 10601 N N . LYS A 1 739 ? 113.943 150.171 147.857 1.00 85.21 739 LYS A N 1
ATOM 10602 C CA . LYS A 1 739 ? 113.912 151.096 148.998 1.00 89.14 739 LYS A CA 1
ATOM 10603 C C . LYS A 1 739 ? 112.489 151.640 149.113 1.00 93.74 739 LYS A C 1
ATOM 10604 O O . LYS A 1 739 ? 111.539 150.842 149.124 1.00 95.62 739 LYS A O 1
ATOM 10623 N N . VAL A 1 740 ? 112.292 152.954 149.197 1.00 95.33 740 VAL A N 1
ATOM 10624 C CA . VAL A 1 740 ? 110.961 153.538 149.316 1.00 96.45 740 VAL A CA 1
ATOM 10625 C C . VAL A 1 740 ? 110.250 152.975 150.541 1.00 94.62 740 VAL A C 1
ATOM 10626 O O . VAL A 1 740 ? 110.890 152.599 151.523 1.00 94.69 740 VAL A O 1
ATOM 10639 N N . GLY A 1 744 ? 113.770 151.911 155.022 1.00 85.15 744 GLY A N 1
ATOM 10640 C CA . GLY A 1 744 ? 113.590 150.476 154.898 1.00 88.87 744 GLY A CA 1
ATOM 10641 C C . GLY A 1 744 ? 113.517 150.020 153.455 1.00 93.51 744 GLY A C 1
ATOM 10642 O O . GLY A 1 744 ? 112.969 150.718 152.602 1.00 91.31 744 GLY A O 1
ATOM 10646 N N . TRP A 1 745 ? 114.072 148.841 153.182 1.00 94.77 745 TRP A N 1
ATOM 10647 C CA . TRP A 1 745 ? 114.100 148.264 151.842 1.00 88.72 745 TRP A CA 1
ATOM 10648 C C . TRP A 1 745 ? 113.073 147.141 151.784 1.00 85.92 745 TRP A C 1
ATOM 10649 O O . TRP A 1 745 ? 113.224 146.116 152.458 1.00 84.76 745 TRP A O 1
ATOM 10670 N N . GLN A 1 746 ? 112.035 147.335 150.975 1.00 82.93 746 GLN A N 1
ATOM 10671 C CA . GLN A 1 746 ? 110.935 146.391 150.849 1.00 81.42 746 GLN A CA 1
ATOM 10672 C C . GLN A 1 746 ? 110.961 145.747 149.471 1.00 73.97 746 GLN A C 1
ATOM 10673 O O . GLN A 1 746 ? 111.213 146.418 148.465 1.00 73.09 746 GLN A O 1
ATOM 10687 N N . THR A 1 747 ? 110.696 144.445 149.430 1.00 70.33 747 THR A N 1
ATOM 10688 C CA . THR A 1 747 ? 110.665 143.704 148.181 1.00 64.06 747 THR A CA 1
ATOM 10689 C C . THR A 1 747 ? 109.250 143.692 147.607 1.00 63.36 747 THR A C 1
ATOM 10690 O O . THR A 1 747 ? 108.291 144.149 148.231 1.00 68.39 747 THR A O 1
ATOM 10701 N N . LEU A 1 748 ? 109.131 143.161 146.394 1.00 55.27 748 LEU A N 1
ATOM 10702 C CA . LEU A 1 748 ? 107.845 143.068 145.719 1.00 52.24 748 LEU A CA 1
ATOM 10703 C C . LEU A 1 748 ? 107.991 142.131 144.532 1.00 55.08 748 LEU A C 1
ATOM 10704 O O . LEU A 1 748 ? 109.042 142.092 143.887 1.00 63.68 748 LEU A O 1
ATOM 10720 N N . THR A 1 749 ? 106.928 141.383 144.252 1.00 49.30 749 THR A N 1
ATOM 10721 C CA . THR A 1 749 ? 106.896 140.439 143.142 1.00 43.83 749 THR A CA 1
ATOM 10722 C C . THR A 1 749 ? 106.130 141.066 141.985 1.00 41.93 749 THR A C 1
ATOM 10723 O O . THR A 1 749 ? 104.978 141.483 142.151 1.00 47.29 749 THR A O 1
ATOM 10734 N N . LEU A 1 750 ? 106.767 141.128 140.816 1.00 39.11 750 LEU A N 1
ATOM 10735 C CA . LEU A 1 750 ? 106.165 141.749 139.640 1.00 45.82 750 LEU A CA 1
ATOM 10736 C C . LEU A 1 750 ? 105.476 140.714 138.755 1.00 45.39 750 LEU A C 1
ATOM 10737 O O . LEU A 1 750 ? 104.272 140.813 138.495 1.00 51.49 750 LEU A O 1
ATOM 10753 N N . LEU A 1 751 ? 106.226 139.720 138.287 1.00 37.87 751 LEU A N 1
ATOM 10754 C CA . LEU A 1 751 ? 105.703 138.645 137.456 1.00 37.39 751 LEU A CA 1
ATOM 10755 C C . LEU A 1 751 ? 105.980 137.315 138.138 1.00 36.87 751 LEU A C 1
ATOM 10756 O O . LEU A 1 751 ? 107.062 137.108 138.692 1.00 44.37 751 LEU A O 1
ATOM 10772 N N . ASP A 1 752 ? 105.000 136.412 138.092 1.00 35.43 752 ASP A N 1
ATOM 10773 C CA . ASP A 1 752 ? 105.029 135.208 138.911 1.00 41.13 752 ASP A CA 1
ATOM 10774 C C . ASP A 1 752 ? 105.409 133.944 138.152 1.00 42.31 752 ASP A C 1
ATOM 10775 O O . ASP A 1 752 ? 105.868 132.985 138.782 1.00 46.01 752 ASP A O 1
ATOM 10784 N N . ASN A 1 753 ? 105.235 133.906 136.833 1.00 39.45 753 ASN A N 1
ATOM 10785 C CA . ASN A 1 753 ? 105.402 132.681 136.054 1.00 42.67 753 ASN A CA 1
ATOM 10786 C C . ASN A 1 753 ? 106.306 132.924 134.851 1.00 46.91 753 ASN A C 1
ATOM 10787 O O . ASN A 1 753 ? 106.011 132.526 133.722 1.00 47.53 753 ASN A O 1
ATOM 10798 N N . ILE A 1 754 ? 107.439 133.577 135.084 1.00 46.07 754 ILE A N 1
ATOM 10799 C CA . ILE A 1 754 ? 108.433 133.805 134.041 1.00 40.61 754 ILE A CA 1
ATOM 10800 C C . ILE A 1 754 ? 109.392 132.622 134.031 1.00 42.03 754 ILE A C 1
ATOM 10801 O O . ILE A 1 754 ? 109.998 132.296 135.057 1.00 44.78 754 ILE A O 1
ATOM 10817 N N . GLU A 1 755 ? 109.531 131.980 132.870 1.00 38.74 755 GLU A N 1
ATOM 10818 C CA . GLU A 1 755 ? 110.405 130.824 132.725 1.00 37.98 755 GLU A CA 1
ATOM 10819 C C . GLU A 1 755 ? 111.700 131.135 131.990 1.00 32.84 755 GLU A C 1
ATOM 10820 O O . GLU A 1 755 ? 112.685 130.412 132.177 1.00 36.66 755 GLU A O 1
ATOM 10832 N N . LYS A 1 756 ? 111.726 132.179 131.167 1.00 29.86 756 LYS A N 1
ATOM 10833 C CA . LYS A 1 756 ? 112.915 132.506 130.396 1.00 31.52 756 LYS A CA 1
ATOM 10834 C C . LYS A 1 756 ? 112.888 133.985 130.048 1.00 31.42 756 LYS A C 1
ATOM 10835 O O . LYS A 1 756 ? 111.822 134.600 129.978 1.00 35.00 756 LYS A O 1
ATOM 10854 N N . ILE A 1 757 ? 114.074 134.546 129.837 1.00 31.00 757 ILE A N 1
ATOM 10855 C CA . ILE A 1 757 ? 114.235 135.898 129.318 1.00 32.28 757 ILE A CA 1
ATOM 10856 C C . ILE A 1 757 ? 115.008 135.767 128.015 1.00 34.24 757 ILE A C 1
ATOM 10857 O O . ILE A 1 757 ? 116.184 135.381 128.021 1.00 48.49 757 ILE A O 1
ATOM 10873 N N . ILE A 1 758 ? 114.355 136.082 126.897 1.00 30.18 758 ILE A N 1
ATOM 10874 C CA . ILE A 1 758 ? 114.995 135.914 125.596 1.00 30.00 758 ILE A CA 1
ATOM 10875 C C . ILE A 1 758 ? 116.185 136.857 125.474 1.00 36.30 758 ILE A C 1
ATOM 10876 O O . ILE A 1 758 ? 117.332 136.424 125.318 1.00 45.10 758 ILE A O 1
ATOM 10892 N N . ASP A 1 759 ? 115.928 138.158 125.551 1.00 33.12 759 ASP A N 1
ATOM 10893 C CA . ASP A 1 759 ? 116.987 139.159 125.544 1.00 40.83 759 ASP A CA 1
ATOM 10894 C C . ASP A 1 759 ? 116.359 140.507 125.860 1.00 40.66 759 ASP A C 1
ATOM 10895 O O . ASP A 1 759 ? 115.137 140.666 125.826 1.00 42.34 759 ASP A O 1
ATOM 10904 N N . VAL A 1 760 ? 117.213 141.479 126.171 1.00 43.15 760 VAL A N 1
ATOM 10905 C CA . VAL A 1 760 ? 116.793 142.843 126.470 1.00 36.34 760 VAL A CA 1
ATOM 10906 C C . VAL A 1 760 ? 117.413 143.762 125.430 1.00 37.88 760 VAL A C 1
ATOM 10907 O O . VAL A 1 760 ? 118.629 143.727 125.210 1.00 44.10 760 VAL A O 1
ATOM 10920 N N . ILE A 1 761 ? 116.578 144.577 124.790 1.00 36.01 761 ILE A N 1
ATOM 10921 C CA . ILE A 1 761 ? 117.004 145.481 123.727 1.00 36.75 761 ILE A CA 1
ATOM 10922 C C . ILE A 1 761 ? 116.354 146.831 124.001 1.00 42.93 761 ILE A C 1
ATOM 10923 O O . ILE A 1 761 ? 115.171 147.029 123.702 1.00 50.75 761 ILE A O 1
ATOM 10939 N N . ARG A 1 762 ? 117.122 147.763 124.562 1.00 42.47 762 ARG A N 1
ATOM 10940 C CA . ARG A 1 762 ? 116.689 149.149 124.732 1.00 46.23 762 ARG A CA 1
ATOM 10941 C C . ARG A 1 762 ? 115.399 149.233 125.551 1.00 51.66 762 ARG A C 1
ATOM 10942 O O . ARG A 1 762 ? 114.348 149.663 125.072 1.00 53.72 762 ARG A O 1
ATOM 10963 N N . ASP A 1 763 ? 115.501 148.803 126.808 1.00 52.02 763 ASP A N 1
ATOM 10964 C CA . ASP A 1 763 ? 114.416 148.944 127.781 1.00 54.64 763 ASP A CA 1
ATOM 10965 C C . ASP A 1 763 ? 113.186 148.134 127.378 1.00 53.90 763 ASP A C 1
ATOM 10966 O O . ASP A 1 763 ? 112.052 148.604 127.479 1.00 57.14 763 ASP A O 1
ATOM 10975 N N . GLU A 1 764 ? 113.412 146.907 126.914 1.00 43.88 764 GLU A N 1
ATOM 10976 C CA . GLU A 1 764 ? 112.347 145.942 126.678 1.00 39.19 764 GLU A CA 1
ATOM 10977 C C . GLU A 1 764 ? 112.865 144.572 127.084 1.00 36.15 764 GLU A C 1
ATOM 10978 O O . GLU A 1 764 ? 114.002 144.223 126.764 1.00 41.84 764 GLU A O 1
ATOM 10990 N N . ILE A 1 765 ? 112.036 143.797 127.778 1.00 32.44 765 ILE A N 1
ATOM 10991 C CA . ILE A 1 765 ? 112.529 142.597 128.452 1.00 29.94 765 ILE A CA 1
ATOM 10992 C C . ILE A 1 765 ? 112.368 141.347 127.590 1.00 32.46 765 ILE A C 1
ATOM 10993 O O . ILE A 1 765 ? 113.243 140.480 127.588 1.00 41.46 765 ILE A O 1
ATOM 11009 N N . PHE A 1 766 ? 111.262 141.217 126.856 1.00 30.53 766 PHE A N 1
ATOM 11010 C CA . PHE A 1 766 ? 111.020 140.050 126.004 1.00 27.42 766 PHE A CA 1
ATOM 11011 C C . PHE A 1 766 ? 111.070 138.750 126.807 1.00 24.80 766 PHE A C 1
ATOM 11012 O O . PHE A 1 766 ? 111.775 137.803 126.457 1.00 31.97 766 PHE A O 1
ATOM 11029 N N . VAL A 1 767 ? 110.306 138.706 127.896 1.00 23.52 767 VAL A N 1
ATOM 11030 C CA . VAL A 1 767 ? 110.243 137.516 128.738 1.00 24.20 767 VAL A CA 1
ATOM 11031 C C . VAL A 1 767 ? 109.316 136.485 128.106 1.00 26.71 767 VAL A C 1
ATOM 11032 O O . VAL A 1 767 ? 108.572 136.789 127.166 1.00 30.33 767 VAL A O 1
ATOM 11045 N N . VAL A 1 768 ? 109.357 135.260 128.622 1.00 30.79 768 VAL A N 1
ATOM 11046 C CA . VAL A 1 768 ? 108.483 134.179 128.187 1.00 26.74 768 VAL A CA 1
ATOM 11047 C C . VAL A 1 768 ? 107.723 133.712 129.421 1.00 31.25 768 VAL A C 1
ATOM 11048 O O . VAL A 1 768 ? 108.243 132.935 130.229 1.00 35.66 768 VAL A O 1
ATOM 11061 N N . GLN A 1 769 ? 106.491 134.185 129.569 1.00 35.05 769 GLN A N 1
ATOM 11062 C CA . GLN A 1 769 ? 105.618 133.721 130.631 1.00 37.58 769 GLN A CA 1
ATOM 11063 C C . GLN A 1 769 ? 104.999 132.383 130.236 1.00 41.99 769 GLN A C 1
ATOM 11064 O O . GLN A 1 769 ? 105.158 131.903 129.111 1.00 46.94 769 GLN A O 1
ATOM 11078 N N . GLY A 1 770 ? 104.279 131.779 131.176 1.00 42.38 770 GLY A N 1
ATOM 11079 C CA . GLY A 1 770 ? 103.679 130.483 130.931 1.00 46.80 770 GLY A CA 1
ATOM 11080 C C . GLY A 1 770 ? 102.825 130.447 129.681 1.00 48.13 770 GLY A C 1
ATOM 11081 O O . GLY A 1 770 ? 101.755 131.061 129.630 1.00 45.16 770 GLY A O 1
ATOM 11085 N N . HIS A 1 771 ? 103.298 129.730 128.662 1.00 42.68 771 HIS A N 1
ATOM 11086 C CA . HIS A 1 771 ? 102.593 129.569 127.393 1.00 40.92 771 HIS A CA 1
ATOM 11087 C C . HIS A 1 771 ? 102.389 130.894 126.667 1.00 42.86 771 HIS A C 1
ATOM 11088 O O . HIS A 1 771 ? 101.449 131.032 125.879 1.00 48.43 771 HIS A O 1
ATOM 11102 N N . ASN A 1 772 ? 103.250 131.880 126.910 1.00 37.11 772 ASN A N 1
ATOM 11103 C CA . ASN A 1 772 ? 103.105 133.181 126.273 1.00 35.20 772 ASN A CA 1
ATOM 11104 C C . ASN A 1 772 ? 104.470 133.839 126.145 1.00 34.01 772 ASN A C 1
ATOM 11105 O O . ASN A 1 772 ? 105.336 133.673 127.003 1.00 37.67 772 ASN A O 1
ATOM 11116 N N . TYR A 1 773 ? 104.650 134.585 125.060 1.00 34.03 773 TYR A N 1
ATOM 11117 C CA . TYR A 1 773 ? 105.829 135.415 124.847 1.00 29.29 773 TYR A CA 1
ATOM 11118 C C . TYR A 1 773 ? 105.391 136.857 125.068 1.00 29.62 773 TYR A C 1
ATOM 11119 O O . TYR A 1 773 ? 104.547 137.374 124.328 1.00 36.01 773 TYR A O 1
ATOM 11137 N N . VAL A 1 774 ? 105.940 137.495 126.101 1.00 28.97 774 VAL A N 1
ATOM 11138 C CA . VAL A 1 774 ? 105.479 138.797 126.565 1.00 26.39 774 VAL A CA 1
ATOM 11139 C C . VAL A 1 774 ? 106.619 139.791 126.419 1.00 28.52 774 VAL A C 1
ATOM 11140 O O . VAL A 1 774 ? 107.736 139.533 126.879 1.00 36.40 774 VAL A O 1
ATOM 11153 N N . VAL A 1 775 ? 106.334 140.922 125.782 1.00 27.96 775 VAL A N 1
ATOM 11154 C CA . VAL A 1 775 ? 107.277 142.025 125.655 1.00 26.90 775 VAL A CA 1
ATOM 11155 C C . VAL A 1 775 ? 106.790 143.152 126.553 1.00 32.34 775 VAL A C 1
ATOM 11156 O O . VAL A 1 775 ? 105.687 143.683 126.357 1.00 41.43 775 VAL A O 1
ATOM 11169 N N . TYR A 1 776 ? 107.609 143.493 127.545 1.00 31.57 776 TYR A N 1
ATOM 11170 C CA . TYR A 1 776 ? 107.393 144.615 128.440 1.00 36.45 776 TYR A CA 1
ATOM 11171 C C . TYR A 1 776 ? 108.319 145.761 128.043 1.00 40.20 776 TYR A C 1
ATOM 11172 O O . TYR A 1 776 ? 109.105 145.665 127.098 1.00 46.67 776 TYR A O 1
ATOM 11190 N N . SER A 1 777 ? 108.217 146.862 128.778 1.00 41.07 777 SER A N 1
ATOM 11191 C CA . SER A 1 777 ? 109.243 147.892 128.806 1.00 47.18 777 SER A CA 1
ATOM 11192 C C . SER A 1 777 ? 109.751 147.997 130.235 1.00 47.45 777 SER A C 1
ATOM 11193 O O . SER A 1 777 ? 108.959 147.986 131.182 1.00 53.92 777 SER A O 1
ATOM 11201 N N . LEU A 1 778 ? 111.075 148.087 130.388 1.00 43.79 778 LEU A N 1
ATOM 11202 C CA . LEU A 1 778 ? 111.673 147.977 131.715 1.00 46.41 778 LEU A CA 1
ATOM 11203 C C . LEU A 1 778 ? 111.066 148.981 132.686 1.00 55.28 778 LEU A C 1
ATOM 11204 O O . LEU A 1 778 ? 110.863 148.671 133.865 1.00 56.36 778 LEU A O 1
ATOM 11220 N N . GLU A 1 779 ? 110.760 150.189 132.210 1.00 61.08 779 GLU A N 1
ATOM 11221 C CA . GLU A 1 779 ? 110.096 151.168 133.064 1.00 60.59 779 GLU A CA 1
ATOM 11222 C C . GLU A 1 779 ? 108.714 150.678 133.481 1.00 56.74 779 GLU A C 1
ATOM 11223 O O . GLU A 1 779 ? 108.334 150.775 134.654 1.00 58.05 779 GLU A O 1
ATOM 11235 N N . ASP A 1 780 ? 107.945 150.142 132.530 1.00 55.12 780 ASP A N 1
ATOM 11236 C CA . ASP A 1 780 ? 106.615 149.635 132.856 1.00 60.51 780 ASP A CA 1
ATOM 11237 C C . ASP A 1 780 ? 106.698 148.443 133.799 1.00 61.30 780 ASP A C 1
ATOM 11238 O O . ASP A 1 780 ? 105.905 148.331 134.741 1.00 64.20 780 ASP A O 1
ATOM 11247 N N . LEU A 1 781 ? 107.648 147.538 133.559 1.00 59.25 781 LEU A N 1
ATOM 11248 C CA . LEU A 1 781 ? 107.808 146.390 134.444 1.00 52.97 781 LEU A CA 1
ATOM 11249 C C . LEU A 1 781 ? 108.176 146.836 135.852 1.00 57.48 781 LEU A C 1
ATOM 11250 O O . LEU A 1 781 ? 107.669 146.290 136.838 1.00 60.81 781 LEU A O 1
ATOM 11266 N N . TRP A 1 782 ? 109.055 147.834 135.966 1.00 58.79 782 TRP A N 1
ATOM 11267 C CA . TRP A 1 782 ? 109.387 148.378 137.278 1.00 58.12 782 TRP A CA 1
ATOM 11268 C C . TRP A 1 782 ? 108.159 148.985 137.942 1.00 59.78 782 TRP A C 1
ATOM 11269 O O . TRP A 1 782 ? 107.935 148.796 139.143 1.00 66.98 782 TRP A O 1
ATOM 11290 N N . ASP A 1 783 ? 107.350 149.717 137.177 1.00 61.01 783 ASP A N 1
ATOM 11291 C CA . ASP A 1 783 ? 106.129 150.309 137.704 1.00 64.28 783 ASP A CA 1
ATOM 11292 C C . ASP A 1 783 ? 104.986 149.310 137.813 1.00 65.61 783 ASP A C 1
ATOM 11293 O O . ASP A 1 783 ? 103.925 149.665 138.337 1.00 69.12 783 ASP A O 1
ATOM 11302 N N . ASP A 1 784 ? 105.172 148.081 137.332 1.00 67.00 784 ASP A N 1
ATOM 11303 C CA . ASP A 1 784 ? 104.142 147.045 137.399 1.00 72.11 784 ASP A CA 1
ATOM 11304 C C . ASP A 1 784 ? 102.921 147.435 136.567 1.00 72.66 784 ASP A C 1
ATOM 11305 O O . ASP A 1 784 ? 101.782 147.406 137.038 1.00 74.98 784 ASP A O 1
ATOM 11314 N N . LYS A 1 785 ? 103.171 147.802 135.316 1.00 68.30 785 LYS A N 1
ATOM 11315 C CA . LYS A 1 785 ? 102.121 148.139 134.367 1.00 67.32 785 LYS A CA 1
ATOM 11316 C C . LYS A 1 785 ? 101.870 146.967 133.424 1.00 68.36 785 LYS A C 1
ATOM 11317 O O . LYS A 1 785 ? 102.564 145.948 133.454 1.00 63.91 785 LYS A O 1
ATOM 11336 N N . LYS A 1 786 ? 100.857 147.122 132.576 1.00 63.51 786 LYS A N 1
ATOM 11337 C CA . LYS A 1 786 ? 100.478 146.049 131.674 1.00 56.34 786 LYS A CA 1
ATOM 11338 C C . LYS A 1 786 ? 101.574 145.814 130.634 1.00 52.06 786 LYS A C 1
ATOM 11339 O O . LYS A 1 786 ? 102.329 146.730 130.299 1.00 53.77 786 LYS A O 1
ATOM 11358 N N . PRO A 1 787 ? 101.684 144.594 130.109 1.00 48.00 787 PRO A N 1
ATOM 11359 C CA . PRO A 1 787 ? 102.739 144.310 129.132 1.00 44.81 787 PRO A CA 1
ATOM 11360 C C . PRO A 1 787 ? 102.554 145.091 127.843 1.00 44.00 787 PRO A C 1
ATOM 11361 O O . PRO A 1 787 ? 101.437 145.435 127.448 1.00 51.56 787 PRO A O 1
ATOM 11372 N N . LEU A 1 788 ? 103.679 145.373 127.183 1.00 38.37 788 LEU A N 1
ATOM 11373 C CA . LEU A 1 788 ? 103.617 146.028 125.881 1.00 43.50 788 LEU A CA 1
ATOM 11374 C C . LEU A 1 788 ? 102.858 145.167 124.881 1.00 48.52 788 LEU A C 1
ATOM 11375 O O . LEU A 1 788 ? 102.045 145.678 124.102 1.00 54.30 788 LEU A O 1
ATOM 11391 N N . VAL A 1 789 ? 103.109 143.858 124.885 1.00 42.98 789 VAL A N 1
ATOM 11392 C CA . VAL A 1 789 ? 102.333 142.923 124.075 1.00 44.05 789 VAL A CA 1
ATOM 11393 C C . VAL A 1 789 ? 102.555 141.527 124.633 1.00 38.43 789 VAL A C 1
ATOM 11394 O O . VAL A 1 789 ? 103.529 141.273 125.337 1.00 40.68 789 VAL A O 1
ATOM 11407 N N . SER A 1 790 ? 101.632 140.616 124.331 1.00 34.41 790 SER A N 1
ATOM 11408 C CA . SER A 1 790 ? 101.740 139.235 124.797 1.00 33.17 790 SER A CA 1
ATOM 11409 C C . SER A 1 790 ? 101.085 138.339 123.757 1.00 37.58 790 SER A C 1
ATOM 11410 O O . SER A 1 790 ? 99.873 138.430 123.541 1.00 44.42 790 SER A O 1
ATOM 11418 N N . ILE A 1 791 ? 101.878 137.479 123.123 1.00 37.03 791 ILE A N 1
ATOM 11419 C CA . ILE A 1 791 ? 101.369 136.600 122.071 1.00 41.04 791 ILE A CA 1
ATOM 11420 C C . ILE A 1 791 ? 101.540 135.145 122.498 1.00 40.26 791 ILE A C 1
ATOM 11421 O O . ILE A 1 791 ? 102.569 134.793 123.089 1.00 42.78 791 ILE A O 1
ATOM 11437 N N . PRO A 1 792 ? 100.582 134.264 122.220 1.00 43.62 792 PRO A N 1
ATOM 11438 C CA . PRO A 1 792 ? 100.709 132.879 122.683 1.00 43.97 792 PRO A CA 1
ATOM 11439 C C . PRO A 1 792 ? 101.724 132.095 121.866 1.00 43.09 792 PRO A C 1
ATOM 11440 O O . PRO A 1 792 ? 102.016 132.408 120.710 1.00 46.61 792 PRO A O 1
ATOM 11451 N N . ILE A 1 793 ? 102.267 131.059 122.497 1.00 43.30 793 ILE A N 1
ATOM 11452 C CA . ILE A 1 793 ? 103.128 130.085 121.836 1.00 42.63 793 ILE A CA 1
ATOM 11453 C C . ILE A 1 793 ? 102.273 128.854 121.570 1.00 44.65 793 ILE A C 1
ATOM 11454 O O . ILE A 1 793 ? 101.874 128.149 122.503 1.00 49.71 793 ILE A O 1
ATOM 11470 N N . GLU A 1 794 ? 101.993 128.588 120.295 1.00 46.39 794 GLU A N 1
ATOM 11471 C CA . GLU A 1 794 ? 101.002 127.589 119.915 1.00 52.66 794 GLU A CA 1
ATOM 11472 C C . GLU A 1 794 ? 101.595 126.222 119.608 1.00 54.84 794 GLU A C 1
ATOM 11473 O O . GLU A 1 794 ? 100.898 125.213 119.757 1.00 57.05 794 GLU A O 1
ATOM 11485 N N . GLU A 1 795 ? 102.852 126.158 119.190 1.00 53.11 795 GLU A N 1
ATOM 11486 C CA . GLU A 1 795 ? 103.436 124.917 118.695 1.00 49.28 795 GLU A CA 1
ATOM 11487 C C . GLU A 1 795 ? 104.925 124.932 119.031 1.00 47.93 795 GLU A C 1
ATOM 11488 O O . GLU A 1 795 ? 105.371 125.703 119.886 1.00 47.49 795 GLU A O 1
ATOM 11500 N N . ASP A 1 796 ? 105.699 124.076 118.359 1.00 51.34 796 ASP A N 1
ATOM 11501 C CA . ASP A 1 796 ? 107.140 123.998 118.581 1.00 52.98 796 ASP A CA 1
ATOM 11502 C C . ASP A 1 796 ? 107.868 125.312 118.315 1.00 49.80 796 ASP A C 1
ATOM 11503 O O . ASP A 1 796 ? 109.076 125.386 118.568 1.00 46.93 796 ASP A O 1
ATOM 11512 N N . LEU A 1 797 ? 107.182 126.340 117.815 1.00 44.78 797 LEU A N 1
ATOM 11513 C CA . LEU A 1 797 ? 107.816 127.624 117.550 1.00 41.43 797 LEU A CA 1
ATOM 11514 C C . LEU A 1 797 ? 108.126 128.349 118.854 1.00 37.44 797 LEU A C 1
ATOM 11515 O O . LEU A 1 797 ? 107.543 129.398 119.145 1.00 37.29 797 LEU A O 1
ATOM 11531 N N . TYR A 1 798 ? 109.044 127.797 119.641 1.00 36.72 798 TYR A N 1
ATOM 11532 C CA . TYR A 1 798 ? 109.449 128.420 120.894 1.00 33.31 798 TYR A CA 1
ATOM 11533 C C . TYR A 1 798 ? 110.503 129.487 120.618 1.00 32.93 798 TYR A C 1
ATOM 11534 O O . TYR A 1 798 ? 111.528 129.179 120.000 1.00 33.29 798 TYR A O 1
ATOM 11552 N N . PRO A 1 799 ? 110.302 130.736 121.045 1.00 31.75 799 PRO A N 1
ATOM 11553 C CA . PRO A 1 799 ? 111.249 131.795 120.674 1.00 27.43 799 PRO A CA 1
ATOM 11554 C C . PRO A 1 799 ? 112.641 131.538 121.234 1.00 31.44 799 PRO A C 1
ATOM 11555 O O . PRO A 1 799 ? 112.802 131.039 122.349 1.00 39.64 799 PRO A O 1
ATOM 11566 N N . ILE A 1 800 ? 113.651 131.890 120.439 1.00 31.94 800 ILE A N 1
ATOM 11567 C CA . ILE A 1 800 ? 115.045 131.797 120.859 1.00 32.85 800 ILE A CA 1
ATOM 11568 C C . ILE A 1 800 ? 115.688 133.176 120.773 1.00 35.44 800 ILE A C 1
ATOM 11569 O O . ILE A 1 800 ? 116.642 133.474 121.500 1.00 36.90 800 ILE A O 1
ATOM 11585 N N . SER A 1 801 ? 115.172 134.022 119.885 1.00 33.86 801 SER A N 1
ATOM 11586 C CA . SER A 1 801 ? 115.672 135.380 119.735 1.00 31.17 801 SER A CA 1
ATOM 11587 C C . SER A 1 801 ? 114.585 136.220 119.083 1.00 29.54 801 SER A C 1
ATOM 11588 O O . SER A 1 801 ? 113.627 135.692 118.512 1.00 29.10 801 SER A O 1
ATOM 11596 N N . THR A 1 802 ? 114.744 137.537 119.175 1.00 29.87 802 THR A N 1
ATOM 11597 C CA . THR A 1 802 ? 113.742 138.463 118.673 1.00 29.15 802 THR A CA 1
ATOM 11598 C C . THR A 1 802 ? 114.415 139.683 118.065 1.00 34.54 802 THR A C 1
ATOM 11599 O O . THR A 1 802 ? 115.507 140.084 118.476 1.00 42.09 802 THR A O 1
ATOM 11610 N N . THR A 1 803 ? 113.742 140.266 117.073 1.00 34.02 803 THR A N 1
ATOM 11611 C CA . THR A 1 803 ? 114.134 141.521 116.436 1.00 41.33 803 THR A CA 1
ATOM 11612 C C . THR A 1 803 ? 112.943 142.462 116.574 1.00 42.59 803 THR A C 1
ATOM 11613 O O . THR A 1 803 ? 112.015 142.427 115.748 1.00 49.18 803 THR A O 1
ATOM 11624 N N . PRO A 1 804 ? 112.901 143.290 117.624 1.00 42.52 804 PRO A N 1
ATOM 11625 C CA . PRO A 1 804 ? 111.711 144.129 117.835 1.00 46.19 804 PRO A CA 1
ATOM 11626 C C . PRO A 1 804 ? 111.512 145.194 116.773 1.00 49.38 804 PRO A C 1
ATOM 11627 O O . PRO A 1 804 ? 110.363 145.553 116.490 1.00 51.31 804 PRO A O 1
ATOM 11638 N N . GLU A 1 805 ? 112.587 145.717 116.178 1.00 51.51 805 GLU A N 1
ATOM 11639 C CA . GLU A 1 805 ? 112.423 146.764 115.173 1.00 53.38 805 GLU A CA 1
ATOM 11640 C C . GLU A 1 805 ? 111.605 146.262 113.991 1.00 56.34 805 GLU A C 1
ATOM 11641 O O . GLU A 1 805 ? 110.804 147.011 113.419 1.00 62.01 805 GLU A O 1
ATOM 11653 N N . THR A 1 806 ? 111.790 145.000 113.609 1.00 55.74 806 THR A N 1
ATOM 11654 C CA . THR A 1 806 ? 110.971 144.367 112.586 1.00 51.68 806 THR A CA 1
ATOM 11655 C C . THR A 1 806 ? 109.800 143.589 113.171 1.00 49.48 806 THR A C 1
ATOM 11656 O O . THR A 1 806 ? 109.049 142.965 112.414 1.00 50.73 806 THR A O 1
ATOM 11667 N N . ALA A 1 807 ? 109.624 143.615 114.492 1.00 44.29 807 ALA A N 1
ATOM 11668 C CA . ALA A 1 807 ? 108.534 142.904 115.155 1.00 39.22 807 ALA A CA 1
ATOM 11669 C C . ALA A 1 807 ? 108.544 141.424 114.789 1.00 41.96 807 ALA A C 1
ATOM 11670 O O . ALA A 1 807 ? 107.504 140.822 114.517 1.00 47.29 807 ALA A O 1
ATOM 11677 N N . THR A 1 808 ? 109.735 140.831 114.785 1.00 39.72 808 THR A N 1
ATOM 11678 C CA . THR A 1 808 ? 109.917 139.440 114.397 1.00 37.53 808 THR A CA 1
ATOM 11679 C C . THR A 1 808 ? 110.452 138.640 115.576 1.00 37.72 808 THR A C 1
ATOM 11680 O O . THR A 1 808 ? 111.192 139.160 116.412 1.00 48.99 808 THR A O 1
ATOM 11691 N N . THR A 1 809 ? 110.061 137.370 115.647 1.00 29.33 809 THR A N 1
ATOM 11692 C CA . THR A 1 809 ? 110.610 136.438 116.621 1.00 31.97 809 THR A CA 1
ATOM 11693 C C . THR A 1 809 ? 111.057 135.184 115.886 1.00 34.93 809 THR A C 1
ATOM 11694 O O . THR A 1 809 ? 110.274 134.581 115.147 1.00 37.94 809 THR A O 1
ATOM 11705 N N . HIS A 1 810 ? 112.316 134.805 116.076 1.00 32.23 810 HIS A N 1
ATOM 11706 C CA . HIS A 1 810 ? 112.900 133.666 115.389 1.00 28.63 810 HIS A CA 1
ATOM 11707 C C . HIS A 1 810 ? 112.812 132.427 116.269 1.00 26.93 810 HIS A C 1
ATOM 11708 O O . HIS A 1 810 ? 112.904 132.507 117.496 1.00 30.74 810 HIS A O 1
ATOM 11722 N N . THR A 1 811 ? 112.627 131.277 115.627 1.00 26.96 811 THR A N 1
ATOM 11723 C CA . THR A 1 811 ? 112.421 130.021 116.326 1.00 30.75 811 THR A CA 1
ATOM 11724 C C . THR A 1 811 ? 113.243 128.937 115.650 1.00 34.64 811 THR A C 1
ATOM 11725 O O . THR A 1 811 ? 113.317 128.881 114.420 1.00 38.14 811 THR A O 1
ATOM 11736 N N . LEU A 1 812 ? 113.853 128.077 116.460 1.00 30.43 812 LEU A N 1
ATOM 11737 C CA . LEU A 1 812 ? 114.666 126.981 115.955 1.00 27.03 812 LEU A CA 1
ATOM 11738 C C . LEU A 1 812 ? 113.783 125.754 115.771 1.00 28.72 812 LEU A C 1
ATOM 11739 O O . LEU A 1 812 ? 113.220 125.238 116.742 1.00 42.04 812 LEU A O 1
ATOM 11755 N N . HIS A 1 813 ? 113.662 125.295 114.530 1.00 26.78 813 HIS A N 1
ATOM 11756 C CA . HIS A 1 813 ? 112.890 124.110 114.193 1.00 30.47 813 HIS A CA 1
ATOM 11757 C C . HIS A 1 813 ? 113.842 123.001 113.771 1.00 30.00 813 HIS A C 1
ATOM 11758 O O . HIS A 1 813 ? 114.884 123.263 113.163 1.00 31.08 813 HIS A O 1
ATOM 11772 N N . CYS A 1 814 ? 113.493 121.767 114.117 1.00 32.61 814 CYS A N 1
ATOM 11773 C CA . CYS A 1 814 ? 114.321 120.602 113.827 1.00 35.20 814 CYS A CA 1
ATOM 11774 C C . CYS A 1 814 ? 113.592 119.731 112.814 1.00 40.17 814 CYS A C 1
ATOM 11775 O O . CYS A 1 814 ? 112.610 119.061 113.153 1.00 37.51 814 CYS A O 1
ATOM 11783 N N . ILE A 1 815 ? 114.073 119.742 111.573 1.00 42.97 815 ILE A N 1
ATOM 11784 C CA . ILE A 1 815 ? 113.568 118.839 110.549 1.00 37.70 815 ILE A CA 1
ATOM 11785 C C . ILE A 1 815 ? 114.216 117.485 110.787 1.00 38.73 815 ILE A C 1
ATOM 11786 O O . ILE A 1 815 ? 115.340 117.233 110.334 1.00 42.96 815 ILE A O 1
ATOM 11802 N N . PHE A 1 816 ? 113.519 116.614 111.506 1.00 40.26 816 PHE A N 1
ATOM 11803 C CA . PHE A 1 816 ? 114.059 115.333 111.928 1.00 44.24 816 PHE A CA 1
ATOM 11804 C C . PHE A 1 816 ? 113.511 114.207 111.063 1.00 53.07 816 PHE A C 1
ATOM 11805 O O . PHE A 1 816 ? 112.366 114.246 110.605 1.00 60.28 816 PHE A O 1
ATOM 11822 N N . ASN A 1 817 ? 114.349 113.199 110.846 1.00 54.77 817 ASN A N 1
ATOM 11823 C CA . ASN A 1 817 ? 113.991 112.044 110.039 1.00 51.00 817 ASN A CA 1
ATOM 11824 C C . ASN A 1 817 ? 115.114 111.026 110.162 1.00 56.53 817 ASN A C 1
ATOM 11825 O O . ASN A 1 817 ? 116.276 111.394 110.350 1.00 58.94 817 ASN A O 1
ATOM 11836 N N . ALA A 1 818 ? 114.753 109.744 110.062 1.00 58.16 818 ALA A N 1
ATOM 11837 C CA . ALA A 1 818 ? 115.741 108.685 110.240 1.00 53.80 818 ALA A CA 1
ATOM 11838 C C . ALA A 1 818 ? 116.903 108.822 109.264 1.00 52.17 818 ALA A C 1
ATOM 11839 O O . ALA A 1 818 ? 118.039 108.472 109.602 1.00 42.10 818 ALA A O 1
ATOM 11846 N N . ARG A 1 819 ? 116.646 109.321 108.053 1.00 58.56 819 ARG A N 1
ATOM 11847 C CA . ARG A 1 819 ? 117.723 109.466 107.079 1.00 61.48 819 ARG A CA 1
ATOM 11848 C C . ARG A 1 819 ? 118.658 110.610 107.454 1.00 57.93 819 ARG A C 1
ATOM 11849 O O . ARG A 1 819 ? 119.883 110.467 107.373 1.00 60.45 819 ARG A O 1
ATOM 11870 N N . PHE A 1 820 ? 118.105 111.751 107.857 1.00 55.06 820 PHE A N 1
ATOM 11871 C CA . PHE A 1 820 ? 118.925 112.914 108.162 1.00 51.11 820 PHE A CA 1
ATOM 11872 C C . PHE A 1 820 ? 118.156 113.841 109.090 1.00 47.06 820 PHE A C 1
ATOM 11873 O O . PHE A 1 820 ? 116.932 113.757 109.209 1.00 52.46 820 PHE A O 1
ATOM 11890 N N . SER A 1 821 ? 118.900 114.730 109.746 1.00 43.36 821 SER A N 1
ATOM 11891 C CA . SER A 1 821 ? 118.340 115.742 110.630 1.00 43.25 821 SER A CA 1
ATOM 11892 C C . SER A 1 821 ? 118.945 117.093 110.287 1.00 41.22 821 SER A C 1
ATOM 11893 O O . SER A 1 821 ? 120.136 117.187 109.977 1.00 49.35 821 SER A O 1
ATOM 11901 N N . LYS A 1 822 ? 118.122 118.138 110.343 1.00 37.46 822 LYS A N 1
ATOM 11902 C CA . LYS A 1 822 ? 118.569 119.486 110.026 1.00 35.01 822 LYS A CA 1
ATOM 11903 C C . LYS A 1 822 ? 117.972 120.469 111.021 1.00 36.96 822 LYS A C 1
ATOM 11904 O O . LYS A 1 822 ? 116.912 120.223 111.598 1.00 41.23 822 LYS A O 1
ATOM 11923 N N . LEU A 1 823 ? 118.668 121.585 111.218 1.00 35.93 823 LEU A N 1
ATOM 11924 C CA . LEU A 1 823 ? 118.193 122.679 112.053 1.00 34.12 823 LEU A CA 1
ATOM 11925 C C . LEU A 1 823 ? 117.939 123.896 111.177 1.00 30.64 823 LEU A C 1
ATOM 11926 O O . LEU A 1 823 ? 118.834 124.338 110.448 1.00 28.58 823 LEU A O 1
ATOM 11942 N N . VAL A 1 824 ? 116.722 124.436 111.250 1.00 28.55 824 VAL A N 1
ATOM 11943 C CA . VAL A 1 824 ? 116.312 125.577 110.447 1.00 30.33 824 VAL A CA 1
ATOM 11944 C C . VAL A 1 824 ? 115.741 126.641 111.375 1.00 31.33 824 VAL A C 1
ATOM 11945 O O . VAL A 1 824 ? 115.461 126.392 112.547 1.00 33.28 824 VAL A O 1
ATOM 11958 N N . VAL A 1 825 ? 115.574 127.841 110.828 1.00 32.54 825 VAL A N 1
ATOM 11959 C CA . VAL A 1 825 ? 115.048 128.984 111.563 1.00 30.88 825 VAL A CA 1
ATOM 11960 C C . VAL A 1 825 ? 113.770 129.446 110.879 1.00 34.66 825 VAL A C 1
ATOM 11961 O O . VAL A 1 825 ? 113.764 129.696 109.668 1.00 39.62 825 VAL A O 1
ATOM 11974 N N . LYS A 1 826 ? 112.695 129.557 111.654 1.00 31.95 826 LYS A N 1
ATOM 11975 C CA . LYS A 1 826 ? 111.417 130.068 111.177 1.00 33.44 826 LYS A CA 1
ATOM 11976 C C . LYS A 1 826 ? 111.112 131.365 111.910 1.00 36.74 826 LYS A C 1
ATOM 11977 O O . LYS A 1 826 ? 111.200 131.420 113.139 1.00 40.28 826 LYS A O 1
ATOM 11996 N N . HIS A 1 827 ? 110.754 132.401 111.162 1.00 36.35 827 HIS A N 1
ATOM 11997 C CA . HIS A 1 827 ? 110.522 133.728 111.717 1.00 34.77 827 HIS A CA 1
ATOM 11998 C C . HIS A 1 827 ? 109.028 134.015 111.716 1.00 33.39 827 HIS A C 1
ATOM 11999 O O . HIS A 1 827 ? 108.397 134.022 110.655 1.00 36.75 827 HIS A O 1
ATOM 12013 N N . GLN A 1 828 ? 108.472 134.262 112.899 1.00 31.75 828 GLN A N 1
ATOM 12014 C CA . GLN A 1 828 ? 107.078 134.651 113.049 1.00 35.08 828 GLN A CA 1
ATOM 12015 C C . GLN A 1 828 ? 107.010 136.154 113.271 1.00 39.01 828 GLN A C 1
ATOM 12016 O O . GLN A 1 828 ? 107.659 136.682 114.180 1.00 46.97 828 GLN A O 1
ATOM 12030 N N . ILE A 1 829 ? 106.232 136.839 112.442 1.00 35.90 829 ILE A N 1
ATOM 12031 C CA . ILE A 1 829 ? 106.083 138.286 112.520 1.00 37.69 829 ILE A CA 1
ATOM 12032 C C . ILE A 1 829 ? 104.789 138.584 113.262 1.00 39.84 829 ILE A C 1
ATOM 12033 O O . ILE A 1 829 ? 103.699 138.232 112.794 1.00 48.07 829 ILE A O 1
ATOM 12049 N N . TYR A 1 830 ? 104.907 139.230 114.423 1.00 40.62 830 TYR A N 1
ATOM 12050 C CA . TYR A 1 830 ? 103.763 139.595 115.249 1.00 46.60 830 TYR A CA 1
ATOM 12051 C C . TYR A 1 830 ? 103.426 141.077 115.134 1.00 50.34 830 TYR A C 1
ATOM 12052 O O . TYR A 1 830 ? 102.933 141.680 116.093 1.00 51.04 830 TYR A O 1
ATOM 12070 N N . LEU A 1 831 ? 103.679 141.674 113.968 1.00 52.21 831 LEU A N 1
ATOM 12071 C CA . LEU A 1 831 ? 103.410 143.096 113.790 1.00 50.81 831 LEU A CA 1
ATOM 12072 C C . LEU A 1 831 ? 101.925 143.397 113.943 1.00 58.16 831 LEU A C 1
ATOM 12073 O O . LEU A 1 831 ? 101.548 144.408 114.547 1.00 65.07 831 LEU A O 1
ATOM 12089 N N . ASP A 1 832 ? 101.065 142.535 113.396 1.00 64.05 832 ASP A N 1
ATOM 12090 C CA . ASP A 1 832 ? 99.627 142.757 113.515 1.00 67.30 832 ASP A CA 1
ATOM 12091 C C . ASP A 1 832 ? 99.186 142.719 114.972 1.00 67.49 832 ASP A C 1
ATOM 12092 O O . ASP A 1 832 ? 98.378 143.549 115.406 1.00 71.76 832 ASP A O 1
ATOM 12101 N N . GLN A 1 833 ? 99.704 141.762 115.744 1.00 62.61 833 GLN A N 1
ATOM 12102 C CA . GLN A 1 833 ? 99.355 141.690 117.159 1.00 63.21 833 GLN A CA 1
ATOM 12103 C C . GLN A 1 833 ? 99.870 142.910 117.911 1.00 63.91 833 GLN A C 1
ATOM 12104 O O . GLN A 1 833 ? 99.193 143.423 118.809 1.00 65.17 833 GLN A O 1
ATOM 12118 N N . LEU A 1 834 ? 101.064 143.390 117.559 1.00 60.32 834 LEU A N 1
ATOM 12119 C CA . LEU A 1 834 ? 101.587 144.597 118.190 1.00 55.94 834 LEU A CA 1
ATOM 12120 C C . LEU A 1 834 ? 100.695 145.797 117.900 1.00 63.58 834 LEU A C 1
ATOM 12121 O O . LEU A 1 834 ? 100.388 146.585 118.803 1.00 71.03 834 LEU A O 1
ATOM 12137 N N . ILE A 1 835 ? 100.264 145.950 116.646 1.00 67.65 835 ILE A N 1
ATOM 12138 C CA . ILE A 1 835 ? 99.385 147.062 116.295 1.00 69.85 835 ILE A CA 1
ATOM 12139 C C . ILE A 1 835 ? 98.063 146.944 117.039 1.00 69.53 835 ILE A C 1
ATOM 12140 O O . ILE A 1 835 ? 97.524 147.939 117.536 1.00 74.65 835 ILE A O 1
ATOM 12156 N N . LEU A 1 836 ? 97.511 145.732 117.112 1.00 68.74 836 LEU A N 1
ATOM 12157 C CA . LEU A 1 836 ? 96.247 145.542 117.814 1.00 74.75 836 LEU A CA 1
ATOM 12158 C C . LEU A 1 836 ? 96.380 145.890 119.291 1.00 79.96 836 LEU A C 1
ATOM 12159 O O . LEU A 1 836 ? 95.500 146.542 119.866 1.00 85.92 836 LEU A O 1
ATOM 12175 N N . ALA A 1 837 ? 97.476 145.465 119.923 1.00 77.24 837 ALA A N 1
ATOM 12176 C CA . ALA A 1 837 ? 97.688 145.788 121.329 1.00 76.86 837 ALA A CA 1
ATOM 12177 C C . ALA A 1 837 ? 97.844 147.289 121.531 1.00 76.69 837 ALA A C 1
ATOM 12178 O O . ALA A 1 837 ? 97.308 147.853 122.492 1.00 81.64 837 ALA A O 1
ATOM 12185 N N . LYS A 1 838 ? 98.579 147.955 120.637 1.00 76.31 838 LYS A N 1
ATOM 12186 C CA . LYS A 1 838 ? 98.741 149.401 120.752 1.00 80.72 838 LYS A CA 1
ATOM 12187 C C . LYS A 1 838 ? 97.404 150.116 120.594 1.00 88.76 838 LYS A C 1
ATOM 12188 O O . LYS A 1 838 ? 97.119 151.081 121.313 1.00 93.92 838 LYS A O 1
ATOM 12207 N N . LEU A 1 839 ? 96.571 149.659 119.656 1.00 89.67 839 LEU A N 1
ATOM 12208 C CA . LEU A 1 839 ? 95.242 150.242 119.503 1.00 88.58 839 LEU A CA 1
ATOM 12209 C C . LEU A 1 839 ? 94.402 150.021 120.754 1.00 92.19 839 LEU A C 1
ATOM 12210 O O . LEU A 1 839 ? 93.665 150.917 121.182 1.00 96.80 839 LEU A O 1
ATOM 12226 N N . GLU A 1 840 ? 94.494 148.829 121.351 1.00 93.38 840 GLU A N 1
ATOM 12227 C CA . GLU A 1 840 ? 93.780 148.573 122.597 1.00 96.38 840 GLU A CA 1
ATOM 12228 C C . GLU A 1 840 ? 94.232 149.536 123.684 1.00 97.49 840 GLU A C 1
ATOM 12229 O O . GLU A 1 840 ? 93.436 149.915 124.551 1.00 95.07 840 GLU A O 1
ATOM 12241 N N . ASP A 1 841 ? 95.493 149.967 123.637 1.00 95.08 841 ASP A N 1
ATOM 12242 C CA . ASP A 1 841 ? 96.011 150.957 124.573 1.00 95.66 841 ASP A CA 1
ATOM 12243 C C . ASP A 1 841 ? 95.478 152.358 124.304 1.00 101.32 841 ASP A C 1
ATOM 12244 O O . ASP A 1 841 ? 95.803 153.278 125.062 1.00 105.33 841 ASP A O 1
ATOM 12253 N N . ASN A 1 842 ? 94.679 152.544 123.251 1.00 101.90 842 ASN A N 1
ATOM 12254 C CA . ASN A 1 842 ? 94.139 153.852 122.890 1.00 102.33 842 ASN A CA 1
ATOM 12255 C C . ASN A 1 842 ? 95.248 154.836 122.537 1.00 102.43 842 ASN A C 1
ATOM 12256 O O . ASN A 1 842 ? 95.112 156.044 122.743 1.00 102.86 842 ASN A O 1
ATOM 12267 N N . THR A 1 843 ? 96.354 154.326 122.002 1.00 101.75 843 THR A N 1
ATOM 12268 C CA . THR A 1 843 ? 97.428 155.197 121.551 1.00 108.92 843 THR A CA 1
ATOM 12269 C C . THR A 1 843 ? 96.939 156.067 120.402 1.00 110.36 843 THR A C 1
ATOM 12270 O O . THR A 1 843 ? 96.228 155.601 119.507 1.00 107.07 843 THR A O 1
ATOM 12281 N N . ASP A 1 844 ? 97.319 157.342 120.434 1.00 114.94 844 ASP A N 1
ATOM 12282 C CA . ASP A 1 844 ? 96.906 158.262 119.384 1.00 118.58 844 ASP A CA 1
ATOM 12283 C C . ASP A 1 844 ? 97.416 157.774 118.036 1.00 121.15 844 ASP A C 1
ATOM 12284 O O . ASP A 1 844 ? 98.592 157.428 117.892 1.00 116.89 844 ASP A O 1
ATOM 12293 N N . LEU A 1 845 ? 96.527 157.748 117.047 1.00 122.84 845 LEU A N 1
ATOM 12294 C CA . LEU A 1 845 ? 96.929 157.322 115.718 1.00 117.63 845 LEU A CA 1
ATOM 12295 C C . LEU A 1 845 ? 97.882 158.347 115.108 1.00 117.44 845 LEU A C 1
ATOM 12296 O O . LEU A 1 845 ? 98.108 159.433 115.650 1.00 119.28 845 LEU A O 1
ATOM 12312 N N . GLU A 1 846 ? 98.452 157.979 113.965 1.00 116.47 846 GLU A N 1
ATOM 12313 C CA . GLU A 1 846 ?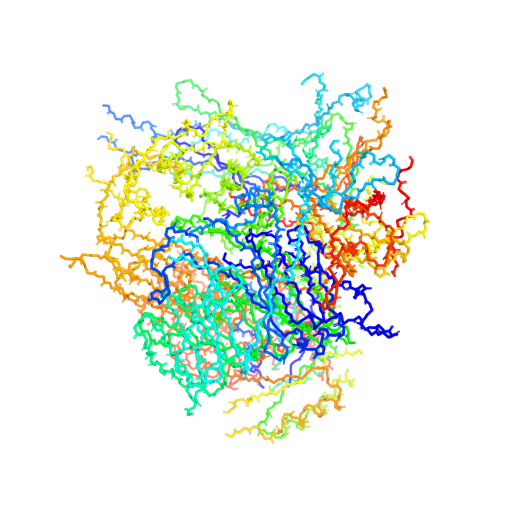 99.436 158.722 113.188 1.00 120.77 846 GLU A CA 1
ATOM 12314 C C . GLU A 1 846 ? 100.827 158.595 113.805 1.00 117.61 846 GLU A C 1
ATOM 12315 O O . GLU A 1 846 ? 101.793 159.083 113.216 1.00 114.65 846 GLU A O 1
ATOM 12327 N N . ASP A 1 847 ? 100.966 157.961 114.968 1.00 115.60 847 ASP A N 1
ATOM 12328 C CA . ASP A 1 847 ? 102.255 157.535 115.494 1.00 112.99 847 ASP A CA 1
ATOM 12329 C C . ASP A 1 847 ? 102.539 156.072 115.187 1.00 110.94 847 ASP A C 1
ATOM 12330 O O . ASP A 1 847 ? 103.666 155.726 114.821 1.00 106.95 847 ASP A O 1
ATOM 12339 N N . ILE A 1 848 ? 101.530 155.209 115.317 1.00 110.58 848 ILE A N 1
ATOM 12340 C CA . ILE A 1 848 ? 101.688 153.810 114.930 1.00 105.25 848 ILE A CA 1
ATOM 12341 C C . ILE A 1 848 ? 102.003 153.711 113.443 1.00 103.41 848 ILE A C 1
ATOM 12342 O O . ILE A 1 848 ? 102.924 152.997 113.029 1.00 102.70 848 ILE A O 1
ATOM 12358 N N . SER A 1 849 ? 101.239 154.430 112.618 1.00 105.46 849 SER A N 1
ATOM 12359 C CA . SER A 1 849 ? 101.480 154.404 111.179 1.00 107.45 849 SER A CA 1
ATOM 12360 C C . SER A 1 849 ? 102.867 154.941 110.852 1.00 107.28 849 SER A C 1
ATOM 12361 O O . SER A 1 849 ? 103.603 154.349 110.055 1.00 107.76 849 SER A O 1
ATOM 12369 N N . HIS A 1 850 ? 103.245 156.062 111.469 1.00 108.76 850 HIS A N 1
ATOM 12370 C CA . HIS A 1 850 ? 104.580 156.606 111.249 1.00 111.48 850 HIS A CA 1
ATOM 12371 C C . HIS A 1 850 ? 105.651 155.664 111.783 1.00 110.02 850 HIS A C 1
ATOM 12372 O O . HIS A 1 850 ? 106.706 155.493 111.161 1.00 105.10 850 HIS A O 1
ATOM 12386 N N . ASN A 1 851 ? 105.399 155.046 112.939 1.00 107.03 851 ASN A N 1
ATOM 12387 C CA . ASN A 1 851 ? 106.390 154.152 113.530 1.00 103.38 851 ASN A CA 1
ATOM 12388 C C . ASN A 1 851 ? 106.654 152.946 112.636 1.00 101.41 851 ASN A C 1
ATOM 12389 O O . ASN A 1 851 ? 107.810 152.551 112.444 1.00 98.25 851 ASN A O 1
ATOM 12400 N N . TYR A 1 852 ? 105.598 152.350 112.078 1.00 99.76 852 TYR A N 1
ATOM 12401 C CA . TYR A 1 852 ? 105.712 151.120 111.303 1.00 93.54 852 TYR A CA 1
ATOM 12402 C C . TYR A 1 852 ? 105.464 151.337 109.813 1.00 93.96 852 TYR A C 1
ATOM 12403 O O . TYR A 1 852 ? 105.225 150.370 109.084 1.00 92.94 852 TYR A O 1
ATOM 12421 N N . ARG A 1 853 ? 105.516 152.585 109.342 1.00 100.59 853 ARG A N 1
ATOM 12422 C CA . ARG A 1 853 ? 105.304 152.841 107.921 1.00 100.42 853 ARG A CA 1
ATOM 12423 C C . ARG A 1 853 ? 106.379 152.172 107.075 1.00 96.25 853 ARG A C 1
ATOM 12424 O O . ARG A 1 853 ? 106.080 151.576 106.033 1.00 95.41 853 ARG A O 1
ATOM 12445 N N . PHE A 1 854 ? 107.638 152.258 107.507 1.00 93.75 854 PHE A N 1
ATOM 12446 C CA . PHE A 1 854 ? 108.750 151.738 106.722 1.00 94.56 854 PHE A CA 1
ATOM 12447 C C . PHE A 1 854 ? 108.797 150.217 106.682 1.00 90.73 854 PHE A C 1
ATOM 12448 O O . PHE A 1 854 ? 109.550 149.662 105.874 1.00 87.83 854 PHE A O 1
ATOM 12465 N N . LEU A 1 855 ? 108.023 149.531 107.519 1.00 88.24 855 LEU A N 1
ATOM 12466 C CA . LEU A 1 855 ? 108.089 148.078 107.590 1.00 83.16 855 LEU A CA 1
ATOM 12467 C C . LEU A 1 855 ? 107.369 147.455 106.400 1.00 86.00 855 LEU A C 1
ATOM 12468 O O . LEU A 1 855 ? 106.234 147.826 106.084 1.00 88.62 855 LEU A O 1
ATOM 12484 N N . LYS A 1 856 ? 108.036 146.507 105.742 1.00 82.47 856 LYS A N 1
ATOM 12485 C CA . LYS A 1 856 ? 107.434 145.846 104.586 1.00 78.64 856 LYS A CA 1
ATOM 12486 C C . LYS A 1 856 ? 106.144 145.118 104.938 1.00 79.03 856 LYS A C 1
ATOM 12487 O O . LYS A 1 856 ? 105.156 145.269 104.198 1.00 80.56 856 LYS A O 1
ATOM 12506 N N . PRO A 1 857 ? 106.067 144.330 106.017 1.00 79.59 857 PRO A N 1
ATOM 12507 C CA . PRO A 1 857 ? 104.806 143.640 106.328 1.00 76.22 857 PRO A CA 1
ATOM 12508 C C . PRO A 1 857 ? 103.730 144.546 106.901 1.00 79.39 857 PRO A C 1
ATOM 12509 O O . PRO A 1 857 ? 102.626 144.060 107.175 1.00 81.75 857 PRO A O 1
ATOM 12520 N N . TYR A 1 858 ? 104.006 145.841 107.080 1.00 84.52 858 TYR A N 1
ATOM 12521 C CA . TYR A 1 858 ? 103.036 146.721 107.724 1.00 84.00 858 TYR A CA 1
ATOM 12522 C C . TYR A 1 858 ? 101.705 146.712 106.985 1.00 85.30 858 TYR A C 1
ATOM 12523 O O . TYR A 1 858 ? 100.641 146.674 107.613 1.00 88.45 858 TYR A O 1
ATOM 12541 N N . LYS A 1 859 ? 101.740 146.749 105.652 1.00 85.27 859 LYS A N 1
ATOM 12542 C CA . LYS A 1 859 ? 100.501 146.631 104.893 1.00 84.48 859 LYS A CA 1
ATOM 12543 C C . LYS A 1 859 ? 99.757 145.367 105.297 1.00 82.04 859 LYS A C 1
ATOM 12544 O O . LYS A 1 859 ? 98.591 145.416 105.705 1.00 86.11 859 LYS A O 1
ATOM 12563 N N . PHE A 1 860 ? 100.444 144.225 105.243 1.00 81.02 860 PHE A N 1
ATOM 12564 C CA . PHE A 1 860 ? 99.828 142.978 105.669 1.00 81.84 860 PHE A CA 1
ATOM 12565 C C . PHE A 1 860 ? 99.480 143.008 107.149 1.00 83.63 860 PHE A C 1
ATOM 12566 O O . PHE A 1 860 ? 98.556 142.307 107.572 1.00 82.73 860 PHE A O 1
ATOM 12583 N N . ALA A 1 861 ? 100.190 143.813 107.945 1.00 84.72 861 ALA A N 1
ATOM 12584 C CA . ALA A 1 861 ? 99.811 143.971 109.344 1.00 77.12 861 ALA A CA 1
ATOM 12585 C C . ALA A 1 861 ? 98.443 144.628 109.463 1.00 84.12 861 ALA A C 1
ATOM 12586 O O . ALA A 1 861 ? 97.641 144.250 110.324 1.00 88.09 861 ALA A O 1
ATOM 12593 N N . LEU A 1 862 ? 98.156 145.615 108.609 1.00 91.16 862 LEU A N 1
ATOM 12594 C CA . LEU A 1 862 ? 96.807 146.171 108.572 1.00 87.33 862 LEU A CA 1
ATOM 12595 C C . LEU A 1 862 ? 95.807 145.104 108.154 1.00 89.18 862 LEU A C 1
ATOM 12596 O O . LEU A 1 862 ? 94.698 145.031 108.697 1.00 88.54 862 LEU A O 1
ATOM 12612 N N . GLU A 1 863 ? 96.182 144.268 107.191 1.00 93.92 863 GLU A N 1
ATOM 12613 C CA . GLU A 1 863 ? 95.442 143.047 106.931 1.00 91.68 863 GLU A CA 1
ATOM 12614 C C . GLU A 1 863 ? 95.591 142.099 108.120 1.00 94.27 863 GLU A C 1
ATOM 12615 O O . GLU A 1 863 ? 96.436 142.291 108.998 1.00 95.30 863 GLU A O 1
ATOM 12627 N N . LYS A 1 864 ? 94.725 141.085 108.159 1.00 94.27 864 LYS A N 1
ATOM 12628 C CA . LYS A 1 864 ? 94.657 140.138 109.271 1.00 89.58 864 LYS A CA 1
ATOM 12629 C C . LYS A 1 864 ? 94.002 140.773 110.495 1.00 93.40 864 LYS A C 1
ATOM 12630 O O . LYS A 1 864 ? 93.757 140.090 111.494 1.00 96.20 864 LYS A O 1
ATOM 12649 N N . ILE A 1 865 ? 93.709 142.071 110.428 1.00 92.80 865 ILE A N 1
ATOM 12650 C CA . ILE A 1 865 ? 93.002 142.787 111.481 1.00 96.63 865 ILE A CA 1
ATOM 12651 C C . ILE A 1 865 ? 91.625 143.227 111.004 1.00 104.09 865 ILE A C 1
ATOM 12652 O O . ILE A 1 865 ? 90.616 142.958 111.656 1.00 106.45 865 ILE A O 1
ATOM 12668 N N . LEU A 1 866 ? 91.566 143.899 109.853 1.00 105.67 866 LEU A N 1
ATOM 12669 C CA . LEU A 1 866 ? 90.278 144.200 109.240 1.00 107.27 866 LEU A CA 1
ATOM 12670 C C . LEU A 1 866 ? 89.517 142.918 108.934 1.00 107.85 866 LEU A C 1
ATOM 12671 O O . LEU A 1 866 ? 88.325 142.800 109.239 1.00 111.08 866 LEU A O 1
ATOM 12687 N N . SER A 1 867 ? 90.200 141.936 108.341 1.00 103.97 867 SER A N 1
ATOM 12688 C CA . SER A 1 867 ? 89.544 140.680 107.994 1.00 108.41 867 SER A CA 1
ATOM 12689 C C . SER A 1 867 ? 89.040 139.962 109.239 1.00 111.69 867 SER A C 1
ATOM 12690 O O . SER A 1 867 ? 87.906 139.470 109.271 1.00 114.92 867 SER A O 1
ATOM 12698 N N . THR A 1 868 ? 89.872 139.888 110.278 1.00 108.92 868 THR A N 1
ATOM 12699 C CA . THR A 1 868 ? 89.445 139.237 111.511 1.00 107.86 868 THR A CA 1
ATOM 12700 C C . THR A 1 868 ? 88.340 140.028 112.198 1.00 111.90 868 THR A C 1
ATOM 12701 O O . THR A 1 868 ? 87.399 139.443 112.746 1.00 117.43 868 THR A O 1
ATOM 12712 N N . LYS A 1 869 ? 88.435 141.360 112.180 1.00 111.48 869 LYS A N 1
ATOM 12713 C CA . LYS A 1 869 ? 87.451 142.173 112.886 1.00 112.94 869 LYS A CA 1
ATOM 12714 C C . LYS A 1 869 ? 86.078 142.089 112.229 1.00 115.92 869 LYS A C 1
ATOM 12715 O O . LYS A 1 869 ? 85.066 141.936 112.922 1.00 117.00 869 LYS A O 1
ATOM 12734 N N . ILE A 1 870 ? 86.013 142.184 110.897 1.00 114.85 870 ILE A N 1
ATOM 12735 C CA . ILE A 1 870 ? 84.718 142.062 110.229 1.00 114.64 870 ILE A CA 1
ATOM 12736 C C . ILE A 1 870 ? 84.157 140.662 110.431 1.00 116.32 870 ILE A C 1
ATOM 12737 O O . ILE A 1 870 ? 82.945 140.481 110.599 1.00 119.54 870 ILE A O 1
ATOM 12753 N N . LEU A 1 871 ? 85.023 139.652 110.413 1.00 115.52 871 LEU A N 1
ATOM 12754 C CA . LEU A 1 871 ? 84.614 138.329 110.855 1.00 119.26 871 LEU A CA 1
ATOM 12755 C C . LEU A 1 871 ? 84.164 138.410 112.307 1.00 122.84 871 LEU A C 1
ATOM 12756 O O . LEU A 1 871 ? 84.743 139.147 113.110 1.00 124.49 871 LEU A O 1
ATOM 12772 N N . ARG A 1 872 ? 83.112 137.662 112.639 1.00 123.11 872 ARG A N 1
ATOM 12773 C CA . ARG A 1 872 ? 82.459 137.804 113.935 1.00 126.65 872 ARG A CA 1
ATOM 12774 C C . ARG A 1 872 ? 81.838 139.198 114.005 1.00 126.03 872 ARG A C 1
ATOM 12775 O O . ARG A 1 872 ? 81.028 139.550 113.142 1.00 122.55 872 ARG A O 1
ATOM 12796 N N . SER A 1 873 ? 82.191 140.004 115.008 1.00 127.93 873 SER A N 1
ATOM 12797 C CA . SER A 1 873 ? 81.704 141.381 115.066 1.00 124.09 873 SER A CA 1
ATOM 12798 C C . SER A 1 873 ? 82.603 142.167 116.010 1.00 120.36 873 SER A C 1
ATOM 12799 O O . SER A 1 873 ? 82.620 141.894 117.215 1.00 118.41 873 SER A O 1
ATOM 12807 N N . ASP A 1 874 ? 83.329 143.143 115.467 1.00 116.98 874 ASP A N 1
ATOM 12808 C CA . ASP A 1 874 ? 84.230 143.982 116.243 1.00 118.99 874 ASP A CA 1
ATOM 12809 C C . ASP A 1 874 ? 84.083 145.425 115.783 1.00 114.66 874 ASP A C 1
ATOM 12810 O O . ASP A 1 874 ? 83.532 145.707 114.715 1.00 110.28 874 ASP A O 1
ATOM 12819 N N . SER A 1 875 ? 84.583 146.344 116.604 1.00 115.60 875 SER A N 1
ATOM 12820 C CA . SER A 1 875 ? 84.585 147.765 116.262 1.00 115.57 875 SER A CA 1
ATOM 12821 C C . SER A 1 875 ? 85.514 147.972 115.073 1.00 115.44 875 SER A C 1
ATOM 12822 O O . SER A 1 875 ? 86.735 147.850 115.191 1.00 117.65 875 SER A O 1
ATOM 12830 N N . LEU A 1 876 ? 84.931 148.287 113.915 1.00 114.45 876 LEU A N 1
ATOM 12831 C CA . LEU A 1 876 ? 85.704 148.358 112.680 1.00 115.70 876 LEU A CA 1
ATOM 12832 C C . LEU A 1 876 ? 86.270 149.749 112.419 1.00 116.22 876 LEU A C 1
ATOM 12833 O O . LEU A 1 876 ? 87.230 149.884 111.653 1.00 114.71 876 LEU A O 1
ATOM 12849 N N . ASP A 1 877 ? 85.708 150.783 113.049 1.00 117.40 877 ASP A N 1
ATOM 12850 C CA . ASP A 1 877 ? 86.065 152.154 112.694 1.00 116.56 877 ASP A CA 1
ATOM 12851 C C . ASP A 1 877 ? 87.549 152.438 112.901 1.00 117.73 877 ASP A C 1
ATOM 12852 O O . ASP A 1 877 ? 88.159 153.152 112.095 1.00 118.06 877 ASP A O 1
ATOM 12861 N N . ASP A 1 878 ? 88.148 151.902 113.967 1.00 119.46 878 ASP A N 1
ATOM 12862 C CA . ASP A 1 878 ? 89.552 152.192 114.243 1.00 118.06 878 ASP A CA 1
ATOM 12863 C C . ASP A 1 878 ? 90.451 151.709 113.111 1.00 117.37 878 ASP A C 1
ATOM 12864 O O . ASP A 1 878 ? 91.282 152.470 112.598 1.00 116.36 878 ASP A O 1
ATOM 12873 N N . ILE A 1 879 ? 90.299 150.448 112.704 1.00 116.92 879 ILE A N 1
ATOM 12874 C CA . ILE A 1 879 ? 91.151 149.913 111.648 1.00 113.40 879 ILE A CA 1
ATOM 12875 C C . ILE A 1 879 ? 90.855 150.595 110.315 1.00 114.22 879 ILE A C 1
ATOM 12876 O O . ILE A 1 879 ? 91.770 150.806 109.511 1.00 113.32 879 ILE A O 1
ATOM 12892 N N . LEU A 1 880 ? 89.592 150.942 110.047 1.00 116.07 880 LEU A N 1
ATOM 12893 C CA . LEU A 1 880 ? 89.285 151.667 108.818 1.00 113.31 880 LEU A CA 1
ATOM 12894 C C . LEU A 1 880 ? 89.994 153.013 108.778 1.00 115.02 880 LEU A C 1
ATOM 12895 O O . LEU A 1 880 ? 90.594 153.371 107.758 1.00 116.61 880 LEU A O 1
ATOM 12911 N N . LYS A 1 881 ? 89.950 153.773 109.877 1.00 116.09 881 LYS A N 1
ATOM 12912 C CA . LYS A 1 881 ? 90.667 155.044 109.896 1.00 116.22 881 LYS A CA 1
ATOM 12913 C C . LYS A 1 881 ? 92.165 154.824 109.738 1.00 114.07 881 LYS A C 1
ATOM 12914 O O . LYS A 1 881 ? 92.831 155.555 108.995 1.00 114.33 881 LYS A O 1
ATOM 12933 N N . LEU A 1 882 ? 92.708 153.810 110.420 1.00 111.81 882 LEU A N 1
ATOM 12934 C CA . LEU A 1 882 ? 94.141 153.545 110.340 1.00 112.85 882 LEU A CA 1
ATOM 12935 C C . LEU A 1 882 ? 94.563 153.246 108.907 1.00 115.30 882 LEU A C 1
ATOM 12936 O O . LEU A 1 882 ? 95.568 153.780 108.422 1.00 116.09 882 LEU A O 1
ATOM 12952 N N . ILE A 1 883 ? 93.799 152.405 108.209 1.00 114.48 883 ILE A N 1
ATOM 12953 C CA . ILE A 1 883 ? 94.114 152.101 106.817 1.00 112.28 883 ILE A CA 1
ATOM 12954 C C . ILE A 1 883 ? 93.959 153.346 105.955 1.00 116.76 883 ILE A C 1
ATOM 12955 O O . ILE A 1 883 ? 94.775 153.602 105.061 1.00 115.58 883 ILE A O 1
ATOM 12971 N N . LYS A 1 884 ? 92.916 154.140 106.206 1.00 119.15 884 LYS A N 1
ATOM 12972 C CA . LYS A 1 884 ? 92.674 155.323 105.388 1.00 119.39 884 LYS A CA 1
ATOM 12973 C C . LYS A 1 884 ? 93.843 156.297 105.464 1.00 123.16 884 LYS A C 1
ATOM 12974 O O . LYS A 1 884 ? 94.321 156.788 104.435 1.00 126.86 884 LYS A O 1
ATOM 12993 N N . MET A 1 885 ? 94.321 156.593 106.675 1.00 123.33 885 MET A N 1
ATOM 12994 C CA . MET A 1 885 ? 95.403 157.571 106.786 1.00 125.35 885 MET A CA 1
ATOM 12995 C C . MET A 1 885 ? 96.685 157.069 106.140 1.00 125.67 885 MET A C 1
ATOM 12996 O O . MET A 1 885 ? 97.500 157.882 105.691 1.00 127.70 885 MET A O 1
ATOM 13010 N N . TYR A 1 886 ? 96.885 155.755 106.085 1.00 122.02 886 TYR A N 1
ATOM 13011 C CA . TYR A 1 886 ? 98.051 155.208 105.407 1.00 123.51 886 TYR A CA 1
ATOM 13012 C C . TYR A 1 886 ? 98.008 155.561 103.926 1.00 127.29 886 TYR A C 1
ATOM 13013 O O . TYR A 1 886 ? 96.953 155.505 103.288 1.00 125.64 886 TYR A O 1
ATOM 13031 N N . ASP A 1 887 ? 99.165 155.936 103.384 1.00 129.22 887 ASP A N 1
ATOM 13032 C CA . ASP A 1 887 ? 99.350 156.368 102.003 1.00 132.34 887 ASP A CA 1
ATOM 13033 C C . ASP A 1 887 ? 98.803 157.768 101.752 1.00 138.21 887 ASP A C 1
ATOM 13034 O O . ASP A 1 887 ? 98.969 158.290 100.643 1.00 141.08 887 ASP A O 1
ATOM 13043 N N . ASN A 1 888 ? 98.159 158.395 102.738 1.00 139.40 888 ASN A N 1
ATOM 13044 C CA . ASN A 1 888 ? 97.642 159.749 102.585 1.00 141.10 888 ASN A CA 1
ATOM 13045 C C . ASN A 1 888 ? 98.627 160.805 103.062 1.00 140.10 888 ASN A C 1
ATOM 13046 O O . ASN A 1 888 ? 98.647 161.914 102.516 1.00 141.02 888 ASN A O 1
ATOM 13057 N N . THR A 1 889 ? 99.443 160.486 104.067 1.00 140.43 889 THR A N 1
ATOM 13058 C CA . THR A 1 889 ? 100.452 161.413 104.577 1.00 142.36 889 THR A CA 1
ATOM 13059 C C . THR A 1 889 ? 101.711 161.347 103.708 1.00 144.04 889 THR A C 1
ATOM 13060 O O . THR A 1 889 ? 102.799 160.975 104.146 1.00 141.44 889 THR A O 1
ATOM 13071 N N . ASP A 1 890 ? 101.536 161.724 102.444 1.00 148.53 890 ASP A N 1
ATOM 13072 C CA . ASP A 1 890 ? 102.629 161.681 101.492 1.00 151.50 890 ASP A CA 1
ATOM 13073 C C . ASP A 1 890 ? 103.653 162.769 101.813 1.00 153.77 890 ASP A C 1
ATOM 13074 O O . ASP A 1 890 ? 103.341 163.747 102.496 1.00 149.30 890 ASP A O 1
ATOM 13083 N N . PRO A 1 891 ? 104.900 162.616 101.332 1.00 157.14 891 PRO A N 1
ATOM 13084 C CA . PRO A 1 891 ? 105.930 163.631 101.586 1.00 153.94 891 PRO A CA 1
ATOM 13085 C C . PRO A 1 891 ? 105.523 165.024 101.113 1.00 150.58 891 PRO A C 1
ATOM 13086 O O . PRO A 1 891 ? 106.233 165.986 101.406 1.00 143.98 891 PRO A O 1
ATOM 13097 N N . SER A 1 896 ? 101.237 166.234 93.793 1.00 151.57 896 SER A N 1
ATOM 13098 C CA . SER A 1 896 ? 99.969 165.634 93.397 1.00 155.01 896 SER A CA 1
ATOM 13099 C C . SER A 1 896 ? 99.468 164.681 94.482 1.00 157.67 896 SER A C 1
ATOM 13100 O O . SER A 1 896 ? 100.275 164.067 95.181 1.00 155.92 896 SER A O 1
ATOM 13108 N N . PRO A 1 897 ? 98.151 164.553 94.633 1.00 159.60 897 PRO A N 1
ATOM 13109 C CA . PRO A 1 897 ? 97.613 163.630 95.639 1.00 157.47 897 PRO A CA 1
ATOM 13110 C C . PRO A 1 897 ? 98.033 162.202 95.342 1.00 157.65 897 PRO A C 1
ATOM 13111 O O . PRO A 1 897 ? 98.129 161.807 94.170 1.00 155.69 897 PRO A O 1
ATOM 13122 N N . PRO A 1 898 ? 98.294 161.390 96.372 1.00 157.83 898 PRO A N 1
ATOM 13123 C CA . PRO A 1 898 ? 98.726 160.008 96.114 1.00 154.76 898 PRO A CA 1
ATOM 13124 C C . PRO A 1 898 ? 97.644 159.137 95.503 1.00 152.36 898 PRO A C 1
ATOM 13125 O O . PRO A 1 898 ? 97.969 158.101 94.910 1.00 148.77 898 PRO A O 1
ATOM 13136 N N . THR A 1 899 ? 96.374 159.518 95.634 1.00 153.92 899 THR A N 1
ATOM 13137 C CA . THR A 1 899 ? 95.206 158.762 95.190 1.00 152.77 899 THR A CA 1
ATOM 13138 C C . THR A 1 899 ? 94.963 157.528 96.054 1.00 148.20 899 THR A C 1
ATOM 13139 O O . THR A 1 899 ? 94.028 156.768 95.777 1.00 146.24 899 THR A O 1
ATOM 13150 N N . HIS A 1 900 ? 95.765 157.306 97.097 1.00 145.31 900 HIS A N 1
ATOM 13151 C CA . HIS A 1 900 ? 95.513 156.247 98.072 1.00 141.17 900 HIS A CA 1
ATOM 13152 C C . HIS A 1 900 ? 95.619 154.863 97.431 1.00 135.86 900 HIS A C 1
ATOM 13153 O O . HIS A 1 900 ? 94.713 154.034 97.528 1.00 132.31 900 HIS A O 1
ATOM 13167 N N . SER A 1 901 ? 96.746 154.615 96.762 1.00 134.98 901 SER A N 1
ATOM 13168 C CA . SER A 1 901 ? 96.984 153.296 96.184 1.00 133.76 901 SER A CA 1
ATOM 13169 C C . SER A 1 901 ? 97.079 152.227 97.267 1.00 130.65 901 SER A C 1
ATOM 13170 O O . SER A 1 901 ? 96.548 151.119 97.110 1.00 126.93 901 SER A O 1
ATOM 13178 N N . GLY A 1 902 ? 97.759 152.540 98.372 1.00 129.39 902 GLY A N 1
ATOM 13179 C CA . GLY A 1 902 ? 97.956 151.546 99.414 1.00 125.91 902 GLY A CA 1
ATOM 13180 C C . GLY A 1 902 ? 96.652 151.063 100.017 1.00 126.43 902 GLY A C 1
ATOM 13181 O O . GLY A 1 902 ? 96.448 149.860 100.204 1.00 122.15 902 GLY A O 1
ATOM 13185 N N . MET A 1 903 ? 95.750 151.995 100.340 1.00 129.90 903 MET A N 1
ATOM 13186 C CA . MET A 1 903 ? 94.476 151.590 100.923 1.00 126.57 903 MET A CA 1
ATOM 13187 C C . MET A 1 903 ? 93.677 150.777 99.919 1.00 127.26 903 MET A C 1
ATOM 13188 O O . MET A 1 903 ? 93.007 149.806 100.285 1.00 124.13 903 MET A O 1
ATOM 13202 N N . LEU A 1 904 ? 93.727 151.171 98.644 1.00 130.80 904 LEU A N 1
ATOM 13203 C CA . LEU A 1 904 ? 93.053 150.406 97.601 1.00 128.68 904 LEU A CA 1
ATOM 13204 C C . LEU A 1 904 ? 93.532 148.962 97.593 1.00 123.19 904 LEU A C 1
ATOM 13205 O O . LEU A 1 904 ? 92.724 148.026 97.610 1.00 121.60 904 LEU A O 1
ATOM 13221 N N . GLU A 1 905 ? 94.851 148.763 97.568 1.00 120.47 905 GLU A N 1
ATOM 13222 C CA . GLU A 1 905 ? 95.383 147.406 97.507 1.00 119.79 905 GLU A CA 1
ATOM 13223 C C . GLU A 1 905 ? 95.036 146.624 98.769 1.00 119.37 905 GLU A C 1
ATOM 13224 O O . GLU A 1 905 ? 94.650 145.451 98.691 1.00 117.75 905 GLU A O 1
ATOM 13236 N N . ILE A 1 906 ? 95.153 147.256 99.940 1.00 119.23 906 ILE A N 1
ATOM 13237 C CA . ILE A 1 906 ? 94.854 146.558 101.189 1.00 113.70 906 ILE A CA 1
ATOM 13238 C C . ILE A 1 906 ? 93.394 146.125 101.212 1.00 115.59 906 ILE A C 1
ATOM 13239 O O . ILE A 1 906 ? 93.070 144.982 101.561 1.00 116.39 906 ILE A O 1
ATOM 13255 N N . ILE A 1 907 ? 92.490 147.035 100.845 1.00 117.84 907 ILE A N 1
ATOM 13256 C CA . ILE A 1 907 ? 91.068 146.720 100.878 1.00 116.98 907 ILE A CA 1
ATOM 13257 C C . ILE A 1 907 ? 90.738 145.633 99.867 1.00 120.69 907 ILE A C 1
ATOM 13258 O O . ILE A 1 907 ? 89.950 144.727 100.153 1.00 123.85 907 ILE A O 1
ATOM 13274 N N . SER A 1 908 ? 91.323 145.701 98.669 1.00 120.56 908 SER A N 1
ATOM 13275 C CA . SER A 1 908 ? 91.061 144.671 97.670 1.00 120.03 908 SER A CA 1
ATOM 13276 C C . SER A 1 908 ? 91.521 143.305 98.163 1.00 117.36 908 SER A C 1
ATOM 13277 O O . SER A 1 908 ? 90.791 142.311 98.053 1.00 116.51 908 SER A O 1
ATOM 13285 N N . ASN A 1 909 ? 92.731 143.238 98.728 1.00 115.34 909 ASN A N 1
ATOM 13286 C CA . ASN A 1 909 ? 93.239 141.961 99.220 1.00 112.91 909 ASN A CA 1
ATOM 13287 C C . ASN A 1 909 ? 92.377 141.420 100.353 1.00 113.75 909 ASN A C 1
ATOM 13288 O O . ASN A 1 909 ? 92.072 140.223 100.389 1.00 113.58 909 ASN A O 1
ATOM 13299 N N . CYS A 1 910 ? 91.972 142.282 101.289 1.00 115.58 910 CYS A N 1
ATOM 13300 C CA . CYS A 1 910 ? 91.166 141.804 102.408 1.00 114.03 910 CYS A CA 1
ATOM 13301 C C . CYS A 1 910 ? 89.773 141.384 101.956 1.00 116.18 910 CYS A C 1
ATOM 13302 O O . CYS A 1 910 ? 89.217 140.416 102.487 1.00 115.11 910 CYS A O 1
ATOM 13310 N N . LEU A 1 911 ? 89.197 142.093 100.984 1.00 119.11 911 LEU A N 1
ATOM 13311 C CA . LEU A 1 911 ? 87.835 141.801 100.555 1.00 119.73 911 LEU A CA 1
ATOM 13312 C C . LEU A 1 911 ? 87.778 140.534 99.710 1.00 121.57 911 LEU A C 1
ATOM 13313 O O . LEU A 1 911 ? 86.872 139.711 99.881 1.00 121.05 911 LEU A O 1
ATOM 13329 N N . ARG A 1 912 ? 88.734 140.356 98.793 1.00 121.99 912 ARG A N 1
ATOM 13330 C CA . ARG A 1 912 ? 88.706 139.172 97.940 1.00 122.53 912 ARG A CA 1
ATOM 13331 C C . ARG A 1 912 ? 88.884 137.899 98.759 1.00 118.82 912 ARG A C 1
ATOM 13332 O O . ARG A 1 912 ? 88.195 136.899 98.525 1.00 117.55 912 ARG A O 1
ATOM 13353 N N . LYS A 1 913 ? 89.803 137.916 99.725 1.00 116.76 913 LYS A N 1
ATOM 13354 C CA . LYS A 1 913 ? 90.033 136.752 100.571 1.00 115.16 913 LYS A CA 1
ATOM 13355 C C . LYS A 1 913 ? 88.906 136.513 101.567 1.00 118.34 913 LYS A C 1
ATOM 13356 O O . LYS A 1 913 ? 88.883 135.455 102.205 1.00 117.23 913 LYS A O 1
ATOM 13375 N N . ILE A 1 914 ? 87.982 137.456 101.715 1.00 119.49 914 ILE A N 1
ATOM 13376 C CA . ILE A 1 914 ? 86.924 137.373 102.715 1.00 120.36 914 ILE A CA 1
ATOM 13377 C C . ILE A 1 914 ? 85.681 136.782 102.066 1.00 126.54 914 ILE A C 1
ATOM 13378 O O . ILE A 1 914 ? 85.392 137.036 100.891 1.00 128.97 914 ILE A O 1
ATOM 13394 N N . GLU A 1 915 ? 84.941 135.991 102.837 1.00 131.14 915 GLU A N 1
ATOM 13395 C CA . GLU A 1 915 ? 83.811 135.250 102.300 1.00 132.19 915 GLU A CA 1
ATOM 13396 C C . GLU A 1 915 ? 82.634 136.181 102.018 1.00 133.60 915 GLU A C 1
ATOM 13397 O O . GLU A 1 915 ? 82.598 137.342 102.437 1.00 132.36 915 GLU A O 1
ATOM 13409 N N . THR A 1 916 ? 81.660 135.647 101.286 1.00 135.05 916 THR A N 1
ATOM 13410 C CA . THR A 1 916 ? 80.378 136.308 101.117 1.00 132.38 916 THR A CA 1
ATOM 13411 C C . THR A 1 916 ? 79.636 136.307 102.456 1.00 130.76 916 THR A C 1
ATOM 13412 O O . THR A 1 916 ? 79.933 135.517 103.357 1.00 127.88 916 THR A O 1
ATOM 13423 N N . LYS A 1 917 ? 78.669 137.215 102.588 1.00 131.35 917 LYS A N 1
ATOM 13424 C CA . LYS A 1 917 ? 77.926 137.515 103.811 1.00 130.51 917 LYS A CA 1
ATOM 13425 C C . LYS A 1 917 ? 78.705 138.474 104.704 1.00 131.30 917 LYS A C 1
ATOM 13426 O O . LYS A 1 917 ? 78.206 138.835 105.777 1.00 132.21 917 LYS A O 1
ATOM 13445 N N . TYR A 1 918 ? 79.907 138.895 104.305 1.00 132.37 918 TYR A N 1
ATOM 13446 C CA . TYR A 1 918 ? 80.641 139.945 104.994 1.00 132.70 918 TYR A CA 1
ATOM 13447 C C . TYR A 1 918 ? 80.989 141.119 104.092 1.00 133.86 918 TYR A C 1
ATOM 13448 O O . TYR A 1 918 ? 81.427 142.156 104.602 1.00 133.30 918 TYR A O 1
ATOM 13466 N N . TRP A 1 919 ? 80.810 140.990 102.775 1.00 134.49 919 TRP A N 1
ATOM 13467 C CA . TRP A 1 919 ? 81.080 142.108 101.878 1.00 133.96 919 TRP A CA 1
ATOM 13468 C C . TRP A 1 919 ? 80.159 143.283 102.179 1.00 135.90 919 TRP A C 1
ATOM 13469 O O . TRP A 1 919 ? 80.600 144.439 102.210 1.00 134.07 919 TRP A O 1
ATOM 13490 N N . ASN A 1 920 ? 78.873 143.003 102.404 1.00 138.04 920 ASN A N 1
ATOM 13491 C CA . ASN A 1 920 ? 77.925 144.071 102.704 1.00 138.92 920 ASN A CA 1
ATOM 13492 C C . ASN A 1 920 ? 78.288 144.776 104.003 1.00 138.31 920 ASN A C 1
ATOM 13493 O O . ASN A 1 920 ? 78.204 146.005 104.094 1.00 135.79 920 ASN A O 1
ATOM 13504 N N . HIS A 1 921 ? 78.701 144.018 105.021 1.00 136.28 921 HIS A N 1
ATOM 13505 C CA . HIS A 1 921 ? 79.101 144.636 106.280 1.00 133.28 921 HIS A CA 1
ATOM 13506 C C . HIS A 1 921 ? 80.306 145.547 106.084 1.00 132.39 921 HIS A C 1
ATOM 13507 O O . HIS A 1 921 ? 80.328 146.680 106.582 1.00 131.97 921 HIS A O 1
ATOM 13521 N N . LEU A 1 922 ? 81.314 145.076 105.346 1.00 131.09 922 LEU A N 1
ATOM 13522 C CA . LEU A 1 922 ? 82.498 145.892 105.104 1.00 128.31 922 LEU A CA 1
ATOM 13523 C C . LEU A 1 922 ? 82.133 147.167 104.356 1.00 130.11 922 LEU A C 1
ATOM 13524 O O . LEU A 1 922 ? 82.578 148.262 104.718 1.00 130.65 922 LEU A O 1
ATOM 13540 N N . PHE A 1 923 ? 81.312 147.047 103.311 1.00 130.71 923 PHE A N 1
ATOM 13541 C CA . PHE A 1 923 ? 80.905 148.227 102.560 1.00 131.20 923 PHE A CA 1
ATOM 13542 C C . PHE A 1 923 ? 80.004 149.145 103.376 1.00 131.87 923 PHE A C 1
ATOM 13543 O O . PHE A 1 923 ? 79.891 150.331 103.050 1.00 129.74 923 PHE A O 1
ATOM 13560 N N . THR A 1 924 ? 79.349 148.624 104.415 1.00 133.96 924 THR A N 1
ATOM 13561 C CA . THR A 1 924 ? 78.619 149.491 105.333 1.00 134.64 924 THR A CA 1
ATOM 13562 C C . THR A 1 924 ? 79.581 150.275 106.216 1.00 131.88 924 THR A C 1
ATOM 13563 O O . THR A 1 924 ? 79.424 151.488 106.400 1.00 127.84 924 THR A O 1
ATOM 13574 N N . ASN A 1 925 ? 80.590 149.598 106.772 1.00 131.63 925 ASN A N 1
ATOM 13575 C CA . ASN A 1 925 ? 81.596 150.305 107.560 1.00 125.53 925 ASN A CA 1
ATOM 13576 C C . ASN A 1 925 ? 82.448 151.212 106.681 1.00 124.77 925 ASN A C 1
ATOM 13577 O O . ASN A 1 925 ? 82.813 152.320 107.093 1.00 121.21 925 ASN A O 1
ATOM 13588 N N . LEU A 1 926 ? 82.775 150.764 105.473 1.00 129.28 926 LEU A N 1
ATOM 13589 C CA . LEU A 1 926 ? 83.611 151.528 104.556 1.00 129.80 926 LEU A CA 1
ATOM 13590 C C . LEU A 1 926 ? 82.725 152.447 103.724 1.00 133.19 926 LEU A C 1
ATOM 13591 O O . LEU A 1 926 ? 81.842 151.975 102.999 1.00 134.33 926 LEU A O 1
ATOM 13607 N N . LYS A 1 927 ? 82.966 153.755 103.818 1.00 131.28 927 LYS A N 1
ATOM 13608 C CA . LYS A 1 927 ? 82.177 154.744 103.084 1.00 131.63 927 LYS A CA 1
ATOM 13609 C C . LYS A 1 927 ? 82.680 154.817 101.640 1.00 134.91 927 LYS A C 1
ATOM 13610 O O . LYS A 1 927 ? 83.215 155.825 101.173 1.00 133.12 927 LYS A O 1
ATOM 13629 N N . MET A 1 928 ? 82.495 153.708 100.928 1.00 138.00 928 MET A N 1
ATOM 13630 C CA . MET A 1 928 ? 82.910 153.616 99.536 1.00 140.59 928 MET A CA 1
ATOM 13631 C C . MET A 1 928 ? 82.123 152.499 98.867 1.00 142.55 928 MET A C 1
ATOM 13632 O O . MET A 1 928 ? 81.540 151.640 99.533 1.00 139.80 928 MET A O 1
ATOM 13646 N N . THR A 1 929 ? 82.116 152.524 97.541 1.00 145.29 929 THR A N 1
ATOM 13647 C CA . THR A 1 929 ? 81.388 151.573 96.717 1.00 145.52 929 THR A CA 1
ATOM 13648 C C . THR A 1 929 ? 82.286 151.077 95.596 1.00 146.60 929 THR A C 1
ATOM 13649 O O . THR A 1 929 ? 83.303 151.705 95.280 1.00 146.33 929 THR A O 1
ATOM 13660 N N . PRO A 1 930 ? 81.943 149.941 94.976 1.00 146.74 930 PRO A N 1
ATOM 13661 C CA . PRO A 1 930 ? 82.776 149.446 93.865 1.00 146.26 930 PRO A CA 1
ATOM 13662 C C . PRO A 1 930 ? 82.934 150.454 92.742 1.00 147.46 930 PRO A C 1
ATOM 13663 O O . PRO A 1 930 ? 84.008 150.538 92.133 1.00 147.47 930 PRO A O 1
ATOM 13674 N N . ARG A 1 931 ? 81.885 151.225 92.446 1.00 147.94 931 ARG A N 1
ATOM 13675 C CA . ARG A 1 931 ? 81.993 152.257 91.421 1.00 148.85 931 ARG A CA 1
ATOM 13676 C C . ARG A 1 931 ? 83.016 153.314 91.816 1.00 151.48 931 ARG A C 1
ATOM 13677 O O . ARG A 1 931 ? 83.789 153.791 90.976 1.00 151.33 931 ARG A O 1
ATOM 13698 N N . ASP A 1 932 ? 83.031 153.697 93.095 1.00 151.31 932 ASP A N 1
ATOM 13699 C CA . ASP A 1 932 ? 84.022 154.660 93.564 1.00 150.13 932 ASP A CA 1
ATOM 13700 C C . ASP A 1 932 ? 85.433 154.105 93.421 1.00 150.67 932 ASP A C 1
ATOM 13701 O O . ASP A 1 932 ? 86.354 154.829 93.029 1.00 150.59 932 ASP A O 1
ATOM 13710 N N . LEU A 1 933 ? 85.623 152.823 93.737 1.00 149.32 933 LEU A N 1
ATOM 13711 C CA . LEU A 1 933 ? 86.936 152.209 93.568 1.00 148.12 933 LEU A CA 1
ATOM 13712 C C . LEU A 1 933 ? 87.347 152.199 92.100 1.00 149.42 933 LEU A C 1
ATOM 13713 O O . LEU A 1 933 ? 88.511 152.468 91.766 1.00 148.91 933 LEU A O 1
ATOM 13729 N N . LEU A 1 934 ? 86.402 151.886 91.209 1.00 150.45 934 LEU A N 1
ATOM 13730 C CA . LEU A 1 934 ? 86.696 151.899 89.780 1.00 150.83 934 LEU A CA 1
ATOM 13731 C C . LEU A 1 934 ? 87.124 153.289 89.328 1.00 152.79 934 LEU A C 1
ATOM 13732 O O . LEU A 1 934 ? 88.120 153.444 88.608 1.00 153.10 934 LEU A O 1
ATOM 13748 N N . ALA A 1 935 ? 86.390 154.316 89.761 1.00 153.13 935 ALA A N 1
ATOM 13749 C CA . ALA A 1 935 ? 86.752 155.685 89.412 1.00 153.24 935 ALA A CA 1
ATOM 13750 C C . ALA A 1 935 ? 88.125 156.044 89.964 1.00 154.45 935 ALA A C 1
ATOM 13751 O O . ALA A 1 935 ? 88.917 156.715 89.292 1.00 154.30 935 ALA A O 1
ATOM 13758 N N . LEU A 1 936 ? 88.424 155.611 91.191 1.00 154.48 936 LEU A N 1
ATOM 13759 C CA . LEU A 1 936 ? 89.711 155.937 91.794 1.00 154.32 936 LEU A CA 1
ATOM 13760 C C . LEU A 1 936 ? 90.864 155.327 91.007 1.00 155.38 936 LEU A C 1
ATOM 13761 O O . LEU A 1 936 ? 91.861 156.006 90.732 1.00 155.18 936 LEU A O 1
ATOM 13777 N N . CYS A 1 937 ? 90.754 154.050 90.629 1.00 155.36 937 CYS A N 1
ATOM 13778 C CA . CYS A 1 937 ? 91.852 153.455 89.869 1.00 154.08 937 CYS A CA 1
ATOM 13779 C C . CYS A 1 937 ? 91.957 154.086 88.489 1.00 154.87 937 CYS A C 1
ATOM 13780 O O . CYS A 1 937 ? 93.064 154.293 87.979 1.00 153.39 937 CYS A O 1
ATOM 13788 N N . ILE A 1 938 ? 90.816 154.390 87.861 1.00 155.48 938 ILE A N 1
ATOM 13789 C CA . ILE A 1 938 ? 90.854 155.037 86.553 1.00 155.28 938 ILE A CA 1
ATOM 13790 C C . ILE A 1 938 ? 91.568 156.378 86.653 1.00 157.16 938 ILE A C 1
ATOM 13791 O O . ILE A 1 938 ? 92.346 156.754 85.767 1.00 156.32 938 ILE A O 1
ATOM 13807 N N . GLU A 1 939 ? 91.316 157.121 87.732 1.00 158.52 939 GLU A N 1
ATOM 13808 C CA . GLU A 1 939 ? 92.049 158.361 87.962 1.00 157.69 939 GLU A CA 1
ATOM 13809 C C . GLU A 1 939 ? 93.538 158.089 88.140 1.00 157.74 939 GLU A C 1
ATOM 13810 O O . GLU A 1 939 ? 94.379 158.805 87.584 1.00 157.05 939 GLU A O 1
ATOM 13822 N N . GLU A 1 940 ? 93.883 157.056 88.911 1.00 157.31 940 GLU A N 1
ATOM 13823 C CA . GLU A 1 940 ? 95.278 156.678 89.099 1.00 156.51 940 GLU A CA 1
ATOM 13824 C C . GLU A 1 940 ? 95.808 155.789 87.982 1.00 155.00 940 GLU A C 1
ATOM 13825 O O . GLU A 1 940 ? 97.027 155.610 87.883 1.00 154.01 940 GLU A O 1
ATOM 13837 N N . ASN A 1 941 ? 94.935 155.239 87.137 1.00 155.29 941 ASN A N 1
ATOM 13838 C CA . ASN A 1 941 ? 95.340 154.310 86.084 1.00 155.68 941 ASN A CA 1
ATOM 13839 C C . ASN A 1 941 ? 96.048 153.088 86.661 1.00 153.52 941 ASN A C 1
ATOM 13840 O O . ASN A 1 941 ? 96.954 152.529 86.038 1.00 147.39 941 ASN A O 1
ATOM 13851 N N . GLU A 1 942 ? 95.638 152.665 87.856 1.00 153.64 942 GLU A N 1
ATOM 13852 C CA . GLU A 1 942 ? 96.220 151.498 88.520 1.00 150.53 942 GLU A CA 1
ATOM 13853 C C . GLU A 1 942 ? 95.406 150.276 88.114 1.00 146.62 942 GLU A C 1
ATOM 13854 O O . GLU A 1 942 ? 94.434 149.901 88.770 1.00 143.77 942 GLU A O 1
ATOM 13866 N N . ALA A 1 943 ? 95.815 149.644 87.012 1.00 143.87 943 ALA A N 1
ATOM 13867 C CA . ALA A 1 943 ? 95.085 148.493 86.497 1.00 141.07 943 ALA A CA 1
ATOM 13868 C C . ALA A 1 943 ? 95.162 147.289 87.425 1.00 140.68 943 ALA A C 1
ATOM 13869 O O . ALA A 1 943 ? 94.314 146.395 87.330 1.00 139.24 943 ALA A O 1
ATOM 13876 N N . LYS A 1 944 ? 96.155 147.241 88.317 1.00 141.00 944 LYS A N 1
ATOM 13877 C CA . LYS A 1 944 ? 96.291 146.089 89.201 1.00 139.06 944 LYS A CA 1
ATOM 13878 C C . LYS A 1 944 ? 95.105 145.962 90.148 1.00 138.70 944 LYS A C 1
ATOM 13879 O O . LYS A 1 944 ? 94.711 144.843 90.499 1.00 137.97 944 LYS A O 1
ATOM 13898 N N . MET A 1 945 ? 94.525 147.086 90.578 1.00 139.97 945 MET A N 1
ATOM 13899 C CA . MET A 1 945 ? 93.366 147.010 91.461 1.00 140.34 945 MET A CA 1
ATOM 13900 C C . MET A 1 945 ? 92.230 146.284 90.755 1.00 142.34 945 MET A C 1
ATOM 13901 O O . MET A 1 945 ? 91.592 145.395 91.328 1.00 141.65 945 MET A O 1
ATOM 13915 N N . LEU A 1 946 ? 91.963 146.654 89.500 1.00 142.28 946 LEU A N 1
ATOM 13916 C CA . LEU A 1 946 ? 90.931 145.964 88.735 1.00 140.60 946 LEU A CA 1
ATOM 13917 C C . LEU A 1 946 ? 91.307 144.508 88.499 1.00 139.61 946 LEU A C 1
ATOM 13918 O O . LEU A 1 946 ? 90.453 143.620 88.585 1.00 139.35 946 LEU A O 1
ATOM 13934 N N . GLY A 1 947 ? 92.582 144.241 88.213 1.00 135.82 947 GLY A N 1
ATOM 13935 C CA . GLY A 1 947 ? 93.002 142.867 88.001 1.00 134.30 947 GLY A CA 1
ATOM 13936 C C . GLY A 1 947 ? 92.738 141.988 89.208 1.00 134.65 947 GLY A C 1
ATOM 13937 O O . GLY A 1 947 ? 92.364 140.821 89.069 1.00 135.15 947 GLY A O 1
ATOM 13941 N N . VAL A 1 948 ? 92.925 142.537 90.409 1.00 136.08 948 VAL A N 1
ATOM 13942 C CA . VAL A 1 948 ? 92.728 141.759 91.628 1.00 136.41 948 VAL A CA 1
ATOM 13943 C C . VAL A 1 948 ? 91.299 141.826 92.166 1.00 136.22 948 VAL A C 1
ATOM 13944 O O . VAL A 1 948 ? 90.934 141.005 93.020 1.00 135.93 948 VAL A O 1
ATOM 13957 N N . LEU A 1 949 ? 90.483 142.772 91.698 1.00 137.53 949 LEU A N 1
ATOM 13958 C CA . LEU A 1 949 ? 89.122 142.945 92.194 1.00 138.91 949 LEU A CA 1
ATOM 13959 C C . LEU A 1 949 ? 88.058 142.646 91.143 1.00 139.88 949 LEU A C 1
ATOM 13960 O O . LEU A 1 949 ? 86.876 142.910 91.384 1.00 140.28 949 LEU A O 1
ATOM 13976 N N . LEU A 1 950 ? 88.442 142.113 89.980 1.00 139.47 950 LEU A N 1
ATOM 13977 C CA . LEU A 1 950 ? 87.449 141.800 88.957 1.00 139.92 950 LEU A CA 1
ATOM 13978 C C . LEU A 1 950 ? 86.456 140.754 89.447 1.00 140.04 950 LEU A C 1
ATOM 13979 O O . LEU A 1 950 ? 85.251 140.864 89.191 1.00 141.55 950 LEU A O 1
ATOM 13995 N N . LEU A 1 951 ? 86.940 139.730 90.152 1.00 137.35 951 LEU A N 1
ATOM 13996 C CA . LEU A 1 951 ? 86.038 138.704 90.668 1.00 138.25 951 LEU A CA 1
ATOM 13997 C C . LEU A 1 951 ? 85.030 139.302 91.640 1.00 139.93 951 LEU A C 1
ATOM 13998 O O . LEU A 1 951 ? 83.851 138.930 91.633 1.00 140.87 951 LEU A O 1
ATOM 14014 N N . VAL A 1 952 ? 85.477 140.229 92.489 1.00 141.11 952 VAL A N 1
ATOM 14015 C CA . VAL A 1 952 ? 84.568 140.869 93.434 1.00 142.70 952 VAL A CA 1
ATOM 14016 C C . VAL A 1 952 ? 83.578 141.764 92.698 1.00 144.75 952 VAL A C 1
ATOM 14017 O O . VAL A 1 952 ? 82.406 141.861 93.082 1.00 143.93 952 VAL A O 1
ATOM 14030 N N . PHE A 1 953 ? 84.033 142.439 91.639 1.00 145.38 953 PHE A N 1
ATOM 14031 C CA . PHE A 1 953 ? 83.150 143.329 90.890 1.00 145.00 953 PHE A CA 1
ATOM 14032 C C . PHE A 1 953 ? 81.931 142.576 90.371 1.00 147.07 953 PHE A C 1
ATOM 14033 O O . PHE A 1 953 ? 80.789 143.000 90.581 1.00 145.52 953 PHE A O 1
ATOM 14050 N N . LEU A 1 954 ? 82.155 141.456 89.693 1.00 148.31 954 LEU A N 1
ATOM 14051 C CA . LEU A 1 954 ? 81.060 140.589 89.290 1.00 146.84 954 LEU A CA 1
ATOM 14052 C C . LEU A 1 954 ? 80.544 139.819 90.500 1.00 148.73 954 LEU A C 1
ATOM 14053 O O . LEU A 1 954 ? 81.296 139.498 91.424 1.00 148.17 954 LEU A O 1
ATOM 14069 N N . ASN A 1 955 ? 79.245 139.525 90.489 1.00 151.29 955 ASN A N 1
ATOM 14070 C CA . ASN A 1 955 ? 78.577 138.952 91.657 1.00 152.02 955 ASN A CA 1
ATOM 14071 C C . ASN A 1 955 ? 78.751 139.864 92.869 1.00 152.51 955 ASN A C 1
ATOM 14072 O O . ASN A 1 955 ? 78.995 139.408 93.988 1.00 151.84 955 ASN A O 1
ATOM 14083 N N . TYR A 1 956 ? 78.630 141.171 92.639 1.00 152.37 956 TYR A N 1
ATOM 14084 C CA . TYR A 1 956 ? 78.826 142.160 93.694 1.00 150.17 956 TYR A CA 1
ATOM 14085 C C . TYR A 1 956 ? 77.769 142.015 94.782 1.00 148.68 956 TYR A C 1
ATOM 14086 O O . TYR A 1 956 ? 76.854 141.193 94.664 1.00 149.32 956 TYR A O 1
ATOM 14104 N N . ASP A 1 957 ? 77.891 142.811 95.847 1.00 146.09 957 ASP A N 1
ATOM 14105 C CA . ASP A 1 957 ? 76.950 142.713 96.958 1.00 148.12 957 ASP A CA 1
ATOM 14106 C C . ASP A 1 957 ? 75.526 143.015 96.506 1.00 152.31 957 ASP A C 1
ATOM 14107 O O . ASP A 1 957 ? 74.581 142.324 96.904 1.00 153.08 957 ASP A O 1
ATOM 14116 N N . GLU A 1 958 ? 75.352 144.040 95.679 1.00 151.75 958 GLU A N 1
ATOM 14117 C CA . GLU A 1 958 ? 74.028 144.410 95.190 1.00 148.00 958 GLU A CA 1
ATOM 14118 C C . GLU A 1 958 ? 73.458 143.322 94.287 1.00 146.08 958 GLU A C 1
ATOM 14119 O O . GLU A 1 958 ? 74.130 142.336 93.985 1.00 147.28 958 GLU A O 1
ATOM 14131 N N . UNK A 1 998 ? 76.973 142.988 77.495 1.00 153.44 998 UNK A N 1
ATOM 14132 C CA . UNK A 1 998 ? 77.140 143.092 78.939 1.00 153.44 998 UNK A CA 1
ATOM 14133 C C . UNK A 1 998 ? 78.508 142.565 79.358 1.00 153.44 998 UNK A C 1
ATOM 14134 O O . UNK A 1 998 ? 79.200 141.914 78.573 1.00 153.44 998 UNK A O 1
ATOM 14138 N N . UNK A 1 999 ? 78.892 142.849 80.599 1.00 107.52 999 UNK A N 1
ATOM 14139 C CA . UNK A 1 999 ? 80.178 142.410 81.127 1.00 112.59 999 UNK A CA 1
ATOM 14140 C C . UNK A 1 999 ? 81.324 142.999 80.310 1.00 112.98 999 UNK A C 1
ATOM 14141 O O . UNK A 1 999 ? 82.318 142.324 80.039 1.00 109.92 999 UNK A O 1
ATOM 14145 N N . UNK A 1 1000 ? 81.177 144.262 79.921 1.00 145.46 1000 UNK A N 1
ATOM 14146 C CA . UNK A 1 1000 ? 82.198 144.946 79.136 1.00 145.46 1000 UNK A CA 1
ATOM 14147 C C . UNK A 1 1000 ? 83.370 145.396 80.007 1.00 145.46 1000 UNK A C 1
ATOM 14148 O O . UNK A 1 1000 ? 84.380 145.877 79.491 1.00 145.46 1000 UNK A O 1
ATOM 14152 N N . UNK A 1 1001 ? 83.234 145.242 81.321 1.00 115.92 1001 UNK A N 1
ATOM 14153 C CA . UNK A 1 1001 ? 84.284 145.641 82.251 1.00 118.03 1001 UNK A CA 1
ATOM 14154 C C . UNK A 1 1001 ? 85.556 144.832 82.019 1.00 122.23 1001 UNK A C 1
ATOM 14155 O O . UNK A 1 1001 ? 86.662 145.338 82.207 1.00 121.79 1001 UNK A O 1
ATOM 14159 N N . UNK A 1 1002 ? 85.394 143.577 81.611 1.00 122.43 1002 UNK A N 1
ATOM 14160 C CA . UNK A 1 1002 ? 86.533 142.699 81.363 1.00 118.32 1002 UNK A CA 1
ATOM 14161 C C . UNK A 1 1002 ? 87.398 143.244 80.231 1.00 115.42 1002 UNK A C 1
ATOM 14162 O O . UNK A 1 1002 ? 88.623 143.320 80.351 1.00 115.55 1002 UNK A O 1
ATOM 14166 N N . UNK A 1 1003 ? 86.752 143.619 79.131 1.00 142.12 1003 UNK A N 1
ATOM 14167 C CA . UNK A 1 1003 ? 87.457 144.164 77.978 1.00 142.12 1003 UNK A CA 1
ATOM 14168 C C . UNK A 1 1003 ? 88.167 145.459 78.355 1.00 142.12 1003 UNK A C 1
ATOM 14169 O O . UNK A 1 1003 ? 89.302 145.700 77.940 1.00 142.12 1003 UNK A O 1
ATOM 14173 N N . UNK A 1 1004 ? 87.492 146.287 79.144 1.00 162.69 1004 UNK A N 1
ATOM 14174 C CA . UNK A 1 1004 ? 88.059 147.554 79.590 1.00 162.69 1004 UNK A CA 1
ATOM 14175 C C . UNK A 1 1004 ? 89.312 147.311 80.423 1.00 162.69 1004 UNK A C 1
ATOM 14176 O O . UNK A 1 1004 ? 90.332 147.973 80.234 1.00 162.69 1004 UNK A O 1
ATOM 14180 N N . UNK A 1 1005 ? 89.228 146.355 81.343 1.00 117.89 1005 UNK A N 1
ATOM 14181 C CA . UNK A 1 1005 ? 90.355 146.018 82.205 1.00 118.43 1005 UNK A CA 1
ATOM 14182 C C . UNK A 1 1005 ? 91.520 145.489 81.377 1.00 118.35 1005 UNK A C 1
ATOM 14183 O O . UNK A 1 1005 ? 92.676 145.833 81.624 1.00 120.40 1005 UNK A O 1
ATOM 14187 N N . UNK A 1 1006 ? 91.208 144.653 80.392 1.00 113.90 1006 UNK A N 1
ATOM 14188 C CA . UNK A 1 1006 ? 92.230 144.093 79.515 1.00 113.90 1006 UNK A CA 1
ATOM 14189 C C . UNK A 1 1006 ? 92.940 145.206 78.750 1.00 113.90 1006 UNK A C 1
ATOM 14190 O O . UNK A 1 1006 ? 94.170 145.225 78.654 1.00 113.90 1006 UNK A O 1
ATOM 14194 N N . UNK A 1 1007 ? 92.157 146.131 78.206 1.00 151.44 1007 UNK A N 1
ATOM 14195 C CA . UNK A 1 1007 ? 92.703 147.254 77.453 1.00 151.44 1007 UNK A CA 1
ATOM 14196 C C . UNK A 1 1007 ? 93.580 148.122 78.349 1.00 151.44 1007 UNK A C 1
ATOM 14197 O O . UNK A 1 1007 ? 94.647 148.578 77.935 1.00 151.44 1007 UNK A O 1
ATOM 14201 N N . UNK A 1 1008 ? 93.126 148.347 79.578 1.00 117.83 1008 UNK A N 1
ATOM 14202 C CA . UNK A 1 1008 ? 93.876 149.150 80.535 1.00 125.07 1008 UNK A CA 1
ATOM 14203 C C . UNK A 1 1008 ? 95.211 148.489 80.854 1.00 128.40 1008 UNK A C 1
ATOM 14204 O O . UNK A 1 1008 ? 96.245 149.154 80.910 1.00 125.12 1008 UNK A O 1
ATOM 14208 N N . UNK A 1 1009 ? 95.182 147.177 81.062 1.00 129.89 1009 UNK A N 1
ATOM 14209 C CA . UNK A 1 1009 ? 96.394 146.421 81.357 1.00 125.98 1009 UNK A CA 1
ATOM 14210 C C . UNK A 1 1009 ? 97.363 146.497 80.182 1.00 120.06 1009 UNK A C 1
ATOM 14211 O O . UNK A 1 1009 ? 98.569 146.669 80.366 1.00 117.48 1009 UNK A O 1
ATOM 14215 N N . UNK A 1 1010 ? 96.827 146.367 78.972 1.00 136.82 1010 UNK A N 1
ATOM 14216 C CA . UNK A 1 1010 ? 97.639 146.445 77.764 1.00 136.82 1010 UNK A CA 1
ATOM 14217 C C . UNK A 1 1010 ? 98.304 147.813 77.656 1.00 136.82 1010 UNK A C 1
ATOM 14218 O O . UNK A 1 1010 ? 99.494 147.917 77.352 1.00 136.82 1010 UNK A O 1
ATOM 14222 N N . UNK A 1 1011 ? 97.528 148.862 77.911 1.00 137.44 1011 UNK A N 1
ATOM 14223 C CA . UNK A 1 1011 ? 98.038 150.226 77.851 1.00 137.44 1011 UNK A CA 1
ATOM 14224 C C . UNK A 1 1011 ? 99.135 150.435 78.890 1.00 137.44 1011 UNK A C 1
ATOM 14225 O O . UNK A 1 1011 ? 100.159 151.060 78.609 1.00 137.44 1011 UNK A O 1
ATOM 14229 N N . UNK A 1 1012 ? 98.914 149.908 80.090 1.00 120.10 1012 UNK A N 1
ATOM 14230 C CA . UNK A 1 1012 ? 99.890 150.017 81.168 1.00 123.56 1012 UNK A CA 1
ATOM 14231 C C . UNK A 1 1012 ? 101.189 149.327 80.772 1.00 115.99 1012 UNK A C 1
ATOM 14232 O O . UNK A 1 1012 ? 102.279 149.858 80.993 1.00 111.45 1012 UNK A O 1
ATOM 14236 N N . UNK A 1 1013 ? 101.066 148.140 80.187 1.00 160.56 1013 UNK A N 1
ATOM 14237 C CA . UNK A 1 1013 ? 102.227 147.401 79.707 1.00 160.56 1013 UNK A CA 1
ATOM 14238 C C . UNK A 1 1013 ? 102.954 148.218 78.645 1.00 160.56 1013 UNK A C 1
ATOM 14239 O O . UNK A 1 1013 ? 104.184 148.223 78.579 1.00 160.56 1013 UNK A O 1
ATOM 14243 N N . UNK A 1 1014 ? 102.181 148.909 77.814 1.00 130.57 1014 UNK A N 1
ATOM 14244 C CA . UNK A 1 1014 ? 102.743 149.772 76.783 1.00 130.57 1014 UNK A CA 1
ATOM 14245 C C . UNK A 1 1014 ? 103.363 151.014 77.414 1.00 130.57 1014 UNK A C 1
ATOM 14246 O O . UNK A 1 1014 ? 104.395 151.507 76.956 1.00 130.57 1014 UNK A O 1
ATOM 14250 N N . UNK A 1 1015 ? 102.727 151.516 78.468 1.00 140.18 1015 UNK A N 1
ATOM 14251 C CA . UNK A 1 1015 ? 103.219 152.694 79.171 1.00 140.18 1015 UNK A CA 1
ATOM 14252 C C . UNK A 1 1015 ? 104.402 152.331 80.062 1.00 140.18 1015 UNK A C 1
ATOM 14253 O O . UNK A 1 1015 ? 104.729 151.155 80.227 1.00 140.18 1015 UNK A O 1
ATOM 14257 N N . UNK A 1 1019 ? 106.572 142.114 86.106 1.00 125.84 1019 UNK A N 1
ATOM 14258 C CA . UNK A 1 1019 ? 105.663 141.826 85.003 1.00 125.84 1019 UNK A CA 1
ATOM 14259 C C . UNK A 1 1019 ? 104.256 141.566 85.527 1.00 125.84 1019 UNK A C 1
ATOM 14260 O O . UNK A 1 1019 ? 103.567 140.657 85.059 1.00 125.84 1019 UNK A O 1
ATOM 14264 N N . UNK A 1 1020 ? 103.834 142.368 86.498 1.00 116.54 1020 UNK A N 1
ATOM 14265 C CA . UNK A 1 1020 ? 102.514 142.217 87.099 1.00 123.31 1020 UNK A CA 1
ATOM 14266 C C . UNK A 1 1020 ? 101.419 142.447 86.064 1.00 128.12 1020 UNK A C 1
ATOM 14267 O O . UNK A 1 1020 ? 100.489 141.649 85.944 1.00 125.64 1020 UNK A O 1
ATOM 14271 N N . UNK A 1 1021 ? 101.537 143.542 85.320 1.00 129.62 1021 UNK A N 1
ATOM 14272 C CA . UNK A 1 1021 ? 100.544 143.898 84.313 1.00 127.04 1021 UNK A CA 1
ATOM 14273 C C . UNK A 1 1021 ? 100.445 142.822 83.237 1.00 116.93 1021 UNK A C 1
ATOM 14274 O O . UNK A 1 1021 ? 99.347 142.429 82.843 1.00 111.68 1021 UNK A O 1
ATOM 14278 N N . UNK A 1 1022 ? 101.595 142.349 82.768 1.00 135.57 1022 UNK A N 1
ATOM 14279 C CA . UNK A 1 1022 ? 101.637 141.335 81.720 1.00 135.57 1022 UNK A CA 1
ATOM 14280 C C . UNK A 1 1022 ? 100.979 140.041 82.187 1.00 135.57 1022 UNK A C 1
ATOM 14281 O O . UNK A 1 1022 ? 100.168 139.451 81.470 1.00 135.57 1022 UNK A O 1
ATOM 14285 N N . UNK A 1 1023 ? 101.336 139.603 83.390 1.00 45.33 1023 UNK A N 1
ATOM 14286 C CA . UNK A 1 1023 ? 100.782 138.378 83.955 1.00 49.32 1023 UNK A CA 1
ATOM 14287 C C . UNK A 1 1023 ? 99.274 138.509 84.132 1.00 51.96 1023 UNK A C 1
ATOM 14288 O O . UNK A 1 1023 ? 98.520 137.577 83.843 1.00 54.81 1023 UNK A O 1
ATOM 14292 N N . UNK A 1 1024 ? 98.839 139.672 84.606 1.00 50.85 1024 UNK A N 1
ATOM 14293 C CA . UNK A 1 1024 ? 97.421 139.928 84.815 1.00 50.64 1024 UNK A CA 1
ATOM 14294 C C . UNK A 1 1024 ? 96.670 139.862 83.491 1.00 50.28 1024 UNK A C 1
ATOM 14295 O O . UNK A 1 1024 ? 95.599 139.259 83.404 1.00 45.37 1024 UNK A O 1
ATOM 14299 N N . UNK A 1 1025 ? 97.238 140.483 82.463 1.00 55.26 1025 UNK A N 1
ATOM 14300 C CA . UNK A 1 1025 ? 96.629 140.488 81.139 1.00 55.50 1025 UNK A CA 1
ATOM 14301 C C . UNK A 1 1025 ? 96.534 139.069 80.594 1.00 48.44 1025 UNK A C 1
ATOM 14302 O O . UNK A 1 1025 ? 95.520 138.688 80.010 1.00 47.61 1025 UNK A O 1
ATOM 14306 N N . UNK A 1 1026 ? 97.594 138.291 80.789 1.00 148.95 1026 UNK A N 1
ATOM 14307 C CA . UNK A 1 1026 ? 97.622 136.909 80.325 1.00 148.95 1026 UNK A CA 1
ATOM 14308 C C . UNK A 1 1026 ? 96.531 136.094 81.013 1.00 148.95 1026 UNK A C 1
ATOM 14309 O O . UNK A 1 1026 ? 95.812 135.327 80.368 1.00 148.95 1026 UNK A O 1
ATOM 14313 N N . UNK A 1 1027 ? 96.415 136.265 82.325 1.00 58.43 1027 UNK A N 1
ATOM 14314 C CA . UNK A 1 1027 ? 95.408 135.553 83.104 1.00 55.22 1027 UNK A CA 1
ATOM 14315 C C . UNK A 1 1027 ? 94.007 135.931 82.636 1.00 53.39 1027 UNK A C 1
ATOM 14316 O O . UNK A 1 1027 ? 93.136 135.070 82.490 1.00 53.73 1027 UNK A O 1
ATOM 14320 N N . UNK A 1 1028 ? 93.796 137.222 82.401 1.00 52.57 1028 UNK A N 1
ATOM 14321 C CA . UNK A 1 1028 ? 92.503 137.715 81.943 1.00 55.94 1028 UNK A CA 1
ATOM 14322 C C . UNK A 1 1028 ? 92.156 137.119 80.584 1.00 53.15 1028 UNK A C 1
ATOM 14323 O O . UNK A 1 1028 ? 91.022 136.703 80.352 1.00 42.51 1028 UNK A O 1
ATOM 14327 N N . UNK A 1 1029 ? 93.139 137.080 79.690 1.00 137.26 1029 UNK A N 1
ATOM 14328 C CA . UNK A 1 1029 ? 92.940 136.529 78.356 1.00 137.26 1029 UNK A CA 1
ATOM 14329 C C . UNK A 1 1029 ? 92.589 135.048 78.440 1.00 137.26 1029 UNK A C 1
ATOM 14330 O O . UNK A 1 1029 ? 91.697 134.573 77.737 1.00 137.26 1029 UNK A O 1
ATOM 14334 N N . UNK A 1 1030 ? 93.295 134.324 79.303 1.00 142.97 1030 UNK A N 1
ATOM 14335 C CA . UNK A 1 1030 ? 93.041 132.901 79.492 1.00 142.97 1030 UNK A CA 1
ATOM 14336 C C . UNK A 1 1030 ? 91.621 132.678 80.004 1.00 142.97 1030 UNK A C 1
ATOM 14337 O O . UNK A 1 1030 ? 90.904 131.798 79.521 1.00 142.97 1030 UNK A O 1
ATOM 14341 N N . UNK A 1 1031 ? 91.222 133.482 80.984 1.00 58.91 1031 UNK A N 1
ATOM 14342 C CA . UNK A 1 1031 ? 89.887 133.383 81.561 1.00 65.51 1031 UNK A CA 1
ATOM 14343 C C . UNK A 1 1031 ? 88.824 133.665 80.504 1.00 59.60 1031 UNK A C 1
ATOM 14344 O O . UNK A 1 1031 ? 87.807 132.973 80.433 1.00 61.11 1031 UNK A O 1
ATOM 14348 N N . UNK A 1 1032 ? 89.065 134.683 79.685 1.00 137.06 1032 UNK A N 1
ATOM 14349 C CA . UNK A 1 1032 ? 88.130 135.057 78.631 1.00 137.06 1032 UNK A CA 1
ATOM 14350 C C . UNK A 1 1032 ? 87.998 133.932 77.611 1.00 137.06 1032 UNK A C 1
ATOM 14351 O O . UNK A 1 1032 ? 86.895 133.615 77.163 1.00 137.06 1032 UNK A O 1
ATOM 14355 N N . UNK A 1 1033 ? 89.126 133.332 77.246 1.00 127.82 1033 UNK A N 1
ATOM 14356 C CA . UNK A 1 1033 ? 89.132 132.227 76.296 1.00 127.82 1033 UNK A CA 1
ATOM 14357 C C . UNK A 1 1033 ? 88.343 131.050 76.859 1.00 127.82 1033 UNK A C 1
ATOM 14358 O O . UNK A 1 1033 ? 87.553 130.422 76.151 1.00 127.82 1033 UNK A O 1
ATOM 14362 N N . UNK A 1 1034 ? 88.562 130.758 78.137 1.00 64.04 1034 UNK A N 1
ATOM 14363 C CA . UNK A 1 1034 ? 87.852 129.673 78.803 1.00 72.96 1034 UNK A CA 1
ATOM 14364 C C . UNK A 1 1034 ? 86.349 129.935 78.787 1.00 84.03 1034 UNK A C 1
ATOM 14365 O O . UNK A 1 1034 ? 85.556 129.042 78.481 1.00 91.06 1034 UNK A O 1
ATOM 14369 N N . UNK A 1 1035 ? 85.965 131.164 79.118 1.00 82.95 1035 UNK A N 1
ATOM 14370 C CA . UNK A 1 1035 ? 84.559 131.552 79.144 1.00 83.03 1035 UNK A CA 1
ATOM 14371 C C . UNK A 1 1035 ? 83.931 131.401 77.763 1.00 76.10 1035 UNK A C 1
ATOM 14372 O O . UNK A 1 1035 ? 82.808 130.912 77.632 1.00 69.74 1035 UNK A O 1
ATOM 14376 N N . UNK A 1 1036 ? 84.662 131.824 76.737 1.00 150.22 1036 UNK A N 1
ATOM 14377 C CA . UNK A 1 1036 ? 84.187 131.718 75.363 1.00 150.22 1036 UNK A CA 1
ATOM 14378 C C . UNK A 1 1036 ? 83.993 130.255 74.983 1.00 150.22 1036 UNK A C 1
ATOM 14379 O O . UNK A 1 1036 ? 83.012 129.897 74.329 1.00 150.22 1036 UNK A O 1
ATOM 14383 N N . UNK A 1 1037 ? 84.935 129.414 75.397 1.00 148.91 1037 UNK A N 1
ATOM 14384 C CA . UNK A 1 1037 ? 84.851 127.982 75.132 1.00 148.91 1037 UNK A CA 1
ATOM 14385 C C . UNK A 1 1037 ? 83.619 127.391 75.809 1.00 148.91 1037 UNK A C 1
ATOM 14386 O O . UNK A 1 1037 ? 82.931 126.543 75.240 1.00 148.91 1037 UNK A O 1
ATOM 14390 N N . UNK A 1 1038 ? 83.347 127.847 77.027 1.00 84.35 1038 UNK A N 1
ATOM 14391 C CA . UNK A 1 1038 ? 82.190 127.378 77.781 1.00 85.33 1038 UNK A CA 1
ATOM 14392 C C . UNK A 1 1038 ? 80.913 128.043 77.277 1.00 71.63 1038 UNK A C 1
ATOM 14393 O O . UNK A 1 1038 ? 79.840 127.439 77.293 1.00 53.77 1038 UNK A O 1
ATOM 14397 N N . UNK A 1 1039 ? 81.035 129.289 76.830 1.00 153.25 1039 UNK A N 1
ATOM 14398 C CA . UNK A 1 1039 ? 79.892 130.034 76.317 1.00 153.25 1039 UNK A CA 1
ATOM 14399 C C . UNK A 1 1039 ? 79.458 129.483 74.963 1.00 153.25 1039 UNK A C 1
ATOM 14400 O O . UNK A 1 1039 ? 78.335 129.721 74.516 1.00 153.25 1039 UNK A O 1
ATOM 14404 N N . UNK A 1 1047 ? 83.455 135.573 71.099 1.00 160.62 1047 UNK A N 1
ATOM 14405 C CA . UNK A 1 1047 ? 83.563 136.350 72.328 1.00 160.62 1047 UNK A CA 1
ATOM 14406 C C . UNK A 1 1047 ? 84.931 137.019 72.418 1.00 160.62 1047 UNK A C 1
ATOM 14407 O O . UNK A 1 1047 ? 85.031 138.245 72.480 1.00 160.62 1047 UNK A O 1
ATOM 14411 N N . UNK A 1 1048 ? 85.982 136.206 72.426 1.00 158.90 1048 UNK A N 1
ATOM 14412 C CA . UNK A 1 1048 ? 87.346 136.717 72.496 1.00 158.90 1048 UNK A CA 1
ATOM 14413 C C . UNK A 1 1048 ? 87.695 137.492 71.229 1.00 158.90 1048 UNK A C 1
ATOM 14414 O O . UNK A 1 1048 ? 88.507 138.419 71.262 1.00 158.90 1048 UNK A O 1
ATOM 14418 N N . UNK A 1 1049 ? 87.082 137.105 70.115 1.00 149.12 1049 UNK A N 1
ATOM 14419 C CA . UNK A 1 1049 ? 87.302 137.786 68.845 1.00 149.12 1049 UNK A CA 1
ATOM 14420 C C . UNK A 1 1049 ? 86.856 139.240 68.946 1.00 149.12 1049 UNK A C 1
ATOM 14421 O O . UNK A 1 1049 ? 87.499 140.138 68.401 1.00 149.12 1049 UNK A O 1
ATOM 14425 N N . UNK A 1 1050 ? 85.751 139.467 69.649 1.00 161.93 1050 UNK A N 1
ATOM 14426 C CA . UNK A 1 1050 ? 85.236 140.815 69.851 1.00 161.93 1050 UNK A CA 1
ATOM 14427 C C . UNK A 1 1050 ? 86.251 141.658 70.614 1.00 161.93 1050 UNK A C 1
ATOM 14428 O O . UNK A 1 1050 ? 86.512 142.808 70.259 1.00 161.93 1050 UNK A O 1
ATOM 14432 N N . UNK A 1 1051 ? 86.825 141.076 71.663 1.00 196.13 1051 UNK A N 1
ATOM 14433 C CA . UNK A 1 1051 ? 87.826 141.765 72.468 1.00 196.13 1051 UNK A CA 1
ATOM 14434 C C . UNK A 1 1051 ? 89.059 142.080 71.629 1.00 196.13 1051 UNK A C 1
ATOM 14435 O O . UNK A 1 1051 ? 89.628 143.168 71.726 1.00 196.13 1051 UNK A O 1
ATOM 14439 N N . UNK A 1 1052 ? 89.467 141.121 70.805 1.00 169.85 1052 UNK A N 1
ATOM 14440 C CA . UNK A 1 1052 ? 90.624 141.299 69.935 1.00 169.85 1052 UNK A CA 1
ATOM 14441 C C . UNK A 1 1052 ? 90.385 142.449 68.962 1.00 169.85 1052 UNK A C 1
ATOM 14442 O O . UNK A 1 1052 ? 91.268 143.276 68.731 1.00 169.85 1052 UNK A O 1
ATOM 14446 N N . UNK A 1 1053 ? 89.184 142.494 68.396 1.00 151.54 1053 UNK A N 1
ATOM 14447 C CA . UNK A 1 1053 ? 88.815 143.549 67.461 1.00 151.54 1053 UNK A CA 1
ATOM 14448 C C . UNK A 1 1053 ? 88.812 144.904 68.161 1.00 151.54 1053 UNK A C 1
ATOM 14449 O O . UNK A 1 1053 ? 89.289 145.899 67.612 1.00 151.54 1053 UNK A O 1
ATOM 14453 N N . UNK A 1 1054 ? 88.272 144.935 69.375 1.00 145.22 1054 UNK A N 1
ATOM 14454 C CA . UNK A 1 1054 ? 88.222 146.162 70.160 1.00 145.22 1054 UNK A CA 1
ATOM 14455 C C . UNK A 1 1054 ? 89.632 146.654 70.470 1.00 145.22 1054 UNK A C 1
ATOM 14456 O O . UNK A 1 1054 ? 89.884 147.860 70.513 1.00 145.22 1054 UNK A O 1
ATOM 14460 N N . UNK A 1 1055 ? 90.546 145.714 70.686 1.00 144.22 1055 UNK A N 1
ATOM 14461 C CA . UNK A 1 1055 ? 91.936 146.047 70.972 1.00 144.22 1055 UNK A CA 1
ATOM 14462 C C . UNK A 1 1055 ? 92.557 146.801 69.801 1.00 144.22 1055 UNK A C 1
ATOM 14463 O O . UNK A 1 1055 ? 93.291 147.772 69.993 1.00 144.22 1055 UNK A O 1
ATOM 14467 N N . UNK A 1 1056 ? 92.258 146.348 68.588 1.00 161.73 1056 UNK A N 1
ATOM 14468 C CA . UNK A 1 1056 ? 92.776 146.985 67.383 1.00 161.73 1056 UNK A CA 1
ATOM 14469 C C . UNK A 1 1056 ? 92.079 148.319 67.143 1.00 161.73 1056 UNK A C 1
ATOM 14470 O O . UNK A 1 1056 ? 90.994 148.563 67.674 1.00 161.73 1056 UNK A O 1
ATOM 14475 N N . MET B 2 1 ? 123.940 140.133 113.147 1.00 54.69 1 MET B N 1
ATOM 14476 C CA . MET B 2 1 ? 124.652 140.355 111.857 1.00 56.28 1 MET B CA 1
ATOM 14477 C C . MET B 2 1 ? 124.393 141.765 111.341 1.00 61.10 1 MET B C 1
ATOM 14478 O O . MET B 2 1 ? 123.742 142.566 112.012 1.00 68.97 1 MET B O 1
ATOM 14494 N N . ARG B 2 2 ? 124.906 142.064 110.144 1.00 54.99 2 ARG B N 1
ATOM 14495 C CA . ARG B 2 2 ? 124.846 143.410 109.593 1.00 58.89 2 ARG B CA 1
ATOM 14496 C C . ARG B 2 2 ? 124.255 143.480 108.191 1.00 58.98 2 ARG B C 1
ATOM 14497 O O . ARG B 2 2 ? 124.165 144.581 107.638 1.00 63.87 2 ARG B O 1
ATOM 14518 N N . ALA B 2 3 ? 123.859 142.354 107.601 1.00 56.10 3 ALA B N 1
ATOM 14519 C CA . ALA B 2 3 ? 123.302 142.217 106.260 1.00 58.92 3 ALA B CA 1
ATOM 14520 C C . ALA B 2 3 ? 124.375 142.336 105.180 1.00 58.34 3 ALA B C 1
ATOM 14521 O O . ALA B 2 3 ? 124.066 142.128 104.007 1.00 61.30 3 ALA B O 1
ATOM 14528 N N . HIS B 2 4 ? 125.619 142.655 105.528 1.00 57.38 4 HIS B N 1
ATOM 14529 C CA . HIS B 2 4 ? 126.702 142.741 104.560 1.00 51.71 4 HIS B CA 1
ATOM 14530 C C . HIS B 2 4 ? 128.012 142.518 105.298 1.00 57.08 4 HIS B C 1
ATOM 14531 O O . HIS B 2 4 ? 128.076 142.620 106.526 1.00 62.62 4 HIS B O 1
ATOM 14545 N N . ARG B 2 5 ? 129.057 142.210 104.536 1.00 55.20 5 ARG B N 1
ATOM 14546 C CA . ARG B 2 5 ? 130.398 142.099 105.098 1.00 56.68 5 ARG B CA 1
ATOM 14547 C C . ARG B 2 5 ? 131.005 143.493 105.153 1.00 58.22 5 ARG B C 1
ATOM 14548 O O . ARG B 2 5 ? 131.359 144.065 104.116 1.00 60.25 5 ARG B O 1
ATOM 14569 N N . ILE B 2 6 ? 131.112 144.046 106.358 1.00 60.77 6 ILE B N 1
ATOM 14570 C CA . ILE B 2 6 ? 131.597 145.403 106.572 1.00 59.03 6 ILE B CA 1
ATOM 14571 C C . ILE B 2 6 ? 132.898 145.324 107.356 1.00 65.34 6 ILE B C 1
ATOM 14572 O O . ILE B 2 6 ? 132.945 144.716 108.432 1.00 68.95 6 ILE B O 1
ATOM 14588 N N . ASP B 2 7 ? 133.946 145.935 106.815 1.00 69.32 7 ASP B N 1
ATOM 14589 C CA . ASP B 2 7 ? 135.230 146.067 107.491 1.00 70.94 7 ASP B CA 1
ATOM 14590 C C . ASP B 2 7 ? 135.457 147.541 107.794 1.00 76.71 7 ASP B C 1
ATOM 14591 O O . ASP B 2 7 ? 135.417 148.375 106.886 1.00 80.96 7 ASP B O 1
ATOM 14600 N N . THR B 2 8 ? 135.698 147.857 109.062 1.00 76.97 8 THR B N 1
ATOM 14601 C CA . THR B 2 8 ? 135.822 149.235 109.519 1.00 78.63 8 THR B CA 1
ATOM 14602 C C . THR B 2 8 ? 137.276 149.535 109.854 1.00 77.06 8 THR B C 1
ATOM 14603 O O . THR B 2 8 ? 137.929 148.759 110.560 1.00 77.97 8 THR B O 1
ATOM 14614 N N . PHE B 2 9 ? 137.777 150.656 109.340 1.00 75.07 9 PHE B N 1
ATOM 14615 C CA . PHE B 2 9 ? 139.135 151.109 109.595 1.00 75.61 9 PHE B CA 1
ATOM 14616 C C . PHE B 2 9 ? 139.102 152.570 110.010 1.00 81.03 9 PHE B C 1
ATOM 14617 O O . PHE B 2 9 ? 138.218 153.325 109.592 1.00 89.65 9 PHE B O 1
ATOM 14634 N N . LEU B 2 10 ? 140.063 152.960 110.841 1.00 78.44 10 LEU B N 1
ATOM 14635 C CA . LEU B 2 10 ? 140.194 154.341 111.290 1.00 80.16 10 LEU B CA 1
ATOM 14636 C C . LEU B 2 10 ? 141.312 154.997 110.491 1.00 82.71 10 LEU B C 1
ATOM 14637 O O . LEU B 2 10 ? 142.492 154.694 110.696 1.00 86.02 10 LEU B O 1
ATOM 14653 N N . ILE B 2 11 ? 140.945 155.900 109.581 1.00 84.21 11 ILE B N 1
ATOM 14654 C CA . ILE B 2 11 ? 141.956 156.618 108.808 1.00 90.80 11 ILE B CA 1
ATOM 14655 C C . ILE B 2 11 ? 142.721 157.569 109.717 1.00 99.08 11 ILE B C 1
ATOM 14656 O O . ILE B 2 11 ? 143.949 157.496 109.835 1.00 99.81 11 ILE B O 1
ATOM 14672 N N . ARG B 2 12 ? 142.000 158.470 110.376 1.00 101.99 12 ARG B N 1
ATOM 14673 C CA . ARG B 2 12 ? 142.538 159.328 111.417 1.00 103.62 12 ARG B CA 1
ATOM 14674 C C . ARG B 2 12 ? 141.619 159.235 112.628 1.00 104.24 12 ARG B C 1
ATOM 14675 O O . ARG B 2 12 ? 140.636 158.489 112.633 1.00 107.96 12 ARG B O 1
ATOM 14696 N N . GLU B 2 13 ? 141.939 160.006 113.668 1.00 101.40 13 GLU B N 1
ATOM 14697 C CA . GLU B 2 13 ? 141.155 159.945 114.895 1.00 102.19 13 GLU B CA 1
ATOM 14698 C C . GLU B 2 13 ? 139.715 160.396 114.690 1.00 101.02 13 GLU B C 1
ATOM 14699 O O . GLU B 2 13 ? 138.863 160.099 115.535 1.00 104.41 13 GLU B O 1
ATOM 14711 N N . ASN B 2 14 ? 139.417 161.097 113.593 1.00 98.35 14 ASN B N 1
ATOM 14712 C CA . ASN B 2 14 ? 138.096 161.676 113.375 1.00 98.61 14 ASN B CA 1
ATOM 14713 C C . ASN B 2 14 ? 137.438 161.223 112.077 1.00 97.17 14 ASN B C 1
ATOM 14714 O O . ASN B 2 14 ? 136.399 161.780 111.702 1.00 95.03 14 ASN B O 1
ATOM 14725 N N . ILE B 2 15 ? 138.000 160.237 111.379 1.00 97.45 15 ILE B N 1
ATOM 14726 C CA . ILE B 2 15 ? 137.442 159.742 110.125 1.00 91.86 15 ILE B CA 1
ATOM 14727 C C . ILE B 2 15 ? 137.412 158.221 110.168 1.00 87.68 15 ILE B C 1
ATOM 14728 O O . ILE B 2 15 ? 138.355 157.587 110.654 1.00 89.20 15 ILE B O 1
ATOM 14744 N N . LYS B 2 16 ? 136.327 157.638 109.657 1.00 82.59 16 LYS B N 1
ATOM 14745 C CA . LYS B 2 16 ? 136.172 156.192 109.592 1.00 79.48 16 LYS B CA 1
ATOM 14746 C C . LYS B 2 16 ? 135.827 155.774 108.170 1.00 79.30 16 LYS B C 1
ATOM 14747 O O . LYS B 2 16 ? 135.026 156.429 107.493 1.00 82.16 16 LYS B O 1
ATOM 14766 N N . LEU B 2 17 ? 136.440 154.678 107.724 1.00 75.37 17 LEU B N 1
ATOM 14767 C CA . LEU B 2 17 ? 136.202 154.109 106.404 1.00 73.09 17 LEU B CA 1
ATOM 14768 C C . LEU B 2 17 ? 135.610 152.717 106.567 1.00 72.14 17 LEU B C 1
ATOM 14769 O O . LEU B 2 17 ? 136.199 151.862 107.237 1.00 70.28 17 LEU B O 1
ATOM 14785 N N . GLU B 2 18 ? 134.457 152.491 105.948 1.00 70.43 18 GLU B N 1
ATOM 14786 C CA . GLU B 2 18 ? 133.777 151.203 105.981 1.00 68.48 18 GLU B CA 1
ATOM 14787 C C . GLU B 2 18 ? 133.767 150.616 104.576 1.00 70.73 18 GLU B C 1
ATOM 14788 O O . GLU B 2 18 ? 133.248 151.238 103.643 1.00 74.19 18 GLU B O 1
ATOM 14800 N N . ILE B 2 19 ? 134.343 149.429 104.430 1.00 69.22 19 ILE B N 1
ATOM 14801 C CA . ILE B 2 19 ? 134.332 148.688 103.175 1.00 64.37 19 ILE B CA 1
ATOM 14802 C C . ILE B 2 19 ? 133.208 147.668 103.260 1.00 68.65 19 ILE B C 1
ATOM 14803 O O . ILE B 2 19 ? 133.241 146.770 104.110 1.00 72.56 19 ILE B O 1
ATOM 14819 N N . ILE B 2 20 ? 132.217 147.807 102.384 1.00 63.99 20 ILE B N 1
ATOM 14820 C CA . ILE B 2 20 ? 131.023 146.971 102.371 1.00 58.76 20 ILE B CA 1
ATOM 14821 C C . ILE B 2 20 ? 131.081 146.104 101.123 1.00 56.04 20 ILE B C 1
ATOM 14822 O O . ILE B 2 20 ? 131.169 146.624 100.004 1.00 59.13 20 ILE B O 1
ATOM 14838 N N . HIS B 2 21 ? 131.028 144.790 101.313 1.00 56.16 21 HIS B N 1
ATOM 14839 C CA . HIS B 2 21 ? 131.004 143.839 100.210 1.00 53.14 21 HIS B CA 1
ATOM 14840 C C . HIS B 2 21 ? 129.558 143.440 99.945 1.00 53.24 21 HIS B C 1
ATOM 14841 O O . HIS B 2 21 ? 128.878 142.928 100.840 1.00 62.35 21 HIS B O 1
ATOM 14855 N N . GLU B 2 22 ? 129.091 143.674 98.717 1.00 50.99 22 GLU B N 1
ATOM 14856 C CA . GLU B 2 22 ? 127.723 143.310 98.371 1.00 54.92 22 GLU B CA 1
ATOM 14857 C C . GLU B 2 22 ? 127.492 141.808 98.469 1.00 59.17 22 GLU B C 1
ATOM 14858 O O . GLU B 2 22 ? 126.346 141.378 98.638 1.00 62.32 22 GLU B O 1
ATOM 14870 N N . SER B 2 23 ? 128.548 141.004 98.364 1.00 60.51 23 SER B N 1
ATOM 14871 C CA . SER B 2 23 ? 128.446 139.564 98.538 1.00 56.96 23 SER B CA 1
ATOM 14872 C C . SER B 2 23 ? 129.738 139.057 99.158 1.00 55.26 23 SER B C 1
ATOM 14873 O O . SER B 2 23 ? 130.803 139.656 98.985 1.00 54.00 23 SER B O 1
ATOM 14881 N N . ASN B 2 24 ? 129.634 137.944 99.888 1.00 55.93 24 ASN B N 1
ATOM 14882 C CA . ASN B 2 24 ? 130.809 137.390 100.551 1.00 55.90 24 ASN B CA 1
ATOM 14883 C C . ASN B 2 24 ? 131.864 136.962 99.540 1.00 51.46 24 ASN B C 1
ATOM 14884 O O . ASN B 2 24 ? 133.056 137.233 99.723 1.00 47.84 24 ASN B O 1
ATOM 14895 N N . SER B 2 25 ? 131.445 136.294 98.467 1.00 51.98 25 SER B N 1
ATOM 14896 C CA . SER B 2 25 ? 132.347 135.825 97.428 1.00 44.72 25 SER B CA 1
ATOM 14897 C C . SER B 2 25 ? 131.794 136.212 96.066 1.00 44.75 25 SER B C 1
ATOM 14898 O O . SER B 2 25 ? 130.579 136.236 95.855 1.00 53.31 25 SER B O 1
ATOM 14906 N N . TYR B 2 26 ? 132.701 136.514 95.142 1.00 37.35 26 TYR B N 1
ATOM 14907 C CA . TYR B 2 26 ? 132.354 136.920 93.788 1.00 42.53 26 TYR B CA 1
ATOM 14908 C C . TYR B 2 26 ? 132.765 135.824 92.817 1.00 42.05 26 TYR B C 1
ATOM 14909 O O . TYR B 2 26 ? 133.921 135.389 92.818 1.00 46.73 26 TYR B O 1
ATOM 14927 N N . PHE B 2 27 ? 131.821 135.384 91.991 1.00 45.41 27 PHE B N 1
ATOM 14928 C CA . PHE B 2 27 ? 132.072 134.284 91.079 1.00 49.30 27 PHE B CA 1
ATOM 14929 C C . PHE B 2 27 ? 132.804 134.778 89.832 1.00 56.42 27 PHE B C 1
ATOM 14930 O O . PHE B 2 27 ? 133.003 135.977 89.624 1.00 56.81 27 PHE B O 1
ATOM 14947 N N . GLY B 2 28 ? 133.214 133.823 88.996 1.00 56.55 28 GLY B N 1
ATOM 14948 C CA . GLY B 2 28 ? 134.029 134.165 87.841 1.00 51.03 28 GLY B CA 1
ATOM 14949 C C . GLY B 2 28 ? 133.300 135.033 86.834 1.00 54.05 28 GLY B C 1
ATOM 14950 O O . GLY B 2 28 ? 133.904 135.901 86.199 1.00 60.07 28 GLY B O 1
ATOM 14954 N N . GLY B 2 29 ? 132.002 134.809 86.666 1.00 54.32 29 GLY B N 1
ATOM 14955 C CA . GLY B 2 29 ? 131.228 135.520 85.673 1.00 57.43 29 GLY B CA 1
ATOM 14956 C C . GLY B 2 29 ? 130.616 136.827 86.119 1.00 60.42 29 GLY B C 1
ATOM 14957 O O . GLY B 2 29 ? 129.983 137.504 85.304 1.00 67.25 29 GLY B O 1
ATOM 14961 N N . GLU B 2 30 ? 130.785 137.214 87.380 1.00 61.80 30 GLU B N 1
ATOM 14962 C CA . GLU B 2 30 ? 130.145 138.398 87.932 1.00 61.43 30 GLU B CA 1
ATOM 14963 C C . GLU B 2 30 ? 131.167 139.495 88.197 1.00 57.39 30 GLU B C 1
ATOM 14964 O O . GLU B 2 30 ? 132.378 139.261 88.228 1.00 54.38 30 GLU B O 1
ATOM 14976 N N . HIS B 2 31 ? 130.653 140.707 88.388 1.00 62.52 31 HIS B N 1
ATOM 14977 C CA . HIS B 2 31 ? 131.474 141.847 88.752 1.00 64.12 31 HIS B CA 1
ATOM 14978 C C . HIS B 2 31 ? 131.798 141.813 90.244 1.00 58.83 31 HIS B C 1
ATOM 14979 O O . HIS B 2 31 ? 131.244 141.023 91.013 1.00 62.72 31 HIS B O 1
ATOM 14993 N N . ILE B 2 32 ? 132.713 142.687 90.649 1.00 53.72 32 ILE B N 1
ATOM 14994 C CA . ILE B 2 32 ? 133.022 142.922 92.054 1.00 51.53 32 ILE B CA 1
ATOM 14995 C C . ILE B 2 32 ? 132.444 144.283 92.413 1.00 56.33 32 ILE B C 1
ATOM 14996 O O . ILE B 2 32 ? 132.909 145.316 91.915 1.00 64.14 32 ILE B O 1
ATOM 15012 N N . SER B 2 33 ? 131.429 144.288 93.273 1.00 57.75 33 SER B N 1
ATOM 15013 C CA . SER B 2 33 ? 130.765 145.510 93.711 1.00 60.60 33 SER B CA 1
ATOM 15014 C C . SER B 2 33 ? 131.096 145.741 95.178 1.00 55.42 33 SER B C 1
ATOM 15015 O O . SER B 2 33 ? 130.775 144.904 96.028 1.00 59.76 33 SER B O 1
ATOM 15023 N N . ILE B 2 34 ? 131.737 146.870 95.471 1.00 54.01 34 ILE B N 1
ATOM 15024 C CA . ILE B 2 34 ? 132.145 147.205 96.832 1.00 55.44 34 ILE B CA 1
ATOM 15025 C C . ILE B 2 34 ? 131.832 148.670 97.094 1.00 65.47 34 ILE B C 1
ATOM 15026 O O . ILE B 2 34 ? 132.088 149.532 96.248 1.00 71.86 34 ILE B O 1
ATOM 15042 N N . ALA B 2 35 ? 131.295 148.956 98.276 1.00 66.23 35 ALA B N 1
ATOM 15043 C CA . ALA B 2 35 ? 130.933 150.312 98.670 1.00 63.51 35 ALA B CA 1
ATOM 15044 C C . ALA B 2 35 ? 131.913 150.806 99.725 1.00 66.51 35 ALA B C 1
ATOM 15045 O O . ALA B 2 35 ? 132.069 150.177 100.776 1.00 71.74 35 ALA B O 1
ATOM 15052 N N . PHE B 2 36 ? 132.570 151.927 99.445 1.00 66.57 36 PHE B N 1
ATOM 15053 C CA . PHE B 2 36 ? 133.459 152.577 100.397 1.00 70.70 36 PHE B CA 1
ATOM 15054 C C . PHE B 2 36 ? 132.720 153.757 101.012 1.00 76.47 36 PHE B C 1
ATOM 15055 O O . PHE B 2 36 ? 132.345 154.695 100.301 1.00 80.26 36 PHE B O 1
ATOM 15072 N N . ARG B 2 37 ? 132.507 153.704 102.324 1.00 76.56 37 ARG B N 1
ATOM 15073 C CA . ARG B 2 37 ? 131.756 154.716 103.055 1.00 72.74 37 ARG B CA 1
ATOM 15074 C C . ARG B 2 37 ? 132.729 155.477 103.945 1.00 76.83 37 ARG B C 1
ATOM 15075 O O . ARG B 2 37 ? 133.283 154.910 104.892 1.00 75.56 37 ARG B O 1
ATOM 15096 N N . PHE B 2 38 ? 132.938 156.753 103.637 1.00 82.45 38 PHE B N 1
ATOM 15097 C CA . PHE B 2 38 ? 133.800 157.626 104.422 1.00 80.49 38 PHE B CA 1
ATOM 15098 C C . PHE B 2 38 ? 132.916 158.520 105.279 1.00 84.64 38 PHE B C 1
ATOM 15099 O O . PHE B 2 38 ? 132.058 159.236 104.750 1.00 88.36 38 PHE B O 1
ATOM 15116 N N . LYS B 2 39 ? 133.121 158.478 106.595 1.00 82.12 39 LYS B N 1
ATOM 15117 C CA . LYS B 2 39 ? 132.322 159.264 107.522 1.00 86.16 39 LYS B CA 1
ATOM 15118 C C . LYS B 2 39 ? 133.231 160.046 108.457 1.00 88.18 39 LYS B C 1
ATOM 15119 O O . LYS B 2 39 ? 134.310 159.583 108.839 1.00 89.01 39 LYS B O 1
ATOM 15138 N N . HIS B 2 40 ? 132.777 161.243 108.815 1.00 92.56 40 HIS B N 1
ATOM 15139 C CA . HIS B 2 40 ? 133.489 162.122 109.730 1.00 93.92 40 HIS B CA 1
ATOM 15140 C C . HIS B 2 40 ? 132.922 161.948 111.131 1.00 98.09 40 HIS B C 1
ATOM 15141 O O . HIS B 2 40 ? 131.703 162.001 111.325 1.00 99.01 40 HIS B O 1
ATOM 15155 N N . LEU B 2 41 ? 133.809 161.740 112.103 1.00 99.28 41 LEU B N 1
ATOM 15156 C CA . LEU B 2 41 ? 133.392 161.490 113.475 1.00 101.36 41 LEU B CA 1
ATOM 15157 C C . LEU B 2 41 ? 133.048 162.764 114.236 1.00 104.71 41 LEU B C 1
ATOM 15158 O O . LEU B 2 41 ? 132.528 162.674 115.354 1.00 100.96 41 LEU B O 1
ATOM 15174 N N . GLY B 2 42 ? 133.322 163.938 113.669 1.00 108.23 42 GLY B N 1
ATOM 15175 C CA . GLY B 2 42 ? 133.000 165.179 114.338 1.00 111.24 42 GLY B CA 1
ATOM 15176 C C . GLY B 2 42 ? 131.517 165.496 114.292 1.00 119.16 42 GLY B C 1
ATOM 15177 O O . GLY B 2 42 ? 130.726 164.828 113.626 1.00 118.15 42 GLY B O 1
ATOM 15181 N N . SER B 2 43 ? 131.145 166.544 115.022 1.00 122.23 43 SER B N 1
ATOM 15182 C CA . SER B 2 43 ? 129.765 166.995 115.119 1.00 122.94 43 SER B CA 1
ATOM 15183 C C . SER B 2 43 ? 129.670 168.454 114.699 1.00 122.58 43 SER B C 1
ATOM 15184 O O . SER B 2 43 ? 130.552 169.260 115.013 1.00 122.48 43 SER B O 1
ATOM 15192 N N . GLN B 2 44 ? 128.594 168.788 113.983 1.00 123.43 44 GLN B N 1
ATOM 15193 C CA . GLN B 2 44 ? 128.405 170.161 113.528 1.00 126.28 44 GLN B CA 1
ATOM 15194 C C . GLN B 2 44 ? 128.206 171.120 114.694 1.00 128.41 44 GLN B C 1
ATOM 15195 O O . GLN B 2 44 ? 128.551 172.303 114.585 1.00 128.68 44 GLN B O 1
ATOM 15209 N N . HIS B 2 45 ? 127.651 170.639 115.809 1.00 127.58 45 HIS B N 1
ATOM 15210 C CA . HIS B 2 45 ? 127.413 171.518 116.949 1.00 129.96 45 HIS B CA 1
ATOM 15211 C C . HIS B 2 45 ? 128.721 172.070 117.502 1.00 131.69 45 HIS B C 1
ATOM 15212 O O . HIS B 2 45 ? 128.805 173.253 117.853 1.00 133.30 45 HIS B O 1
ATOM 15226 N N . GLU B 2 46 ? 129.753 171.231 117.588 1.00 131.25 46 GLU B N 1
ATOM 15227 C CA . GLU B 2 46 ? 131.052 171.673 118.075 1.00 131.52 46 GLU B CA 1
ATOM 15228 C C . GLU B 2 46 ? 131.854 172.427 117.023 1.00 133.68 46 GLU B C 1
ATOM 15229 O O . GLU B 2 46 ? 132.923 172.955 117.346 1.00 134.87 46 GLU B O 1
ATOM 15241 N N . LEU B 2 47 ? 131.370 172.491 115.780 1.00 134.47 47 LEU B N 1
ATOM 15242 C CA . LEU B 2 47 ? 132.114 173.166 114.724 1.00 135.14 47 LEU B CA 1
ATOM 15243 C C . LEU B 2 47 ? 132.276 174.658 114.987 1.00 136.88 47 LEU B C 1
ATOM 15244 O O . LEU B 2 47 ? 133.172 175.281 114.407 1.00 137.99 47 LEU B O 1
ATOM 15260 N N . PHE B 2 48 ? 131.434 175.245 115.840 1.00 135.50 48 PHE B N 1
ATOM 15261 C CA . PHE B 2 48 ? 131.479 176.676 116.118 1.00 134.58 48 PHE B CA 1
ATOM 15262 C C . PHE B 2 48 ? 131.795 176.988 117.576 1.00 132.66 48 PHE B C 1
ATOM 15263 O O . PHE B 2 48 ? 131.604 178.132 118.006 1.00 132.38 48 PHE B O 1
ATOM 15280 N N . ASN B 2 49 ? 132.271 176.014 118.347 1.00 132.95 49 ASN B N 1
ATOM 15281 C CA . ASN B 2 49 ? 132.607 176.276 119.740 1.00 132.90 49 ASN B CA 1
ATOM 15282 C C . ASN B 2 49 ? 133.798 177.222 119.827 1.00 132.15 49 ASN B C 1
ATOM 15283 O O . ASN B 2 49 ? 134.758 177.113 119.059 1.00 128.94 49 ASN B O 1
ATOM 15294 N N . TYR B 2 50 ? 133.728 178.157 120.768 1.00 131.16 50 TYR B N 1
ATOM 15295 C CA . TYR B 2 50 ? 134.785 179.145 120.950 1.00 126.05 50 TYR B CA 1
ATOM 15296 C C . TYR B 2 50 ? 134.848 179.612 122.399 1.00 120.80 50 TYR B C 1
ATOM 15297 O O . TYR B 2 50 ? 133.912 180.234 122.902 1.00 119.23 50 TYR B O 1
ATOM 15315 N N . GLN B 2 122 ? 143.425 178.303 124.508 1.00 124.29 122 GLN B N 1
ATOM 15316 C CA . GLN B 2 122 ? 143.632 177.039 123.812 1.00 133.37 122 GLN B CA 1
ATOM 15317 C C . GLN B 2 122 ? 142.375 176.178 123.883 1.00 134.39 122 GLN B C 1
ATOM 15318 O O . GLN B 2 122 ? 141.890 175.862 124.969 1.00 131.06 122 GLN B O 1
ATOM 15332 N N . LYS B 2 123 ? 141.856 175.805 122.715 1.00 135.07 123 LYS B N 1
ATOM 15333 C CA . LYS B 2 123 ? 140.667 174.970 122.612 1.00 132.23 123 LYS B CA 1
ATOM 15334 C C . LYS B 2 123 ? 140.932 173.608 121.991 1.00 133.27 123 LYS B C 1
ATOM 15335 O O . LYS B 2 123 ? 140.288 172.634 122.385 1.00 132.26 123 LYS B O 1
ATOM 15354 N N . GLN B 2 124 ? 141.861 173.513 121.039 1.00 135.29 124 GLN B N 1
ATOM 15355 C CA . GLN B 2 124 ? 142.205 172.244 120.399 1.00 134.27 124 GLN B CA 1
ATOM 15356 C C . GLN B 2 124 ? 140.970 171.593 119.777 1.00 133.11 124 GLN B C 1
ATOM 15357 O O . GLN B 2 124 ? 140.702 170.404 119.961 1.00 131.16 124 GLN B O 1
ATOM 15371 N N . MET B 2 125 ? 140.214 172.392 119.028 1.00 131.88 125 MET B N 1
ATOM 15372 C CA . MET B 2 125 ? 139.038 171.919 118.312 1.00 129.32 125 MET B CA 1
ATOM 15373 C C . MET B 2 125 ? 139.382 171.267 116.977 1.00 127.75 125 MET B C 1
ATOM 15374 O O . MET B 2 125 ? 138.481 171.024 116.168 1.00 126.15 125 MET B O 1
ATOM 15388 N N . TYR B 2 126 ? 140.661 170.962 116.739 1.00 126.27 126 TYR B N 1
ATOM 15389 C CA . TYR B 2 126 ? 141.068 170.391 115.460 1.00 123.25 126 TYR B CA 1
ATOM 15390 C C . TYR B 2 126 ? 140.332 169.092 115.152 1.00 120.37 126 TYR B C 1
ATOM 15391 O O . TYR B 2 126 ? 140.158 168.744 113.978 1.00 119.60 126 TYR B O 1
ATOM 15409 N N . PHE B 2 127 ? 139.889 168.367 116.182 1.00 118.36 127 PHE B N 1
ATOM 15410 C CA . PHE B 2 127 ? 139.209 167.097 115.953 1.00 114.60 127 PHE B CA 1
ATOM 15411 C C . PHE B 2 127 ? 137.959 167.268 115.099 1.00 114.76 127 PHE B C 1
ATOM 15412 O O . PHE B 2 127 ? 137.585 166.351 114.358 1.00 114.50 127 PHE B O 1
ATOM 15429 N N . HIS B 2 128 ? 137.301 168.423 115.185 1.00 115.32 128 HIS B N 1
ATOM 15430 C CA . HIS B 2 128 ? 136.055 168.674 114.474 1.00 115.00 128 HIS B CA 1
ATOM 15431 C C . HIS B 2 128 ? 136.250 169.480 113.195 1.00 113.65 128 HIS B C 1
ATOM 15432 O O . HIS B 2 128 ? 135.264 169.942 112.613 1.00 110.21 128 HIS B O 1
ATOM 15446 N N . GLN B 2 129 ? 137.490 169.671 112.751 1.00 116.77 129 GLN B N 1
ATOM 15447 C CA . GLN B 2 129 ? 137.723 170.420 111.528 1.00 114.96 129 GLN B CA 1
ATOM 15448 C C . GLN B 2 129 ? 137.417 169.557 110.301 1.00 111.58 129 GLN B C 1
ATOM 15449 O O . GLN B 2 129 ? 137.655 168.347 110.315 1.00 111.66 129 GLN B O 1
ATOM 15463 N N . PRO B 2 130 ? 136.893 170.149 109.224 1.00 107.57 130 PRO B N 1
ATOM 15464 C CA . PRO B 2 130 ? 136.713 169.376 107.988 1.00 106.24 130 PRO B CA 1
ATOM 15465 C C . PRO B 2 130 ? 138.051 168.909 107.437 1.00 107.07 130 PRO B C 1
ATOM 15466 O O . PRO B 2 130 ? 139.083 169.558 107.621 1.00 104.40 130 PRO B O 1
ATOM 15477 N N . VAL B 2 131 ? 138.027 167.766 106.753 1.00 106.30 131 VAL B N 1
ATOM 15478 C CA . VAL B 2 131 ? 139.238 167.130 106.244 1.00 106.91 131 VAL B CA 1
ATOM 15479 C C . VAL B 2 131 ? 139.083 166.903 104.748 1.00 109.01 131 VAL B C 1
ATOM 15480 O O . VAL B 2 131 ? 138.039 166.427 104.292 1.00 106.77 131 VAL B O 1
ATOM 15493 N N . THR B 2 132 ? 140.124 167.234 103.988 1.00 111.60 132 THR B N 1
ATOM 15494 C CA . THR B 2 132 ? 140.124 167.090 102.538 1.00 106.55 132 THR B CA 1
ATOM 15495 C C . THR B 2 132 ? 141.123 166.018 102.127 1.00 108.40 132 THR B C 1
ATOM 15496 O O . THR B 2 132 ? 142.288 166.058 102.537 1.00 110.57 132 THR B O 1
ATOM 15507 N N . LEU B 2 133 ? 140.661 165.065 101.321 1.00 107.06 133 LEU B N 1
ATOM 15508 C CA . LEU B 2 133 ? 141.503 164.023 100.745 1.00 107.68 133 LEU B CA 1
ATOM 15509 C C . LEU B 2 133 ? 141.683 164.322 99.264 1.00 105.92 133 LEU B C 1
ATOM 15510 O O . LEU B 2 133 ? 140.698 164.485 98.536 1.00 105.39 133 LEU B O 1
ATOM 15526 N N . ILE B 2 134 ? 142.937 164.390 98.820 1.00 106.77 134 ILE B N 1
ATOM 15527 C CA . ILE B 2 134 ? 143.219 164.773 97.439 1.00 109.17 134 ILE B CA 1
ATOM 15528 C C . ILE B 2 134 ? 142.992 163.597 96.497 1.00 111.12 134 ILE B C 1
ATOM 15529 O O . ILE B 2 134 ? 142.157 163.661 95.588 1.00 108.85 134 ILE B O 1
ATOM 15545 N N . SER B 2 135 ? 143.730 162.507 96.702 1.00 113.44 135 SER B N 1
ATOM 15546 C CA . SER B 2 135 ? 143.697 161.358 95.809 1.00 107.75 135 SER B CA 1
ATOM 15547 C C . SER B 2 135 ? 143.389 160.092 96.594 1.00 106.03 135 SER B C 1
ATOM 15548 O O . SER B 2 135 ? 143.927 159.878 97.684 1.00 105.88 135 SER B O 1
ATOM 15556 N N . GLY B 2 136 ? 142.516 159.258 96.027 1.00 100.22 136 GLY B N 1
ATOM 15557 C CA . GLY B 2 136 ? 142.245 157.951 96.576 1.00 97.36 136 GLY B CA 1
ATOM 15558 C C . GLY B 2 136 ? 142.258 156.912 95.472 1.00 96.00 136 GLY B C 1
ATOM 15559 O O . GLY B 2 136 ? 142.130 157.229 94.290 1.00 98.52 136 GLY B O 1
ATOM 15563 N N . TYR B 2 137 ? 142.417 155.655 95.877 1.00 91.49 137 TYR B N 1
ATOM 15564 C CA . TYR B 2 137 ? 142.528 154.578 94.906 1.00 87.56 137 TYR B CA 1
ATOM 15565 C C . TYR B 2 137 ? 142.131 153.255 95.541 1.00 87.55 137 TYR B C 1
ATOM 15566 O O . TYR B 2 137 ? 142.218 153.079 96.760 1.00 89.20 137 TYR B O 1
ATOM 15584 N N . VAL B 2 138 ? 141.693 152.330 94.689 1.00 86.44 138 VAL B N 1
ATOM 15585 C CA . VAL B 2 138 ? 141.389 150.956 95.075 1.00 81.65 138 VAL B CA 1
ATOM 15586 C C . VAL B 2 138 ? 141.920 150.040 93.981 1.00 81.65 138 VAL B C 1
ATOM 15587 O O . VAL B 2 138 ? 141.731 150.314 92.792 1.00 84.37 138 VAL B O 1
ATOM 15600 N N . GLN B 2 139 ? 142.588 148.958 94.379 1.00 79.31 139 GLN B N 1
ATOM 15601 C CA . GLN B 2 139 ? 143.149 148.013 93.424 1.00 75.97 139 GLN B CA 1
ATOM 15602 C C . GLN B 2 139 ? 143.007 146.596 93.958 1.00 76.13 139 GLN B C 1
ATOM 15603 O O . GLN B 2 139 ? 143.289 146.333 95.129 1.00 75.75 139 GLN B O 1
ATOM 15617 N N . ILE B 2 140 ? 142.581 145.683 93.090 1.00 75.50 140 ILE B N 1
ATOM 15618 C CA . ILE B 2 140 ? 142.424 144.274 93.433 1.00 71.28 140 ILE B CA 1
ATOM 15619 C C . ILE B 2 140 ? 143.573 143.507 92.798 1.00 70.33 140 ILE B C 1
ATOM 15620 O O . ILE B 2 140 ? 143.861 143.679 91.607 1.00 71.51 140 ILE B O 1
ATOM 15636 N N . SER B 2 141 ? 144.232 142.663 93.588 1.00 63.20 141 SER B N 1
ATOM 15637 C CA . SER B 2 141 ? 145.364 141.878 93.125 1.00 60.66 141 SER B CA 1
ATOM 15638 C C . SER B 2 141 ? 145.193 140.435 93.574 1.00 61.87 141 SER B C 1
ATOM 15639 O O . SER B 2 141 ? 144.474 140.144 94.532 1.00 61.67 141 SER B O 1
ATOM 15647 N N . GLY B 2 142 ? 145.856 139.531 92.859 1.00 63.23 142 GLY B N 1
ATOM 15648 C CA . GLY B 2 142 ? 145.836 138.123 93.201 1.00 59.16 142 GLY B CA 1
ATOM 15649 C C . GLY B 2 142 ? 147.202 137.493 93.038 1.00 60.19 142 GLY B C 1
ATOM 15650 O O . GLY B 2 142 ? 147.904 137.767 92.060 1.00 66.64 142 GLY B O 1
ATOM 15654 N N . VAL B 2 143 ? 147.593 136.651 93.990 1.00 58.01 143 VAL B N 1
ATOM 15655 C CA . VAL B 2 143 ? 148.913 136.036 94.004 1.00 61.24 143 VAL B CA 1
ATOM 15656 C C . VAL B 2 143 ? 148.765 134.544 94.261 1.00 66.12 143 VAL B C 1
ATOM 15657 O O . VAL B 2 143 ? 147.981 134.121 95.118 1.00 68.40 143 VAL B O 1
ATOM 15670 N N . PHE B 2 144 ? 149.525 133.749 93.510 1.00 67.31 144 PHE B N 1
ATOM 15671 C CA . PHE B 2 144 ? 149.588 132.304 93.686 1.00 65.86 144 PHE B CA 1
ATOM 15672 C C . PHE B 2 144 ? 150.906 131.975 94.374 1.00 68.34 144 PHE B C 1
ATOM 15673 O O . PHE B 2 144 ? 151.981 132.178 93.800 1.00 71.94 144 PHE B O 1
ATOM 15690 N N . GLN B 2 145 ? 150.822 131.472 95.601 1.00 70.00 145 GLN B N 1
ATOM 15691 C CA . GLN B 2 145 ? 151.989 131.143 96.405 1.00 73.18 145 GLN B CA 1
ATOM 15692 C C . GLN B 2 145 ? 152.155 129.632 96.466 1.00 73.27 145 GLN B C 1
ATOM 15693 O O . GLN B 2 145 ? 151.179 128.896 96.642 1.00 73.77 145 GLN B O 1
ATOM 15707 N N . TYR B 2 146 ? 153.393 129.172 96.307 1.00 76.72 146 TYR B N 1
ATOM 15708 C CA . TYR B 2 146 ? 153.685 127.748 96.331 1.00 74.17 146 TYR B CA 1
ATOM 15709 C C . TYR B 2 146 ? 155.122 127.545 96.781 1.00 82.05 146 TYR B C 1
ATOM 15710 O O . TYR B 2 146 ? 155.949 128.457 96.714 1.00 88.84 146 TYR B O 1
ATOM 15728 N N . ASP B 2 147 ? 155.410 126.331 97.237 1.00 83.03 147 ASP B N 1
ATOM 15729 C CA . ASP B 2 147 ? 156.753 125.941 97.642 1.00 86.96 147 ASP B CA 1
ATOM 15730 C C . ASP B 2 147 ? 157.382 125.079 96.555 1.00 86.08 147 ASP B C 1
ATOM 15731 O O . ASP B 2 147 ? 156.735 124.176 96.016 1.00 89.63 147 ASP B O 1
ATOM 15740 N N . SER B 2 148 ? 158.642 125.370 96.228 1.00 84.56 148 SER B N 1
ATOM 15741 C CA . SER B 2 148 ? 159.329 124.654 95.161 1.00 89.51 148 SER B CA 1
ATOM 15742 C C . SER B 2 148 ? 159.653 123.213 95.530 1.00 90.65 148 SER B C 1
ATOM 15743 O O . SER B 2 148 ? 160.067 122.447 94.654 1.00 88.77 148 SER B O 1
ATOM 15751 N N . GLU B 2 149 ? 159.476 122.825 96.795 1.00 89.75 149 GLU B N 1
ATOM 15752 C CA . GLU B 2 149 ? 159.818 121.468 97.205 1.00 90.31 149 GLU B CA 1
ATOM 15753 C C . GLU B 2 149 ? 158.921 120.433 96.541 1.00 91.86 149 GLU B C 1
ATOM 15754 O O . GLU B 2 149 ? 159.363 119.308 96.282 1.00 93.45 149 GLU B O 1
ATOM 15766 N N . VAL B 2 150 ? 157.667 120.787 96.255 1.00 90.02 150 VAL B N 1
ATOM 15767 C CA . VAL B 2 150 ? 156.696 119.831 95.730 1.00 87.23 150 VAL B CA 1
ATOM 15768 C C . VAL B 2 150 ? 156.217 120.257 94.348 1.00 87.11 150 VAL B C 1
ATOM 15769 O O . VAL B 2 150 ? 155.821 119.414 93.535 1.00 85.78 150 VAL B O 1
ATOM 15782 N N . ILE B 2 151 ? 156.248 121.558 94.070 1.00 85.14 151 ILE B N 1
ATOM 15783 C CA . ILE B 2 151 ? 155.801 122.110 92.795 1.00 82.62 151 ILE B CA 1
ATOM 15784 C C . ILE B 2 151 ? 157.029 122.539 92.006 1.00 84.35 151 ILE B C 1
ATOM 15785 O O . ILE B 2 151 ? 157.921 123.206 92.544 1.00 85.65 151 ILE B O 1
ATOM 15801 N N . SER B 2 152 ? 157.074 122.156 90.732 1.00 86.66 152 SER B N 1
ATOM 15802 C CA . SER B 2 152 ? 158.257 122.358 89.903 1.00 91.04 152 SER B CA 1
ATOM 15803 C C . SER B 2 152 ? 158.344 123.821 89.490 1.00 90.46 152 SER B C 1
ATOM 15804 O O . SER B 2 152 ? 157.517 124.308 88.712 1.00 94.93 152 SER B O 1
ATOM 15812 N N . GLU B 2 153 ? 159.349 124.524 90.014 1.00 90.57 153 GLU B N 1
ATOM 15813 C CA . GLU B 2 153 ? 159.580 125.907 89.616 1.00 92.40 153 GLU B CA 1
ATOM 15814 C C . GLU B 2 153 ? 160.180 125.970 88.215 1.00 95.67 153 GLU B C 1
ATOM 15815 O O . GLU B 2 153 ? 159.855 126.876 87.439 1.00 98.46 153 GLU B O 1
ATOM 15827 N N . SER B 2 154 ? 161.007 124.985 87.853 1.00 97.14 154 SER B N 1
ATOM 15828 C CA . SER B 2 154 ? 161.788 125.062 86.622 1.00 98.84 154 SER B CA 1
ATOM 15829 C C . SER B 2 154 ? 160.922 125.167 85.372 1.00 100.22 154 SER B C 1
ATOM 15830 O O . SER B 2 154 ? 161.422 125.600 84.328 1.00 101.17 154 SER B O 1
ATOM 15838 N N . LYS B 2 155 ? 159.646 124.787 85.447 1.00 97.77 155 LYS B N 1
ATOM 15839 C CA . LYS B 2 155 ? 158.779 124.804 84.273 1.00 99.22 155 LYS B CA 1
ATOM 15840 C C . LYS B 2 155 ? 157.589 125.733 84.475 1.00 92.20 155 LYS B C 1
ATOM 15841 O O . LYS B 2 155 ? 156.452 125.370 84.158 1.00 85.22 155 LYS B O 1
ATOM 15860 N N . PHE B 2 156 ? 157.840 126.927 85.001 1.00 94.81 156 PHE B N 1
ATOM 15861 C CA . PHE B 2 156 ? 156.819 127.952 85.166 1.00 94.70 156 PHE B CA 1
ATOM 15862 C C . PHE B 2 156 ? 157.138 129.126 84.251 1.00 98.58 156 PHE B C 1
ATOM 15863 O O . PHE B 2 156 ? 158.243 129.676 84.305 1.00 95.82 156 PHE B O 1
ATOM 15880 N N . LYS B 2 157 ? 156.173 129.501 83.418 1.00 102.44 157 LYS B N 1
ATOM 15881 C CA . LYS B 2 157 ? 156.353 130.597 82.472 1.00 101.53 157 LYS B CA 1
ATOM 15882 C C . LYS B 2 157 ? 155.132 131.510 82.466 1.00 101.35 157 LYS B C 1
ATOM 15883 O O . LYS B 2 157 ? 155.000 132.381 81.607 1.00 98.21 157 LYS B O 1
ATOM 15902 N N . ASP B 2 231 ? 159.980 132.676 102.533 1.00 117.69 231 ASP B N 1
ATOM 15903 C CA . ASP B 2 231 ? 160.795 132.988 101.364 1.00 119.68 231 ASP B CA 1
ATOM 15904 C C . ASP B 2 231 ? 161.860 131.921 101.128 1.00 119.80 231 ASP B C 1
ATOM 15905 O O . ASP B 2 231 ? 162.472 131.873 100.061 1.00 122.07 231 ASP B O 1
ATOM 15914 N N . THR B 2 232 ? 162.082 131.065 102.129 1.00 118.18 232 THR B N 1
ATOM 15915 C CA . THR B 2 232 ? 163.059 129.993 101.975 1.00 118.50 232 THR B CA 1
ATOM 15916 C C . THR B 2 232 ? 162.667 129.059 100.837 1.00 116.21 232 THR B C 1
ATOM 15917 O O . THR B 2 232 ? 163.516 128.656 100.034 1.00 113.32 232 THR B O 1
ATOM 15928 N N . SER B 2 233 ? 161.385 128.704 100.756 1.00 110.21 233 SER B N 1
ATOM 15929 C CA . SER B 2 233 ? 160.867 127.885 99.668 1.00 103.27 233 SER B CA 1
ATOM 15930 C C . SER B 2 233 ? 159.611 128.446 99.021 1.00 99.31 233 SER B C 1
ATOM 15931 O O . SER B 2 233 ? 159.337 128.104 97.864 1.00 94.86 233 SER B O 1
ATOM 15939 N N . ILE B 2 234 ? 158.848 129.293 99.711 1.00 99.75 234 ILE B N 1
ATOM 15940 C CA . ILE B 2 234 ? 157.621 129.834 99.142 1.00 93.25 234 ILE B CA 1
ATOM 15941 C C . ILE B 2 234 ? 157.968 130.766 97.990 1.00 87.81 234 ILE B C 1
ATOM 15942 O O . ILE B 2 234 ? 158.845 131.632 98.112 1.00 94.87 234 ILE B O 1
ATOM 15958 N N . LYS B 2 235 ? 157.282 130.591 96.864 1.00 82.07 235 LYS B N 1
ATOM 15959 C CA . LYS B 2 235 ? 157.467 131.426 95.688 1.00 84.06 235 LYS B CA 1
ATOM 15960 C C . LYS B 2 235 ? 156.112 131.937 95.222 1.00 86.81 235 LYS B C 1
ATOM 15961 O O . LYS B 2 235 ? 155.115 131.211 95.249 1.00 89.15 235 LYS B O 1
ATOM 15980 N N . THR B 2 236 ? 156.087 133.193 94.789 1.00 84.46 236 THR B N 1
ATOM 15981 C CA . THR B 2 236 ? 154.860 133.870 94.403 1.00 80.40 236 THR B CA 1
ATOM 15982 C C . THR B 2 236 ? 154.756 133.961 92.886 1.00 82.04 236 THR B C 1
ATOM 15983 O O . THR B 2 236 ? 155.762 133.931 92.172 1.00 80.45 236 THR B O 1
ATOM 15994 N N . LEU B 2 237 ? 153.520 134.072 92.403 1.00 84.46 237 LEU B N 1
ATOM 15995 C CA . LEU B 2 237 ? 153.244 134.214 90.981 1.00 79.44 237 LEU B CA 1
ATOM 15996 C C . LEU B 2 237 ? 152.009 135.091 90.796 1.00 78.16 237 LEU B C 1
ATOM 15997 O O . LEU B 2 237 ? 150.931 134.740 91.293 1.00 76.80 237 LEU B O 1
ATOM 16013 N N . PRO B 2 238 ? 152.107 136.227 90.104 1.00 77.26 238 PRO B N 1
ATOM 16014 C CA . PRO B 2 238 ? 150.930 137.096 89.963 1.00 72.04 238 PRO B CA 1
ATOM 16015 C C . PRO B 2 238 ? 149.935 136.518 88.967 1.00 69.88 238 PRO B C 1
ATOM 16016 O O . PRO B 2 238 ? 150.293 136.171 87.840 1.00 78.99 238 PRO B O 1
ATOM 16027 N N . LEU B 2 239 ? 148.676 136.418 89.395 1.00 65.38 239 LEU B N 1
ATOM 16028 C CA . LEU B 2 239 ? 147.611 135.896 88.544 1.00 64.27 239 LEU B CA 1
ATOM 16029 C C . LEU B 2 239 ? 146.856 137.021 87.842 1.00 67.15 239 LEU B C 1
ATOM 16030 O O . LEU B 2 239 ? 146.815 137.079 86.609 1.00 73.00 239 LEU B O 1
ATOM 16046 N N . LEU B 2 240 ? 146.258 137.919 88.620 1.00 64.29 240 LEU B N 1
ATOM 16047 C CA . LEU B 2 240 ? 145.427 138.989 88.092 1.00 69.22 240 LEU B CA 1
ATOM 16048 C C . LEU B 2 240 ? 145.689 140.251 88.898 1.00 69.56 240 LEU B C 1
ATOM 16049 O O . LEU B 2 240 ? 146.083 140.188 90.064 1.00 70.24 240 LEU B O 1
ATOM 16065 N N . LEU B 2 241 ? 145.477 141.401 88.265 1.00 72.78 241 LEU B N 1
ATOM 16066 C CA . LEU B 2 241 ? 145.599 142.673 88.970 1.00 75.89 241 LEU B CA 1
ATOM 16067 C C . LEU B 2 241 ? 144.772 143.715 88.236 1.00 79.91 241 LEU B C 1
ATOM 16068 O O . LEU B 2 241 ? 144.998 143.964 87.048 1.00 82.47 241 LEU B O 1
ATOM 16084 N N . ILE B 2 242 ? 143.805 144.297 88.929 1.00 77.95 242 ILE B N 1
ATOM 16085 C CA . ILE B 2 242 ? 143.023 145.395 88.361 1.00 80.74 242 ILE B CA 1
ATOM 16086 C C . ILE B 2 242 ? 143.852 146.675 88.453 1.00 83.09 242 ILE B C 1
ATOM 16087 O O . ILE B 2 242 ? 144.342 147.002 89.545 1.00 83.44 242 ILE B O 1
ATOM 16103 N N . PRO B 2 243 ? 144.044 147.413 87.357 1.00 82.75 243 PRO B N 1
ATOM 16104 C CA . PRO B 2 243 ? 144.855 148.633 87.440 1.00 85.34 243 PRO B CA 1
ATOM 16105 C C . PRO B 2 243 ? 144.278 149.616 88.446 1.00 90.32 243 PRO B C 1
ATOM 16106 O O . PRO B 2 243 ? 143.065 149.685 88.658 1.00 91.42 243 PRO B O 1
ATOM 16117 N N . GLN B 2 244 ? 145.174 150.373 89.078 1.00 87.20 244 GLN B N 1
ATOM 16118 C CA . GLN B 2 244 ? 144.794 151.318 90.119 1.00 83.49 244 GLN B CA 1
ATOM 16119 C C . GLN B 2 244 ? 143.704 152.263 89.632 1.00 86.49 244 GLN B C 1
ATOM 16120 O O . GLN B 2 244 ? 143.929 153.066 88.720 1.00 89.99 244 GLN B O 1
ATOM 16134 N N . THR B 2 245 ? 142.523 152.173 90.236 1.00 85.48 245 THR B N 1
ATOM 16135 C CA . THR B 2 245 ? 141.380 152.998 89.872 1.00 87.53 245 THR B CA 1
ATOM 16136 C C . THR B 2 245 ? 141.198 154.093 90.913 1.00 91.01 245 THR B C 1
ATOM 16137 O O . THR B 2 245 ? 141.085 153.804 92.109 1.00 90.54 245 THR B O 1
ATOM 16148 N N . LEU B 2 246 ? 141.164 155.343 90.459 1.00 96.26 246 LEU B N 1
ATOM 16149 C CA . LEU B 2 246 ? 141.031 156.468 91.375 1.00 97.15 246 LEU B CA 1
ATOM 16150 C C . LEU B 2 246 ? 139.656 156.439 92.032 1.00 95.90 246 LEU B C 1
ATOM 16151 O O . LEU B 2 246 ? 138.629 156.405 91.346 1.00 94.81 246 LEU B O 1
ATOM 16167 N N . LEU B 2 247 ? 139.639 156.435 93.366 1.00 92.01 247 LEU B N 1
ATOM 16168 C CA . LEU B 2 247 ? 138.371 156.427 94.087 1.00 89.46 247 LEU B CA 1
ATOM 16169 C C . LEU B 2 247 ? 137.701 157.796 94.043 1.00 92.09 247 LEU B C 1
ATOM 16170 O O . LEU B 2 247 ? 136.487 157.892 93.834 1.00 89.43 247 LEU B O 1
ATOM 16186 N N . PHE B 2 248 ? 138.474 158.862 94.232 1.00 95.91 248 PHE B N 1
ATOM 16187 C CA . PHE B 2 248 ? 137.934 160.214 94.206 1.00 96.43 248 PHE B CA 1
ATOM 16188 C C . PHE B 2 248 ? 139.073 161.188 93.943 1.00 100.64 248 PHE B C 1
ATOM 16189 O O . PHE B 2 248 ? 140.251 160.838 94.034 1.00 97.79 248 PHE B O 1
ATOM 16206 N N . SER B 2 249 ? 138.700 162.425 93.617 1.00 104.50 249 SER B N 1
ATOM 16207 C CA . SER B 2 249 ? 139.655 163.505 93.391 1.00 106.91 249 SER B CA 1
ATOM 16208 C C . SER B 2 249 ? 139.165 164.740 94.136 1.00 111.32 249 SER B C 1
ATOM 16209 O O . SER B 2 249 ? 138.108 165.288 93.807 1.00 112.77 249 SER B O 1
ATOM 16217 N N . GLU B 2 250 ? 139.933 165.175 95.135 1.00 111.90 250 GLU B N 1
ATOM 16218 C CA . GLU B 2 250 ? 139.630 166.386 95.896 1.00 109.13 250 GLU B CA 1
ATOM 16219 C C . GLU B 2 250 ? 138.254 166.291 96.560 1.00 103.48 250 GLU B C 1
ATOM 16220 O O . GLU B 2 250 ? 137.330 167.049 96.258 1.00 103.10 250 GLU B O 1
ATOM 16232 N N . ILE B 2 251 ? 138.135 165.338 97.477 1.00 101.24 251 ILE B N 1
ATOM 16233 C CA . ILE B 2 251 ? 136.926 165.173 98.279 1.00 101.78 251 ILE B CA 1
ATOM 16234 C C . ILE B 2 251 ? 137.099 165.946 99.577 1.00 103.74 251 ILE B C 1
ATOM 16235 O O . ILE B 2 251 ? 138.191 165.981 100.154 1.00 104.03 251 ILE B O 1
ATOM 16251 N N . SER B 2 252 ? 136.023 166.581 100.033 1.00 105.24 252 SER B N 1
ATOM 16252 C CA . SER B 2 252 ? 136.010 167.327 101.285 1.00 104.43 252 SER B CA 1
ATOM 16253 C C . SER B 2 252 ? 134.926 166.759 102.187 1.00 103.32 252 SER B C 1
ATOM 16254 O O . SER B 2 252 ? 133.771 166.633 101.769 1.00 100.52 252 SER B O 1
ATOM 16262 N N . LEU B 2 253 ? 135.297 166.420 103.420 1.00 101.37 253 LEU B N 1
ATOM 16263 C CA . LEU B 2 253 ? 134.383 165.847 104.397 1.00 101.04 253 LEU B CA 1
ATOM 16264 C C . LEU B 2 253 ? 134.213 166.830 105.546 1.00 107.22 253 LEU B C 1
ATOM 16265 O O . LEU B 2 253 ? 135.195 167.212 106.195 1.00 109.98 253 LEU B O 1
ATOM 16281 N N . GLU B 2 254 ? 132.974 167.241 105.782 1.00 107.54 254 GLU B N 1
ATOM 16282 C CA . GLU B 2 254 ? 132.603 168.053 106.927 1.00 107.07 254 GLU B CA 1
ATOM 16283 C C . GLU B 2 254 ? 132.235 167.158 108.102 1.00 107.54 254 GLU B C 1
ATOM 16284 O O . GLU B 2 254 ? 132.028 165.952 107.936 1.00 107.15 254 GLU B O 1
ATOM 16296 N N . PRO B 2 255 ? 132.161 167.708 109.312 1.00 105.05 255 PRO B N 1
ATOM 16297 C CA . PRO B 2 255 ? 131.769 166.884 110.461 1.00 105.84 255 PRO B CA 1
ATOM 16298 C C . PRO B 2 255 ? 130.389 166.277 110.261 1.00 108.73 255 PRO B C 1
ATOM 16299 O O . PRO B 2 255 ? 129.476 166.919 109.738 1.00 113.37 255 PRO B O 1
ATOM 16310 N N . GLY B 2 256 ? 130.245 165.024 110.686 1.00 106.12 256 GLY B N 1
ATOM 16311 C CA . GLY B 2 256 ? 128.963 164.346 110.588 1.00 106.99 256 GLY B CA 1
ATOM 16312 C C . GLY B 2 256 ? 128.442 164.210 109.176 1.00 105.07 256 GLY B C 1
ATOM 16313 O O . GLY B 2 256 ? 127.233 164.337 108.954 1.00 104.55 256 GLY B O 1
ATOM 16317 N N . GLU B 2 257 ? 129.321 163.955 108.210 1.00 98.43 257 GLU B N 1
ATOM 16318 C CA . GLU B 2 257 ? 128.942 163.779 106.815 1.00 96.91 257 GLU B CA 1
ATOM 16319 C C . GLU B 2 257 ? 129.443 162.423 106.343 1.00 95.39 257 GLU B C 1
ATOM 16320 O O . GLU B 2 257 ? 130.580 162.041 106.638 1.00 95.64 257 GLU B O 1
ATOM 16332 N N . VAL B 2 258 ? 128.595 161.704 105.613 1.00 93.57 258 VAL B N 1
ATOM 16333 C CA . VAL B 2 258 ? 128.909 160.378 105.095 1.00 89.02 258 VAL B CA 1
ATOM 16334 C C . VAL B 2 258 ? 128.846 160.427 103.575 1.00 89.73 258 VAL B C 1
ATOM 16335 O O . VAL B 2 258 ? 127.888 160.961 103.004 1.00 88.17 258 VAL B O 1
ATOM 16348 N N . ARG B 2 259 ? 129.880 159.895 102.925 1.00 88.46 259 ARG B N 1
ATOM 16349 C CA . ARG B 2 259 ? 129.941 159.825 101.471 1.00 87.44 259 ARG B CA 1
ATOM 16350 C C . ARG B 2 259 ? 130.262 158.398 101.057 1.00 86.65 259 ARG B C 1
ATOM 16351 O O . ARG B 2 259 ? 131.228 157.807 101.550 1.00 85.40 259 ARG B O 1
ATOM 16372 N N . THR B 2 260 ? 129.456 157.852 100.150 1.00 87.91 260 THR B N 1
ATOM 16373 C CA . THR B 2 260 ? 129.583 156.472 99.703 1.00 86.43 260 THR B CA 1
ATOM 16374 C C . THR B 2 260 ? 129.984 156.443 98.235 1.00 87.17 260 THR B C 1
ATOM 16375 O O . THR B 2 260 ? 129.391 157.145 97.410 1.00 89.58 260 THR B O 1
ATOM 16386 N N . PHE B 2 261 ? 130.988 155.629 97.919 1.00 86.16 261 PHE B N 1
ATOM 16387 C CA . PHE B 2 261 ? 131.437 155.407 96.550 1.00 87.94 261 PHE B CA 1
ATOM 16388 C C . PHE B 2 261 ? 131.276 153.931 96.224 1.00 86.37 261 PHE B C 1
ATOM 16389 O O . PHE B 2 261 ? 131.853 153.077 96.903 1.00 83.33 261 PHE B O 1
ATOM 16406 N N . TYR B 2 262 ? 130.497 153.633 95.190 1.00 83.62 262 TYR B N 1
ATOM 16407 C CA . TYR B 2 262 ? 130.267 152.267 94.745 1.00 77.56 262 TYR B CA 1
ATOM 16408 C C . TYR B 2 262 ? 131.212 151.970 93.590 1.00 74.69 262 TYR B C 1
ATOM 16409 O O . TYR B 2 262 ? 131.138 152.620 92.540 1.00 79.37 262 TYR B O 1
ATOM 16427 N N . PHE B 2 263 ? 132.105 151.004 93.794 1.00 68.81 263 PHE B N 1
ATOM 16428 C CA . PHE B 2 263 ? 133.063 150.568 92.788 1.00 68.90 263 PHE B CA 1
ATOM 16429 C C . PHE B 2 263 ? 132.590 149.239 92.218 1.00 65.31 263 PHE B C 1
ATOM 16430 O O . PHE B 2 263 ? 132.378 148.278 92.968 1.00 70.77 263 PHE B O 1
ATOM 16447 N N . LYS B 2 264 ? 132.428 149.191 90.898 1.00 64.38 264 LYS B N 1
ATOM 16448 C CA . LYS B 2 264 ? 131.970 148.008 90.179 1.00 63.25 264 LYS B CA 1
ATOM 16449 C C . LYS B 2 264 ? 133.049 147.634 89.172 1.00 67.45 264 LYS B C 1
ATOM 16450 O O . LYS B 2 264 ? 133.281 148.365 88.202 1.00 75.80 264 LYS B O 1
ATOM 16469 N N . SER B 2 265 ? 133.712 146.506 89.407 1.00 62.82 265 SER B N 1
ATOM 16470 C CA . SER B 2 265 ? 134.767 146.051 88.519 1.00 63.07 265 SER B CA 1
ATOM 16471 C C . SER B 2 265 ? 134.175 145.468 87.241 1.00 67.30 265 SER B C 1
ATOM 16472 O O . SER B 2 265 ? 132.996 145.108 87.175 1.00 70.79 265 SER B O 1
ATOM 16480 N N . THR B 2 266 ? 135.014 145.376 86.215 1.00 67.37 266 THR B N 1
ATOM 16481 C CA . THR B 2 266 ? 134.589 144.772 84.964 1.00 66.17 266 THR B CA 1
ATOM 16482 C C . THR B 2 266 ? 134.376 143.273 85.148 1.00 64.60 266 THR B C 1
ATOM 16483 O O . THR B 2 266 ? 134.809 142.671 86.134 1.00 67.14 266 THR B O 1
ATOM 16494 N N . LYS B 2 267 ? 133.688 142.673 84.180 1.00 63.87 267 LYS B N 1
ATOM 16495 C CA . LYS B 2 267 ? 133.376 141.252 84.250 1.00 61.91 267 LYS B CA 1
ATOM 16496 C C . LYS B 2 267 ? 134.653 140.436 84.393 1.00 61.57 267 LYS B C 1
ATOM 16497 O O . LYS B 2 267 ? 135.521 140.464 83.515 1.00 62.95 267 LYS B O 1
ATOM 16516 N N . LEU B 2 268 ? 134.766 139.712 85.503 1.00 62.38 268 LEU B N 1
ATOM 16517 C CA . LEU B 2 268 ? 135.934 138.881 85.728 1.00 59.51 268 LEU B CA 1
ATOM 16518 C C . LEU B 2 268 ? 135.981 137.757 84.693 1.00 61.75 268 LEU B C 1
ATOM 16519 O O . LEU B 2 268 ? 134.944 137.347 84.165 1.00 67.27 268 LEU B O 1
ATOM 16535 N N . PRO B 2 269 ? 137.171 137.246 84.376 1.00 58.25 269 PRO B N 1
ATOM 16536 C CA . PRO B 2 269 ? 137.250 136.139 83.417 1.00 56.08 269 PRO B CA 1
ATOM 16537 C C . PRO B 2 269 ? 136.486 134.926 83.923 1.00 62.25 269 PRO B C 1
ATOM 16538 O O . PRO B 2 269 ? 136.455 134.643 85.123 1.00 61.69 269 PRO B O 1
ATOM 16549 N N . LYS B 2 270 ? 135.860 134.207 82.989 1.00 67.09 270 LYS B N 1
ATOM 16550 C CA . LYS B 2 270 ? 135.055 133.051 83.369 1.00 58.70 270 LYS B CA 1
ATOM 16551 C C . LYS B 2 270 ? 135.901 131.968 84.024 1.00 58.88 270 LYS B C 1
ATOM 16552 O O . LYS B 2 270 ? 135.395 131.203 84.852 1.00 63.74 270 LYS B O 1
ATOM 16571 N N . ASP B 2 271 ? 137.184 131.889 83.675 1.00 58.72 271 ASP B N 1
ATOM 16572 C CA . ASP B 2 271 ? 138.089 130.866 84.197 1.00 58.64 271 ASP B CA 1
ATOM 16573 C C . ASP B 2 271 ? 139.022 131.424 85.263 1.00 52.77 271 ASP B C 1
ATOM 16574 O O . ASP B 2 271 ? 140.188 131.028 85.348 1.00 51.78 271 ASP B O 1
ATOM 16583 N N . ILE B 2 272 ? 138.537 132.351 86.090 1.00 56.58 272 ILE B N 1
ATOM 16584 C CA . ILE B 2 272 ? 139.353 132.886 87.171 1.00 57.83 272 ILE B CA 1
ATOM 16585 C C . ILE B 2 272 ? 139.650 131.780 88.173 1.00 57.28 272 ILE B C 1
ATOM 16586 O O . ILE B 2 272 ? 138.776 130.969 88.510 1.00 59.10 272 ILE B O 1
ATOM 16602 N N . CYS B 2 273 ? 140.885 131.737 88.648 1.00 52.03 273 CYS B N 1
ATOM 16603 C CA . CYS B 2 273 ? 141.271 130.732 89.630 1.00 54.47 273 CYS B CA 1
ATOM 16604 C C . CYS B 2 273 ? 140.608 131.048 90.966 1.00 50.80 273 CYS B C 1
ATOM 16605 O O . CYS B 2 273 ? 140.799 132.154 91.489 1.00 58.17 273 CYS B O 1
ATOM 16613 N N . PRO B 2 274 ? 139.837 130.135 91.554 1.00 40.50 274 PRO B N 1
ATOM 16614 C CA . PRO B 2 274 ? 139.137 130.467 92.798 1.00 43.56 274 PRO B CA 1
ATOM 16615 C C . PRO B 2 274 ? 140.100 130.653 93.957 1.00 48.25 274 PRO B C 1
ATOM 16616 O O . PRO B 2 274 ? 141.198 130.092 93.983 1.00 54.97 274 PRO B O 1
ATOM 16627 N N . SER B 2 275 ? 139.673 131.461 94.924 1.00 44.48 275 SER B N 1
ATOM 16628 C CA . SER B 2 275 ? 140.470 131.672 96.124 1.00 47.21 275 SER B CA 1
ATOM 16629 C C . SER B 2 275 ? 140.670 130.353 96.856 1.00 48.50 275 SER B C 1
ATOM 16630 O O . SER B 2 275 ? 139.725 129.581 97.038 1.00 48.78 275 SER B O 1
ATOM 16638 N N . TYR B 2 276 ? 141.906 130.097 97.275 1.00 50.31 276 TYR B N 1
ATOM 16639 C CA . TYR B 2 276 ? 142.243 128.853 97.958 1.00 51.02 276 TYR B CA 1
ATOM 16640 C C . TYR B 2 276 ? 143.303 129.153 99.004 1.00 57.32 276 TYR B C 1
ATOM 16641 O O . TYR B 2 276 ? 144.399 129.605 98.660 1.00 60.37 276 TYR B O 1
ATOM 16659 N N . SER B 2 277 ? 142.976 128.905 100.274 1.00 51.50 277 SER B N 1
ATOM 16660 C CA . SER B 2 277 ? 143.884 129.191 101.374 1.00 52.04 277 SER B CA 1
ATOM 16661 C C . SER B 2 277 ? 144.002 128.066 102.391 1.00 55.30 277 SER B C 1
ATOM 16662 O O . SER B 2 277 ? 144.932 128.096 103.203 1.00 61.17 277 SER B O 1
ATOM 16670 N N . SER B 2 278 ? 143.104 127.081 102.378 1.00 58.88 278 SER B N 1
ATOM 16671 C CA . SER B 2 278 ? 143.169 125.961 103.316 1.00 64.34 278 SER B CA 1
ATOM 16672 C C . SER B 2 278 ? 144.182 124.924 102.825 1.00 59.51 278 SER B C 1
ATOM 16673 O O . SER B 2 278 ? 143.854 123.783 102.500 1.00 56.08 278 SER B O 1
ATOM 16681 N N . SER B 2 279 ? 145.440 125.350 102.778 1.00 60.85 279 SER B N 1
ATOM 16682 C CA . SER B 2 279 ? 146.509 124.512 102.253 1.00 61.97 279 SER B CA 1
ATOM 16683 C C . SER B 2 279 ? 147.842 125.052 102.748 1.00 69.74 279 SER B C 1
ATOM 16684 O O . SER B 2 279 ? 147.935 126.176 103.248 1.00 74.33 279 SER B O 1
ATOM 16692 N N . LYS B 2 280 ? 148.880 124.225 102.602 1.00 73.48 280 LYS B N 1
ATOM 16693 C CA . LYS B 2 280 ? 150.232 124.591 102.996 1.00 75.05 280 LYS B CA 1
ATOM 16694 C C . LYS B 2 280 ? 151.252 124.491 101.872 1.00 75.99 280 LYS B C 1
ATOM 16695 O O . LYS B 2 280 ? 152.341 125.059 102.007 1.00 80.70 280 LYS B O 1
ATOM 16714 N N . VAL B 2 281 ? 150.938 123.798 100.778 1.00 75.61 281 VAL B N 1
ATOM 16715 C CA . VAL B 2 281 ? 151.882 123.623 99.678 1.00 74.63 281 VAL B CA 1
ATOM 16716 C C . VAL B 2 281 ? 151.565 124.619 98.570 1.00 69.48 281 VAL B C 1
ATOM 16717 O O . VAL B 2 281 ? 152.464 125.073 97.854 1.00 69.36 281 VAL B O 1
ATOM 16730 N N . ALA B 2 282 ? 150.288 124.962 98.420 1.00 70.62 282 ALA B N 1
ATOM 16731 C CA . ALA B 2 282 ? 149.866 125.910 97.400 1.00 68.19 282 ALA B CA 1
ATOM 16732 C C . ALA B 2 282 ? 148.682 126.707 97.923 1.00 68.89 282 ALA B C 1
ATOM 16733 O O . ALA B 2 282 ? 147.895 126.216 98.736 1.00 66.70 282 ALA B O 1
ATOM 16740 N N . SER B 2 283 ? 148.566 127.943 97.448 1.00 70.35 283 SER B N 1
ATOM 16741 C CA . SER B 2 283 ? 147.473 128.811 97.859 1.00 63.65 283 SER B CA 1
ATOM 16742 C C . SER B 2 283 ? 147.293 129.910 96.824 1.00 60.29 283 SER B C 1
ATOM 16743 O O . SER B 2 283 ? 148.241 130.293 96.135 1.00 59.21 283 SER B O 1
ATOM 16751 N N . ILE B 2 284 ? 146.062 130.403 96.720 1.00 56.56 284 ILE B N 1
ATOM 16752 C CA . ILE B 2 284 ? 145.725 131.534 95.865 1.00 59.15 284 ILE B CA 1
ATOM 16753 C C . ILE B 2 284 ? 145.037 132.570 96.740 1.00 62.50 284 ILE B C 1
ATOM 16754 O O . ILE B 2 284 ? 144.015 132.272 97.369 1.00 62.91 284 ILE B O 1
ATOM 16770 N N . ASN B 2 285 ? 145.591 133.781 96.782 1.00 61.00 285 ASN B N 1
ATOM 16771 C CA . ASN B 2 285 ? 145.106 134.825 97.674 1.00 53.44 285 ASN B CA 1
ATOM 16772 C C . ASN B 2 285 ? 144.804 136.080 96.874 1.00 48.13 285 ASN B C 1
ATOM 16773 O O . ASN B 2 285 ? 145.670 136.583 96.152 1.00 49.59 285 ASN B O 1
ATOM 16784 N N . TYR B 2 286 ? 143.581 136.584 97.011 1.00 47.33 286 TYR B N 1
ATOM 16785 C CA . TYR B 2 286 ? 143.157 137.829 96.387 1.00 49.17 286 TYR B CA 1
ATOM 16786 C C . TYR B 2 286 ? 142.958 138.882 97.468 1.00 57.21 286 TYR B C 1
ATOM 16787 O O . TYR B 2 286 ? 142.273 138.633 98.466 1.00 62.04 286 TYR B O 1
ATOM 16805 N N . THR B 2 287 ? 143.551 140.055 97.264 1.00 56.30 287 THR B N 1
ATOM 16806 C CA . THR B 2 287 ? 143.484 141.144 98.227 1.00 59.47 287 THR B CA 1
ATOM 16807 C C . THR B 2 287 ? 143.092 142.435 97.525 1.00 64.79 287 THR B C 1
ATOM 16808 O O . THR B 2 287 ? 143.572 142.727 96.425 1.00 71.13 287 THR B O 1
ATOM 16819 N N . LEU B 2 288 ? 142.223 143.207 98.172 1.00 66.09 288 LEU B N 1
ATOM 16820 C CA . LEU B 2 288 ? 141.826 144.527 97.702 1.00 66.61 288 LEU B CA 1
ATOM 16821 C C . LEU B 2 288 ? 142.485 145.568 98.593 1.00 70.69 288 LEU B C 1
ATOM 16822 O O . LEU B 2 288 ? 142.246 145.591 99.805 1.00 72.44 288 LEU B O 1
ATOM 16838 N N . GLU B 2 289 ? 143.318 146.413 97.997 1.00 76.51 289 GLU B N 1
ATOM 16839 C CA . GLU B 2 289 ? 144.017 147.473 98.708 1.00 79.73 289 GLU B CA 1
ATOM 16840 C C . GLU B 2 289 ? 143.334 148.797 98.394 1.00 80.61 289 GLU B C 1
ATOM 16841 O O . GLU B 2 289 ? 143.201 149.169 97.223 1.00 79.14 289 GLU B O 1
ATOM 16853 N N . VAL B 2 290 ? 142.905 149.499 99.439 1.00 81.80 290 VAL B N 1
ATOM 16854 C CA . VAL B 2 290 ? 142.273 150.806 99.319 1.00 79.90 290 VAL B CA 1
ATOM 16855 C C . VAL B 2 290 ? 143.139 151.809 100.063 1.00 83.46 290 VAL B C 1
ATOM 16856 O O . VAL B 2 290 ? 143.530 151.568 101.212 1.00 82.61 290 VAL B O 1
ATOM 16869 N N . GLY B 2 291 ? 143.449 152.925 99.404 1.00 87.42 291 GLY B N 1
ATOM 16870 C CA . GLY B 2 291 ? 144.307 153.930 99.994 1.00 90.30 291 GLY B CA 1
ATOM 16871 C C . GLY B 2 291 ? 143.870 155.320 99.590 1.00 95.55 291 GLY B C 1
ATOM 16872 O O . GLY B 2 291 ? 143.058 155.506 98.683 1.00 95.76 291 GLY B O 1
ATOM 16876 N N . ALA B 2 292 ? 144.429 156.301 100.285 1.00 100.84 292 ALA B N 1
ATOM 16877 C CA . ALA B 2 292 ? 144.127 157.706 100.036 1.00 100.14 292 ALA B CA 1
ATOM 16878 C C . ALA B 2 292 ? 145.143 158.552 100.794 1.00 105.54 292 ALA B C 1
ATOM 16879 O O . ALA B 2 292 ? 146.024 158.032 101.487 1.00 108.79 292 ALA B O 1
ATOM 16886 N N . ASP B 2 293 ? 145.013 159.868 100.648 1.00 108.07 293 ASP B N 1
ATOM 16887 C CA . ASP B 2 293 ? 145.879 160.833 101.308 1.00 113.51 293 ASP B CA 1
ATOM 16888 C C . ASP B 2 293 ? 145.033 161.788 102.137 1.00 116.30 293 ASP B C 1
ATOM 16889 O O . ASP B 2 293 ? 143.950 162.203 101.714 1.00 117.55 293 ASP B O 1
ATOM 16898 N N . VAL B 2 294 ? 145.533 162.126 103.323 1.00 116.84 294 VAL B N 1
ATOM 16899 C CA . VAL B 2 294 ? 144.863 163.029 104.248 1.00 116.33 294 VAL B CA 1
ATOM 16900 C C . VAL B 2 294 ? 145.808 164.177 104.571 1.00 122.89 294 VAL B C 1
ATOM 16901 O O . VAL B 2 294 ? 147.015 163.972 104.756 1.00 125.49 294 VAL B O 1
ATOM 16914 N N . LEU B 2 295 ? 145.251 165.388 104.630 1.00 123.22 295 LEU B N 1
ATOM 16915 C CA . LEU B 2 295 ? 145.987 166.594 104.986 1.00 125.99 295 LEU B CA 1
ATOM 16916 C C . LEU B 2 295 ? 145.779 166.973 106.448 1.00 131.18 295 LEU B C 1
ATOM 16917 O O . LEU B 2 295 ? 145.728 168.162 106.782 1.00 129.74 295 LEU B O 1
ATOM 16933 N N . SER B 2 296 ? 145.650 165.976 107.325 1.00 136.92 296 SER B N 1
ATOM 16934 C CA . SER B 2 296 ? 145.372 166.251 108.731 1.00 136.25 296 SER B CA 1
ATOM 16935 C C . SER B 2 296 ? 146.465 167.105 109.358 1.00 139.81 296 SER B C 1
ATOM 16936 O O . SER B 2 296 ? 146.174 168.062 110.085 1.00 134.39 296 SER B O 1
ATOM 16944 N N . ASP B 2 297 ? 147.723 166.780 109.087 1.00 145.74 297 ASP B N 1
ATOM 16945 C CA . ASP B 2 297 ? 148.868 167.505 109.616 1.00 144.96 297 ASP B CA 1
ATOM 16946 C C . ASP B 2 297 ? 149.525 168.311 108.500 1.00 142.64 297 ASP B C 1
ATOM 16947 O O . ASP B 2 297 ? 149.079 168.307 107.349 1.00 139.12 297 ASP B O 1
ATOM 16956 N N . ASP B 2 298 ? 150.602 169.014 108.856 1.00 143.34 298 ASP B N 1
ATOM 16957 C CA . ASP B 2 298 ? 151.329 169.796 107.862 1.00 144.23 298 ASP B CA 1
ATOM 16958 C C . ASP B 2 298 ? 151.883 168.900 106.762 1.00 144.93 298 ASP B C 1
ATOM 16959 O O . ASP B 2 298 ? 151.809 169.242 105.576 1.00 144.79 298 ASP B O 1
ATOM 16968 N N . ASN B 2 299 ? 152.439 167.752 107.136 1.00 144.83 299 ASN B N 1
ATOM 16969 C CA . ASN B 2 299 ? 152.932 166.791 106.159 1.00 142.91 299 ASN B CA 1
ATOM 16970 C C . ASN B 2 299 ? 151.779 165.931 105.657 1.00 139.38 299 ASN B C 1
ATOM 16971 O O . ASN B 2 299 ? 150.996 165.402 106.452 1.00 138.33 299 ASN B O 1
ATOM 16982 N N . ILE B 2 300 ? 151.676 165.796 104.335 1.00 138.03 300 ILE B N 1
ATOM 16983 C CA . ILE B 2 300 ? 150.604 165.001 103.747 1.00 134.72 300 ILE B CA 1
ATOM 16984 C C . ILE B 2 300 ? 150.771 163.554 104.185 1.00 132.32 300 ILE B C 1
ATOM 16985 O O . ILE B 2 300 ? 151.759 162.896 103.836 1.00 130.73 300 ILE B O 1
ATOM 17001 N N . GLU B 2 301 ? 149.807 163.050 104.949 1.00 129.00 301 GLU B N 1
ATOM 17002 C CA . GLU B 2 301 ? 149.846 161.666 105.396 1.00 126.48 301 GLU B CA 1
ATOM 17003 C C . GLU B 2 301 ? 149.120 160.782 104.391 1.00 124.72 301 GLU B C 1
ATOM 17004 O O . GLU B 2 301 ? 148.233 161.237 103.667 1.00 124.12 301 GLU B O 1
ATOM 17016 N N . LYS B 2 302 ? 149.515 159.512 104.343 1.00 121.82 302 LYS B N 1
ATOM 17017 C CA . LYS B 2 302 ? 148.941 158.555 103.406 1.00 117.95 302 LYS B CA 1
ATOM 17018 C C . LYS B 2 302 ? 148.464 157.327 104.163 1.00 111.71 302 LYS B C 1
ATOM 17019 O O . LYS B 2 302 ? 149.204 156.771 104.982 1.00 108.92 302 LYS B O 1
ATOM 17038 N N . PHE B 2 303 ? 147.232 156.909 103.887 1.00 104.38 303 PHE B N 1
ATOM 17039 C CA . PHE B 2 303 ? 146.642 155.718 104.478 1.00 97.86 303 PHE B CA 1
ATOM 17040 C C . PHE B 2 303 ? 146.440 154.677 103.388 1.00 96.73 303 PHE B C 1
ATOM 17041 O O . PHE B 2 303 ? 146.108 155.018 102.249 1.00 102.22 303 PHE B O 1
ATOM 17058 N N . SER B 2 304 ? 146.655 153.409 103.733 1.00 94.87 304 SER B N 1
ATOM 17059 C CA . SER B 2 304 ? 146.500 152.323 102.768 1.00 92.12 304 SER B CA 1
ATOM 17060 C C . SER B 2 304 ? 146.297 151.028 103.534 1.00 86.77 304 SER B C 1
ATOM 17061 O O . SER B 2 304 ? 147.171 150.628 104.310 1.00 86.50 304 SER B O 1
ATOM 17069 N N . ASN B 2 305 ? 145.155 150.376 103.322 1.00 84.22 305 ASN B N 1
ATOM 17070 C CA . ASN B 2 305 ? 144.833 149.126 103.993 1.00 84.79 305 ASN B CA 1
ATOM 17071 C C . ASN B 2 305 ? 144.385 148.094 102.971 1.00 84.15 305 ASN B C 1
ATOM 17072 O O . ASN B 2 305 ? 143.658 148.416 102.026 1.00 81.59 305 ASN B O 1
ATOM 17083 N N . ARG B 2 306 ? 144.816 146.852 103.172 1.00 81.80 306 ARG B N 1
ATOM 17084 C CA . ARG B 2 306 ? 144.483 145.741 102.292 1.00 75.21 306 ARG B CA 1
ATOM 17085 C C . ARG B 2 306 ? 143.594 144.757 103.038 1.00 73.08 306 ARG B C 1
ATOM 17086 O O . ARG B 2 306 ? 143.866 144.422 104.195 1.00 72.92 306 ARG B O 1
ATOM 17107 N N . VAL B 2 307 ? 142.535 144.304 102.374 1.00 71.99 307 VAL B N 1
ATOM 17108 C CA . VAL B 2 307 ? 141.569 143.381 102.963 1.00 67.92 307 VAL B CA 1
ATOM 17109 C C . VAL B 2 307 ? 141.441 142.162 102.054 1.00 63.82 307 VAL B C 1
ATOM 17110 O O . VAL B 2 307 ? 141.418 142.314 100.823 1.00 63.23 307 VAL B O 1
ATOM 17123 N N . PRO B 2 308 ? 141.366 140.945 102.592 1.00 57.91 308 PRO B N 1
ATOM 17124 C CA . PRO B 2 308 ? 141.189 139.778 101.723 1.00 56.72 308 PRO B CA 1
ATOM 17125 C C . PRO B 2 308 ? 139.830 139.787 101.043 1.00 54.40 308 PRO B C 1
ATOM 17126 O O . PRO B 2 308 ? 138.842 140.293 101.580 1.00 51.33 308 PRO B O 1
ATOM 17137 N N . ILE B 2 309 ? 139.792 139.214 99.843 1.00 53.92 309 ILE B N 1
ATOM 17138 C CA . ILE B 2 309 ? 138.573 139.095 99.056 1.00 49.55 309 ILE B CA 1
ATOM 17139 C C . ILE B 2 309 ? 138.494 137.670 98.526 1.00 51.37 309 ILE B C 1
ATOM 17140 O O . ILE B 2 309 ? 139.499 137.109 98.076 1.00 52.91 309 ILE B O 1
ATOM 17156 N N . THR B 2 310 ? 137.305 137.082 98.594 1.00 48.60 310 THR B N 1
ATOM 17157 C CA . THR B 2 310 ? 137.096 135.691 98.213 1.00 41.50 310 THR B CA 1
ATOM 17158 C C . THR B 2 310 ? 136.509 135.625 96.810 1.00 39.60 310 THR B C 1
ATOM 17159 O O . THR B 2 310 ? 135.540 136.326 96.503 1.00 46.07 310 THR B O 1
ATOM 17170 N N . ILE B 2 311 ? 137.099 134.782 95.967 1.00 40.30 311 ILE B N 1
ATOM 17171 C CA . ILE B 2 311 ? 136.666 134.591 94.589 1.00 41.53 311 ILE B CA 1
ATOM 17172 C C . ILE B 2 311 ? 136.332 133.120 94.399 1.00 42.75 311 ILE B C 1
ATOM 17173 O O . ILE B 2 311 ? 137.125 132.246 94.766 1.00 44.70 311 ILE B O 1
ATOM 17189 N N . ALA B 2 312 ? 135.165 132.851 93.830 1.00 41.07 312 ALA B N 1
ATOM 17190 C CA . ALA B 2 312 ? 134.692 131.504 93.564 1.00 40.90 312 ALA B CA 1
ATOM 17191 C C . ALA B 2 312 ? 134.690 131.229 92.067 1.00 41.91 312 ALA B C 1
ATOM 17192 O O . ALA B 2 312 ? 134.616 132.157 91.255 1.00 45.40 312 ALA B O 1
ATOM 17199 N N . PRO B 2 313 ? 134.772 129.965 91.659 1.00 38.24 313 PRO B N 1
ATOM 17200 C CA . PRO B 2 313 ? 134.841 129.662 90.230 1.00 42.68 313 PRO B CA 1
ATOM 17201 C C . PRO B 2 313 ? 133.469 129.685 89.580 1.00 51.17 313 PRO B C 1
ATOM 17202 O O . PRO B 2 313 ? 132.451 129.363 90.196 1.00 51.22 313 PRO B O 1
ATOM 17213 N N . TYR B 2 314 ? 133.456 130.075 88.308 1.00 59.28 314 TYR B N 1
ATOM 17214 C CA . TYR B 2 314 ? 132.210 130.102 87.556 1.00 56.79 314 TYR B CA 1
ATOM 17215 C C . TYR B 2 314 ? 131.662 128.692 87.394 1.00 59.62 314 TYR B C 1
ATOM 17216 O O . TYR B 2 314 ? 132.398 127.755 87.070 1.00 63.83 314 TYR B O 1
ATOM 17234 N N . ILE B 2 315 ? 130.361 128.543 87.623 1.00 57.52 315 ILE B N 1
ATOM 17235 C CA . ILE B 2 315 ? 129.669 127.267 87.486 1.00 60.83 315 ILE B CA 1
ATOM 17236 C C . ILE B 2 315 ? 128.513 127.473 86.520 1.00 66.74 315 ILE B C 1
ATOM 17237 O O . ILE B 2 315 ? 127.669 128.354 86.729 1.00 69.19 315 ILE B O 1
ATOM 17253 N N . SER B 2 316 ? 128.471 126.659 85.468 1.00 66.99 316 SER B N 1
ATOM 17254 C CA . SER B 2 316 ? 127.438 126.786 84.454 1.00 69.45 316 SER B CA 1
ATOM 17255 C C . SER B 2 316 ? 126.101 126.290 84.999 1.00 77.24 316 SER B C 1
ATOM 17256 O O . SER B 2 316 ? 125.974 125.895 86.161 1.00 85.67 316 SER B O 1
ATOM 17264 N N . SER B 2 317 ? 125.085 126.313 84.135 1.00 74.41 317 SER B N 1
ATOM 17265 C CA . SER B 2 317 ? 123.755 125.878 84.548 1.00 77.74 317 SER B CA 1
ATOM 17266 C C . SER B 2 317 ? 123.741 124.396 84.898 1.00 80.94 317 SER B C 1
ATOM 17267 O O . SER B 2 317 ? 123.067 123.985 85.850 1.00 86.63 317 SER B O 1
ATOM 17275 N N . ASN B 2 318 ? 124.476 123.580 84.145 1.00 77.35 318 ASN B N 1
ATOM 17276 C CA . ASN B 2 318 ? 124.491 122.131 84.319 1.00 77.80 318 ASN B CA 1
ATOM 17277 C C . ASN B 2 318 ? 125.774 121.661 85.002 1.00 78.33 318 ASN B C 1
ATOM 17278 O O . ASN B 2 318 ? 126.310 120.596 84.689 1.00 77.14 318 ASN B O 1
ATOM 17289 N N . ALA B 2 319 ? 126.279 122.455 85.946 1.00 73.53 319 ALA B N 1
ATOM 17290 C CA . ALA B 2 319 ? 127.435 122.086 86.762 1.00 68.48 319 ALA B CA 1
ATOM 17291 C C . ALA B 2 319 ? 128.661 121.803 85.891 1.00 70.45 319 ALA B C 1
ATOM 17292 O O . ALA B 2 319 ? 129.239 120.715 85.915 1.00 73.44 319 ALA B O 1
ATOM 17299 N N . GLU B 2 320 ? 129.051 122.812 85.116 1.00 71.66 320 GLU B N 1
ATOM 17300 C CA . GLU B 2 320 ? 130.261 122.762 84.306 1.00 71.78 320 GLU B CA 1
ATOM 17301 C C . GLU B 2 320 ? 131.190 123.874 84.768 1.00 67.93 320 GLU B C 1
ATOM 17302 O O . GLU B 2 320 ? 130.800 125.046 84.783 1.00 63.61 320 GLU B O 1
ATOM 17314 N N . GLN B 2 321 ? 132.411 123.505 85.143 1.00 69.84 321 GLN B N 1
ATOM 17315 C CA . GLN B 2 321 ? 133.397 124.445 85.659 1.00 64.33 321 GLN B CA 1
ATOM 17316 C C . GLN B 2 321 ? 134.577 124.540 84.702 1.00 67.75 321 GLN B C 1
ATOM 17317 O O . GLN B 2 321 ? 134.975 123.545 84.091 1.00 73.28 321 GLN B O 1
ATOM 17331 N N . TYR B 2 322 ? 135.123 125.745 84.567 1.00 67.30 322 TYR B N 1
ATOM 17332 C CA . TYR B 2 322 ? 136.288 125.957 83.723 1.00 67.52 322 TYR B CA 1
ATOM 17333 C C . TYR B 2 322 ? 137.553 125.519 84.448 1.00 70.38 322 TYR B C 1
ATOM 17334 O O . TYR B 2 322 ? 137.704 125.740 85.653 1.00 76.25 322 TYR B O 1
ATOM 17352 N N . THR B 2 323 ? 138.462 124.892 83.707 1.00 65.67 323 THR B N 1
ATOM 17353 C CA . THR B 2 323 ? 139.764 124.506 84.251 1.00 61.81 323 THR B CA 1
ATOM 17354 C C . THR B 2 323 ? 140.634 125.755 84.319 1.00 64.75 323 THR B C 1
ATOM 17355 O O . THR B 2 323 ? 141.245 126.160 83.328 1.00 68.14 323 THR B O 1
ATOM 17366 N N . SER B 2 324 ? 140.691 126.370 85.499 1.00 66.85 324 SER B N 1
ATOM 17367 C CA . SER B 2 324 ? 141.389 127.637 85.671 1.00 64.89 324 SER B CA 1
ATOM 17368 C C . SER B 2 324 ? 142.870 127.501 85.345 1.00 65.11 324 SER B C 1
ATOM 17369 O O . SER B 2 324 ? 143.610 126.817 86.060 1.00 65.59 324 SER B O 1
ATOM 17377 N N . ARG B 2 325 ? 143.310 128.148 84.269 1.00 69.05 325 ARG B N 1
ATOM 17378 C CA . ARG B 2 325 ? 144.719 128.126 83.909 1.00 75.55 325 ARG B CA 1
ATOM 17379 C C . ARG B 2 325 ? 145.538 128.913 84.923 1.00 81.07 325 ARG B C 1
ATOM 17380 O O . ARG B 2 325 ? 145.150 130.006 85.347 1.00 77.31 325 ARG B O 1
ATOM 17401 N N . LEU B 2 326 ? 146.683 128.350 85.307 1.00 80.47 326 LEU B N 1
ATOM 17402 C CA . LEU B 2 326 ? 147.567 128.955 86.294 1.00 70.27 326 LEU B CA 1
ATOM 17403 C C . LEU B 2 326 ? 148.915 129.364 85.728 1.00 71.95 326 LEU B C 1
ATOM 17404 O O . LEU B 2 326 ? 149.522 130.307 86.238 1.00 76.37 326 LEU B O 1
ATOM 17420 N N . ASP B 2 327 ? 149.395 128.680 84.691 1.00 79.44 327 ASP B N 1
ATOM 17421 C CA . ASP B 2 327 ? 150.672 129.014 84.060 1.00 86.35 327 ASP B CA 1
ATOM 17422 C C . ASP B 2 327 ? 150.429 130.012 82.926 1.00 88.82 327 ASP B C 1
ATOM 17423 O O . ASP B 2 327 ? 150.571 129.715 81.738 1.00 89.02 327 ASP B O 1
ATOM 17432 N N . LYS B 2 328 ? 150.052 131.218 83.324 1.00 91.07 328 LYS B N 1
ATOM 17433 C CA . LYS B 2 328 ? 149.804 132.331 82.423 1.00 91.69 328 LYS B CA 1
ATOM 17434 C C . LYS B 2 328 ? 150.572 133.546 82.916 1.00 97.46 328 LYS B C 1
ATOM 17435 O O . LYS B 2 328 ? 150.902 133.640 84.103 1.00 96.20 328 LYS B O 1
ATOM 17454 N N . PRO B 2 329 ? 150.876 134.502 82.027 1.00 100.32 329 PRO B N 1
ATOM 17455 C CA . PRO B 2 329 ? 151.664 135.666 82.459 1.00 102.64 329 PRO B CA 1
ATOM 17456 C C . PRO B 2 329 ? 150.947 136.492 83.516 1.00 96.85 329 PRO B C 1
ATOM 17457 O O . PRO B 2 329 ? 151.465 136.680 84.621 1.00 87.37 329 PRO B O 1
ATOM 17468 N N . ALA B 2 330 ? 149.752 136.977 83.188 1.00 93.79 330 ALA B N 1
ATOM 17469 C CA . ALA B 2 330 ? 148.944 137.779 84.099 1.00 84.17 330 ALA B CA 1
ATOM 17470 C C . ALA B 2 330 ? 147.650 138.133 83.376 1.00 82.01 330 ALA B C 1
ATOM 17471 O O . ALA B 2 330 ? 147.483 137.850 82.186 1.00 84.94 330 ALA B O 1
ATOM 17478 N N . ILE B 2 331 ? 146.735 138.757 84.113 1.00 73.71 331 ILE B N 1
ATOM 17479 C CA . ILE B 2 331 ? 145.494 139.284 83.561 1.00 74.70 331 ILE B CA 1
ATOM 17480 C C . ILE B 2 331 ? 145.384 140.746 83.966 1.00 81.12 331 ILE B C 1
ATOM 17481 O O . ILE B 2 331 ? 145.517 141.077 85.150 1.00 81.74 331 ILE B O 1
ATOM 17497 N N . ILE B 2 332 ? 145.141 141.613 82.991 1.00 85.45 332 ILE B N 1
ATOM 17498 C CA . ILE B 2 332 ? 145.056 143.055 83.213 1.00 81.78 332 ILE B CA 1
ATOM 17499 C C . ILE B 2 332 ? 143.652 143.478 82.798 1.00 79.39 332 ILE B C 1
ATOM 17500 O O . ILE B 2 332 ? 143.381 143.740 81.622 1.00 78.59 332 ILE B O 1
ATOM 17516 N N . LEU B 2 333 ? 142.744 143.548 83.767 1.00 74.78 333 LEU B N 1
ATOM 17517 C CA . LEU B 2 333 ? 141.394 144.017 83.507 1.00 76.49 333 LEU B CA 1
ATOM 17518 C C . LEU B 2 333 ? 141.389 145.539 83.387 1.00 83.51 333 LEU B C 1
ATOM 17519 O O . LEU B 2 333 ? 142.422 146.204 83.500 1.00 90.07 333 LEU B O 1
ATOM 17535 N N . LYS B 2 334 ? 140.208 146.100 83.148 1.00 80.02 334 LYS B N 1
ATOM 17536 C CA . LYS B 2 334 ? 140.061 147.544 83.091 1.00 82.42 334 LYS B CA 1
ATOM 17537 C C . LYS B 2 334 ? 139.968 148.120 84.503 1.00 89.55 334 LYS B C 1
ATOM 17538 O O . LYS B 2 334 ? 139.888 147.395 85.498 1.00 89.18 334 LYS B O 1
ATOM 17557 N N . THR B 2 335 ? 139.983 149.453 84.583 1.00 92.04 335 THR B N 1
ATOM 17558 C CA . THR B 2 335 ? 140.008 150.114 85.884 1.00 90.18 335 THR B CA 1
ATOM 17559 C C . THR B 2 335 ? 138.763 149.788 86.700 1.00 89.83 335 THR B C 1
ATOM 17560 O O . THR B 2 335 ? 138.855 149.517 87.903 1.00 90.41 335 THR B O 1
ATOM 17571 N N . GLY B 2 336 ? 137.592 149.807 86.066 1.00 87.16 336 GLY B N 1
ATOM 17572 C CA . GLY B 2 336 ? 136.347 149.548 86.764 1.00 81.48 336 GLY B CA 1
ATOM 17573 C C . GLY B 2 336 ? 135.591 150.819 87.089 1.00 79.85 336 GLY B C 1
ATOM 17574 O O . GLY B 2 336 ? 136.190 151.819 87.495 1.00 77.76 336 GLY B O 1
ATOM 17578 N N . ASN B 2 337 ? 134.272 150.793 86.919 1.00 79.75 337 ASN B N 1
ATOM 17579 C CA . ASN B 2 337 ? 133.471 151.994 87.102 1.00 76.33 337 ASN B CA 1
ATOM 17580 C C . ASN B 2 337 ? 133.343 152.342 88.580 1.00 77.03 337 ASN B C 1
ATOM 17581 O O . ASN B 2 337 ? 133.428 151.480 89.457 1.00 77.44 337 ASN B O 1
ATOM 17592 N N . ILE B 2 338 ? 133.144 153.630 88.851 1.00 81.13 338 ILE B N 1
ATOM 17593 C CA . ILE B 2 338 ? 132.923 154.125 90.205 1.00 80.42 338 ILE B CA 1
ATOM 17594 C C . ILE B 2 338 ? 131.849 155.201 90.146 1.00 83.79 338 ILE B C 1
ATOM 17595 O O . ILE B 2 338 ? 131.866 156.061 89.259 1.00 86.24 338 ILE B O 1
ATOM 17611 N N . LYS B 2 339 ? 130.914 155.152 91.093 1.00 85.61 339 LYS B N 1
ATOM 17612 C CA . LYS B 2 339 ? 129.821 156.115 91.164 1.00 91.55 339 LYS B CA 1
ATOM 17613 C C . LYS B 2 339 ? 129.687 156.628 92.589 1.00 97.77 339 LYS B C 1
ATOM 17614 O O . LYS B 2 339 ? 129.683 155.840 93.538 1.00 96.29 339 LYS B O 1
ATOM 17633 N N . GLU B 2 340 ? 129.564 157.947 92.735 1.00 103.33 340 GLU B N 1
ATOM 17634 C CA . GLU B 2 340 ? 129.431 158.555 94.053 1.00 101.71 340 GLU B CA 1
ATOM 17635 C C . GLU B 2 340 ? 128.024 158.442 94.624 1.00 105.17 340 GLU B C 1
ATOM 17636 O O . GLU B 2 340 ? 127.841 158.706 95.818 1.00 106.22 340 GLU B O 1
ATOM 17648 N N . LEU B 2 341 ? 127.034 158.073 93.809 1.00 105.64 341 LEU B N 1
ATOM 17649 C CA . LEU B 2 341 ? 125.647 157.965 94.249 1.00 111.49 341 LEU B CA 1
ATOM 17650 C C . LEU B 2 341 ? 125.096 159.336 94.624 1.00 122.49 341 LEU B C 1
ATOM 17651 O O . LEU B 2 341 ? 125.850 160.230 95.022 1.00 124.87 341 LEU B O 1
ATOM 17667 N N . LYS B 2 342 ? 123.780 159.511 94.500 1.00 128.35 342 LYS B N 1
ATOM 17668 C CA . LYS B 2 342 ? 123.128 160.780 94.784 1.00 132.64 342 LYS B CA 1
ATOM 17669 C C . LYS B 2 342 ? 122.302 160.669 96.057 1.00 139.29 342 LYS B C 1
ATOM 17670 O O . LYS B 2 342 ? 121.430 159.793 96.136 1.00 139.67 342 LYS B O 1
ATOM 17689 N N . PRO B 2 343 ? 122.535 161.504 97.070 1.00 147.03 343 PRO B N 1
ATOM 17690 C CA . PRO B 2 343 ? 121.719 161.412 98.285 1.00 146.09 343 PRO B CA 1
ATOM 17691 C C . PRO B 2 343 ? 120.273 161.795 98.017 1.00 145.16 343 PRO B C 1
ATOM 17692 O O . PRO B 2 343 ? 119.974 162.646 97.176 1.00 145.10 343 PRO B O 1
ATOM 17703 N N . ARG B 2 344 ? 119.371 161.153 98.753 1.00 144.28 344 ARG B N 1
ATOM 17704 C CA . ARG B 2 344 ? 117.942 161.409 98.613 1.00 144.24 344 ARG B CA 1
ATOM 17705 C C . ARG B 2 344 ? 117.225 161.204 99.943 1.00 137.73 344 ARG B C 1
ATOM 17706 O O . ARG B 2 344 ? 116.023 161.444 100.054 1.00 132.56 344 ARG B O 1
ATOM 17727 N N . UNK B 2 379 ? 103.173 151.524 70.374 1.00 160.19 379 UNK B N 1
ATOM 17728 C CA . UNK B 2 379 ? 102.411 150.347 70.776 1.00 160.19 379 UNK B CA 1
ATOM 17729 C C . UNK B 2 379 ? 103.106 149.073 70.308 1.00 160.19 379 UNK B C 1
ATOM 17730 O O . UNK B 2 379 ? 102.453 148.120 69.879 1.00 160.19 379 UNK B O 1
ATOM 17734 N N . UNK B 2 380 ? 104.432 149.061 70.394 1.00 151.71 380 UNK B N 1
ATOM 17735 C CA . UNK B 2 380 ? 105.216 147.900 69.989 1.00 151.71 380 UNK B CA 1
ATOM 17736 C C . UNK B 2 380 ? 104.896 146.706 70.881 1.00 151.71 380 UNK B C 1
ATOM 17737 O O . UNK B 2 380 ? 104.636 145.604 70.393 1.00 151.71 380 UNK B O 1
ATOM 17741 N N . UNK B 2 381 ? 104.918 146.931 72.190 1.00 140.76 381 UNK B N 1
ATOM 17742 C CA . UNK B 2 381 ? 104.609 145.882 73.154 1.00 140.76 381 UNK B CA 1
ATOM 17743 C C . UNK B 2 381 ? 103.176 145.398 72.964 1.00 140.76 381 UNK B C 1
ATOM 17744 O O . UNK B 2 381 ? 102.892 144.205 73.077 1.00 140.76 381 UNK B O 1
ATOM 17748 N N . UNK B 2 382 ? 102.276 146.331 72.672 1.00 151.31 382 UNK B N 1
ATOM 17749 C CA . UNK B 2 382 ? 100.875 145.999 72.443 1.00 151.31 382 UNK B CA 1
ATOM 17750 C C . UNK B 2 382 ? 100.740 145.074 71.239 1.00 151.31 382 UNK B C 1
ATOM 17751 O O . UNK B 2 382 ? 100.035 144.065 71.294 1.00 151.31 382 UNK B O 1
ATOM 17755 N N . UNK B 2 383 ? 101.422 145.423 70.152 1.00 177.19 383 UNK B N 1
ATOM 17756 C CA . UNK B 2 383 ? 101.392 144.620 68.936 1.00 177.19 383 UNK B CA 1
ATOM 17757 C C . UNK B 2 383 ? 101.980 143.238 69.199 1.00 177.19 383 UNK B C 1
ATOM 17758 O O . UNK B 2 383 ? 101.462 142.229 68.717 1.00 177.19 383 UNK B O 1
ATOM 17762 N N . UNK B 2 384 ? 103.064 143.199 69.967 1.00 122.77 384 UNK B N 1
ATOM 17763 C CA . UNK B 2 384 ? 103.713 141.940 70.311 1.00 122.77 384 UNK B CA 1
ATOM 17764 C C . UNK B 2 384 ? 102.753 141.039 71.080 1.00 122.77 384 UNK B C 1
ATOM 17765 O O . UNK B 2 384 ? 102.626 139.850 70.784 1.00 122.77 384 UNK B O 1
ATOM 17769 N N . UNK B 2 385 ? 102.076 141.616 72.068 1.00 168.86 385 UNK B N 1
ATOM 17770 C CA . UNK B 2 385 ? 101.122 140.872 72.882 1.00 168.86 385 UNK B CA 1
ATOM 17771 C C . UNK B 2 385 ? 99.960 140.373 72.029 1.00 168.86 385 UNK B C 1
ATOM 17772 O O . UNK B 2 385 ? 99.498 139.243 72.195 1.00 168.86 385 UNK B O 1
ATOM 17776 N N . UNK B 2 386 ? 99.490 141.221 71.119 1.00 162.77 386 UNK B N 1
ATOM 17777 C CA . UNK B 2 386 ? 98.391 140.859 70.233 1.00 162.77 386 UNK B CA 1
ATOM 17778 C C . UNK B 2 386 ? 98.785 139.680 69.351 1.00 162.77 386 UNK B C 1
ATOM 17779 O O . UNK B 2 386 ? 97.999 138.753 69.146 1.00 162.77 386 UNK B O 1
ATOM 17783 N N . UNK B 2 387 ? 100.007 139.721 68.832 1.00 138.11 387 UNK B N 1
ATOM 17784 C CA . UNK B 2 387 ? 100.515 138.649 67.984 1.00 138.11 387 UNK B CA 1
ATOM 17785 C C . UNK B 2 387 ? 100.660 137.359 68.784 1.00 138.11 387 UNK B C 1
ATOM 17786 O O . UNK B 2 387 ? 100.343 136.274 68.293 1.00 138.11 387 UNK B O 1
ATOM 17790 N N . UNK B 2 388 ? 101.140 137.483 70.017 1.00 132.06 388 UNK B N 1
ATOM 17791 C CA . UNK B 2 388 ? 101.328 136.328 70.886 1.00 132.06 388 UNK B CA 1
ATOM 17792 C C . UNK B 2 388 ? 99.991 135.665 71.198 1.00 132.06 388 UNK B C 1
ATOM 17793 O O . UNK B 2 388 ? 99.879 134.438 71.192 1.00 132.06 388 UNK B O 1
ATOM 17797 N N . UNK B 2 389 ? 98.980 136.483 71.471 1.00 171.12 389 UNK B N 1
ATOM 17798 C CA . UNK B 2 389 ? 97.648 135.978 71.784 1.00 171.12 389 UNK B CA 1
ATOM 17799 C C . UNK B 2 389 ? 97.076 135.207 70.600 1.00 171.12 389 UNK B C 1
ATOM 17800 O O . UNK B 2 389 ? 96.399 134.192 70.775 1.00 171.12 389 UNK B O 1
ATOM 17804 N N . UNK B 2 390 ? 97.351 135.694 69.394 1.00 143.93 390 UNK B N 1
ATOM 17805 C CA . UNK B 2 390 ? 96.867 135.050 68.178 1.00 143.93 390 UNK B CA 1
ATOM 17806 C C . UNK B 2 390 ? 97.758 133.869 67.807 1.00 143.93 390 UNK B C 1
ATOM 17807 O O . UNK B 2 390 ? 97.963 132.957 68.608 1.00 143.93 390 UNK B O 1
ATOM 17811 N N . UNK B 2 398 ? 103.452 128.790 77.401 1.00 164.21 398 UNK B N 1
ATOM 17812 C CA . UNK B 2 398 ? 103.002 128.830 78.787 1.00 164.21 398 UNK B CA 1
ATOM 17813 C C . UNK B 2 398 ? 102.738 130.267 79.224 1.00 164.21 398 UNK B C 1
ATOM 17814 O O . UNK B 2 398 ? 103.093 131.214 78.522 1.00 164.21 398 UNK B O 1
ATOM 17818 N N . UNK B 2 399 ? 102.112 130.421 80.387 1.00 140.00 399 UNK B N 1
ATOM 17819 C CA . UNK B 2 399 ? 101.807 131.741 80.924 1.00 140.00 399 UNK B CA 1
ATOM 17820 C C . UNK B 2 399 ? 103.095 132.500 81.228 1.00 140.00 399 UNK B C 1
ATOM 17821 O O . UNK B 2 399 ? 103.255 133.656 80.833 1.00 140.00 399 UNK B O 1
ATOM 17825 N N . UNK B 2 400 ? 104.010 131.843 81.931 1.00 127.34 400 UNK B N 1
ATOM 17826 C CA . UNK B 2 400 ? 105.293 132.446 82.271 1.00 127.34 400 UNK B CA 1
ATOM 17827 C C . UNK B 2 400 ? 106.084 132.751 81.003 1.00 127.34 400 UNK B C 1
ATOM 17828 O O . UNK B 2 400 ? 106.695 133.813 80.880 1.00 127.34 400 UNK B O 1
ATOM 17832 N N . UNK B 2 401 ? 106.067 131.812 80.063 1.00 107.56 401 UNK B N 1
ATOM 17833 C CA . UNK B 2 401 ? 106.761 131.988 78.793 1.00 107.56 401 UNK B CA 1
ATOM 17834 C C . UNK B 2 401 ? 106.170 133.168 78.030 1.00 107.56 401 UNK B C 1
ATOM 17835 O O . UNK B 2 401 ? 106.899 133.973 77.448 1.00 107.56 401 UNK B O 1
ATOM 17839 N N . UNK B 2 402 ? 104.845 133.265 78.037 1.00 133.87 402 UNK B N 1
ATOM 17840 C CA . UNK B 2 402 ? 104.152 134.355 77.361 1.00 133.87 402 UNK B CA 1
ATOM 17841 C C . UNK B 2 402 ? 104.541 135.693 77.980 1.00 133.87 402 UNK B C 1
ATOM 17842 O O . UNK B 2 402 ? 104.793 136.667 77.270 1.00 133.87 402 UNK B O 1
ATOM 17846 N N . UNK B 2 403 ? 104.588 135.731 79.308 1.00 94.55 403 UNK B N 1
ATOM 17847 C CA . UNK B 2 403 ? 104.961 136.943 80.027 1.00 94.55 403 UNK B CA 1
ATOM 17848 C C . UNK B 2 403 ? 106.389 137.351 79.680 1.00 94.55 403 UNK B C 1
ATOM 17849 O O . UNK B 2 403 ? 106.673 138.528 79.451 1.00 94.55 403 UNK B O 1
ATOM 17853 N N . UNK B 2 404 ? 107.284 136.369 79.643 1.00 107.40 404 UNK B N 1
ATOM 17854 C CA . UNK B 2 404 ? 108.682 136.617 79.312 1.00 108.60 404 UNK B CA 1
ATOM 17855 C C . UNK B 2 404 ? 108.805 137.174 77.898 1.00 105.15 404 UNK B C 1
ATOM 17856 O O . UNK B 2 404 ? 109.561 138.116 77.654 1.00 103.88 404 UNK B O 1
ATOM 17860 N N . UNK B 2 405 ? 108.058 136.587 76.969 1.00 143.62 405 UNK B N 1
ATOM 17861 C CA . UNK B 2 405 ? 108.079 137.025 75.579 1.00 143.62 405 UNK B CA 1
ATOM 17862 C C . UNK B 2 405 ? 107.562 138.455 75.460 1.00 143.62 405 UNK B C 1
ATOM 17863 O O . UNK B 2 405 ? 108.124 139.269 74.726 1.00 143.62 405 UNK B O 1
ATOM 17867 N N . UNK B 2 406 ? 106.489 138.755 76.185 1.00 147.37 406 UNK B N 1
ATOM 17868 C CA . UNK B 2 406 ? 105.896 140.086 76.160 1.00 147.37 406 UNK B CA 1
ATOM 17869 C C . UNK B 2 406 ? 106.861 141.116 76.738 1.00 147.37 406 UNK B C 1
ATOM 17870 O O . UNK B 2 406 ? 106.954 142.240 76.243 1.00 147.37 406 UNK B O 1
ATOM 17874 N N . UNK B 2 407 ? 107.578 140.726 77.787 1.00 135.09 407 UNK B N 1
ATOM 17875 C CA . UNK B 2 407 ? 108.535 141.615 78.434 1.00 135.09 407 UNK B CA 1
ATOM 17876 C C . UNK B 2 407 ? 109.831 141.686 77.633 1.00 135.09 407 UNK B C 1
ATOM 17877 O O . UNK B 2 407 ? 110.689 142.529 77.898 1.00 135.09 407 UNK B O 1
ATOM 17881 N N . UNK B 2 408 ? 109.966 140.797 76.654 1.00 142.60 408 UNK B N 1
ATOM 17882 C CA . UNK B 2 408 ? 111.156 140.758 75.813 1.00 142.60 408 UNK B CA 1
ATOM 17883 C C . UNK B 2 408 ? 111.277 142.037 74.991 1.00 142.60 408 UNK B C 1
ATOM 17884 O O . UNK B 2 408 ? 112.379 142.533 74.756 1.00 142.60 408 UNK B O 1
ATOM 17887 N N . UNK B 2 409 ? 110.138 142.567 74.556 1.00 139.06 409 UNK B N 1
ATOM 17888 C CA . UNK B 2 409 ? 110.115 143.790 73.764 1.00 139.06 409 UNK B CA 1
ATOM 17889 C C . UNK B 2 409 ? 110.347 145.008 74.653 1.00 139.06 409 UNK B C 1
ATOM 17890 O O . UNK B 2 409 ? 110.840 146.040 74.194 1.00 139.06 409 UNK B O 1
ATOM 17894 N N . LYS B 2 449 ? 115.022 133.719 83.248 1.00 115.73 449 LYS B N 1
ATOM 17895 C CA . LYS B 2 449 ? 115.817 134.828 83.763 1.00 119.56 449 LYS B CA 1
ATOM 17896 C C . LYS B 2 449 ? 117.013 134.308 84.560 1.00 120.80 449 LYS B C 1
ATOM 17897 O O . LYS B 2 449 ? 117.552 135.008 85.417 1.00 113.41 449 LYS B O 1
ATOM 17916 N N . SER B 2 450 ? 117.426 133.076 84.269 1.00 124.02 450 SER B N 1
ATOM 17917 C CA . SER B 2 450 ? 118.537 132.436 84.970 1.00 119.76 450 SER B CA 1
ATOM 17918 C C . SER B 2 450 ? 119.828 132.780 84.238 1.00 120.11 450 SER B C 1
ATOM 17919 O O . SER B 2 450 ? 120.220 132.096 83.289 1.00 118.21 450 SER B O 1
ATOM 17927 N N . TYR B 2 451 ? 120.488 133.843 84.679 1.00 117.14 451 TYR B N 1
ATOM 17928 C CA . TYR B 2 451 ? 121.760 134.277 84.110 1.00 116.56 451 TYR B CA 1
ATOM 17929 C C . TYR B 2 451 ? 122.855 134.411 85.156 1.00 108.73 451 TYR B C 1
ATOM 17930 O O . TYR B 2 451 ? 124.017 134.122 84.859 1.00 104.17 451 TYR B O 1
ATOM 17948 N N . SER B 2 452 ? 122.518 134.842 86.368 1.00 101.94 452 SER B N 1
ATOM 17949 C CA . SER B 2 452 ? 123.516 134.987 87.415 1.00 91.99 452 SER B CA 1
ATOM 17950 C C . SER B 2 452 ? 124.031 133.622 87.858 1.00 86.21 452 SER B C 1
ATOM 17951 O O . SER B 2 452 ? 123.301 132.627 87.861 1.00 86.17 452 SER B O 1
ATOM 17959 N N . VAL B 2 453 ? 125.311 133.584 88.235 1.00 80.97 453 VAL B N 1
ATOM 17960 C CA . VAL B 2 453 ? 125.911 132.330 88.680 1.00 80.32 453 VAL B CA 1
ATOM 17961 C C . VAL B 2 453 ? 125.262 131.853 89.971 1.00 81.26 453 VAL B C 1
ATOM 17962 O O . VAL B 2 453 ? 125.109 130.644 90.188 1.00 80.90 453 VAL B O 1
ATOM 17975 N N . ARG B 2 454 ? 124.879 132.780 90.851 1.00 79.85 454 ARG B N 1
ATOM 17976 C CA . ARG B 2 454 ? 124.208 132.391 92.087 1.00 75.19 454 ARG B CA 1
ATOM 17977 C C . ARG B 2 454 ? 122.890 131.686 91.793 1.00 81.40 454 ARG B C 1
ATOM 17978 O O . ARG B 2 454 ? 122.542 130.699 92.452 1.00 85.48 454 ARG B O 1
ATOM 17999 N N . ASP B 2 455 ? 122.140 132.183 90.807 1.00 83.36 455 ASP B N 1
ATOM 18000 C CA . ASP B 2 455 ? 120.881 131.541 90.442 1.00 86.40 455 ASP B CA 1
ATOM 18001 C C . ASP B 2 455 ? 121.115 130.130 89.918 1.00 85.68 455 ASP B C 1
ATOM 18002 O O . ASP B 2 455 ? 120.361 129.207 90.245 1.00 87.91 455 ASP B O 1
ATOM 18011 N N . ASN B 2 456 ? 122.149 129.944 89.096 1.00 85.08 456 ASN B N 1
ATOM 18012 C CA . ASN B 2 456 ? 122.468 128.608 88.600 1.00 87.53 456 ASN B CA 1
ATOM 18013 C C . ASN B 2 456 ? 122.840 127.680 89.748 1.00 85.10 456 ASN B C 1
ATOM 18014 O O . ASN B 2 456 ? 122.403 126.524 89.800 1.00 88.74 456 ASN B O 1
ATOM 18025 N N . ILE B 2 457 ? 123.647 128.176 90.687 1.00 84.39 457 ILE B N 1
ATOM 18026 C CA . ILE B 2 457 ? 124.034 127.368 91.839 1.00 79.99 457 ILE B CA 1
ATOM 18027 C C . ILE B 2 457 ? 122.801 126.953 92.629 1.00 78.16 457 ILE B C 1
ATOM 18028 O O . ILE B 2 457 ? 122.665 125.792 93.034 1.00 76.75 457 ILE B O 1
ATOM 18044 N N . SER B 2 458 ? 121.884 127.893 92.862 1.00 78.76 458 SER B N 1
ATOM 18045 C CA . SER B 2 458 ? 120.676 127.575 93.616 1.00 81.89 458 SER B CA 1
ATOM 18046 C C . SER B 2 458 ? 119.813 126.558 92.877 1.00 86.69 458 SER B C 1
ATOM 18047 O O . SER B 2 458 ? 119.300 125.610 93.484 1.00 88.90 458 SER B O 1
ATOM 18055 N N . ASN B 2 459 ? 119.645 126.734 91.565 1.00 91.21 459 ASN B N 1
ATOM 18056 C CA . ASN B 2 459 ? 118.808 125.836 90.780 1.00 90.31 459 ASN B CA 1
ATOM 18057 C C . ASN B 2 459 ? 119.450 124.475 90.556 1.00 87.94 459 ASN B C 1
ATOM 18058 O O . ASN B 2 459 ? 118.760 123.546 90.123 1.00 87.82 459 ASN B O 1
ATOM 18069 N N . LEU B 2 460 ? 120.750 124.343 90.826 1.00 88.55 460 LEU B N 1
ATOM 18070 C CA . LEU B 2 460 ? 121.433 123.076 90.582 1.00 84.06 460 LEU B CA 1
ATOM 18071 C C . LEU B 2 460 ? 120.751 121.917 91.300 1.00 85.88 460 LEU B C 1
ATOM 18072 O O . LEU B 2 460 ? 120.732 120.789 90.795 1.00 84.55 460 LEU B O 1
ATOM 18088 N N . GLU B 2 461 ? 120.188 122.171 92.483 1.00 90.19 461 GLU B N 1
ATOM 18089 C CA . GLU B 2 461 ? 119.565 121.100 93.254 1.00 89.60 461 GLU B CA 1
ATOM 18090 C C . GLU B 2 461 ? 118.326 120.532 92.574 1.00 93.05 461 GLU B C 1
ATOM 18091 O O . GLU B 2 461 ? 117.886 119.435 92.935 1.00 87.58 461 GLU B O 1
ATOM 18103 N N . GLN B 2 462 ? 117.755 121.244 91.604 1.00 98.27 462 GLN B N 1
ATOM 18104 C CA . GLN B 2 462 ? 116.473 120.884 91.001 1.00 95.60 462 GLN B CA 1
ATOM 18105 C C . GLN B 2 462 ? 116.637 120.253 89.624 1.00 97.60 462 GLN B C 1
ATOM 18106 O O . GLN B 2 462 ? 115.834 120.503 88.721 1.00 96.78 462 GLN B O 1
ATOM 18120 N N . LYS B 2 463 ? 117.670 119.435 89.431 1.00 98.74 463 LYS B N 1
ATOM 18121 C CA . LYS B 2 463 ? 117.881 118.743 88.167 1.00 98.67 463 LYS B CA 1
ATOM 18122 C C . LYS B 2 463 ? 118.314 117.310 88.442 1.00 105.29 463 LYS B C 1
ATOM 18123 O O . LYS B 2 463 ? 118.882 117.000 89.492 1.00 101.92 463 LYS B O 1
ATOM 18142 N N . MET B 2 464 ? 118.042 116.439 87.473 1.00 109.08 464 MET B N 1
ATOM 18143 C CA . MET B 2 464 ? 118.338 115.013 87.591 1.00 106.89 464 MET B CA 1
ATOM 18144 C C . MET B 2 464 ? 117.751 114.438 88.876 1.00 103.58 464 MET B C 1
ATOM 18145 O O . MET B 2 464 ? 117.501 113.237 88.972 1.00 99.43 464 MET B O 1
ATOM 18159 N N . SER B 2 477 ? 136.442 121.172 75.218 1.00 95.58 477 SER B N 1
ATOM 18160 C CA . SER B 2 477 ? 136.587 122.532 75.722 1.00 95.93 477 SER B CA 1
ATOM 18161 C C . SER B 2 477 ? 137.094 122.518 77.159 1.00 91.74 477 SER B C 1
ATOM 18162 O O . SER B 2 477 ? 137.139 121.469 77.800 1.00 89.72 477 SER B O 1
ATOM 18170 N N . ASN B 2 478 ? 137.478 123.694 77.661 1.00 92.64 478 ASN B N 1
ATOM 18171 C CA . ASN B 2 478 ? 137.970 123.793 79.030 1.00 87.93 478 ASN B CA 1
ATOM 18172 C C . ASN B 2 478 ? 136.910 123.409 80.052 1.00 82.06 478 ASN B C 1
ATOM 18173 O O . ASN B 2 478 ? 137.257 123.026 81.174 1.00 76.10 478 ASN B O 1
ATOM 18184 N N . LEU B 2 479 ? 135.631 123.506 79.695 1.00 81.46 479 LEU B N 1
ATOM 18185 C CA . LEU B 2 479 ? 134.570 123.137 80.621 1.00 73.79 479 LEU B CA 1
ATOM 18186 C C . LEU B 2 479 ? 134.677 121.665 80.994 1.00 73.25 479 LEU B C 1
ATOM 18187 O O . LEU B 2 479 ? 134.986 120.814 80.156 1.00 76.90 479 LEU B O 1
ATOM 18203 N N . LEU B 2 480 ? 134.422 121.369 82.268 1.00 67.19 480 LEU B N 1
ATOM 18204 C CA . LEU B 2 480 ? 134.395 120.006 82.768 1.00 64.19 480 LEU B CA 1
ATOM 18205 C C . LEU B 2 480 ? 133.136 119.839 83.611 1.00 68.27 480 LEU B C 1
ATOM 18206 O O . LEU B 2 480 ? 132.854 120.698 84.466 1.00 72.25 480 LEU B O 1
ATOM 18222 N N . PRO B 2 481 ? 132.345 118.782 83.405 1.00 69.85 481 PRO B N 1
ATOM 18223 C CA . PRO B 2 481 ? 131.171 118.573 84.268 1.00 68.13 481 PRO B CA 1
ATOM 18224 C C . PRO B 2 481 ? 131.600 118.138 85.660 1.00 63.26 481 PRO B C 1
ATOM 18225 O O . PRO B 2 481 ? 132.238 117.097 85.829 1.00 65.79 481 PRO B O 1
ATOM 18236 N N . GLN B 2 482 ? 131.248 118.944 86.661 1.00 61.08 482 GLN B N 1
ATOM 18237 C CA . GLN B 2 482 ? 131.601 118.613 88.036 1.00 64.02 482 GLN B CA 1
ATOM 18238 C C . GLN B 2 482 ? 130.731 117.496 88.596 1.00 67.03 482 GLN B C 1
ATOM 18239 O O . GLN B 2 482 ? 131.195 116.719 89.437 1.00 60.52 482 GLN B O 1
ATOM 18253 N N . LEU B 2 483 ? 129.480 117.399 88.149 1.00 63.77 483 LEU B N 1
ATOM 18254 C CA . LEU B 2 483 ? 128.556 116.355 88.589 1.00 59.35 483 LEU B CA 1
ATOM 18255 C C . LEU B 2 483 ? 128.442 115.345 87.451 1.00 63.42 483 LEU B C 1
ATOM 18256 O O . LEU B 2 483 ? 127.619 115.492 86.546 1.00 66.64 483 LEU B O 1
ATOM 18272 N N . ILE B 2 484 ? 129.279 114.306 87.502 1.00 63.05 484 ILE B N 1
ATOM 18273 C CA . ILE B 2 484 ? 129.387 113.328 86.430 1.00 66.32 484 ILE B CA 1
ATOM 18274 C C . ILE B 2 484 ? 129.063 111.918 86.907 1.00 69.33 484 ILE B C 1
ATOM 18275 O O . ILE B 2 484 ? 128.352 111.176 86.219 1.00 68.95 484 ILE B O 1
ATOM 18291 N N . ASN B 2 485 ? 129.565 111.526 88.079 1.00 64.95 485 ASN B N 1
ATOM 18292 C CA . ASN B 2 485 ? 129.402 110.162 88.571 1.00 63.83 485 ASN B CA 1
ATOM 18293 C C . ASN B 2 485 ? 128.661 110.148 89.901 1.00 63.14 485 ASN B C 1
ATOM 18294 O O . ASN B 2 485 ? 129.076 109.465 90.843 1.00 62.19 485 ASN B O 1
ATOM 18305 N N . LEU B 2 486 ? 127.567 110.899 89.988 1.00 59.55 486 LEU B N 1
ATOM 18306 C CA . LEU B 2 486 ? 126.796 110.951 91.221 1.00 57.67 486 LEU B CA 1
ATOM 18307 C C . LEU B 2 486 ? 126.252 109.572 91.570 1.00 56.79 486 LEU B C 1
ATOM 18308 O O . LEU B 2 486 ? 125.860 108.798 90.693 1.00 63.17 486 LEU B O 1
ATOM 18324 N N . GLN B 2 487 ? 126.232 109.267 92.865 1.00 51.29 487 GLN B N 1
ATOM 18325 C CA . GLN B 2 487 ? 125.651 108.020 93.349 1.00 49.53 487 GLN B CA 1
ATOM 18326 C C . GLN B 2 487 ? 125.219 108.226 94.790 1.00 48.13 487 GLN B C 1
ATOM 18327 O O . GLN B 2 487 ? 126.040 108.586 95.639 1.00 49.56 487 GLN B O 1
ATOM 18341 N N . ASN B 2 488 ? 123.933 108.000 95.062 1.00 48.49 488 ASN B N 1
ATOM 18342 C CA . ASN B 2 488 ? 123.402 108.270 96.394 1.00 45.49 488 ASN B CA 1
ATOM 18343 C C . ASN B 2 488 ? 124.028 107.356 97.438 1.00 42.53 488 ASN B C 1
ATOM 18344 O O . ASN B 2 488 ? 124.380 107.807 98.534 1.00 48.00 488 ASN B O 1
ATOM 18355 N N . ALA B 2 489 ? 124.180 106.074 97.118 1.00 41.01 489 ALA B N 1
ATOM 18356 C CA . ALA B 2 489 ? 124.638 105.072 98.069 1.00 42.66 489 ALA B CA 1
ATOM 18357 C C . ALA B 2 489 ? 125.917 104.417 97.574 1.00 45.01 489 ALA B C 1
ATOM 18358 O O . ALA B 2 489 ? 126.035 104.070 96.395 1.00 49.02 489 ALA B O 1
ATOM 18365 N N . TYR B 2 490 ? 126.870 104.249 98.488 1.00 40.15 490 TYR B N 1
ATOM 18366 C CA . TYR B 2 490 ? 128.119 103.551 98.226 1.00 34.61 490 TYR B CA 1
ATOM 18367 C C . TYR B 2 490 ? 128.184 102.302 99.091 1.00 37.78 490 TYR B C 1
ATOM 18368 O O . TYR B 2 490 ? 127.721 102.305 100.236 1.00 41.00 490 TYR B O 1
ATOM 18386 N N . GLN B 2 491 ? 128.757 101.238 98.539 1.00 43.72 491 GLN B N 1
ATOM 18387 C CA . GLN B 2 491 ? 128.960 99.986 99.254 1.00 41.26 491 GLN B CA 1
ATOM 18388 C C . GLN B 2 491 ? 130.452 99.767 99.450 1.00 44.57 491 GLN B C 1
ATOM 18389 O O . GLN B 2 491 ? 131.220 99.792 98.483 1.00 54.76 491 GLN B O 1
ATOM 18403 N N . ILE B 2 492 ? 130.858 99.558 100.698 1.00 42.25 492 ILE B N 1
ATOM 18404 C CA . ILE B 2 492 ? 132.258 99.352 101.050 1.00 43.88 492 ILE B CA 1
ATOM 18405 C C . ILE B 2 492 ? 132.501 97.855 101.169 1.00 53.38 492 ILE B C 1
ATOM 18406 O O . ILE B 2 492 ? 131.808 97.163 101.923 1.00 65.86 492 ILE B O 1
ATOM 18422 N N . ASN B 2 493 ? 133.482 97.351 100.425 1.00 56.60 493 ASN B N 1
ATOM 18423 C CA . ASN B 2 493 ? 133.876 95.953 100.524 1.00 59.10 493 ASN B CA 1
ATOM 18424 C C . ASN B 2 493 ? 135.387 95.853 100.398 1.00 62.80 493 ASN B C 1
ATOM 18425 O O . ASN B 2 493 ? 135.985 96.485 99.522 1.00 73.72 493 ASN B O 1
ATOM 18436 N N . ARG B 2 494 ? 135.993 95.063 101.277 1.00 60.30 494 ARG B N 1
ATOM 18437 C CA . ARG B 2 494 ? 137.428 94.808 101.273 1.00 62.41 494 ARG B CA 1
ATOM 18438 C C . ARG B 2 494 ? 137.656 93.348 100.906 1.00 70.86 494 ARG B C 1
ATOM 18439 O O . ARG B 2 494 ? 137.136 92.449 101.575 1.00 75.12 494 ARG B O 1
ATOM 18460 N N . ASN B 2 495 ? 138.434 93.117 99.850 1.00 68.49 495 ASN B N 1
ATOM 18461 C CA . ASN B 2 495 ? 138.717 91.765 99.372 1.00 72.42 495 ASN B CA 1
ATOM 18462 C C . ASN B 2 495 ? 137.424 91.002 99.097 1.00 78.36 495 ASN B C 1
ATOM 18463 O O . ASN B 2 495 ? 137.296 89.816 99.410 1.00 79.53 495 ASN B O 1
ATOM 18474 N N . ASN B 2 496 ? 136.451 91.695 98.509 1.00 77.44 496 ASN B N 1
ATOM 18475 C CA . ASN B 2 496 ? 135.142 91.155 98.154 1.00 76.34 496 ASN B CA 1
ATOM 18476 C C . ASN B 2 496 ? 134.285 90.827 99.369 1.00 73.84 496 ASN B C 1
ATOM 18477 O O . ASN B 2 496 ? 133.221 90.213 99.217 1.00 74.70 496 ASN B O 1
ATOM 18488 N N . GLU B 2 497 ? 134.710 91.214 100.569 1.00 72.13 497 GLU B N 1
ATOM 18489 C CA . GLU B 2 497 ? 133.932 91.018 101.786 1.00 69.87 497 GLU B CA 1
ATOM 18490 C C . GLU B 2 497 ? 133.305 92.349 102.177 1.00 66.59 497 GLU B C 1
ATOM 18491 O O . GLU B 2 497 ? 134.021 93.317 102.448 1.00 67.87 497 GLU B O 1
ATOM 18503 N N . THR B 2 498 ? 131.977 92.399 102.192 1.00 61.13 498 THR B N 1
ATOM 18504 C CA . THR B 2 498 ? 131.284 93.640 102.506 1.00 57.67 498 THR B CA 1
ATOM 18505 C C . THR B 2 498 ? 131.540 94.044 103.952 1.00 54.57 498 THR B C 1
ATOM 18506 O O . THR B 2 498 ? 131.546 93.204 104.856 1.00 56.42 498 THR B O 1
ATOM 18517 N N . MET B 2 499 ? 131.755 95.341 104.166 1.00 53.54 499 MET B N 1
ATOM 18518 C CA . MET B 2 499 ? 131.954 95.909 105.492 1.00 48.58 499 MET B CA 1
ATOM 18519 C C . MET B 2 499 ? 130.791 96.789 105.919 1.00 48.69 499 MET B C 1
ATOM 18520 O O . MET B 2 499 ? 130.274 96.639 107.030 1.00 52.15 499 MET B O 1
ATOM 18534 N N . ALA B 2 500 ? 130.363 97.710 105.059 1.00 44.32 500 ALA B N 1
ATOM 18535 C CA . ALA B 2 500 ? 129.251 98.590 105.380 1.00 46.44 500 ALA B CA 1
ATOM 18536 C C . ALA B 2 500 ? 128.751 99.241 104.100 1.00 44.65 500 ALA B C 1
ATOM 18537 O O . ALA B 2 500 ? 129.456 99.293 103.090 1.00 50.84 500 ALA B O 1
ATOM 18544 N N . LYS B 2 501 ? 127.519 99.736 104.163 1.00 38.06 501 LYS B N 1
ATOM 18545 C CA . LYS B 2 501 ? 126.900 100.483 103.078 1.00 36.17 501 LYS B CA 1
ATOM 18546 C C . LYS B 2 501 ? 126.702 101.924 103.526 1.00 36.56 501 LYS B C 1
ATOM 18547 O O . LYS B 2 501 ? 126.083 102.174 104.566 1.00 39.24 501 LYS B O 1
ATOM 18566 N N . VAL B 2 502 ? 127.223 102.862 102.740 1.00 37.81 502 VAL B N 1
ATOM 18567 C CA . VAL B 2 502 ? 127.148 104.288 103.035 1.00 31.46 502 VAL B CA 1
ATOM 18568 C C . VAL B 2 502 ? 126.117 104.912 102.106 1.00 33.69 502 VAL B C 1
ATOM 18569 O O . VAL B 2 502 ? 126.192 104.742 100.884 1.00 43.37 502 VAL B O 1
ATOM 18582 N N . SER B 2 503 ? 125.159 105.630 102.685 1.00 28.19 503 SER B N 1
ATOM 18583 C CA . SER B 2 503 ? 124.106 106.302 101.939 1.00 31.08 503 SER B CA 1
ATOM 18584 C C . SER B 2 503 ? 124.173 107.794 102.221 1.00 34.45 503 SER B C 1
ATOM 18585 O O . SER B 2 503 ? 124.172 108.211 103.384 1.00 39.02 503 SER B O 1
ATOM 18593 N N . LEU B 2 504 ? 124.233 108.589 101.157 1.00 40.17 504 LEU B N 1
ATOM 18594 C CA . LEU B 2 504 ? 124.252 110.039 101.268 1.00 39.14 504 LEU B CA 1
ATOM 18595 C C . LEU B 2 504 ? 122.836 110.584 101.142 1.00 41.70 504 LEU B C 1
ATOM 18596 O O . LEU B 2 504 ? 122.035 110.086 100.348 1.00 44.67 504 LEU B O 1
ATOM 18612 N N . SER B 2 505 ? 122.532 111.614 101.934 1.00 44.49 505 SER B N 1
ATOM 18613 C CA . SER B 2 505 ? 121.215 112.234 101.848 1.00 45.32 505 SER B CA 1
ATOM 18614 C C . SER B 2 505 ? 120.989 112.841 100.471 1.00 47.19 505 SER B C 1
ATOM 18615 O O . SER B 2 505 ? 119.892 112.734 99.909 1.00 58.46 505 SER B O 1
ATOM 18623 N N . ALA B 2 506 ? 122.010 113.484 99.913 1.00 42.54 506 ALA B N 1
ATOM 18624 C CA . ALA B 2 506 ? 121.955 114.049 98.577 1.00 45.62 506 ALA B CA 1
ATOM 18625 C C . ALA B 2 506 ? 123.189 113.630 97.794 1.00 45.43 506 ALA B C 1
ATOM 18626 O O . ALA B 2 506 ? 124.256 113.419 98.379 1.00 48.40 506 ALA B O 1
ATOM 18633 N N . PRO B 2 507 ? 123.076 113.494 96.469 1.00 47.98 507 PRO B N 1
ATOM 18634 C CA . PRO B 2 507 ? 124.256 113.098 95.684 1.00 45.24 507 PRO B CA 1
ATOM 18635 C C . PRO B 2 507 ? 125.404 114.086 95.780 1.00 48.38 507 PRO B C 1
ATOM 18636 O O . PRO B 2 507 ? 126.569 113.674 95.733 1.00 46.88 507 PRO B O 1
ATOM 18647 N N . PHE B 2 508 ? 125.111 115.378 95.911 1.00 50.85 508 PHE B N 1
ATOM 18648 C CA . PHE B 2 508 ? 126.136 116.405 96.016 1.00 47.83 508 PHE B CA 1
ATOM 18649 C C . PHE B 2 508 ? 125.699 117.442 97.040 1.00 50.10 508 PHE B C 1
ATOM 18650 O O . PHE B 2 508 ? 124.509 117.601 97.325 1.00 53.56 508 PHE B O 1
ATOM 18667 N N . TYR B 2 509 ? 126.681 118.150 97.590 1.00 43.40 509 TYR B N 1
ATOM 18668 C CA . TYR B 2 509 ? 126.459 119.156 98.618 1.00 38.19 509 TYR B CA 1
ATOM 18669 C C . TYR B 2 509 ? 127.143 120.454 98.205 1.00 38.69 509 TYR B C 1
ATOM 18670 O O . TYR B 2 509 ? 127.729 120.560 97.124 1.00 40.78 509 TYR B O 1
ATOM 18688 N N . LYS B 2 510 ? 127.055 121.450 99.080 1.00 41.22 510 LYS B N 1
ATOM 18689 C CA . LYS B 2 510 ? 127.673 122.751 98.885 1.00 39.92 510 LYS B CA 1
ATOM 18690 C C . LYS B 2 510 ? 128.637 123.032 100.031 1.00 40.51 510 LYS B C 1
ATOM 18691 O O . LYS B 2 510 ? 128.691 122.303 101.024 1.00 46.30 510 LYS B O 1
ATOM 18710 N N . THR B 2 511 ? 129.407 124.111 99.882 1.00 36.15 511 THR B N 1
ATOM 18711 C CA . THR B 2 511 ? 130.408 124.455 100.885 1.00 35.14 511 THR B CA 1
ATOM 18712 C C . THR B 2 511 ? 129.791 124.813 102.230 1.00 39.14 511 THR B C 1
ATOM 18713 O O . THR B 2 511 ? 130.481 124.737 103.252 1.00 40.58 511 THR B O 1
ATOM 18724 N N . THR B 2 512 ? 128.518 125.199 102.257 1.00 40.25 512 THR B N 1
ATOM 18725 C CA . THR B 2 512 ? 127.820 125.585 103.478 1.00 42.89 512 THR B CA 1
ATOM 18726 C C . THR B 2 512 ? 126.606 124.695 103.707 1.00 48.39 512 THR B C 1
ATOM 18727 O O . THR B 2 512 ? 125.519 125.167 104.046 1.00 54.01 512 THR B O 1
ATOM 18738 N N . ASP B 2 513 ? 126.782 123.390 103.515 1.00 44.15 513 ASP B N 1
ATOM 18739 C CA . ASP B 2 513 ? 125.730 122.411 103.730 1.00 43.65 513 ASP B CA 1
ATOM 18740 C C . ASP B 2 513 ? 126.269 121.277 104.585 1.00 39.82 513 ASP B C 1
ATOM 18741 O O . ASP B 2 513 ? 127.451 120.931 104.513 1.00 40.35 513 ASP B O 1
ATOM 18750 N N . ASP B 2 514 ? 125.390 120.702 105.398 1.00 37.78 514 ASP B N 1
ATOM 18751 C CA . ASP B 2 514 ? 125.759 119.623 106.301 1.00 31.48 514 ASP B CA 1
ATOM 18752 C C . ASP B 2 514 ? 125.687 118.294 105.562 1.00 36.71 514 ASP B C 1
ATOM 18753 O O . ASP B 2 514 ? 124.647 117.948 104.993 1.00 45.54 514 ASP B O 1
ATOM 18762 N N . ILE B 2 515 ? 126.793 117.554 105.574 1.00 38.41 515 ILE B N 1
ATOM 18763 C CA . ILE B 2 515 ? 126.873 116.273 104.881 1.00 39.70 515 ILE B CA 1
ATOM 18764 C C . ILE B 2 515 ? 126.268 115.211 105.794 1.00 38.02 515 ILE B C 1
ATOM 18765 O O . ILE B 2 515 ? 126.827 114.889 106.843 1.00 32.81 515 ILE B O 1
ATOM 18781 N N . ASN B 2 516 ? 125.127 114.661 105.393 1.00 37.97 516 ASN B N 1
ATOM 18782 C CA . ASN B 2 516 ? 124.418 113.663 106.182 1.00 39.05 516 ASN B CA 1
ATOM 18783 C C . ASN B 2 516 ? 124.663 112.283 105.588 1.00 39.80 516 ASN B C 1
ATOM 18784 O O . ASN B 2 516 ? 124.441 112.070 104.392 1.00 40.10 516 ASN B O 1
ATOM 18795 N N . LEU B 2 517 ? 125.116 111.351 106.425 1.00 38.78 517 LEU B N 1
ATOM 18796 C CA . LEU B 2 517 ? 125.485 110.014 105.986 1.00 35.67 517 LEU B CA 1
ATOM 18797 C C . LEU B 2 517 ? 124.824 108.976 106.878 1.00 32.69 517 LEU B C 1
ATOM 18798 O O . LEU B 2 517 ? 124.695 109.176 108.089 1.00 38.06 517 LEU B O 1
ATOM 18814 N N . VAL B 2 518 ? 124.408 107.868 106.271 1.00 27.62 518 VAL B N 1
ATOM 18815 C CA . VAL B 2 518 ? 123.849 106.729 106.990 1.00 28.55 518 VAL B CA 1
ATOM 18816 C C . VAL B 2 518 ? 124.688 105.512 106.636 1.00 32.27 518 VAL B C 1
ATOM 18817 O O . VAL B 2 518 ? 124.717 105.090 105.474 1.00 45.05 518 VAL B O 1
ATOM 18830 N N . ILE B 2 519 ? 125.367 104.950 107.628 1.00 28.95 519 ILE B N 1
ATOM 18831 C CA . ILE B 2 519 ? 126.266 103.820 107.434 1.00 31.23 519 ILE B CA 1
ATOM 18832 C C . ILE B 2 519 ? 125.622 102.611 108.094 1.00 36.83 519 ILE B C 1
ATOM 18833 O O . ILE B 2 519 ? 125.533 102.540 109.325 1.00 42.23 519 ILE B O 1
ATOM 18849 N N . GLU B 2 520 ? 125.160 101.666 107.280 1.00 37.27 520 GLU B N 1
ATOM 18850 C CA . GLU B 2 520 ? 124.616 100.402 107.766 1.00 35.65 520 GLU B CA 1
ATOM 18851 C C . GLU B 2 520 ? 125.737 99.373 107.715 1.00 40.79 520 GLU B C 1
ATOM 18852 O O . GLU B 2 520 ? 126.216 99.026 106.632 1.00 50.83 520 GLU B O 1
ATOM 18864 N N . LEU B 2 521 ? 126.154 98.887 108.882 1.00 42.74 521 LEU B N 1
ATOM 18865 C CA . LEU B 2 521 ? 127.342 98.049 108.985 1.00 45.98 521 LEU B CA 1
ATOM 18866 C C . LEU B 2 521 ? 127.047 96.655 109.515 1.00 47.77 521 LEU B C 1
ATOM 18867 O O . LEU B 2 521 ? 127.551 95.673 108.958 1.00 58.84 521 LEU B O 1
ATOM 18883 N N . ASP B 2 522 ? 126.250 96.528 110.575 1.00 42.73 522 ASP B N 1
ATOM 18884 C CA . ASP B 2 522 ? 125.988 95.201 111.129 1.00 48.59 522 ASP B CA 1
ATOM 18885 C C . ASP B 2 522 ? 125.275 94.289 110.141 1.00 52.99 522 ASP B C 1
ATOM 18886 O O . ASP B 2 522 ? 125.781 93.184 109.879 1.00 57.41 522 ASP B O 1
ATOM 18895 N N . PRO B 2 523 ? 124.125 94.659 109.567 1.00 51.67 523 PRO B N 1
ATOM 18896 C CA . PRO B 2 523 ? 123.494 93.773 108.576 1.00 51.45 523 PRO B CA 1
ATOM 18897 C C . PRO B 2 523 ? 124.310 93.601 107.308 1.00 52.92 523 PRO B C 1
ATOM 18898 O O . PRO B 2 523 ? 124.117 92.603 106.602 1.00 50.19 523 PRO B O 1
ATOM 18909 N N . ILE B 2 524 ? 125.212 94.529 106.999 1.00 53.56 524 ILE B N 1
ATOM 18910 C CA . ILE B 2 524 ? 125.992 94.455 105.767 1.00 51.37 524 ILE B CA 1
ATOM 18911 C C . ILE B 2 524 ? 127.308 93.719 105.986 1.00 55.33 524 ILE B C 1
ATOM 18912 O O . ILE B 2 524 ? 127.742 92.950 105.126 1.00 63.06 524 ILE B O 1
ATOM 18928 N N . THR B 2 525 ? 127.959 93.941 107.125 1.00 55.49 525 THR B N 1
ATOM 18929 C CA . THR B 2 525 ? 129.244 93.305 107.384 1.00 53.84 525 THR B CA 1
ATOM 18930 C C . THR B 2 525 ? 129.091 91.790 107.401 1.00 57.40 525 THR B C 1
ATOM 18931 O O . THR B 2 525 ? 128.072 91.255 107.845 1.00 60.61 525 THR B O 1
ATOM 18942 N N . THR B 2 526 ? 130.116 91.099 106.909 1.00 57.59 526 THR B N 1
ATOM 18943 C CA . THR B 2 526 ? 130.074 89.648 106.866 1.00 61.60 526 THR B CA 1
ATOM 18944 C C . THR B 2 526 ? 130.009 89.087 108.287 1.00 62.52 526 THR B C 1
ATOM 18945 O O . THR B 2 526 ? 130.536 89.693 109.226 1.00 63.80 526 THR B O 1
ATOM 18956 N N . PRO B 2 527 ? 129.366 87.932 108.477 1.00 54.71 527 PRO B N 1
ATOM 18957 C CA . PRO B 2 527 ? 129.222 87.400 109.842 1.00 54.67 527 PRO B CA 1
ATOM 18958 C C . PRO B 2 527 ? 130.547 87.112 110.523 1.00 60.40 527 PRO B C 1
ATOM 18959 O O . PRO B 2 527 ? 130.621 87.160 111.757 1.00 65.21 527 PRO B O 1
ATOM 18970 N N . LEU B 2 528 ? 131.598 86.814 109.759 1.00 57.66 528 LEU B N 1
ATOM 18971 C CA . LEU B 2 528 ? 132.888 86.482 110.349 1.00 56.29 528 LEU B CA 1
ATOM 18972 C C . LEU B 2 528 ? 133.626 87.698 110.892 1.00 55.54 528 LEU B C 1
ATOM 18973 O O . LEU B 2 528 ? 134.651 87.525 111.560 1.00 55.77 528 LEU B O 1
ATOM 18989 N N . LEU B 2 529 ? 133.143 88.910 110.627 1.00 55.02 529 LEU B N 1
ATOM 18990 C CA . LEU B 2 529 ? 133.833 90.130 111.018 1.00 55.15 529 LEU B CA 1
ATOM 18991 C C . LEU B 2 529 ? 132.874 91.069 111.734 1.00 55.02 529 LEU B C 1
ATOM 18992 O O . LEU B 2 529 ? 131.686 91.140 111.409 1.00 58.77 529 LEU B O 1
ATOM 19008 N N . LYS B 2 530 ? 133.411 91.791 112.715 1.00 47.52 530 LYS B N 1
ATOM 19009 C CA . LYS B 2 530 ? 132.664 92.777 113.487 1.00 43.00 530 LYS B CA 1
ATOM 19010 C C . LYS B 2 530 ? 133.399 94.105 113.401 1.00 45.01 530 LYS B C 1
ATOM 19011 O O . LYS B 2 530 ? 134.582 94.185 113.750 1.00 49.74 530 LYS B O 1
ATOM 19030 N N . VAL B 2 531 ? 132.702 95.141 112.939 1.00 45.66 531 VAL B N 1
ATOM 19031 C CA . VAL B 2 531 ? 133.259 96.491 112.881 1.00 43.50 531 VAL B CA 1
ATOM 19032 C C . VAL B 2 531 ? 133.068 97.108 114.264 1.00 44.39 531 VAL B C 1
ATOM 19033 O O . VAL B 2 531 ? 131.961 97.502 114.632 1.00 47.40 531 VAL B O 1
ATOM 19046 N N . THR B 2 532 ? 134.150 97.193 115.036 1.00 43.47 532 THR B N 1
ATOM 19047 C CA . THR B 2 532 ? 134.061 97.645 116.419 1.00 40.29 532 THR B CA 1
ATOM 19048 C C . THR B 2 532 ? 134.122 99.159 116.557 1.00 40.93 532 THR B C 1
ATOM 19049 O O . THR B 2 532 ? 133.543 99.709 117.501 1.00 42.82 532 THR B O 1
ATOM 19060 N N . SER B 2 533 ? 134.805 99.847 115.646 1.00 40.68 533 SER B N 1
ATOM 19061 C CA . SER B 2 533 ? 134.904 101.297 115.700 1.00 38.02 533 SER B CA 1
ATOM 19062 C C . SER B 2 533 ? 134.954 101.839 114.282 1.00 38.10 533 SER B C 1
ATOM 19063 O O . SER B 2 533 ? 135.441 101.174 113.365 1.00 41.02 533 SER B O 1
ATOM 19071 N N . LEU B 2 534 ? 134.453 103.060 114.115 1.00 34.99 534 LEU B N 1
ATOM 19072 C CA . LEU B 2 534 ? 134.359 103.673 112.795 1.00 34.20 534 LEU B CA 1
ATOM 19073 C C . LEU B 2 534 ? 134.501 105.176 112.951 1.00 31.86 534 LEU B C 1
ATOM 19074 O O . LEU B 2 534 ? 133.683 105.807 113.624 1.00 37.02 534 LEU B O 1
ATOM 19090 N N . THR B 2 535 ? 135.531 105.749 112.338 1.00 30.02 535 THR B N 1
ATOM 19091 C CA . THR B 2 535 ? 135.729 107.193 112.343 1.00 30.37 535 THR B CA 1
ATOM 19092 C C . THR B 2 535 ? 135.503 107.722 110.934 1.00 29.01 535 THR B C 1
ATOM 19093 O O . THR B 2 535 ? 136.169 107.291 109.986 1.00 37.85 535 THR B O 1
ATOM 19104 N N . VAL B 2 536 ? 134.544 108.633 110.801 1.00 25.05 536 VAL B N 1
ATOM 19105 C CA . VAL B 2 536 ? 134.230 109.280 109.536 1.00 26.51 536 VAL B CA 1
ATOM 19106 C C . VAL B 2 536 ? 134.834 110.672 109.563 1.00 28.81 536 VAL B C 1
ATOM 19107 O O . VAL B 2 536 ? 134.976 111.287 110.624 1.00 39.38 536 VAL B O 1
ATOM 19120 N N . SER B 2 537 ? 135.218 111.170 108.393 1.00 25.66 537 SER B N 1
ATOM 19121 C CA . SER B 2 537 ? 135.798 112.500 108.319 1.00 27.02 537 SER B CA 1
ATOM 19122 C C . SER B 2 537 ? 135.578 113.072 106.930 1.00 25.48 537 SER B C 1
ATOM 19123 O O . SER B 2 537 ? 135.430 112.341 105.951 1.00 33.65 537 SER B O 1
ATOM 19131 N N . LEU B 2 538 ? 135.564 114.397 106.862 1.00 27.30 538 LEU B N 1
ATOM 19132 C CA . LEU B 2 538 ? 135.520 115.124 105.601 1.00 28.16 538 LEU B CA 1
ATOM 19133 C C . LEU B 2 538 ? 136.912 115.676 105.333 1.00 27.52 538 LEU B C 1
ATOM 19134 O O . LEU B 2 538 ? 137.438 116.451 106.139 1.00 34.19 538 LEU B O 1
ATOM 19150 N N . GLU B 2 539 ? 137.508 115.280 104.210 1.00 23.62 539 GLU B N 1
ATOM 19151 C CA . GLU B 2 539 ? 138.892 115.609 103.916 1.00 29.46 539 GLU B CA 1
ATOM 19152 C C . GLU B 2 539 ? 138.997 116.263 102.548 1.00 33.64 539 GLU B C 1
ATOM 19153 O O . GLU B 2 539 ? 138.189 116.008 101.650 1.00 43.39 539 GLU B O 1
ATOM 19165 N N . SER B 2 540 ? 140.000 117.124 102.408 1.00 30.61 540 SER B N 1
ATOM 19166 C CA . SER B 2 540 ? 140.293 117.813 101.161 1.00 29.66 540 SER B CA 1
ATOM 19167 C C . SER B 2 540 ? 141.612 117.295 100.608 1.00 36.16 540 SER B C 1
ATOM 19168 O O . SER B 2 540 ? 142.634 117.321 101.300 1.00 44.70 540 SER B O 1
ATOM 19176 N N . PHE B 2 541 ? 141.583 116.834 99.363 1.00 36.49 541 PHE B N 1
ATOM 19177 C CA . PHE B 2 541 ? 142.737 116.245 98.703 1.00 35.51 541 PHE B CA 1
ATOM 19178 C C . PHE B 2 541 ? 143.253 117.180 97.620 1.00 38.52 541 PHE B C 1
ATOM 19179 O O . PHE B 2 541 ? 142.472 117.740 96.842 1.00 43.30 541 PHE B O 1
ATOM 19196 N N . GLU B 2 542 ? 144.572 117.347 97.579 1.00 46.12 542 GLU B N 1
ATOM 19197 C CA . GLU B 2 542 ? 145.252 118.091 96.525 1.00 51.69 542 GLU B CA 1
ATOM 19198 C C . GLU B 2 542 ? 145.964 117.093 95.624 1.00 57.88 542 GLU B C 1
ATOM 19199 O O . GLU B 2 542 ? 146.983 116.512 96.015 1.00 61.91 542 GLU B O 1
ATOM 19211 N N . ILE B 2 543 ? 145.430 116.896 94.423 1.00 60.48 543 ILE B N 1
ATOM 19212 C CA . ILE B 2 543 ? 146.070 116.060 93.416 1.00 56.12 543 ILE B CA 1
ATOM 19213 C C . ILE B 2 543 ? 146.966 116.984 92.600 1.00 56.51 543 ILE B C 1
ATOM 19214 O O . ILE B 2 543 ? 146.493 117.734 91.747 1.00 62.50 543 ILE B O 1
ATOM 19230 N N . ILE B 2 544 ? 148.266 116.955 92.888 1.00 59.52 544 ILE B N 1
ATOM 19231 C CA . ILE B 2 544 ? 149.209 117.786 92.153 1.00 63.27 544 ILE B CA 1
ATOM 19232 C C . ILE B 2 544 ? 149.398 117.204 90.761 1.00 64.24 544 ILE B C 1
ATOM 19233 O O . ILE B 2 544 ? 149.631 115.999 90.600 1.00 68.73 544 ILE B O 1
ATOM 19249 N N . ASN B 2 545 ? 149.291 118.055 89.750 1.00 63.49 545 ASN B N 1
ATOM 19250 C CA . ASN B 2 545 ? 149.419 117.591 88.378 1.00 66.13 545 ASN B CA 1
ATOM 19251 C C . ASN B 2 545 ? 150.805 116.984 88.174 1.00 71.19 545 ASN B C 1
ATOM 19252 O O . ASN B 2 545 ? 151.807 117.603 88.557 1.00 74.29 545 ASN B O 1
ATOM 19263 N N . PRO B 2 546 ? 150.912 115.786 87.589 1.00 71.94 546 PRO B N 1
ATOM 19264 C CA . PRO B 2 546 ? 152.248 115.198 87.401 1.00 74.20 546 PRO B CA 1
ATOM 19265 C C . PRO B 2 546 ? 153.157 116.055 86.542 1.00 77.85 546 PRO B C 1
ATOM 19266 O O . PRO B 2 546 ? 154.384 115.988 86.691 1.00 79.84 546 PRO B O 1
ATOM 19277 N N . LYS B 2 547 ? 152.590 116.860 85.643 1.00 78.10 547 LYS B N 1
ATOM 19278 C CA . LYS B 2 547 ? 153.410 117.748 84.827 1.00 75.66 547 LYS B CA 1
ATOM 19279 C C . LYS B 2 547 ? 154.150 118.760 85.692 1.00 77.84 547 LYS B C 1
ATOM 19280 O O . LYS B 2 547 ? 155.341 119.015 85.478 1.00 81.63 547 LYS B O 1
ATOM 19299 N N . TYR B 2 548 ? 153.469 119.332 86.684 1.00 79.24 548 TYR B N 1
ATOM 19300 C CA . TYR B 2 548 ? 154.021 120.391 87.528 1.00 78.07 548 TYR B CA 1
ATOM 19301 C C . TYR B 2 548 ? 154.450 119.870 88.894 1.00 79.28 548 TYR B C 1
ATOM 19302 O O . TYR B 2 548 ? 154.291 120.561 89.903 1.00 82.08 548 TYR B O 1
ATOM 19320 N N . LYS B 2 549 ? 154.993 118.658 88.958 1.00 79.80 549 LYS B N 1
ATOM 19321 C CA . LYS B 2 549 ? 155.432 118.051 90.208 1.00 82.81 549 LYS B CA 1
ATOM 19322 C C . LYS B 2 549 ? 156.944 117.882 90.192 1.00 89.56 549 LYS B C 1
ATOM 19323 O O . LYS B 2 549 ? 157.500 117.314 89.245 1.00 92.99 549 LYS B O 1
ATOM 19342 N N . THR B 2 550 ? 157.604 118.376 91.237 1.00 92.73 550 THR B N 1
ATOM 19343 C CA . THR B 2 550 ? 159.046 118.218 91.354 1.00 96.76 550 THR B CA 1
ATOM 19344 C C . THR B 2 550 ? 159.397 116.770 91.667 1.00 104.11 550 THR B C 1
ATOM 19345 O O . THR B 2 550 ? 158.682 116.085 92.404 1.00 101.77 550 THR B O 1
ATOM 19356 N N . GLU B 2 551 ? 160.509 116.306 91.104 1.00 112.18 551 GLU B N 1
ATOM 19357 C CA . GLU B 2 551 ? 160.985 114.943 91.293 1.00 114.63 551 GLU B CA 1
ATOM 19358 C C . GLU B 2 551 ? 162.201 114.955 92.208 1.00 114.76 551 GLU B C 1
ATOM 19359 O O . GLU B 2 551 ? 163.152 115.709 91.975 1.00 110.48 551 GLU B O 1
ATOM 19371 N N . GLY B 2 552 ? 162.167 114.121 93.242 1.00 114.36 552 GLY B N 1
ATOM 19372 C CA . GLY B 2 552 ? 163.263 114.034 94.189 1.00 106.01 552 GLY B CA 1
ATOM 19373 C C . GLY B 2 552 ? 163.138 112.841 95.117 1.00 95.09 552 GLY B C 1
ATOM 19374 O O . GLY B 2 552 ? 163.597 112.880 96.259 1.00 89.52 552 GLY B O 1
ATOM 19378 N N . GLY B 2 556 ? 155.970 110.257 95.126 1.00 99.78 556 GLY B N 1
ATOM 19379 C CA . GLY B 2 556 ? 156.510 109.234 96.002 1.00 101.76 556 GLY B CA 1
ATOM 19380 C C . GLY B 2 556 ? 155.448 108.571 96.856 1.00 106.60 556 GLY B C 1
ATOM 19381 O O . GLY B 2 556 ? 155.556 107.393 97.194 1.00 106.46 556 GLY B O 1
ATOM 19385 N N . SER B 2 557 ? 154.415 109.335 97.208 1.00 105.56 557 SER B N 1
ATOM 19386 C CA . SER B 2 557 ? 153.325 108.823 98.023 1.00 101.10 557 SER B CA 1
ATOM 19387 C C . SER B 2 557 ? 152.043 109.549 97.645 1.00 98.03 557 SER B C 1
ATOM 19388 O O . SER B 2 557 ? 152.070 110.647 97.083 1.00 98.62 557 SER B O 1
ATOM 19396 N N . LYS B 2 558 ? 150.915 108.920 97.962 1.00 96.22 558 LYS B N 1
ATOM 19397 C CA . LYS B 2 558 ? 149.628 109.517 97.655 1.00 96.87 558 LYS B CA 1
ATOM 19398 C C . LYS B 2 558 ? 149.410 110.767 98.510 1.00 94.25 558 LYS B C 1
ATOM 19399 O O . LYS B 2 558 ? 149.947 110.871 99.616 1.00 91.36 558 LYS B O 1
ATOM 19418 N N . PRO B 2 559 ? 148.633 111.735 98.020 1.00 89.71 559 PRO B N 1
ATOM 19419 C CA . PRO B 2 559 ? 148.383 112.938 98.823 1.00 82.09 559 PRO B CA 1
ATOM 19420 C C . PRO B 2 559 ? 147.654 112.602 100.116 1.00 76.46 559 PRO B C 1
ATOM 19421 O O . PRO B 2 559 ? 146.814 111.701 100.164 1.00 74.82 559 PRO B O 1
ATOM 19432 N N . LYS B 2 560 ? 147.986 113.340 101.170 1.00 75.01 560 LYS B N 1
ATOM 19433 C CA . LYS B 2 560 ? 147.320 113.193 102.454 1.00 71.80 560 LYS B CA 1
ATOM 19434 C C . LYS B 2 560 ? 146.078 114.072 102.500 1.00 61.93 560 LYS B C 1
ATOM 19435 O O . LYS B 2 560 ? 146.052 115.175 101.947 1.00 60.07 560 LYS B O 1
ATOM 19454 N N . GLY B 2 561 ? 145.044 113.572 103.169 1.00 52.66 561 GLY B N 1
ATOM 19455 C CA . GLY B 2 561 ? 143.787 114.288 103.253 1.00 49.48 561 GLY B CA 1
ATOM 19456 C C . GLY B 2 561 ? 143.741 115.280 104.394 1.00 50.59 561 GLY B C 1
ATOM 19457 O O . GLY B 2 561 ? 143.766 114.893 105.566 1.00 49.58 561 GLY B O 1
ATOM 19461 N N . ASN B 2 562 ? 143.672 116.567 104.065 1.00 49.54 562 ASN B N 1
ATOM 19462 C CA . ASN B 2 562 ? 143.572 117.622 105.070 1.00 49.62 562 ASN B CA 1
ATOM 19463 C C . ASN B 2 562 ? 142.157 117.622 105.635 1.00 47.04 562 ASN B C 1
ATOM 19464 O O . ASN B 2 562 ? 141.245 118.226 105.068 1.00 48.23 562 ASN B O 1
ATOM 19475 N N . SER B 2 563 ? 141.970 116.938 106.761 1.00 37.89 563 SER B N 1
ATOM 19476 C CA . SER B 2 563 ? 140.644 116.802 107.346 1.00 34.84 563 SER B CA 1
ATOM 19477 C C . SER B 2 563 ? 140.138 118.139 107.873 1.00 35.76 563 SER B C 1
ATOM 19478 O O . SER B 2 563 ? 140.898 118.931 108.437 1.00 35.71 563 SER B O 1
ATOM 19486 N N . VAL B 2 564 ? 138.842 118.383 107.684 1.00 33.06 564 VAL B N 1
ATOM 19487 C CA . VAL B 2 564 ? 138.192 119.574 108.216 1.00 32.62 564 VAL B CA 1
ATOM 19488 C C . VAL B 2 564 ? 137.148 119.243 109.274 1.00 34.19 564 VAL B C 1
ATOM 19489 O O . VAL B 2 564 ? 136.761 120.142 110.037 1.00 32.47 564 VAL B O 1
ATOM 19502 N N . TYR B 2 565 ? 136.676 118.001 109.344 1.00 32.34 565 TYR B N 1
ATOM 19503 C CA . TYR B 2 565 ? 135.752 117.580 110.386 1.00 29.55 565 TYR B CA 1
ATOM 19504 C C . TYR B 2 565 ? 135.864 116.073 110.541 1.00 33.68 565 TYR B C 1
ATOM 19505 O O . TYR B 2 565 ? 136.073 115.361 109.557 1.00 44.75 565 TYR B O 1
ATOM 19523 N N . GLU B 2 566 ? 135.724 115.597 111.777 1.00 30.40 566 GLU B N 1
ATOM 19524 C CA . GLU B 2 566 ? 135.775 114.175 112.076 1.00 29.17 566 GLU B CA 1
ATOM 19525 C C . GLU B 2 566 ? 134.721 113.834 113.115 1.00 34.98 566 GLU B C 1
ATOM 19526 O O . GLU B 2 566 ? 134.349 114.677 113.936 1.00 43.70 566 GLU B O 1
ATOM 19538 N N . LYS B 2 567 ? 134.245 112.593 113.070 1.00 33.15 567 LYS B N 1
ATOM 19539 C CA . LYS B 2 567 ? 133.286 112.075 114.035 1.00 32.46 567 LYS B CA 1
ATOM 19540 C C . LYS B 2 567 ? 133.581 110.601 114.259 1.00 28.94 567 LYS B C 1
ATOM 19541 O O . LYS B 2 567 ? 133.645 109.826 113.301 1.00 37.42 567 LYS B O 1
ATOM 19560 N N . HIS B 2 568 ? 133.753 110.221 115.519 1.00 26.23 568 HIS B N 1
ATOM 19561 C CA . HIS B 2 568 ? 134.065 108.850 115.889 1.00 32.41 568 HIS B CA 1
ATOM 19562 C C . HIS B 2 568 ? 132.818 108.146 116.405 1.00 32.59 568 HIS B C 1
ATOM 19563 O O . HIS B 2 568 ? 131.947 108.761 117.026 1.00 37.77 568 HIS B O 1
ATOM 19577 N N . PHE B 2 569 ? 132.741 106.844 116.142 1.00 24.42 569 PHE B N 1
ATOM 19578 C CA . PHE B 2 569 ? 131.671 106.005 116.654 1.00 30.37 569 PHE B CA 1
ATOM 19579 C C . PHE B 2 569 ? 132.275 104.703 117.151 1.00 35.22 569 PHE B C 1
ATOM 19580 O O . PHE B 2 569 ? 133.159 104.134 116.504 1.00 39.48 569 PHE B O 1
ATOM 19597 N N . ILE B 2 570 ? 131.792 104.237 118.298 1.00 34.63 570 ILE B N 1
ATOM 19598 C CA . ILE B 2 570 ? 132.183 102.951 118.861 1.00 33.87 570 ILE B CA 1
ATOM 19599 C C . ILE B 2 570 ? 131.010 102.002 118.674 1.00 39.99 570 ILE B C 1
ATOM 19600 O O . ILE B 2 570 ? 129.906 102.262 119.170 1.00 37.49 570 ILE B O 1
ATOM 19616 N N . CYS B 2 571 ? 131.250 100.904 117.960 1.00 43.29 571 CYS B N 1
ATOM 19617 C CA . CYS B 2 571 ? 130.189 99.978 117.588 1.00 38.75 571 CYS B CA 1
ATOM 19618 C C . CYS B 2 571 ? 130.461 98.593 118.155 1.00 42.12 571 CYS B C 1
ATOM 19619 O O . CYS B 2 571 ? 130.336 97.590 117.444 1.00 47.96 571 CYS B O 1
ATOM 19627 N N . PHE B 2 572 ? 130.835 98.526 119.435 1.00 40.52 572 PHE B N 1
ATOM 19628 C CA . PHE B 2 572 ? 131.112 97.234 120.052 1.00 43.44 572 PHE B CA 1
ATOM 19629 C C . PHE B 2 572 ? 129.883 96.336 120.018 1.00 51.88 572 PHE B C 1
ATOM 19630 O O . PHE B 2 572 ? 129.986 95.140 119.723 1.00 58.82 572 PHE B O 1
ATOM 19647 N N . ASP B 2 573 ? 128.712 96.891 120.316 1.00 45.23 573 ASP B N 1
ATOM 19648 C CA . ASP B 2 573 ? 127.476 96.131 120.251 1.00 44.23 573 ASP B CA 1
ATOM 19649 C C . ASP B 2 573 ? 127.030 95.992 118.797 1.00 47.78 573 ASP B C 1
ATOM 19650 O O . ASP B 2 573 ? 127.670 96.495 117.870 1.00 56.64 573 ASP B O 1
ATOM 19659 N N . GLU B 2 574 ? 125.912 95.298 118.590 1.00 46.26 574 GLU B N 1
ATOM 19660 C CA . GLU B 2 574 ? 125.408 95.019 117.245 1.00 53.69 574 GLU B CA 1
ATOM 19661 C C . GLU B 2 574 ? 124.807 96.300 116.675 1.00 54.01 574 GLU B C 1
ATOM 19662 O O . GLU B 2 574 ? 123.590 96.491 116.620 1.00 57.55 574 GLU B O 1
ATOM 19674 N N . CYS B 2 575 ? 125.689 97.193 116.235 1.00 46.55 575 CYS B N 1
ATOM 19675 C CA . CYS B 2 575 ? 125.284 98.498 115.717 1.00 46.67 575 CYS B CA 1
ATOM 19676 C C . CYS B 2 575 ? 124.601 98.313 114.369 1.00 42.98 575 CYS B C 1
ATOM 19677 O O . CYS B 2 575 ? 125.258 98.084 113.353 1.00 43.96 575 CYS B O 1
ATOM 19685 N N . LYS B 2 576 ? 123.272 98.423 114.355 1.00 42.56 576 LYS B N 1
ATOM 19686 C CA . LYS B 2 576 ? 122.530 98.259 113.109 1.00 37.38 576 LYS B CA 1
ATOM 19687 C C . LYS B 2 576 ? 122.939 99.310 112.087 1.00 41.69 576 LYS B C 1
ATOM 19688 O O . LYS B 2 576 ? 123.217 98.989 110.926 1.00 49.41 576 LYS B O 1
ATOM 19707 N N . SER B 2 577 ? 122.981 100.575 112.499 1.00 39.44 577 SER B N 1
ATOM 19708 C CA . SER B 2 577 ? 123.345 101.652 111.591 1.00 34.40 577 SER B CA 1
ATOM 19709 C C . SER B 2 577 ? 123.804 102.851 112.404 1.00 36.22 577 SER B C 1
ATOM 19710 O O . SER B 2 577 ? 123.535 102.954 113.603 1.00 39.95 577 SER B O 1
ATOM 19718 N N . VAL B 2 578 ? 124.506 103.755 111.727 1.00 36.22 578 VAL B N 1
ATOM 19719 C CA . VAL B 2 578 ? 125.033 104.974 112.325 1.00 30.31 578 VAL B CA 1
ATOM 19720 C C . VAL B 2 578 ? 124.666 106.143 111.426 1.00 35.08 578 VAL B C 1
ATOM 19721 O O . VAL B 2 578 ? 124.973 106.129 110.230 1.00 49.40 578 VAL B O 1
ATOM 19734 N N . SER B 2 579 ? 124.020 107.153 111.997 1.00 33.70 579 SER B N 1
ATOM 19735 C CA . SER B 2 579 ? 123.723 108.390 111.288 1.00 32.03 579 SER B CA 1
ATOM 19736 C C . SER B 2 579 ? 124.732 109.443 111.727 1.00 33.32 579 SER B C 1
ATOM 19737 O O . SER B 2 579 ? 124.851 109.732 112.922 1.00 34.26 579 SER B O 1
ATOM 19745 N N . VAL B 2 580 ? 125.454 110.010 110.763 1.00 30.88 580 VAL B N 1
ATOM 19746 C CA . VAL B 2 580 ? 126.528 110.958 111.032 1.00 31.44 580 VAL B CA 1
ATOM 19747 C C . VAL B 2 580 ? 126.250 112.243 110.266 1.00 33.54 580 VAL B C 1
ATOM 19748 O O . VAL B 2 580 ? 125.744 112.213 109.138 1.00 36.74 580 VAL B O 1
ATOM 19761 N N . LYS B 2 581 ? 126.574 113.374 110.892 1.00 30.33 581 LYS B N 1
ATOM 19762 C CA . LYS B 2 581 ? 126.318 114.705 110.344 1.00 29.92 581 LYS B CA 1
ATOM 19763 C C . LYS B 2 581 ? 127.639 115.467 110.327 1.00 26.07 581 LYS B C 1
ATOM 19764 O O . LYS B 2 581 ? 127.993 116.132 111.304 1.00 27.28 581 LYS B O 1
ATOM 19783 N N . LEU B 2 582 ? 128.364 115.369 109.216 1.00 28.62 582 LEU B N 1
ATOM 19784 C CA . LEU B 2 582 ? 129.625 116.085 109.045 1.00 30.48 582 LEU B CA 1
ATOM 19785 C C . LEU B 2 582 ? 129.304 117.503 108.598 1.00 28.00 582 LEU B C 1
ATOM 19786 O O . LEU B 2 582 ? 129.015 117.749 107.425 1.00 31.34 582 LEU B O 1
ATOM 19802 N N . LEU B 2 583 ? 129.355 118.443 109.536 1.00 27.50 583 LEU B N 1
ATOM 19803 C CA . LEU B 2 583 ? 129.067 119.840 109.241 1.00 28.48 583 LEU B CA 1
ATOM 19804 C C . LEU B 2 583 ? 130.373 120.623 109.220 1.00 33.05 583 LEU B C 1
ATOM 19805 O O . LEU B 2 583 ? 130.978 120.831 110.283 1.00 34.73 583 LEU B O 1
ATOM 19821 N N . PRO B 2 584 ? 130.868 121.053 108.061 1.00 35.75 584 PRO B N 1
ATOM 19822 C CA . PRO B 2 584 ? 132.121 121.809 108.034 1.00 34.47 584 PRO B CA 1
ATOM 19823 C C . PRO B 2 584 ? 131.912 123.214 108.566 1.00 30.88 584 PRO B C 1
ATOM 19824 O O . PRO B 2 584 ? 130.768 123.686 108.651 1.00 35.04 584 PRO B O 1
ATOM 19835 N N . PRO B 2 585 ? 132.982 123.911 108.946 1.00 28.54 585 PRO B N 1
ATOM 19836 C CA . PRO B 2 585 ? 132.817 125.280 109.448 1.00 30.57 585 PRO B CA 1
ATOM 19837 C C . PRO B 2 585 ? 132.134 126.168 108.420 1.00 31.11 585 PRO B C 1
ATOM 19838 O O . PRO B 2 585 ? 132.472 126.154 107.234 1.00 34.91 585 PRO B O 1
ATOM 19849 N N . ARG B 2 586 ? 131.164 126.948 108.890 1.00 30.62 586 ARG B N 1
ATOM 19850 C CA . ARG B 2 586 ? 130.439 127.898 108.059 1.00 32.00 586 ARG B CA 1
ATOM 19851 C C . ARG B 2 586 ? 130.451 129.250 108.750 1.00 34.12 586 ARG B C 1
ATOM 19852 O O . ARG B 2 586 ? 130.134 129.346 109.939 1.00 38.34 586 ARG B O 1
ATOM 19873 N N . SER B 2 587 ? 130.817 130.283 108.008 1.00 34.82 587 SER B N 1
ATOM 19874 C CA . SER B 2 587 ? 130.898 131.631 108.548 1.00 36.04 587 SER B CA 1
ATOM 19875 C C . SER B 2 587 ? 131.068 132.606 107.391 1.00 42.14 587 SER B C 1
ATOM 19876 O O . SER B 2 587 ? 131.658 132.243 106.366 1.00 45.42 587 SER B O 1
ATOM 19884 N N . PRO B 2 588 ? 130.569 133.839 107.498 1.00 43.46 588 PRO B N 1
ATOM 19885 C CA . PRO B 2 588 ? 130.783 134.792 106.398 1.00 44.79 588 PRO B CA 1
ATOM 19886 C C . PRO B 2 588 ? 132.250 135.037 106.105 1.00 47.64 588 PRO B C 1
ATOM 19887 O O . PRO B 2 588 ? 132.613 135.267 104.945 1.00 51.17 588 PRO B O 1
ATOM 19898 N N . THR B 2 589 ? 133.106 134.991 107.123 1.00 45.21 589 THR B N 1
ATOM 19899 C CA . THR B 2 589 ? 134.538 135.198 106.963 1.00 46.14 589 THR B CA 1
ATOM 19900 C C . THR B 2 589 ? 135.320 133.891 106.903 1.00 47.24 589 THR B C 1
ATOM 19901 O O . THR B 2 589 ? 136.553 133.924 106.860 1.00 54.27 589 THR B O 1
ATOM 19912 N N . ASN B 2 590 ? 134.639 132.745 106.903 1.00 42.73 590 ASN B N 1
ATOM 19913 C CA . ASN B 2 590 ? 135.335 131.460 106.875 1.00 38.69 590 ASN B CA 1
ATOM 19914 C C . ASN B 2 590 ? 134.380 130.399 106.347 1.00 40.02 590 ASN B C 1
ATOM 19915 O O . ASN B 2 590 ? 133.405 130.053 107.022 1.00 49.82 590 ASN B O 1
ATOM 19926 N N . GLN B 2 591 ? 134.662 129.888 105.151 1.00 35.24 591 GLN B N 1
ATOM 19927 C CA . GLN B 2 591 ? 133.925 128.772 104.579 1.00 31.88 591 GLN B CA 1
ATOM 19928 C C . GLN B 2 591 ? 134.901 127.866 103.847 1.00 32.04 591 GLN B C 1
ATOM 19929 O O . GLN B 2 591 ? 135.913 128.326 103.312 1.00 34.96 591 GLN B O 1
ATOM 19943 N N . ILE B 2 592 ? 134.590 126.571 103.825 1.00 35.11 592 ILE B N 1
ATOM 19944 C CA . ILE B 2 592 ? 135.448 125.617 103.135 1.00 36.23 592 ILE B CA 1
ATOM 19945 C C . ILE B 2 592 ? 135.428 125.915 101.643 1.00 34.08 592 ILE B C 1
ATOM 19946 O O . ILE B 2 592 ? 134.362 126.097 101.042 1.00 39.04 592 ILE B O 1
ATOM 19962 N N . THR B 2 593 ? 136.612 125.987 101.042 1.00 33.83 593 THR B N 1
ATOM 19963 C CA . THR B 2 593 ? 136.700 126.245 99.612 1.00 34.34 593 THR B CA 1
ATOM 19964 C C . THR B 2 593 ? 136.037 125.119 98.831 1.00 38.42 593 THR B C 1
ATOM 19965 O O . THR B 2 593 ? 136.130 123.945 99.199 1.00 43.79 593 THR B O 1
ATOM 19976 N N . GLY B 2 594 ? 135.364 125.483 97.744 1.00 35.79 594 GLY B N 1
ATOM 19977 C CA . GLY B 2 594 ? 134.635 124.514 96.953 1.00 32.68 594 GLY B CA 1
ATOM 19978 C C . GLY B 2 594 ? 135.533 123.536 96.229 1.00 33.34 594 GLY B C 1
ATOM 19979 O O . GLY B 2 594 ? 136.712 123.391 96.566 1.00 40.11 594 GLY B O 1
ATOM 19983 N N . GLN B 2 595 ? 134.981 122.856 95.230 1.00 34.71 595 GLN B N 1
ATOM 19984 C CA . GLN B 2 595 ? 135.710 121.878 94.436 1.00 36.38 595 GLN B CA 1
ATOM 19985 C C . GLN B 2 595 ? 136.072 122.496 93.093 1.00 44.39 595 GLN B C 1
ATOM 19986 O O . GLN B 2 595 ? 135.194 122.983 92.373 1.00 59.23 595 GLN B O 1
ATOM 20000 N N . PHE B 2 596 ? 137.360 122.475 92.759 1.00 39.44 596 PHE B N 1
ATOM 20001 C CA . PHE B 2 596 ? 137.832 123.090 91.528 1.00 40.73 596 PHE B CA 1
ATOM 20002 C C . PHE B 2 596 ? 139.091 122.379 91.060 1.00 46.05 596 PHE B C 1
ATOM 20003 O O . PHE B 2 596 ? 139.759 121.681 91.827 1.00 55.11 596 PHE B O 1
ATOM 20020 N N . LYS B 2 597 ? 139.404 122.566 89.780 1.00 45.92 597 LYS B N 1
ATOM 20021 C CA . LYS B 2 597 ? 140.605 122.023 89.167 1.00 48.79 597 LYS B CA 1
ATOM 20022 C C . LYS B 2 597 ? 141.366 123.150 88.490 1.00 55.00 597 LYS B C 1
ATOM 20023 O O . LYS B 2 597 ? 140.765 124.018 87.849 1.00 60.69 597 LYS B O 1
ATOM 20042 N N . THR B 2 598 ? 142.686 123.134 88.633 1.00 58.83 598 THR B N 1
ATOM 20043 C CA . THR B 2 598 ? 143.565 124.131 88.040 1.00 61.67 598 THR B CA 1
ATOM 20044 C C . THR B 2 598 ? 144.586 123.440 87.142 1.00 62.56 598 THR B C 1
ATOM 20045 O O . THR B 2 598 ? 144.637 122.212 87.046 1.00 67.19 598 THR B O 1
ATOM 20056 N N . ASP B 2 599 ? 145.406 124.253 86.476 1.00 60.46 599 ASP B N 1
ATOM 20057 C CA . ASP B 2 599 ? 146.411 123.706 85.571 1.00 64.84 599 ASP B CA 1
ATOM 20058 C C . ASP B 2 599 ? 147.443 122.875 86.325 1.00 68.41 599 ASP B C 1
ATOM 20059 O O . ASP B 2 599 ? 147.857 121.811 85.851 1.00 71.86 599 ASP B O 1
ATOM 20068 N N . VAL B 2 600 ? 147.867 123.341 87.500 1.00 65.33 600 VAL B N 1
ATOM 20069 C CA . VAL B 2 600 ? 148.953 122.695 88.228 1.00 64.24 600 VAL B CA 1
ATOM 20070 C C . VAL B 2 600 ? 148.469 121.729 89.306 1.00 64.40 600 VAL B C 1
ATOM 20071 O O . VAL B 2 600 ? 149.222 120.817 89.682 1.00 72.44 600 VAL B O 1
ATOM 20084 N N . PHE B 2 601 ? 147.251 121.895 89.817 1.00 57.02 601 PHE B N 1
ATOM 20085 C CA . PHE B 2 601 ? 146.746 121.005 90.852 1.00 55.49 601 PHE B CA 1
ATOM 20086 C C . PHE B 2 601 ? 145.226 120.984 90.808 1.00 55.86 601 PHE B C 1
ATOM 20087 O O . PHE B 2 601 ? 144.587 121.871 90.236 1.00 62.37 601 PHE B O 1
ATOM 20104 N N . GLN B 2 602 ? 144.658 119.949 91.421 1.00 54.63 602 GLN B N 1
ATOM 20105 C CA . GLN B 2 602 ? 143.217 119.767 91.520 1.00 51.99 602 GLN B CA 1
ATOM 20106 C C . GLN B 2 602 ? 142.823 119.627 92.982 1.00 44.39 602 GLN B C 1
ATOM 20107 O O . GLN B 2 602 ? 143.526 118.981 93.765 1.00 50.18 602 GLN B O 1
ATOM 20121 N N . HIS B 2 603 ? 141.694 120.229 93.342 1.00 38.01 603 HIS B N 1
ATOM 20122 C CA . HIS B 2 603 ? 141.174 120.207 94.703 1.00 36.26 603 HIS B CA 1
ATOM 20123 C C . HIS B 2 603 ? 139.914 119.353 94.729 1.00 36.66 603 HIS B C 1
ATOM 20124 O O . HIS B 2 603 ? 138.974 119.608 93.969 1.00 41.13 603 HIS B O 1
ATOM 20138 N N . LYS B 2 604 ? 139.896 118.347 95.601 1.00 33.26 604 LYS B N 1
ATOM 20139 C CA . LYS B 2 604 ? 138.775 117.426 95.711 1.00 30.46 604 LYS B CA 1
ATOM 20140 C C . LYS B 2 604 ? 138.343 117.320 97.164 1.00 31.39 604 LYS B C 1
ATOM 20141 O O . LYS B 2 604 ? 139.122 117.570 98.084 1.00 35.44 604 LYS B O 1
ATOM 20160 N N . TRP B 2 605 ? 137.086 116.933 97.362 1.00 28.83 605 TRP B N 1
ATOM 20161 C CA . TRP B 2 605 ? 136.539 116.663 98.684 1.00 28.23 605 TRP B CA 1
ATOM 20162 C C . TRP B 2 605 ? 136.102 115.208 98.743 1.00 32.21 605 TRP B C 1
ATOM 20163 O O . TRP B 2 605 ? 135.442 114.719 97.821 1.00 40.18 605 TRP B O 1
ATOM 20184 N N . MET B 2 606 ? 136.473 114.522 99.820 1.00 26.09 606 MET B N 1
ATOM 20185 C CA . MET B 2 606 ? 136.161 113.111 99.979 1.00 24.68 606 MET B CA 1
ATOM 20186 C C . MET B 2 606 ? 135.741 112.852 101.417 1.00 26.30 606 MET B C 1
ATOM 20187 O O . MET B 2 606 ? 136.000 113.656 102.317 1.00 34.21 606 MET B O 1
ATOM 20201 N N . ILE B 2 607 ? 135.068 111.724 101.622 1.00 27.13 607 ILE B N 1
ATOM 20202 C CA . ILE B 2 607 ? 134.661 111.272 102.945 1.00 27.02 607 ILE B CA 1
ATOM 20203 C C . ILE B 2 607 ? 135.525 110.070 103.291 1.00 29.49 607 ILE B C 1
ATOM 20204 O O . ILE B 2 607 ? 135.387 109.001 102.686 1.00 39.64 607 ILE B O 1
ATOM 20220 N N . GLY B 2 608 ? 136.419 110.243 104.255 1.00 25.41 608 GLY B N 1
ATOM 20221 C CA . GLY B 2 608 ? 137.272 109.159 104.692 1.00 30.03 608 GLY B CA 1
ATOM 20222 C C . GLY B 2 608 ? 136.662 108.396 105.845 1.00 31.47 608 GLY B C 1
ATOM 20223 O O . GLY B 2 608 ? 136.382 108.977 106.897 1.00 36.47 608 GLY B O 1
ATOM 20227 N N . LEU B 2 609 ? 136.440 107.098 105.659 1.00 30.97 609 LEU B N 1
ATOM 20228 C CA . LEU B 2 609 ? 135.906 106.228 106.697 1.00 30.03 609 LEU B CA 1
ATOM 20229 C C . LEU B 2 609 ? 136.974 105.210 107.064 1.00 33.39 609 LEU B C 1
ATOM 20230 O O . LEU B 2 609 ? 137.401 104.422 106.212 1.00 40.17 609 LEU B O 1
ATOM 20246 N N . LYS B 2 610 ? 137.406 105.227 108.320 1.00 31.85 610 LYS B N 1
ATOM 20247 C CA . LYS B 2 610 ? 138.364 104.256 108.831 1.00 37.40 610 LYS B CA 1
ATOM 20248 C C . LYS B 2 610 ? 137.641 103.330 109.798 1.00 36.12 610 LYS B C 1
ATOM 20249 O O . LYS B 2 610 ? 137.093 103.786 110.809 1.00 36.29 610 LYS B O 1
ATOM 20268 N N . PHE B 2 611 ? 137.635 102.042 109.476 1.00 35.06 611 PHE B N 1
ATOM 20269 C CA . PHE B 2 611 ? 137.008 101.013 110.288 1.00 32.47 611 PHE B CA 1
ATOM 20270 C C . PHE B 2 611 ? 138.061 100.258 111.086 1.00 38.68 611 PHE B C 1
ATOM 20271 O O . PHE B 2 611 ? 139.240 100.214 110.726 1.00 41.66 611 PHE B O 1
ATOM 20288 N N . VAL B 2 612 ? 137.615 99.660 112.186 1.00 39.28 612 VAL B N 1
ATOM 20289 C CA . VAL B 2 612 ? 138.408 98.707 112.952 1.00 35.77 612 VAL B CA 1
ATOM 20290 C C . VAL B 2 612 ? 137.606 97.417 113.011 1.00 40.25 612 VAL B C 1
ATOM 20291 O O . VAL B 2 612 ? 136.477 97.405 113.516 1.00 44.05 612 VAL B O 1
ATOM 20304 N N . ILE B 2 613 ? 138.187 96.336 112.499 1.00 43.72 613 ILE B N 1
ATOM 20305 C CA . ILE B 2 613 ? 137.474 95.087 112.262 1.00 41.38 613 ILE B CA 1
ATOM 20306 C C . ILE B 2 613 ? 138.107 93.996 113.112 1.00 45.69 613 ILE B C 1
ATOM 20307 O O . ILE B 2 613 ? 139.328 93.810 113.080 1.00 52.00 613 ILE B O 1
ATOM 20323 N N . ILE B 2 614 ? 137.273 93.273 113.861 1.00 43.58 614 ILE B N 1
ATOM 20324 C CA . ILE B 2 614 ? 137.719 92.180 114.712 1.00 43.98 614 ILE B CA 1
ATOM 20325 C C . ILE B 2 614 ? 136.891 90.944 114.391 1.00 50.57 614 ILE B C 1
ATOM 20326 O O . ILE B 2 614 ? 135.803 91.026 113.816 1.00 49.96 614 ILE B O 1
ATOM 20342 N N . ALA B 2 615 ? 137.425 89.787 114.771 1.00 57.46 615 ALA B N 1
ATOM 20343 C CA . ALA B 2 615 ? 136.699 88.537 114.591 1.00 56.60 615 ALA B CA 1
ATOM 20344 C C . ALA B 2 615 ? 135.471 88.517 115.491 1.00 58.58 615 ALA B C 1
ATOM 20345 O O . ALA B 2 615 ? 135.558 88.814 116.686 1.00 57.54 615 ALA B O 1
ATOM 20352 N N . LYS B 2 616 ? 134.324 88.162 114.917 1.00 56.75 616 LYS B N 1
ATOM 20353 C CA . LYS B 2 616 ? 133.056 88.181 115.644 1.00 57.92 616 LYS B CA 1
ATOM 20354 C C . LYS B 2 616 ? 132.943 86.902 116.463 1.00 62.66 616 LYS B C 1
ATOM 20355 O O . LYS B 2 616 ? 132.499 85.860 115.978 1.00 66.05 616 LYS B O 1
ATOM 20374 N N . THR B 2 617 ? 133.355 86.984 117.725 1.00 63.56 617 THR B N 1
ATOM 20375 C CA . THR B 2 617 ? 133.209 85.876 118.653 1.00 67.70 617 THR B CA 1
ATOM 20376 C C . THR B 2 617 ? 131.790 85.859 119.220 1.00 65.40 617 THR B C 1
ATOM 20377 O O . THR B 2 617 ? 130.958 86.716 118.911 1.00 60.46 617 THR B O 1
ATOM 20388 N N . GLU B 2 618 ? 131.503 84.864 120.063 1.00 70.86 618 GLU B N 1
ATOM 20389 C CA . GLU B 2 618 ? 130.186 84.792 120.686 1.00 72.88 618 GLU B CA 1
ATOM 20390 C C . GLU B 2 618 ? 129.914 86.030 121.529 1.00 71.68 618 GLU B C 1
ATOM 20391 O O . GLU B 2 618 ? 128.819 86.602 121.473 1.00 72.04 618 GLU B O 1
ATOM 20403 N N . SER B 2 619 ? 130.901 86.459 122.312 1.00 63.82 619 SER B N 1
ATOM 20404 C CA . SER B 2 619 ? 130.825 87.711 123.059 1.00 58.87 619 SER B CA 1
ATOM 20405 C C . SER B 2 619 ? 132.159 88.415 122.877 1.00 59.43 619 SER B C 1
ATOM 20406 O O . SER B 2 619 ? 133.155 88.037 123.501 1.00 65.97 619 SER B O 1
ATOM 20414 N N . ILE B 2 620 ? 132.177 89.440 122.024 1.00 55.07 620 ILE B N 1
ATOM 20415 C CA . ILE B 2 620 ? 133.430 90.097 121.680 1.00 57.82 620 ILE B CA 1
ATOM 20416 C C . ILE B 2 620 ? 133.983 90.907 122.840 1.00 57.03 620 ILE B C 1
ATOM 20417 O O . ILE B 2 620 ? 135.171 91.250 122.836 1.00 57.97 620 ILE B O 1
ATOM 20433 N N . THR B 2 621 ? 133.162 91.211 123.839 1.00 49.82 621 THR B N 1
ATOM 20434 C CA . THR B 2 621 ? 133.519 92.165 124.879 1.00 44.69 621 THR B CA 1
ATOM 20435 C C . THR B 2 621 ? 133.652 91.545 126.259 1.00 48.88 621 THR B C 1
ATOM 20436 O O . THR B 2 621 ? 134.546 91.931 127.013 1.00 55.41 621 THR B O 1
ATOM 20447 N N . LEU B 2 622 ? 132.802 90.583 126.606 1.00 52.77 622 LEU B N 1
ATOM 20448 C CA . LEU B 2 622 ? 132.742 90.037 127.956 1.00 49.41 622 LEU B CA 1
ATOM 20449 C C . LEU B 2 622 ? 133.378 88.656 128.017 1.00 49.21 622 LEU B C 1
ATOM 20450 O O . LEU B 2 622 ? 133.213 87.841 127.106 1.00 52.51 622 LEU B O 1
ATOM 20466 N N . ASP B 2 623 ? 134.099 88.401 129.106 1.00 45.83 623 ASP B N 1
ATOM 20467 C CA . ASP B 2 623 ? 134.643 87.090 129.414 1.00 45.61 623 ASP B CA 1
ATOM 20468 C C . ASP B 2 623 ? 134.257 86.733 130.841 1.00 49.34 623 ASP B C 1
ATOM 20469 O O . ASP B 2 623 ? 134.314 87.580 131.738 1.00 57.55 623 ASP B O 1
ATOM 20478 N N . GLN B 2 624 ? 133.844 85.484 131.042 1.00 45.27 624 GLN B N 1
ATOM 20479 C CA . GLN B 2 624 ? 133.444 85.034 132.368 1.00 43.39 624 GLN B CA 1
ATOM 20480 C C . GLN B 2 624 ? 134.616 85.149 133.333 1.00 46.68 624 GLN B C 1
ATOM 20481 O O . GLN B 2 624 ? 135.737 84.740 133.017 1.00 51.52 624 GLN B O 1
ATOM 20495 N N . PHE B 2 625 ? 134.355 85.709 134.514 1.00 47.53 625 PHE B N 1
ATOM 20496 C CA . PHE B 2 625 ? 135.384 85.949 135.517 1.00 50.96 625 PHE B CA 1
ATOM 20497 C C . PHE B 2 625 ? 135.174 85.128 136.778 1.00 56.90 625 PHE B C 1
ATOM 20498 O O . PHE B 2 625 ? 136.104 84.463 137.245 1.00 64.23 625 PHE B O 1
ATOM 20515 N N . TYR B 2 626 ? 133.970 85.157 137.345 1.00 53.20 626 TYR B N 1
ATOM 20516 C CA . TYR B 2 626 ? 133.667 84.437 138.576 1.00 55.18 626 TYR B CA 1
ATOM 20517 C C . TYR B 2 626 ? 132.299 83.793 138.433 1.00 53.54 626 TYR B C 1
ATOM 20518 O O . TYR B 2 626 ? 131.316 84.482 138.148 1.00 54.89 626 TYR B O 1
ATOM 20536 N N . GLU B 2 627 ? 132.239 82.478 138.629 1.00 61.65 627 GLU B N 1
ATOM 20537 C CA . GLU B 2 627 ? 131.002 81.717 138.535 1.00 64.63 627 GLU B CA 1
ATOM 20538 C C . GLU B 2 627 ? 130.669 81.147 139.905 1.00 72.56 627 GLU B C 1
ATOM 20539 O O . GLU B 2 627 ? 131.537 80.575 140.572 1.00 80.02 627 GLU B O 1
ATOM 20551 N N . ASP B 2 628 ? 129.415 81.304 140.315 1.00 73.00 628 ASP B N 1
ATOM 20552 C CA . ASP B 2 628 ? 128.972 80.845 141.622 1.00 77.23 628 ASP B CA 1
ATOM 20553 C C . ASP B 2 628 ? 127.463 80.677 141.576 1.00 81.23 628 ASP B C 1
ATOM 20554 O O . ASP B 2 628 ? 126.794 81.179 140.670 1.00 82.65 628 ASP B O 1
ATOM 20563 N N . LYS B 2 629 ? 126.934 79.950 142.555 1.00 84.56 629 LYS B N 1
ATOM 20564 C CA . LYS B 2 629 ? 125.490 79.845 142.688 1.00 82.20 629 LYS B CA 1
ATOM 20565 C C . LYS B 2 629 ? 124.898 81.237 142.861 1.00 77.93 629 LYS B C 1
ATOM 20566 O O . LYS B 2 629 ? 125.402 82.043 143.648 1.00 78.99 629 LYS B O 1
ATOM 20585 N N . LYS B 2 630 ? 123.829 81.516 142.119 1.00 70.94 630 LYS B N 1
ATOM 20586 C CA . LYS B 2 630 ? 123.076 82.769 142.113 1.00 71.36 630 LYS B CA 1
ATOM 20587 C C . LYS B 2 630 ? 123.726 83.858 141.259 1.00 70.14 630 LYS B C 1
ATOM 20588 O O . LYS B 2 630 ? 123.174 84.963 141.191 1.00 77.58 630 LYS B O 1
ATOM 20607 N N . GLY B 2 631 ? 124.853 83.598 140.598 1.00 59.80 631 GLY B N 1
ATOM 20608 C CA . GLY B 2 631 ? 125.464 84.622 139.769 1.00 58.68 631 GLY B CA 1
ATOM 20609 C C . GLY B 2 631 ? 126.666 84.161 138.969 1.00 55.62 631 GLY B C 1
ATOM 20610 O O . GLY B 2 631 ? 127.433 83.307 139.422 1.00 66.29 631 GLY B O 1
ATOM 20614 N N . ILE B 2 632 ? 126.847 84.732 137.779 1.00 45.71 632 ILE B N 1
ATOM 20615 C CA . ILE B 2 632 ? 127.964 84.409 136.894 1.00 46.19 632 ILE B CA 1
ATOM 20616 C C . ILE B 2 632 ? 128.557 85.736 136.435 1.00 43.10 632 ILE B C 1
ATOM 20617 O O . ILE B 2 632 ? 128.089 86.326 135.456 1.00 42.34 632 ILE B O 1
ATOM 20633 N N . LEU B 2 633 ? 129.597 86.199 137.122 1.00 47.12 633 LEU B N 1
ATOM 20634 C CA . LEU B 2 633 ? 130.169 87.504 136.824 1.00 43.09 633 LEU B CA 1
ATOM 20635 C C . LEU B 2 633 ? 130.950 87.479 135.515 1.00 44.14 633 LEU B C 1
ATOM 20636 O O . LEU B 2 633 ? 131.638 86.505 135.196 1.00 53.26 633 LEU B O 1
ATOM 20652 N N . PHE B 2 634 ? 130.856 88.574 134.765 1.00 35.92 634 PHE B N 1
ATOM 20653 C CA . PHE B 2 634 ? 131.610 88.761 133.535 1.00 37.21 634 PHE B CA 1
ATOM 20654 C C . PHE B 2 634 ? 132.393 90.061 133.630 1.00 41.78 634 PHE B C 1
ATOM 20655 O O . PHE B 2 634 ? 132.013 90.976 134.364 1.00 51.06 634 PHE B O 1
ATOM 20672 N N . HIS B 2 635 ? 133.494 90.137 132.885 1.00 42.30 635 HIS B N 1
ATOM 20673 C CA . HIS B 2 635 ? 134.328 91.331 132.899 1.00 44.52 635 HIS B CA 1
ATOM 20674 C C . HIS B 2 635 ? 134.904 91.560 131.510 1.00 43.38 635 HIS B C 1
ATOM 20675 O O . HIS B 2 635 ? 134.994 90.643 130.692 1.00 42.07 635 HIS B O 1
ATOM 20689 N N . SER B 2 636 ? 135.292 92.806 131.254 1.00 42.14 636 SER B N 1
ATOM 20690 C CA . SER B 2 636 ? 135.736 93.198 129.924 1.00 42.21 636 SER B CA 1
ATOM 20691 C C . SER B 2 636 ? 136.999 92.444 129.524 1.00 47.57 636 SER B C 1
ATOM 20692 O O . SER B 2 636 ? 137.864 92.147 130.352 1.00 50.34 636 SER B O 1
ATOM 20700 N N . LYS B 2 637 ? 137.097 92.134 128.233 1.00 49.16 637 LYS B N 1
ATOM 20701 C CA . LYS B 2 637 ? 138.286 91.481 127.703 1.00 47.39 637 LYS B CA 1
ATOM 20702 C C . LYS B 2 637 ? 139.465 92.445 127.735 1.00 53.88 637 LYS B C 1
ATOM 20703 O O . LYS B 2 637 ? 139.344 93.605 127.330 1.00 60.46 637 LYS B O 1
ATOM 20722 N N . GLU B 2 638 ? 140.612 91.962 128.214 1.00 54.58 638 GLU B N 1
ATOM 20723 C CA . GLU B 2 638 ? 141.777 92.829 128.352 1.00 58.72 638 GLU B CA 1
ATOM 20724 C C . GLU B 2 638 ? 142.292 93.286 126.992 1.00 60.63 638 GLU B C 1
ATOM 20725 O O . GLU B 2 638 ? 142.506 94.484 126.770 1.00 56.61 638 GLU B O 1
ATOM 20737 N N . ASN B 2 639 ? 142.495 92.348 126.068 1.00 62.89 639 ASN B N 1
ATOM 20738 C CA . ASN B 2 639 ? 143.067 92.643 124.762 1.00 52.55 639 ASN B CA 1
ATOM 20739 C C . ASN B 2 639 ? 142.279 91.933 123.673 1.00 49.24 639 ASN B C 1
ATOM 20740 O O . ASN B 2 639 ? 141.841 90.793 123.852 1.00 54.44 639 ASN B O 1
ATOM 20751 N N . LEU B 2 640 ? 142.108 92.613 122.546 1.00 45.07 640 LEU B N 1
ATOM 20752 C CA . LEU B 2 640 ? 141.482 92.061 121.353 1.00 49.90 640 LEU B CA 1
ATOM 20753 C C . LEU B 2 640 ? 142.477 92.138 120.195 1.00 57.09 640 LEU B C 1
ATOM 20754 O O . LEU B 2 640 ? 143.643 92.500 120.374 1.00 57.56 640 LEU B O 1
ATOM 20770 N N . GLU B 2 641 ? 142.010 91.787 118.998 1.00 55.87 641 GLU B N 1
ATOM 20771 C CA . GLU B 2 641 ? 142.842 91.847 117.806 1.00 50.83 641 GLU B CA 1
ATOM 20772 C C . GLU B 2 641 ? 141.975 92.218 116.613 1.00 48.73 641 GLU B C 1
ATOM 20773 O O . GLU B 2 641 ? 140.817 91.801 116.527 1.00 47.08 641 GLU B O 1
ATOM 20785 N N . GLY B 2 642 ? 142.541 92.993 115.698 1.00 50.80 642 GLY B N 1
ATOM 20786 C CA . GLY B 2 642 ? 141.789 93.425 114.539 1.00 48.65 642 GLY B CA 1
ATOM 20787 C C . GLY B 2 642 ? 142.681 94.084 113.512 1.00 44.65 642 GLY B C 1
ATOM 20788 O O . GLY B 2 642 ? 143.906 94.095 113.638 1.00 54.73 642 GLY B O 1
ATOM 20792 N N . GLU B 2 643 ? 142.040 94.634 112.487 1.00 39.82 643 GLU B N 1
ATOM 20793 C CA . GLU B 2 643 ? 142.706 95.329 111.394 1.00 49.54 643 GLU B CA 1
ATOM 20794 C C . GLU B 2 643 ? 142.240 96.782 111.358 1.00 53.12 643 GLU B C 1
ATOM 20795 O O . GLU B 2 643 ? 141.376 97.200 112.132 1.00 60.24 643 GLU B O 1
ATOM 20807 N N . GLU B 2 644 ? 142.818 97.553 110.439 1.00 52.08 644 GLU B N 1
ATOM 20808 C CA . GLU B 2 644 ? 142.619 98.998 110.360 1.00 54.33 644 GLU B CA 1
ATOM 20809 C C . GLU B 2 644 ? 142.232 99.408 108.943 1.00 57.57 644 GLU B C 1
ATOM 20810 O O . GLU B 2 644 ? 142.797 100.332 108.354 1.00 59.13 644 GLU B O 1
ATOM 20822 N N . PHE B 2 645 ? 141.250 98.712 108.375 1.00 59.96 645 PHE B N 1
ATOM 20823 C CA . PHE B 2 645 ? 140.787 99.030 107.031 1.00 55.94 645 PHE B CA 1
ATOM 20824 C C . PHE B 2 645 ? 140.299 100.472 106.954 1.00 52.60 645 PHE B C 1
ATOM 20825 O O . PHE B 2 645 ? 139.578 100.950 107.833 1.00 51.48 645 PHE B O 1
ATOM 20842 N N . THR B 2 646 ? 140.703 101.167 105.891 1.00 54.14 646 THR B N 1
ATOM 20843 C CA . THR B 2 646 ? 140.300 102.545 105.652 1.00 50.27 646 THR B CA 1
ATOM 20844 C C . THR B 2 646 ? 139.945 102.717 104.183 1.00 51.40 646 THR B C 1
ATOM 20845 O O . THR B 2 646 ? 140.532 102.073 103.309 1.00 53.67 646 THR B O 1
ATOM 20856 N N . CYS B 2 647 ? 138.984 103.599 103.917 1.00 43.32 647 CYS B N 1
ATOM 20857 C CA . CYS B 2 647 ? 138.513 103.826 102.559 1.00 45.42 647 CYS B CA 1
ATOM 20858 C C . CYS B 2 647 ? 138.094 105.280 102.409 1.00 47.56 647 CYS B C 1
ATOM 20859 O O . CYS B 2 647 ? 137.881 105.991 103.394 1.00 48.98 647 CYS B O 1
ATOM 20867 N N . TYR B 2 648 ? 137.986 105.715 101.155 1.00 43.91 648 TYR B N 1
ATOM 20868 C CA . TYR B 2 648 ? 137.581 107.074 100.822 1.00 34.22 648 TYR B CA 1
ATOM 20869 C C . TYR B 2 648 ? 136.449 107.025 99.809 1.00 35.60 648 TYR B C 1
ATOM 20870 O O . TYR B 2 648 ? 136.570 106.370 98.769 1.00 47.67 648 TYR B O 1
ATOM 20888 N N . VAL B 2 649 ? 135.360 107.717 100.115 1.00 30.21 649 VAL B N 1
ATOM 20889 C CA . VAL B 2 649 ? 134.204 107.826 99.230 1.00 32.52 649 VAL B CA 1
ATOM 20890 C C . VAL B 2 649 ? 134.245 109.207 98.583 1.00 37.93 649 VAL B C 1
ATOM 20891 O O . VAL B 2 649 ? 134.157 110.213 99.304 1.00 47.95 649 VAL B O 1
ATOM 20904 N N . PRO B 2 650 ? 134.402 109.313 97.264 1.00 34.13 650 PRO B N 1
ATOM 20905 C CA . PRO B 2 650 ? 134.361 110.638 96.639 1.00 30.46 650 PRO B CA 1
ATOM 20906 C C . PRO B 2 650 ? 132.985 111.265 96.774 1.00 34.93 650 PRO B C 1
ATOM 20907 O O . PRO B 2 650 ? 131.960 110.579 96.775 1.00 43.93 650 PRO B O 1
ATOM 20918 N N . ILE B 2 651 ? 132.970 112.588 96.892 1.00 34.41 651 ILE B N 1
ATOM 20919 C CA . ILE B 2 651 ? 131.719 113.329 97.033 1.00 35.64 651 ILE B CA 1
ATOM 20920 C C . ILE B 2 651 ? 131.919 114.740 96.488 1.00 39.91 651 ILE B C 1
ATOM 20921 O O . ILE B 2 651 ? 132.862 115.428 96.905 1.00 40.83 651 ILE B O 1
ATOM 20937 N N . PRO B 2 652 ? 131.090 115.216 95.556 1.00 36.94 652 PRO B N 1
ATOM 20938 C CA . PRO B 2 652 ? 131.252 116.597 95.086 1.00 38.88 652 PRO B CA 1
ATOM 20939 C C . PRO B 2 652 ? 130.763 117.598 96.120 1.00 41.34 652 PRO B C 1
ATOM 20940 O O . PRO B 2 652 ? 129.743 117.390 96.780 1.00 46.14 652 PRO B O 1
ATOM 20951 N N . ILE B 2 653 ? 131.508 118.693 96.256 1.00 39.76 653 ILE B N 1
ATOM 20952 C CA . ILE B 2 653 ? 131.102 119.810 97.101 1.00 34.42 653 ILE B CA 1
ATOM 20953 C C . ILE B 2 653 ? 131.386 121.101 96.347 1.00 39.24 653 ILE B C 1
ATOM 20954 O O . ILE B 2 653 ? 132.524 121.580 96.318 1.00 45.76 653 ILE B O 1
ATOM 20970 N N . LEU B 2 654 ? 130.354 121.670 95.732 1.00 35.46 654 LEU B N 1
ATOM 20971 C CA . LEU B 2 654 ? 130.500 122.858 94.909 1.00 36.01 654 LEU B CA 1
ATOM 20972 C C . LEU B 2 654 ? 130.291 124.120 95.742 1.00 38.33 654 LEU B C 1
ATOM 20973 O O . LEU B 2 654 ? 129.894 124.072 96.907 1.00 41.23 654 LEU B O 1
ATOM 20989 N N . CYS B 2 655 ? 130.567 125.265 95.125 1.00 43.59 655 CYS B N 1
ATOM 20990 C CA . CYS B 2 655 ? 130.434 126.537 95.815 1.00 49.15 655 CYS B CA 1
ATOM 20991 C C . CYS B 2 655 ? 128.961 126.844 96.085 1.00 55.25 655 CYS B C 1
ATOM 20992 O O . CYS B 2 655 ? 128.052 126.178 95.582 1.00 57.15 655 CYS B O 1
ATOM 21000 N N . THR B 2 656 ? 128.735 127.876 96.893 1.00 54.83 656 THR B N 1
ATOM 21001 C CA . THR B 2 656 ? 127.419 128.191 97.426 1.00 56.28 656 THR B CA 1
ATOM 21002 C C . THR B 2 656 ? 126.891 129.500 96.855 1.00 55.58 656 THR B C 1
ATOM 21003 O O . THR B 2 656 ? 127.650 130.434 96.585 1.00 57.64 656 THR B O 1
ATOM 21014 N N . SER B 2 657 ? 125.571 129.553 96.678 1.00 57.79 657 SER B N 1
ATOM 21015 C CA . SER B 2 657 ? 124.887 130.784 96.304 1.00 67.86 657 SER B CA 1
ATOM 21016 C C . SER B 2 657 ? 124.431 131.569 97.525 1.00 69.37 657 SER B C 1
ATOM 21017 O O . SER B 2 657 ? 124.518 132.802 97.536 1.00 69.42 657 SER B O 1
ATOM 21025 N N . GLU B 2 658 ? 123.941 130.875 98.550 1.00 68.65 658 GLU B N 1
ATOM 21026 C CA . GLU B 2 658 ? 123.494 131.544 99.763 1.00 66.54 658 GLU B CA 1
ATOM 21027 C C . GLU B 2 658 ? 124.634 132.351 100.365 1.00 63.27 658 GLU B C 1
ATOM 21028 O O . GLU B 2 658 ? 125.749 131.847 100.534 1.00 64.04 658 GLU B O 1
ATOM 21040 N N . ASP B 2 659 ? 124.351 133.608 100.689 1.00 61.26 659 ASP B N 1
ATOM 21041 C CA . ASP B 2 659 ? 125.345 134.521 101.233 1.00 64.21 659 ASP B CA 1
ATOM 21042 C C . ASP B 2 659 ? 125.093 134.718 102.720 1.00 60.06 659 ASP B C 1
ATOM 21043 O O . ASP B 2 659 ? 123.963 135.000 103.134 1.00 52.07 659 ASP B O 1
ATOM 21052 N N . PHE B 2 660 ? 126.141 134.549 103.519 1.00 60.30 660 PHE B N 1
ATOM 21053 C CA . PHE B 2 660 ? 126.051 134.808 104.947 1.00 55.07 660 PHE B CA 1
ATOM 21054 C C . PHE B 2 660 ? 126.076 136.314 105.177 1.00 54.97 660 PHE B C 1
ATOM 21055 O O . PHE B 2 660 ? 126.911 137.024 104.608 1.00 60.42 660 PHE B O 1
ATOM 21072 N N . MET B 2 661 ? 125.157 136.798 106.013 1.00 51.45 661 MET B N 1
ATOM 21073 C CA . MET B 2 661 ? 124.915 138.233 106.110 1.00 57.42 661 MET B CA 1
ATOM 21074 C C . MET B 2 661 ? 126.152 139.013 106.534 1.00 58.28 661 MET B C 1
ATOM 21075 O O . MET B 2 661 ? 126.225 140.219 106.274 1.00 67.78 661 MET B O 1
ATOM 21089 N N . GLY B 2 662 ? 127.112 138.369 107.172 1.00 49.73 662 GLY B N 1
ATOM 21090 C CA . GLY B 2 662 ? 128.309 139.056 107.612 1.00 53.27 662 GLY B CA 1
ATOM 21091 C C . GLY B 2 662 ? 128.201 139.515 109.053 1.00 62.41 662 GLY B C 1
ATOM 21092 O O . GLY B 2 662 ? 127.128 139.885 109.542 1.00 68.75 662 GLY B O 1
ATOM 21096 N N . TRP B 2 663 ? 129.332 139.494 109.747 1.00 58.35 663 TRP B N 1
ATOM 21097 C CA . TRP B 2 663 ? 129.370 139.877 111.151 1.00 54.18 663 TRP B CA 1
ATOM 21098 C C . TRP B 2 663 ? 129.007 141.348 111.319 1.00 56.04 663 TRP B C 1
ATOM 21099 O O . TRP B 2 663 ? 129.870 142.222 111.250 1.00 63.11 663 TRP B O 1
ATOM 21120 N N . LEU C 3 8 ? 109.841 127.005 92.207 1.00 35.95 8 LEU C N 1
ATOM 21121 C CA . LEU C 3 8 ? 109.392 125.629 92.384 1.00 44.25 8 LEU C CA 1
ATOM 21122 C C . LEU C 3 8 ? 108.092 125.391 91.622 1.00 41.57 8 LEU C C 1
ATOM 21123 O O . LEU C 3 8 ? 107.556 126.304 90.993 1.00 38.72 8 LEU C O 1
ATOM 21139 N N . THR C 3 9 ? 107.591 124.160 91.680 1.00 40.87 9 THR C N 1
ATOM 21140 C CA . THR C 3 9 ? 106.360 123.820 90.982 1.00 39.82 9 THR C CA 1
ATOM 21141 C C . THR C 3 9 ? 105.184 124.597 91.564 1.00 35.45 9 THR C C 1
ATOM 21142 O O . THR C 3 9 ? 105.147 124.917 92.755 1.00 33.39 9 THR C O 1
ATOM 21153 N N . LYS C 3 10 ? 104.215 124.900 90.704 1.00 33.63 10 LYS C N 1
ATOM 21154 C CA . LYS C 3 10 ? 103.037 125.687 91.062 1.00 30.71 10 LYS C CA 1
ATOM 21155 C C . LYS C 3 10 ? 101.839 124.742 91.141 1.00 30.11 10 LYS C C 1
ATOM 21156 O O . LYS C 3 10 ? 101.151 124.503 90.148 1.00 30.88 10 LYS C O 1
ATOM 21175 N N . TYR C 3 11 ? 101.594 124.206 92.333 1.00 31.12 11 TYR C N 1
ATOM 21176 C CA . TYR C 3 11 ? 100.437 123.349 92.541 1.00 27.51 11 TYR C CA 1
ATOM 21177 C C . TYR C 3 11 ? 99.149 124.152 92.401 1.00 35.10 11 TYR C C 1
ATOM 21178 O O . TYR C 3 11 ? 99.087 125.337 92.742 1.00 44.56 11 TYR C O 1
ATOM 21196 N N . LYS C 3 12 ? 98.111 123.492 91.890 1.00 32.82 12 LYS C N 1
ATOM 21197 C CA . LYS C 3 12 ? 96.810 124.112 91.679 1.00 33.22 12 LYS C CA 1
ATOM 21198 C C . LYS C 3 12 ? 95.742 123.268 92.359 1.00 34.97 12 LYS C C 1
ATOM 21199 O O . LYS C 3 12 ? 95.688 122.048 92.164 1.00 43.52 12 LYS C O 1
ATOM 21218 N N . ILE C 3 13 ? 94.896 123.922 93.156 1.00 30.89 13 ILE C N 1
ATOM 21219 C CA . ILE C 3 13 ? 93.953 123.226 94.022 1.00 31.64 13 ILE C CA 1
ATOM 21220 C C . ILE C 3 13 ? 92.590 123.904 93.977 1.00 39.05 13 ILE C C 1
ATOM 21221 O O . ILE C 3 13 ? 92.356 124.894 94.677 1.00 51.15 13 ILE C O 1
ATOM 21237 N N . VAL C 3 14 ? 91.672 123.365 93.173 1.00 38.13 14 VAL C N 1
ATOM 21238 C CA . VAL C 3 14 ? 90.308 123.876 93.171 1.00 42.75 14 VAL C CA 1
ATOM 21239 C C . VAL C 3 14 ? 89.643 123.530 94.498 1.00 45.00 14 VAL C C 1
ATOM 21240 O O . VAL C 3 14 ? 89.915 122.485 95.105 1.00 49.15 14 VAL C O 1
ATOM 21253 N N . PHE C 3 15 ? 88.768 124.420 94.958 1.00 50.30 15 PHE C N 1
ATOM 21254 C CA . PHE C 3 15 ? 88.129 124.303 96.260 1.00 59.93 15 PHE C CA 1
ATOM 21255 C C . PHE C 3 15 ? 86.619 124.208 96.098 1.00 69.16 15 PHE C C 1
ATOM 21256 O O . PHE C 3 15 ? 86.019 124.953 95.316 1.00 70.73 15 PHE C O 1
ATOM 21273 N N . LEU C 3 16 ? 86.014 123.289 96.844 1.00 74.51 16 LEU C N 1
ATOM 21274 C CA . LEU C 3 16 ? 84.564 123.128 96.853 1.00 86.94 16 LEU C CA 1
ATOM 21275 C C . LEU C 3 16 ? 84.152 122.205 97.994 1.00 87.31 16 LEU C C 1
ATOM 21276 O O . LEU C 3 16 ? 82.980 122.144 98.366 1.00 93.44 16 LEU C O 1
ATOM 21292 N N . LYS C 3 23 ? 80.826 128.460 100.490 1.00 61.50 23 LYS C N 1
ATOM 21293 C CA . LYS C 3 23 ? 81.534 128.302 101.755 1.00 64.79 23 LYS C CA 1
ATOM 21294 C C . LYS C 3 23 ? 82.561 129.421 101.924 1.00 68.98 23 LYS C C 1
ATOM 21295 O O . LYS C 3 23 ? 82.292 130.419 102.592 1.00 74.45 23 LYS C O 1
ATOM 21314 N N . THR C 3 24 ? 83.740 129.248 101.325 1.00 66.29 24 THR C N 1
ATOM 21315 C CA . THR C 3 24 ? 84.799 130.249 101.237 1.00 59.46 24 THR C CA 1
ATOM 21316 C C . THR C 3 24 ? 85.474 130.503 102.585 1.00 57.73 24 THR C C 1
ATOM 21317 O O . THR C 3 24 ? 86.443 131.269 102.644 1.00 57.78 24 THR C O 1
ATOM 21328 N N . SER C 3 25 ? 85.022 129.865 103.666 1.00 56.25 25 SER C N 1
ATOM 21329 C CA . SER C 3 25 ? 85.650 130.087 104.964 1.00 61.16 25 SER C CA 1
ATOM 21330 C C . SER C 3 25 ? 87.036 129.457 105.027 1.00 62.17 25 SER C C 1
ATOM 21331 O O . SER C 3 25 ? 87.948 130.011 105.652 1.00 57.36 25 SER C O 1
ATOM 21339 N N . LEU C 3 26 ? 87.213 128.296 104.393 1.00 62.56 26 LEU C N 1
ATOM 21340 C CA . LEU C 3 26 ? 88.488 127.591 104.485 1.00 51.70 26 LEU C CA 1
ATOM 21341 C C . LEU C 3 26 ? 89.611 128.373 103.815 1.00 45.35 26 LEU C C 1
ATOM 21342 O O . LEU C 3 26 ? 90.736 128.408 104.326 1.00 48.95 26 LEU C O 1
ATOM 21358 N N . ILE C 3 27 ? 89.339 128.992 102.664 1.00 42.51 27 ILE C N 1
ATOM 21359 C CA . ILE C 3 27 ? 90.364 129.806 102.013 1.00 39.07 27 ILE C CA 1
ATOM 21360 C C . ILE C 3 27 ? 90.739 130.987 102.900 1.00 40.87 27 ILE C C 1
ATOM 21361 O O . ILE C 3 27 ? 91.919 131.337 103.028 1.00 39.11 27 ILE C O 1
ATOM 21377 N N . THR C 3 28 ? 89.746 131.616 103.530 1.00 50.52 28 THR C N 1
ATOM 21378 C CA . THR C 3 28 ? 90.036 132.722 104.436 1.00 51.19 28 THR C CA 1
ATOM 21379 C C . THR C 3 28 ? 90.872 132.263 105.622 1.00 48.64 28 THR C C 1
ATOM 21380 O O . THR C 3 28 ? 91.759 132.995 106.076 1.00 46.78 28 THR C O 1
ATOM 21391 N N . ARG C 3 29 ? 90.605 131.063 106.138 1.00 42.51 29 ARG C N 1
ATOM 21392 C CA . ARG C 3 29 ? 91.349 130.562 107.287 1.00 40.80 29 ARG C CA 1
ATOM 21393 C C . ARG C 3 29 ? 92.757 130.116 106.910 1.00 35.88 29 ARG C C 1
ATOM 21394 O O . ARG C 3 29 ? 93.666 130.194 107.743 1.00 34.64 29 ARG C O 1
ATOM 21415 N N . PHE C 3 30 ? 92.957 129.640 105.679 1.00 34.19 30 PHE C N 1
ATOM 21416 C CA . PHE C 3 30 ? 94.298 129.256 105.250 1.00 32.62 30 PHE C CA 1
ATOM 21417 C C . PHE C 3 30 ? 95.241 130.448 105.315 1.00 30.39 30 PHE C C 1
ATOM 21418 O O . PHE C 3 30 ? 96.368 130.334 105.811 1.00 31.58 30 PHE C O 1
ATOM 21435 N N . MET C 3 31 ? 94.796 131.597 104.819 1.00 25.49 31 MET C N 1
ATOM 21436 C CA . MET C 3 31 ? 95.460 132.855 105.106 1.00 29.21 31 MET C CA 1
ATOM 21437 C C . MET C 3 31 ? 95.000 133.368 106.469 1.00 40.01 31 MET C C 1
ATOM 21438 O O . MET C 3 31 ? 94.140 132.778 107.127 1.00 41.25 31 MET C O 1
ATOM 21452 N N . TYR C 3 32 ? 95.596 134.476 106.904 1.00 41.48 32 TYR C N 1
ATOM 21453 C CA . TYR C 3 32 ? 95.242 135.113 108.170 1.00 39.91 32 TYR C CA 1
ATOM 21454 C C . TYR C 3 32 ? 95.499 134.202 109.366 1.00 42.23 32 TYR C C 1
ATOM 21455 O O . TYR C 3 32 ? 94.959 134.435 110.452 1.00 55.53 32 TYR C O 1
ATOM 21473 N N . ASP C 3 33 ? 96.316 133.164 109.188 1.00 33.71 33 ASP C N 1
ATOM 21474 C CA . ASP C 3 33 ? 96.611 132.200 110.241 1.00 42.99 33 ASP C CA 1
ATOM 21475 C C . ASP C 3 33 ? 98.078 132.203 110.636 1.00 38.47 33 ASP C C 1
ATOM 21476 O O . ASP C 3 33 ? 98.394 132.324 111.826 1.00 39.25 33 ASP C O 1
ATOM 21485 N N . THR C 3 34 ? 98.985 132.073 109.671 1.00 31.29 34 THR C N 1
ATOM 21486 C CA . THR C 3 34 ? 100.417 132.020 109.930 1.00 19.92 34 THR C CA 1
ATOM 21487 C C . THR C 3 34 ? 101.086 133.243 109.321 1.00 14.52 34 THR C C 1
ATOM 21488 O O . THR C 3 34 ? 100.909 133.526 108.131 1.00 10.51 34 THR C O 1
ATOM 21499 N N . PHE C 3 35 ? 101.852 133.961 110.142 1.00 10.20 35 PHE C N 1
ATOM 21500 C CA . PHE C 3 35 ? 102.655 135.095 109.705 1.00 6.88 35 PHE C CA 1
ATOM 21501 C C . PHE C 3 35 ? 104.133 134.732 109.602 1.00 7.77 35 PHE C C 1
ATOM 21502 O O . PHE C 3 35 ? 105.001 135.555 109.907 1.00 13.95 35 PHE C O 1
ATOM 21519 N N . ASP C 3 36 ? 104.433 133.505 109.174 1.00 7.46 36 ASP C N 1
ATOM 21520 C CA . ASP C 3 36 ? 105.789 132.961 109.240 1.00 5.37 36 ASP C CA 1
ATOM 21521 C C . ASP C 3 36 ? 106.616 133.369 108.017 1.00 8.04 36 ASP C C 1
ATOM 21522 O O . ASP C 3 36 ? 107.133 132.540 107.269 1.00 22.10 36 ASP C O 1
ATOM 21531 N N . ASP C 3 37 ? 106.714 134.684 107.811 1.00 5.39 37 ASP C N 1
ATOM 21532 C CA . ASP C 3 37 ? 107.627 135.261 106.827 1.00 5.53 37 ASP C CA 1
ATOM 21533 C C . ASP C 3 37 ? 107.179 135.032 105.386 1.00 6.92 37 ASP C C 1
ATOM 21534 O O . ASP C 3 37 ? 107.815 135.536 104.454 1.00 9.14 37 ASP C O 1
ATOM 21543 N N . HIS C 3 38 ? 106.092 134.287 105.183 1.00 9.90 38 HIS C N 1
ATOM 21544 C CA . HIS C 3 38 ? 105.543 134.034 103.856 1.00 11.16 38 HIS C CA 1
ATOM 21545 C C . HIS C 3 38 ? 104.197 134.728 103.672 1.00 15.44 38 HIS C C 1
ATOM 21546 O O . HIS C 3 38 ? 103.307 134.215 102.990 1.00 21.39 38 HIS C O 1
ATOM 21560 N N . TYR C 3 39 ? 104.045 135.905 104.282 1.00 9.93 39 TYR C N 1
ATOM 21561 C CA . TYR C 3 39 ? 102.796 136.649 104.180 1.00 8.45 39 TYR C CA 1
ATOM 21562 C C . TYR C 3 39 ? 102.506 137.073 102.747 1.00 15.60 39 TYR C C 1
ATOM 21563 O O . TYR C 3 39 ? 101.341 137.112 102.335 1.00 26.73 39 TYR C O 1
ATOM 21581 N N . GLN C 3 40 ? 103.545 137.385 101.970 1.00 18.81 40 GLN C N 1
ATOM 21582 C CA . GLN C 3 40 ? 103.377 137.971 100.641 1.00 21.00 40 GLN C CA 1
ATOM 21583 C C . GLN C 3 40 ? 102.868 136.894 99.687 1.00 21.52 40 GLN C C 1
ATOM 21584 O O . GLN C 3 40 ? 103.611 136.297 98.905 1.00 17.32 40 GLN C O 1
ATOM 21598 N N . ALA C 3 41 ? 101.562 136.644 99.761 1.00 22.43 41 ALA C N 1
ATOM 21599 C CA . ALA C 3 41 ? 100.896 135.675 98.894 1.00 26.42 41 ALA C CA 1
ATOM 21600 C C . ALA C 3 41 ? 100.400 136.410 97.656 1.00 19.37 41 ALA C C 1
ATOM 21601 O O . ALA C 3 41 ? 99.381 137.104 97.698 1.00 11.29 41 ALA C O 1
ATOM 21608 N N . THR C 3 42 ? 101.125 136.262 96.549 1.00 22.41 42 THR C N 1
ATOM 21609 C CA . THR C 3 42 ? 100.725 136.909 95.307 1.00 17.43 42 THR C CA 1
ATOM 21610 C C . THR C 3 42 ? 99.358 136.403 94.866 1.00 14.32 42 THR C C 1
ATOM 21611 O O . THR C 3 42 ? 99.075 135.203 94.914 1.00 14.02 42 THR C O 1
ATOM 21622 N N . ILE C 3 43 ? 98.507 137.329 94.429 1.00 12.80 43 ILE C N 1
ATOM 21623 C CA . ILE C 3 43 ? 97.131 137.031 94.054 1.00 10.61 43 ILE C CA 1
ATOM 21624 C C . ILE C 3 43 ? 96.959 137.327 92.573 1.00 9.58 43 ILE C C 1
ATOM 21625 O O . ILE C 3 43 ? 97.246 138.442 92.120 1.00 8.85 43 ILE C O 1
ATOM 21641 N N . GLY C 3 44 ? 96.494 136.329 91.822 1.00 12.84 44 GLY C N 1
ATOM 21642 C CA . GLY C 3 44 ? 96.133 136.504 90.435 1.00 16.74 44 GLY C CA 1
ATOM 21643 C C . GLY C 3 44 ? 94.643 136.744 90.267 1.00 21.46 44 GLY C C 1
ATOM 21644 O O . GLY C 3 44 ? 93.906 136.990 91.224 1.00 15.24 44 GLY C O 1
ATOM 21648 N N . ILE C 3 45 ? 94.199 136.667 89.017 1.00 28.92 45 ILE C N 1
ATOM 21649 C CA . ILE C 3 45 ? 92.789 136.868 88.699 1.00 26.96 45 ILE C CA 1
ATOM 21650 C C . ILE C 3 45 ? 92.046 135.556 88.918 1.00 30.39 45 ILE C C 1
ATOM 21651 O O . ILE C 3 45 ? 92.353 134.542 88.284 1.00 30.09 45 ILE C O 1
ATOM 21667 N N . ASP C 3 46 ? 91.068 135.577 89.820 1.00 27.10 46 ASP C N 1
ATOM 21668 C CA . ASP C 3 46 ? 90.160 134.490 90.157 1.00 23.14 46 ASP C CA 1
ATOM 21669 C C . ASP C 3 46 ? 90.830 133.410 91.005 1.00 20.93 46 ASP C C 1
ATOM 21670 O O . ASP C 3 46 ? 90.133 132.522 91.494 1.00 23.65 46 ASP C O 1
ATOM 21679 N N . PHE C 3 47 ? 92.144 133.462 91.223 1.00 23.40 47 PHE C N 1
ATOM 21680 C CA . PHE C 3 47 ? 92.844 132.442 91.991 1.00 20.96 47 PHE C CA 1
ATOM 21681 C C . PHE C 3 47 ? 93.833 133.112 92.931 1.00 15.39 47 PHE C C 1
ATOM 21682 O O . PHE C 3 47 ? 94.347 134.197 92.644 1.00 17.06 47 PHE C O 1
ATOM 21699 N N . LEU C 3 48 ? 94.096 132.454 94.059 1.00 14.76 48 LEU C N 1
ATOM 21700 C CA . LEU C 3 48 ? 94.987 132.979 95.088 1.00 15.66 48 LEU C CA 1
ATOM 21701 C C . LEU C 3 48 ? 96.169 132.038 95.263 1.00 15.81 48 LEU C C 1
ATOM 21702 O O . LEU C 3 48 ? 95.982 130.848 95.526 1.00 22.05 48 LEU C O 1
ATOM 21718 N N . SER C 3 49 ? 97.379 132.573 95.134 1.00 12.67 49 SER C N 1
ATOM 21719 C CA . SER C 3 49 ? 98.605 131.791 95.228 1.00 18.44 49 SER C CA 1
ATOM 21720 C C . SER C 3 49 ? 99.375 132.196 96.476 1.00 17.00 49 SER C C 1
ATOM 21721 O O . SER C 3 49 ? 99.531 133.390 96.752 1.00 20.19 49 SER C O 1
ATOM 21729 N N . LYS C 3 50 ? 99.854 131.204 97.225 1.00 11.94 50 LYS C N 1
ATOM 21730 C CA . LYS C 3 50 ? 100.647 131.452 98.420 1.00 11.29 50 LYS C CA 1
ATOM 21731 C C . LYS C 3 50 ? 101.743 130.404 98.526 1.00 14.37 50 LYS C C 1
ATOM 21732 O O . LYS C 3 50 ? 101.507 129.222 98.266 1.00 22.12 50 LYS C O 1
ATOM 21751 N N . THR C 3 51 ? 102.938 130.839 98.911 1.00 16.58 51 THR C N 1
ATOM 21752 C CA . THR C 3 51 ? 104.037 129.912 99.137 1.00 17.44 51 THR C CA 1
ATOM 21753 C C . THR C 3 51 ? 103.932 129.332 100.543 1.00 19.96 51 THR C C 1
ATOM 21754 O O . THR C 3 51 ? 103.760 130.069 101.519 1.00 24.58 51 THR C O 1
ATOM 21765 N N . MET C 3 52 ? 104.018 128.008 100.642 1.00 24.48 52 MET C N 1
ATOM 21766 C CA . MET C 3 52 ? 103.891 127.289 101.899 1.00 30.23 52 MET C CA 1
ATOM 21767 C C . MET C 3 52 ? 105.243 126.713 102.295 1.00 42.90 52 MET C C 1
ATOM 21768 O O . MET C 3 52 ? 105.977 126.188 101.445 1.00 49.08 52 MET C O 1
ATOM 21782 N N . TYR C 3 53 ? 105.554 126.824 103.587 1.00 42.90 53 TYR C N 1
ATOM 21783 C CA . TYR C 3 53 ? 106.787 126.303 104.160 1.00 43.03 53 TYR C CA 1
ATOM 21784 C C . TYR C 3 53 ? 106.574 124.872 104.636 1.00 43.36 53 TYR C C 1
ATOM 21785 O O . TYR C 3 53 ? 105.605 124.583 105.346 1.00 49.98 53 TYR C O 1
ATOM 21803 N N . LEU C 3 54 ? 107.479 123.975 104.246 1.00 41.46 54 LEU C N 1
ATOM 21804 C CA . LEU C 3 54 ? 107.394 122.576 104.662 1.00 44.65 54 LEU C CA 1
ATOM 21805 C C . LEU C 3 54 ? 108.798 121.981 104.593 1.00 48.92 54 LEU C C 1
ATOM 21806 O O . LEU C 3 54 ? 109.275 121.636 103.508 1.00 52.48 54 LEU C O 1
ATOM 21822 N N . ASP C 3 55 ? 109.445 121.861 105.750 1.00 39.49 55 ASP C N 1
ATOM 21823 C CA . ASP C 3 55 ? 110.749 121.212 105.866 1.00 27.48 55 ASP C CA 1
ATOM 21824 C C . ASP C 3 55 ? 111.750 121.807 104.874 1.00 36.03 55 ASP C C 1
ATOM 21825 O O . ASP C 3 55 ? 112.330 121.117 104.035 1.00 38.74 55 ASP C O 1
ATOM 21834 N N . ASP C 3 56 ? 111.942 123.121 104.988 1.00 43.89 56 ASP C N 1
ATOM 21835 C CA . ASP C 3 56 ? 112.853 123.880 104.133 1.00 43.78 56 ASP C CA 1
ATOM 21836 C C . ASP C 3 56 ? 112.456 123.815 102.660 1.00 42.95 56 ASP C C 1
ATOM 21837 O O . ASP C 3 56 ? 113.285 124.064 101.778 1.00 41.23 56 ASP C O 1
ATOM 21846 N N . LYS C 3 57 ? 111.196 123.497 102.374 1.00 50.51 57 LYS C N 1
ATOM 21847 C CA . LYS C 3 57 ? 110.664 123.501 101.018 1.00 50.22 57 LYS C CA 1
ATOM 21848 C C . LYS C 3 57 ? 109.616 124.600 100.911 1.00 48.93 57 LYS C C 1
ATOM 21849 O O . LYS C 3 57 ? 108.779 124.753 101.805 1.00 41.88 57 LYS C O 1
ATOM 21868 N N . THR C 3 58 ? 109.675 125.373 99.831 1.00 49.91 58 THR C N 1
ATOM 21869 C CA . THR C 3 58 ? 108.748 126.477 99.587 1.00 49.96 58 THR C CA 1
ATOM 21870 C C . THR C 3 58 ? 107.919 126.108 98.361 1.00 50.81 58 THR C C 1
ATOM 21871 O O . THR C 3 58 ? 108.378 126.254 97.226 1.00 45.15 58 THR C O 1
ATOM 21882 N N . ILE C 3 59 ? 106.693 125.638 98.591 1.00 45.93 59 ILE C N 1
ATOM 21883 C CA . ILE C 3 59 ? 105.834 125.144 97.515 1.00 36.95 59 ILE C CA 1
ATOM 21884 C C . ILE C 3 59 ? 104.687 126.122 97.304 1.00 27.99 59 ILE C C 1
ATOM 21885 O O . ILE C 3 59 ? 103.975 126.469 98.251 1.00 27.12 59 ILE C O 1
ATOM 21901 N N . ARG C 3 60 ? 104.504 126.564 96.064 1.00 22.69 60 ARG C N 1
ATOM 21902 C CA . ARG C 3 60 ? 103.465 127.533 95.739 1.00 23.72 60 ARG C CA 1
ATOM 21903 C C . ARG C 3 60 ? 102.138 126.809 95.545 1.00 20.91 60 ARG C C 1
ATOM 21904 O O . ARG C 3 60 ? 101.934 126.135 94.530 1.00 31.71 60 ARG C O 1
ATOM 21925 N N . LEU C 3 61 ? 101.243 126.951 96.517 1.00 17.56 61 LEU C N 1
ATOM 21926 C CA . LEU C 3 61 ? 99.906 126.382 96.455 1.00 19.35 61 LEU C CA 1
ATOM 21927 C C . LEU C 3 61 ? 98.947 127.434 95.914 1.00 18.09 61 LEU C C 1
ATOM 21928 O O . LEU C 3 61 ? 98.896 128.557 96.429 1.00 25.21 61 LEU C O 1
ATOM 21944 N N . GLN C 3 62 ? 98.200 127.071 94.874 1.00 17.53 62 GLN C N 1
ATOM 21945 C CA . GLN C 3 62 ? 97.263 127.972 94.217 1.00 18.11 62 GLN C CA 1
ATOM 21946 C C . GLN C 3 62 ? 95.850 127.428 94.360 1.00 18.32 62 GLN C C 1
ATOM 21947 O O . GLN C 3 62 ? 95.597 126.257 94.061 1.00 27.53 62 GLN C O 1
ATOM 21961 N N . LEU C 3 63 ? 94.939 128.282 94.815 1.00 16.16 63 LEU C N 1
ATOM 21962 C CA . LEU C 3 63 ? 93.522 127.961 94.899 1.00 20.79 63 LEU C CA 1
ATOM 21963 C C . LEU C 3 63 ? 92.816 128.609 93.715 1.00 18.17 63 LEU C C 1
ATOM 21964 O O . LEU C 3 63 ? 92.811 129.840 93.587 1.00 17.95 63 LEU C O 1
ATOM 21980 N N . TRP C 3 64 ? 92.225 127.773 92.857 1.00 27.89 64 TRP C N 1
ATOM 21981 C CA . TRP C 3 64 ? 91.713 128.235 91.571 1.00 35.07 64 TRP C CA 1
ATOM 21982 C C . TRP C 3 64 ? 90.424 129.033 91.714 1.00 43.80 64 TRP C C 1
ATOM 21983 O O . TRP C 3 64 ? 90.247 130.050 91.035 1.00 61.77 64 TRP C O 1
ATOM 22004 N N . ASP C 3 65 ? 89.509 128.585 92.567 1.00 42.89 65 ASP C N 1
ATOM 22005 C CA . ASP C 3 65 ? 88.210 129.232 92.690 1.00 48.28 65 ASP C CA 1
ATOM 22006 C C . ASP C 3 65 ? 87.614 128.875 94.042 1.00 54.34 65 ASP C C 1
ATOM 22007 O O . ASP C 3 65 ? 88.053 127.937 94.711 1.00 57.86 65 ASP C O 1
ATOM 22016 N N . THR C 3 66 ? 86.605 129.644 94.438 1.00 56.86 66 THR C N 1
ATOM 22017 C CA . THR C 3 66 ? 85.907 129.402 95.692 1.00 57.99 66 THR C CA 1
ATOM 22018 C C . THR C 3 66 ? 84.509 130.009 95.654 1.00 66.45 66 THR C C 1
ATOM 22019 O O . THR C 3 66 ? 84.325 131.138 95.201 1.00 70.54 66 THR C O 1
ATOM 22030 N N . GLU C 3 70 ? 77.240 131.258 92.697 1.00 133.86 70 GLU C N 1
ATOM 22031 C CA . GLU C 3 70 ? 76.241 132.270 92.370 1.00 136.71 70 GLU C CA 1
ATOM 22032 C C . GLU C 3 70 ? 76.789 133.230 91.320 1.00 125.31 70 GLU C C 1
ATOM 22033 O O . GLU C 3 70 ? 77.858 133.813 91.504 1.00 120.10 70 GLU C O 1
ATOM 22045 N N . ARG C 3 71 ? 76.062 133.371 90.211 1.00 116.89 71 ARG C N 1
ATOM 22046 C CA . ARG C 3 71 ? 76.397 134.225 89.072 1.00 118.65 71 ARG C CA 1
ATOM 22047 C C . ARG C 3 71 ? 77.608 133.697 88.302 1.00 120.51 71 ARG C C 1
ATOM 22048 O O . ARG C 3 71 ? 77.934 134.235 87.237 1.00 124.80 71 ARG C O 1
ATOM 22069 N N . PHE C 3 72 ? 78.244 132.627 88.766 1.00 115.32 72 PHE C N 1
ATOM 22070 C CA . PHE C 3 72 ? 79.477 132.130 88.171 1.00 108.49 72 PHE C CA 1
ATOM 22071 C C . PHE C 3 72 ? 79.598 130.650 88.532 1.00 102.08 72 PHE C C 1
ATOM 22072 O O . PHE C 3 72 ? 78.615 130.024 88.945 1.00 103.77 72 PHE C O 1
ATOM 22089 N N . ARG C 3 73 ? 80.796 130.090 88.364 1.00 97.82 73 ARG C N 1
ATOM 22090 C CA . ARG C 3 73 ? 81.135 128.694 88.645 1.00 99.99 73 ARG C CA 1
ATOM 22091 C C . ARG C 3 73 ? 80.696 127.772 87.517 1.00 96.62 73 ARG C C 1
ATOM 22092 O O . ARG C 3 73 ? 80.700 126.546 87.697 1.00 91.82 73 ARG C O 1
ATOM 22113 N N . SER C 3 74 ? 80.301 128.314 86.365 1.00 95.64 74 SER C N 1
ATOM 22114 C CA . SER C 3 74 ? 80.070 127.494 85.183 1.00 95.37 74 SER C CA 1
ATOM 22115 C C . SER C 3 74 ? 81.363 127.131 84.464 1.00 96.38 74 SER C C 1
ATOM 22116 O O . SER C 3 74 ? 81.329 126.308 83.543 1.00 92.95 74 SER C O 1
ATOM 22124 N N . LEU C 3 75 ? 82.492 127.722 84.861 1.00 95.33 75 LEU C N 1
ATOM 22125 C CA . LEU C 3 75 ? 83.779 127.461 84.231 1.00 94.90 75 LEU C CA 1
ATOM 22126 C C . LEU C 3 75 ? 84.691 126.572 85.064 1.00 90.34 75 LEU C C 1
ATOM 22127 O O . LEU C 3 75 ? 85.627 125.983 84.511 1.00 88.34 75 LEU C O 1
ATOM 22143 N N . ILE C 3 76 ? 84.448 126.464 86.367 1.00 89.38 76 ILE C N 1
ATOM 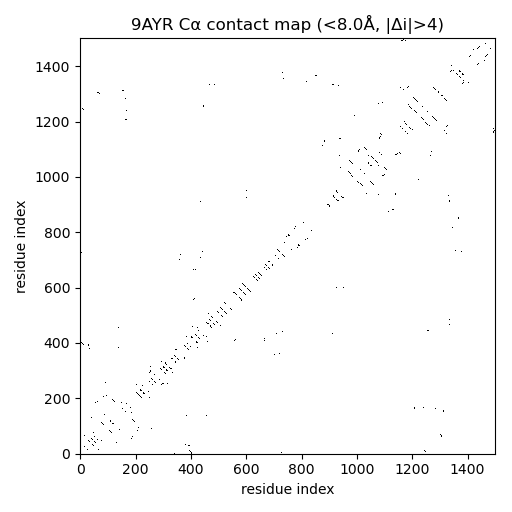22144 C CA . ILE C 3 76 ? 85.278 125.645 87.248 1.00 90.53 76 ILE C CA 1
ATOM 22145 C C . ILE C 3 76 ? 85.347 124.190 86.784 1.00 89.95 76 ILE C C 1
ATOM 22146 O O . ILE C 3 76 ? 86.344 123.519 87.092 1.00 81.03 76 ILE C O 1
ATOM 22162 N N . PRO C 3 77 ? 84.356 123.636 86.061 1.00 91.10 77 PRO C N 1
ATOM 22163 C CA . PRO C 3 77 ? 84.608 122.317 85.452 1.00 86.23 77 PRO C CA 1
ATOM 22164 C C . PRO C 3 77 ? 85.841 122.302 84.568 1.00 92.55 77 PRO C C 1
ATOM 22165 O O . PRO C 3 77 ? 86.572 121.304 84.546 1.00 94.18 77 PRO C O 1
ATOM 22176 N N . SER C 3 78 ? 86.096 123.388 83.836 1.00 96.43 78 SER C N 1
ATOM 22177 C CA . SER C 3 78 ? 87.342 123.488 83.084 1.00 99.05 78 SER C CA 1
ATOM 22178 C C . SER C 3 78 ? 88.539 123.636 84.013 1.00 93.50 78 SER C C 1
ATOM 22179 O O . SER C 3 78 ? 89.657 123.255 83.648 1.00 95.36 78 SER C O 1
ATOM 22187 N N . TYR C 3 79 ? 88.329 124.188 85.211 1.00 84.18 79 TYR C N 1
ATOM 22188 C CA . TYR C 3 79 ? 89.426 124.338 86.160 1.00 81.26 79 TYR C CA 1
ATOM 22189 C C . TYR C 3 79 ? 89.826 123.002 86.772 1.00 77.01 79 TYR C C 1
ATOM 22190 O O . TYR C 3 79 ? 90.992 122.820 87.143 1.00 74.52 79 TYR C O 1
ATOM 22208 N N . ILE C 3 80 ? 88.885 122.061 86.888 1.00 76.67 80 ILE C N 1
ATOM 22209 C CA . ILE C 3 80 ? 89.180 120.800 87.569 1.00 81.24 80 ILE C CA 1
ATOM 22210 C C . ILE C 3 80 ? 90.319 120.070 86.867 1.00 85.81 80 ILE C C 1
ATOM 22211 O O . ILE C 3 80 ? 91.242 119.559 87.512 1.00 84.23 80 ILE C O 1
ATOM 22227 N N . ARG C 3 81 ? 90.268 120.003 85.535 1.00 94.91 81 ARG C N 1
ATOM 22228 C CA . ARG C 3 81 ? 91.290 119.266 84.799 1.00 92.97 81 ARG C CA 1
ATOM 22229 C C . ARG C 3 81 ? 92.671 119.881 85.001 1.00 83.93 81 ARG C C 1
ATOM 22230 O O . ARG C 3 81 ? 93.663 119.159 85.150 1.00 80.36 81 ARG C O 1
ATOM 22251 N N . ASP C 3 82 ? 92.756 121.213 85.010 1.00 76.22 82 ASP C N 1
ATOM 22252 C CA . ASP C 3 82 ? 94.044 121.862 85.242 1.00 77.20 82 ASP C CA 1
ATOM 22253 C C . ASP C 3 82 ? 94.460 121.759 86.704 1.00 68.28 82 ASP C C 1
ATOM 22254 O O . ASP C 3 82 ? 95.655 121.674 87.010 1.00 51.98 82 ASP C O 1
ATOM 22263 N N . SER C 3 83 ? 93.493 121.767 87.619 1.00 72.86 83 SER C N 1
ATOM 22264 C CA . SER C 3 83 ? 93.811 121.726 89.039 1.00 66.52 83 SER C CA 1
ATOM 22265 C C . SER C 3 83 ? 94.465 120.401 89.409 1.00 48.56 83 SER C C 1
ATOM 22266 O O . SER C 3 83 ? 94.033 119.330 88.975 1.00 45.40 83 SER C O 1
ATOM 22274 N N . ARG C 3 84 ? 95.519 120.481 90.224 1.00 44.66 84 ARG C N 1
ATOM 22275 C CA . ARG C 3 84 ? 96.162 119.273 90.728 1.00 48.36 84 ARG C CA 1
ATOM 22276 C C . ARG C 3 84 ? 95.340 118.607 91.823 1.00 54.39 84 ARG C C 1
ATOM 22277 O O . ARG C 3 84 ? 95.430 117.387 92.002 1.00 65.68 84 ARG C O 1
ATOM 22298 N N . VAL C 3 85 ? 94.542 119.381 92.563 1.00 48.66 85 VAL C N 1
ATOM 22299 C CA . VAL C 3 85 ? 93.723 118.859 93.650 1.00 45.39 85 VAL C CA 1
ATOM 22300 C C . VAL C 3 85 ? 92.322 119.444 93.535 1.00 50.74 85 VAL C C 1
ATOM 22301 O O . VAL C 3 85 ? 92.118 120.522 92.975 1.00 57.54 85 VAL C O 1
ATOM 22314 N N . ALA C 3 86 ? 91.348 118.712 94.078 1.00 51.52 86 ALA C N 1
ATOM 22315 C CA . ALA C 3 86 ? 89.950 119.144 94.132 1.00 55.71 86 ALA C CA 1
ATOM 22316 C C . ALA C 3 86 ? 89.443 118.891 95.550 1.00 60.66 86 ALA C C 1
ATOM 22317 O O . ALA C 3 86 ? 88.979 117.792 95.866 1.00 72.52 86 ALA C O 1
ATOM 22324 N N . ILE C 3 87 ? 89.532 119.913 96.401 1.00 58.30 87 ILE C N 1
ATOM 22325 C CA . ILE C 3 87 ? 89.094 119.778 97.785 1.00 62.15 87 ILE C CA 1
ATOM 22326 C C . ILE C 3 87 ? 87.578 119.656 97.826 1.00 71.08 87 ILE C C 1
ATOM 22327 O O . ILE C 3 87 ? 86.870 120.184 96.958 1.00 69.97 87 ILE C O 1
ATOM 22343 N N . ILE C 3 88 ? 87.069 118.954 98.836 1.00 79.28 88 ILE C N 1
ATOM 22344 C CA . ILE C 3 88 ? 85.638 118.866 99.094 1.00 84.53 88 ILE C CA 1
ATOM 22345 C C . ILE C 3 88 ? 85.410 119.260 100.546 1.00 83.34 88 ILE C C 1
ATOM 22346 O O . ILE C 3 88 ? 85.988 118.652 101.457 1.00 82.29 88 ILE C O 1
ATOM 22362 N N . VAL C 3 89 ? 84.580 120.279 100.757 1.00 84.46 89 VAL C N 1
ATOM 22363 C CA . VAL C 3 89 ? 84.166 120.716 102.084 1.00 84.95 89 VAL C CA 1
ATOM 22364 C C . VAL C 3 89 ? 82.654 120.571 102.159 1.00 88.22 89 VAL C C 1
ATOM 22365 O O . VAL C 3 89 ? 81.941 120.995 101.241 1.00 89.57 89 VAL C O 1
ATOM 22378 N N . TYR C 3 90 ? 82.167 119.954 103.234 1.00 88.50 90 TYR C N 1
ATOM 22379 C CA . TYR C 3 90 ? 80.731 119.779 103.410 1.00 87.99 90 TYR C CA 1
ATOM 22380 C C . TYR C 3 90 ? 80.326 120.178 104.820 1.00 86.56 90 TYR C C 1
ATOM 22381 O O . TYR C 3 90 ? 81.064 119.955 105.780 1.00 79.98 90 TYR C O 1
ATOM 22399 N N . ASP C 3 91 ? 79.139 120.765 104.940 1.00 90.25 91 ASP C N 1
ATOM 22400 C CA . ASP C 3 91 ? 78.611 121.134 106.247 1.00 84.29 91 ASP C CA 1
ATOM 22401 C C . ASP C 3 91 ? 78.121 119.880 106.961 1.00 91.80 91 ASP C C 1
ATOM 22402 O O . ASP C 3 91 ? 77.299 119.132 106.419 1.00 99.29 91 ASP C O 1
ATOM 22411 N N . ILE C 3 92 ? 78.627 119.648 108.175 1.00 93.81 92 ILE C N 1
ATOM 22412 C CA . ILE C 3 92 ? 78.261 118.449 108.928 1.00 91.77 92 ILE C CA 1
ATOM 22413 C C . ILE C 3 92 ? 76.912 118.565 109.615 1.00 88.30 92 ILE C C 1
ATOM 22414 O O . ILE C 3 92 ? 76.371 117.548 110.067 1.00 89.70 92 ILE C O 1
ATOM 22430 N N . THR C 3 93 ? 76.350 119.771 109.710 1.00 91.00 93 THR C N 1
ATOM 22431 C CA . THR C 3 93 ? 75.073 119.962 110.387 1.00 92.12 93 THR C CA 1
ATOM 22432 C C . THR C 3 93 ? 73.875 119.606 109.516 1.00 96.83 93 THR C C 1
ATOM 22433 O O . THR C 3 93 ? 72.760 119.513 110.040 1.00 97.77 93 THR C O 1
ATOM 22444 N N . LYS C 3 94 ? 74.070 119.409 108.212 1.00 100.78 94 LYS C N 1
ATOM 22445 C CA . LYS C 3 94 ? 72.988 119.043 107.310 1.00 98.55 94 LYS C CA 1
ATOM 22446 C C . LYS C 3 94 ? 73.454 117.922 106.392 1.00 102.17 94 LYS C C 1
ATOM 22447 O O . LYS C 3 94 ? 74.626 117.855 106.012 1.00 103.41 94 LYS C O 1
ATOM 22466 N N . ARG C 3 95 ? 72.517 117.039 106.041 1.00 107.88 95 ARG C N 1
ATOM 22467 C CA . ARG C 3 95 ? 72.852 115.864 105.245 1.00 110.25 95 ARG C CA 1
ATOM 22468 C C . ARG C 3 95 ? 73.064 116.197 103.774 1.00 109.18 95 ARG C C 1
ATOM 22469 O O . ARG C 3 95 ? 73.854 115.525 103.102 1.00 108.83 95 ARG C O 1
ATOM 22490 N N . LYS C 3 96 ? 72.372 117.215 103.256 1.00 108.12 96 LYS C N 1
ATOM 22491 C CA . LYS C 3 96 ? 72.469 117.530 101.833 1.00 104.83 96 LYS C CA 1
ATOM 22492 C C . LYS C 3 96 ? 73.906 117.868 101.452 1.00 105.33 96 LYS C C 1
ATOM 22493 O O . LYS C 3 96 ? 74.432 117.364 100.451 1.00 106.40 96 LYS C O 1
ATOM 22512 N N . SER C 3 97 ? 74.560 118.720 102.244 1.00 104.27 97 SER C N 1
ATOM 22513 C CA . SER C 3 97 ? 75.953 119.059 101.980 1.00 102.83 97 SER C CA 1
ATOM 22514 C C . SER C 3 97 ? 76.859 117.840 102.058 1.00 109.36 97 SER C C 1
ATOM 22515 O O . SER C 3 97 ? 77.925 117.831 101.434 1.00 114.84 97 SER C O 1
ATOM 22523 N N . PHE C 3 98 ? 76.463 116.815 102.811 1.00 109.91 98 PHE C N 1
ATOM 22524 C CA . PHE C 3 98 ? 77.234 115.582 102.896 1.00 107.60 98 PHE C CA 1
ATOM 22525 C C . PHE C 3 98 ? 76.857 114.599 101.795 1.00 107.15 98 PHE C C 1
ATOM 22526 O O . PHE C 3 98 ? 77.724 113.883 101.281 1.00 108.86 98 PHE C O 1
ATOM 22543 N N . GLU C 3 99 ? 75.576 114.550 101.422 1.00 107.46 99 GLU C N 1
ATOM 22544 C CA . GLU C 3 99 ? 75.135 113.585 100.420 1.00 108.26 99 GLU C CA 1
ATOM 22545 C C . GLU C 3 99 ? 75.524 114.008 99.009 1.00 105.15 99 GLU C C 1
ATOM 22546 O O . GLU C 3 99 ? 75.726 113.148 98.144 1.00 106.00 99 GLU C O 1
ATOM 22558 N N . TYR C 3 100 ? 75.636 115.313 98.750 1.00 105.66 100 TYR C N 1
ATOM 22559 C CA . TYR C 3 100 ? 75.971 115.771 97.406 1.00 107.31 100 TYR C CA 1
ATOM 22560 C C . TYR C 3 100 ? 77.446 115.590 97.066 1.00 104.80 100 TYR C C 1
ATOM 22561 O O . TYR C 3 100 ? 77.859 115.968 95.963 1.00 104.94 100 TYR C O 1
ATOM 22579 N N . ILE C 3 101 ? 78.243 115.011 97.967 1.00 101.48 101 ILE C N 1
ATOM 22580 C CA . ILE C 3 101 ? 79.659 114.795 97.687 1.00 102.16 101 ILE C CA 1
ATOM 22581 C C . ILE C 3 101 ? 79.843 113.824 96.531 1.00 101.69 101 ILE C C 1
ATOM 22582 O O . ILE C 3 101 ? 80.814 113.932 95.771 1.00 103.75 101 ILE C O 1
ATOM 22598 N N . ASP C 3 102 ? 78.946 112.843 96.399 1.00 106.95 102 ASP C N 1
ATOM 22599 C CA . ASP C 3 102 ? 79.130 111.792 95.402 1.00 114.46 102 ASP C CA 1
ATOM 22600 C C . ASP C 3 102 ? 79.105 112.352 93.984 1.00 111.05 102 ASP C C 1
ATOM 22601 O O . ASP C 3 102 ? 79.926 111.968 93.142 1.00 109.09 102 ASP C O 1
ATOM 22610 N N . LYS C 3 103 ? 78.167 113.254 93.694 1.00 107.86 103 LYS C N 1
ATOM 22611 C CA . LYS C 3 103 ? 78.077 113.801 92.345 1.00 107.10 103 LYS C CA 1
ATOM 22612 C C . LYS C 3 103 ? 79.397 114.441 91.939 1.00 102.48 103 LYS C C 1
ATOM 22613 O O . LYS C 3 103 ? 79.929 114.171 90.856 1.00 100.95 103 LYS C O 1
ATOM 22632 N N . TRP C 3 104 ? 79.970 115.258 92.823 1.00 99.92 104 TRP C N 1
ATOM 22633 C CA . TRP C 3 104 ? 81.197 115.961 92.475 1.00 101.87 104 TRP C CA 1
ATOM 22634 C C . TRP C 3 104 ? 82.411 115.040 92.506 1.00 103.09 104 TRP C C 1
ATOM 22635 O O . TRP C 3 104 ? 83.357 115.249 91.737 1.00 102.14 104 TRP C O 1
ATOM 22656 N N . ILE C 3 105 ? 82.412 114.017 93.365 1.00 102.63 105 ILE C N 1
ATOM 22657 C CA . ILE C 3 105 ? 83.573 113.133 93.410 1.00 102.30 105 ILE C CA 1
ATOM 22658 C C . ILE C 3 105 ? 83.597 112.230 92.184 1.00 102.80 105 ILE C C 1
ATOM 22659 O O . ILE C 3 105 ? 84.666 111.759 91.777 1.00 103.33 105 ILE C O 1
ATOM 22675 N N . GLU C 3 106 ? 82.435 111.960 91.578 1.00 105.04 106 GLU C N 1
ATOM 22676 C CA . GLU C 3 106 ? 82.452 111.334 90.256 1.00 106.11 106 GLU C CA 1
ATOM 22677 C C . GLU C 3 106 ? 82.802 112.344 89.166 1.00 103.86 106 GLU C C 1
ATOM 22678 O O . GLU C 3 106 ? 83.543 112.016 88.232 1.00 106.29 106 GLU C O 1
ATOM 22690 N N . ASP C 3 107 ? 82.292 113.575 89.274 1.00 96.84 107 ASP C N 1
ATOM 22691 C CA . ASP C 3 107 ? 82.533 114.568 88.231 1.00 97.48 107 ASP C CA 1
ATOM 22692 C C . ASP C 3 107 ? 84.019 114.867 88.082 1.00 93.94 107 ASP C C 1
ATOM 22693 O O . ASP C 3 107 ? 84.521 115.010 86.961 1.00 95.97 107 ASP C O 1
ATOM 22702 N N . VAL C 3 108 ? 84.738 114.974 89.201 1.00 89.53 108 VAL C N 1
ATOM 22703 C CA . VAL C 3 108 ? 86.173 115.247 89.136 1.00 90.48 108 VAL C CA 1
ATOM 22704 C C . VAL C 3 108 ? 86.880 114.163 88.333 1.00 91.69 108 VAL C C 1
ATOM 22705 O O . VAL C 3 108 ? 87.783 114.448 87.537 1.00 96.77 108 VAL C O 1
ATOM 22718 N N . LYS C 3 109 ? 86.482 112.903 88.526 1.00 91.94 109 LYS C N 1
ATOM 22719 C CA . LYS C 3 109 ? 87.107 111.815 87.783 1.00 93.43 109 LYS C CA 1
ATOM 22720 C C . LYS C 3 109 ? 86.710 111.850 86.312 1.00 93.73 109 LYS C C 1
ATOM 22721 O O . LYS C 3 109 ? 87.542 111.591 85.435 1.00 95.39 109 LYS C O 1
ATOM 22740 N N . ASN C 3 110 ? 85.446 112.168 86.020 1.00 97.77 110 ASN C N 1
ATOM 22741 C CA . ASN C 3 110 ? 85.020 112.240 84.624 1.00 101.87 110 ASN C CA 1
ATOM 22742 C C . ASN C 3 110 ? 85.766 113.339 83.879 1.00 103.48 110 ASN C C 1
ATOM 22743 O O . ASN C 3 110 ? 86.175 113.152 82.727 1.00 109.53 110 ASN C O 1
ATOM 22754 N N . GLU C 3 111 ? 85.953 114.490 84.516 1.00 101.58 111 GLU C N 1
ATOM 22755 C CA . GLU C 3 111 ? 86.669 115.597 83.895 1.00 99.75 111 GLU C CA 1
ATOM 22756 C C . GLU C 3 111 ? 88.158 115.280 83.807 1.00 92.87 111 GLU C C 1
ATOM 22757 O O . GLU C 3 111 ? 88.794 114.955 84.810 1.00 86.44 111 GLU C O 1
ATOM 22769 N N . GLU C 3 115 ? 94.301 111.569 84.385 1.00 108.81 115 GLU C N 1
ATOM 22770 C CA . GLU C 3 115 ? 95.337 111.812 85.381 1.00 113.82 115 GLU C CA 1
ATOM 22771 C C . GLU C 3 115 ? 94.722 111.847 86.776 1.00 111.02 115 GLU C C 1
ATOM 22772 O O . GLU C 3 115 ? 93.690 112.481 86.995 1.00 116.40 115 GLU C O 1
ATOM 22784 N N . ASN C 3 116 ? 95.363 111.159 87.717 1.00 101.49 116 ASN C N 1
ATOM 22785 C CA . ASN C 3 116 ? 94.860 111.106 89.080 1.00 99.34 116 ASN C CA 1
ATOM 22786 C C . ASN C 3 116 ? 95.079 112.438 89.795 1.00 96.98 116 ASN C C 1
ATOM 22787 O O . ASN C 3 116 ? 95.923 113.254 89.411 1.00 93.70 116 ASN C O 1
ATOM 22798 N N . VAL C 3 117 ? 94.291 112.655 90.849 1.00 90.62 117 VAL C N 1
ATOM 22799 C CA . VAL C 3 117 ? 94.379 113.855 91.669 1.00 74.84 117 VAL C CA 1
ATOM 22800 C C . VAL C 3 117 ? 94.380 113.445 93.135 1.00 73.15 117 VAL C C 1
ATOM 22801 O O . VAL C 3 117 ? 93.919 112.363 93.506 1.00 77.35 117 VAL C O 1
ATOM 22814 N N . ILE C 3 118 ? 94.909 114.333 93.972 1.00 62.83 118 ILE C N 1
ATOM 22815 C CA . ILE C 3 118 ? 95.036 114.060 95.415 1.00 67.97 118 ILE C CA 1
ATOM 22816 C C . ILE C 3 118 ? 93.739 114.544 96.053 1.00 67.95 118 ILE C C 1
ATOM 22817 O O . ILE C 3 118 ? 93.616 115.673 96.533 1.00 73.33 118 ILE C O 1
ATOM 22833 N N . LEU C 3 119 ? 92.747 113.658 96.072 1.00 70.31 119 LEU C N 1
ATOM 22834 C CA . LEU C 3 119 ? 91.430 114.022 96.575 1.00 70.05 119 LEU C CA 1
ATOM 22835 C C . LEU C 3 119 ? 91.478 114.311 98.071 1.00 71.87 119 LEU C C 1
ATOM 22836 O O . LEU C 3 119 ? 92.205 113.659 98.826 1.00 74.90 119 LEU C O 1
ATOM 22852 N N . CYS C 3 120 ? 90.692 115.301 98.494 1.00 70.57 120 CYS C N 1
ATOM 22853 C CA . CYS C 3 120 ? 90.635 115.748 99.880 1.00 78.20 120 CYS C CA 1
ATOM 22854 C C . CYS C 3 120 ? 89.186 115.862 100.327 1.00 81.40 120 CYS C C 1
ATOM 22855 O O . CYS C 3 120 ? 88.364 116.467 99.631 1.00 73.40 120 CYS C O 1
ATOM 22863 N N . ILE C 3 121 ? 88.885 115.309 101.504 1.00 86.72 121 ILE C N 1
ATOM 22864 C CA . ILE C 3 121 ? 87.541 115.343 102.071 1.00 85.02 121 ILE C CA 1
ATOM 22865 C C . ILE C 3 121 ? 87.608 116.019 103.434 1.00 87.15 121 ILE C C 1
ATOM 22866 O O . ILE C 3 121 ? 88.523 115.753 104.225 1.00 87.52 121 ILE C O 1
ATOM 22882 N N . VAL C 3 122 ? 86.653 116.910 103.708 1.00 89.70 122 VAL C N 1
ATOM 22883 C CA . VAL C 3 122 ? 86.644 117.609 104.986 1.00 85.95 122 VAL C CA 1
ATOM 22884 C C . VAL C 3 122 ? 85.249 118.139 105.286 1.00 84.89 122 VAL C C 1
ATOM 22885 O O . VAL C 3 122 ? 84.482 118.483 104.378 1.00 84.11 122 VAL C O 1
ATOM 22898 N N . GLY C 3 123 ? 84.916 118.184 106.579 1.00 86.16 123 GLY C N 1
ATOM 22899 C CA . GLY C 3 123 ? 83.697 118.807 107.039 1.00 89.69 123 GLY C CA 1
ATOM 22900 C C . GLY C 3 123 ? 83.931 120.224 107.538 1.00 86.97 123 GLY C C 1
ATOM 22901 O O . GLY C 3 123 ? 85.057 120.704 107.655 1.00 87.31 123 GLY C O 1
ATOM 22905 N N . ASN C 3 124 ? 82.823 120.897 107.834 1.00 80.35 124 ASN C N 1
ATOM 22906 C CA . ASN C 3 124 ? 82.842 122.290 108.254 1.00 82.20 124 ASN C CA 1
ATOM 22907 C C . ASN C 3 124 ? 81.866 122.473 109.407 1.00 83.03 124 ASN C C 1
ATOM 22908 O O . ASN C 3 124 ? 80.902 121.719 109.558 1.00 84.55 124 ASN C O 1
ATOM 22919 N N . LYS C 3 125 ? 82.126 123.498 110.220 1.00 86.16 125 LYS C N 1
ATOM 22920 C CA . LYS C 3 125 ? 81.299 123.797 111.389 1.00 89.76 125 LYS C CA 1
ATOM 22921 C C . LYS C 3 125 ? 81.199 122.587 112.314 1.00 94.92 125 LYS C C 1
ATOM 22922 O O . LYS C 3 125 ? 80.130 122.268 112.839 1.00 93.00 125 LYS C O 1
ATOM 22941 N N . SER C 3 126 ? 82.329 121.904 112.515 1.00 95.83 126 SER C N 1
ATOM 22942 C CA . SER C 3 126 ? 82.337 120.731 113.381 1.00 91.03 126 SER C CA 1
ATOM 22943 C C . SER C 3 126 ? 81.983 121.102 114.815 1.00 90.42 126 SER C C 1
ATOM 22944 O O . SER C 3 126 ? 81.234 120.381 115.485 1.00 93.08 126 SER C O 1
ATOM 22952 N N . ASP C 3 127 ? 82.508 122.227 115.303 1.00 86.56 127 ASP C N 1
ATOM 22953 C CA . ASP C 3 127 ? 82.302 122.669 116.677 1.00 85.29 127 ASP C CA 1
ATOM 22954 C C . ASP C 3 127 ? 81.167 123.681 116.795 1.00 86.66 127 ASP C C 1
ATOM 22955 O O . ASP C 3 127 ? 81.196 124.545 117.679 1.00 85.94 127 ASP C O 1
ATOM 22964 N N . LEU C 3 128 ? 80.169 123.594 115.922 1.00 86.79 128 LEU C N 1
ATOM 22965 C CA . LEU C 3 128 ? 79.047 124.526 115.949 1.00 90.63 128 LEU C CA 1
ATOM 22966 C C . LEU C 3 128 ? 78.292 124.406 117.269 1.00 91.48 128 LEU C C 1
ATOM 22967 O O . LEU C 3 128 ? 78.231 125.357 118.048 1.00 86.07 128 LEU C O 1
ATOM 22983 N N . ASP C 3 130 ? 74.046 121.534 119.864 1.00 92.80 130 ASP C N 1
ATOM 22984 C CA . ASP C 3 130 ? 73.685 120.549 118.852 1.00 91.95 130 ASP C CA 1
ATOM 22985 C C . ASP C 3 130 ? 74.716 120.528 117.729 1.00 88.25 130 ASP C C 1
ATOM 22986 O O . ASP C 3 130 ? 75.105 121.574 117.211 1.00 86.50 130 ASP C O 1
ATOM 22995 N N . GLU C 3 131 ? 75.155 119.331 117.358 1.00 85.51 131 GLU C N 1
ATOM 22996 C CA . GLU C 3 131 ? 76.142 119.156 116.297 1.00 85.63 131 GLU C CA 1
ATOM 22997 C C . GLU C 3 131 ? 76.172 117.678 115.926 1.00 86.30 131 GLU C C 1
ATOM 22998 O O . GLU C 3 131 ? 75.455 116.856 116.505 1.00 89.85 131 GLU C O 1
ATOM 23010 N N . ARG C 3 132 ? 77.015 117.348 114.948 1.00 85.92 132 ARG C N 1
ATOM 23011 C CA . ARG C 3 132 ? 77.226 115.970 114.509 1.00 87.76 132 ARG C CA 1
ATOM 23012 C C . ARG C 3 132 ? 75.917 115.337 114.032 1.00 91.29 132 ARG C C 1
ATOM 23013 O O . ARG C 3 132 ? 75.457 114.318 114.553 1.00 94.00 132 ARG C O 1
ATOM 23034 N N . GLN C 3 133 ? 75.316 115.965 113.020 1.00 92.37 133 GLN C N 1
ATOM 23035 C CA . GLN C 3 133 ? 74.159 115.364 112.368 1.00 96.51 133 GLN C CA 1
ATOM 23036 C C . GLN C 3 133 ? 74.530 114.089 111.624 1.00 99.11 133 GLN C C 1
ATOM 23037 O O . GLN C 3 133 ? 73.661 113.240 111.400 1.00 98.39 133 GLN C O 1
ATOM 23051 N N . ILE C 3 134 ? 75.795 113.941 111.237 1.00 102.94 134 ILE C N 1
ATOM 23052 C CA . ILE C 3 134 ? 76.310 112.729 110.613 1.00 106.48 134 ILE C CA 1
ATOM 23053 C C . ILE C 3 134 ? 77.523 112.277 111.412 1.00 111.40 134 ILE C C 1
ATOM 23054 O O . ILE C 3 134 ? 78.415 113.082 111.702 1.00 105.74 134 ILE C O 1
ATOM 23070 N N . SER C 3 135 ? 77.555 110.996 111.769 1.00 119.97 135 SER C N 1
ATOM 23071 C CA . SER C 3 135 ? 78.657 110.476 112.566 1.00 121.92 135 SER C CA 1
ATOM 23072 C C . SER C 3 135 ? 79.970 110.596 111.804 1.00 119.70 135 SER C C 1
ATOM 23073 O O . SER C 3 135 ? 80.023 110.403 110.586 1.00 115.66 135 SER C O 1
ATOM 23081 N N . THR C 3 136 ? 81.039 110.922 112.534 1.00 118.99 136 THR C N 1
ATOM 23082 C CA . THR C 3 136 ? 82.352 111.039 111.909 1.00 114.43 136 THR C CA 1
ATOM 23083 C C . THR C 3 136 ? 82.809 109.701 111.340 1.00 111.53 136 THR C C 1
ATOM 23084 O O . THR C 3 136 ? 83.446 109.653 110.281 1.00 111.84 136 THR C O 1
ATOM 23095 N N . GLU C 3 137 ? 82.500 108.604 112.034 1.00 108.62 137 GLU C N 1
ATOM 23096 C CA . GLU C 3 137 ? 82.879 107.286 111.535 1.00 111.66 137 GLU C CA 1
ATOM 23097 C C . GLU C 3 137 ? 82.166 106.969 110.227 1.00 109.66 137 GLU C C 1
ATOM 23098 O O . GLU C 3 137 ? 82.760 106.386 109.312 1.00 106.04 137 GLU C O 1
ATOM 23110 N N . GLU C 3 138 ? 80.887 107.339 110.121 1.00 112.29 138 GLU C N 1
ATOM 23111 C CA . GLU C 3 138 ? 80.164 107.138 108.870 1.00 112.82 138 GLU C CA 1
ATOM 23112 C C . GLU C 3 138 ? 80.794 107.944 107.741 1.00 114.96 138 GLU C C 1
ATOM 23113 O O . GLU C 3 138 ? 80.930 107.451 106.614 1.00 112.89 138 GLU C O 1
ATOM 23125 N N . GLY C 3 139 ? 81.177 109.190 108.024 1.00 118.31 139 GLY C N 1
ATOM 23126 C CA . GLY C 3 139 ? 81.853 109.989 107.017 1.00 112.12 139 GLY C CA 1
ATOM 23127 C C . GLY C 3 139 ? 83.168 109.374 106.580 1.00 104.69 139 GLY C C 1
ATOM 23128 O O . GLY C 3 139 ? 83.487 109.349 105.390 1.00 99.25 139 GLY C O 1
ATOM 23132 N N . GLU C 3 140 ? 83.948 108.867 107.538 1.00 105.62 140 GLU C N 1
ATOM 23133 C CA . GLU C 3 140 ? 85.201 108.201 107.195 1.00 103.04 140 GLU C CA 1
ATOM 23134 C C . GLU C 3 140 ? 84.949 106.980 106.322 1.00 105.14 140 GLU C C 1
ATOM 23135 O O . GLU C 3 140 ? 85.653 106.760 105.328 1.00 102.67 140 GLU C O 1
ATOM 23147 N N . LYS C 3 141 ? 83.949 106.172 106.679 1.00 109.69 141 LYS C N 1
ATOM 23148 C CA . LYS C 3 141 ? 83.649 104.975 105.901 1.00 109.30 141 LYS C CA 1
ATOM 23149 C C . LYS C 3 141 ? 83.236 105.333 104.481 1.00 107.35 141 LYS C C 1
ATOM 23150 O O . LYS C 3 141 ? 83.692 104.708 103.516 1.00 104.42 141 LYS C O 1
ATOM 23169 N N . LYS C 3 142 ? 82.376 106.343 104.328 1.00 110.18 142 LYS C N 1
ATOM 23170 C CA . LYS C 3 142 ? 81.926 106.721 102.992 1.00 112.54 142 LYS C CA 1
ATOM 23171 C C . LYS C 3 142 ? 83.060 107.336 102.178 1.00 109.73 142 LYS C C 1
ATOM 23172 O O . LYS C 3 142 ? 83.156 107.104 100.967 1.00 105.67 142 LYS C O 1
ATOM 23191 N N . ALA C 3 143 ? 83.930 108.119 102.821 1.00 106.06 143 ALA C N 1
ATOM 23192 C CA . ALA C 3 143 ? 85.084 108.667 102.117 1.00 96.97 143 ALA C CA 1
ATOM 23193 C C . ALA C 3 143 ? 86.008 107.556 101.638 1.00 99.90 143 ALA C C 1
ATOM 23194 O O . ALA C 3 143 ? 86.512 107.600 100.509 1.00 103.11 143 ALA C O 1
ATOM 23201 N N . LYS C 3 144 ? 86.244 106.549 102.483 1.00 99.38 144 LYS C N 1
ATOM 23202 C CA . LYS C 3 144 ? 87.054 105.411 102.063 1.00 99.48 144 LYS C CA 1
ATOM 23203 C C . LYS C 3 144 ? 86.389 104.664 100.915 1.00 103.00 144 LYS C C 1
ATOM 23204 O O . LYS C 3 144 ? 87.064 104.220 99.978 1.00 101.55 144 LYS C O 1
ATOM 23223 N N . LEU C 3 145 ? 85.064 104.513 100.971 1.00 108.68 145 LEU C N 1
ATOM 23224 C CA . LEU C 3 145 ? 84.347 103.856 99.883 1.00 111.58 145 LEU C CA 1
ATOM 23225 C C . LEU C 3 145 ? 84.523 104.617 98.575 1.00 107.12 145 LEU C C 1
ATOM 23226 O O . LEU C 3 145 ? 84.755 104.013 97.521 1.00 106.53 145 LEU C O 1
ATOM 23242 N N . LEU C 3 146 ? 84.422 105.947 98.623 1.00 105.30 146 LEU C N 1
ATOM 23243 C CA . LEU C 3 146 ? 84.596 106.758 97.425 1.00 106.09 146 LEU C CA 1
ATOM 23244 C C . LEU C 3 146 ? 86.048 106.838 96.971 1.00 102.22 146 LEU C C 1
ATOM 23245 O O . LEU C 3 146 ? 86.307 107.351 95.878 1.00 96.44 146 LEU C O 1
ATOM 23261 N N . GLY C 3 147 ? 86.992 106.351 97.773 1.00 100.62 147 GLY C N 1
ATOM 23262 C CA . GLY C 3 147 ? 88.391 106.383 97.402 1.00 97.34 147 GLY C CA 1
ATOM 23263 C C . GLY C 3 147 ? 89.132 107.637 97.802 1.00 91.47 147 GLY C C 1
ATOM 23264 O O . GLY C 3 147 ? 90.205 107.905 97.248 1.00 89.79 147 GLY C O 1
ATOM 23268 N N . ALA C 3 148 ? 88.599 108.416 98.740 1.00 89.12 148 ALA C N 1
ATOM 23269 C CA . ALA C 3 148 ? 89.283 109.622 99.183 1.00 79.23 148 ALA C CA 1
ATOM 23270 C C . ALA C 3 148 ? 90.631 109.272 99.797 1.00 82.80 148 ALA C C 1
ATOM 23271 O O . ALA C 3 148 ? 90.759 108.302 100.550 1.00 92.52 148 ALA C O 1
ATOM 23278 N N . LYS C 3 149 ? 91.645 110.073 99.472 1.00 75.17 149 LYS C N 1
ATOM 23279 C CA . LYS C 3 149 ? 92.996 109.819 99.958 1.00 73.74 149 LYS C CA 1
ATOM 23280 C C . LYS C 3 149 ? 93.218 110.353 101.367 1.00 74.19 149 LYS C C 1
ATOM 23281 O O . LYS C 3 149 ? 93.862 109.684 102.183 1.00 70.29 149 LYS C O 1
ATOM 23300 N N . ILE C 3 150 ? 92.705 111.542 101.674 1.00 81.12 150 ILE C N 1
ATOM 23301 C CA . ILE C 3 150 ? 92.888 112.154 102.985 1.00 81.31 150 ILE C CA 1
ATOM 23302 C C . ILE C 3 150 ? 91.575 112.786 103.428 1.00 79.87 150 ILE C C 1
ATOM 23303 O O . ILE C 3 150 ? 90.897 113.467 102.647 1.00 75.89 150 ILE C O 1
ATOM 23319 N N . PHE C 3 151 ? 91.226 112.552 104.692 1.00 80.27 151 PHE C N 1
ATOM 23320 C CA . PHE C 3 151 ? 90.009 113.056 105.311 1.00 82.30 151 PHE C CA 1
ATOM 23321 C C . PHE C 3 151 ? 90.390 113.779 106.595 1.00 83.46 151 PHE C C 1
ATOM 23322 O O . PHE C 3 151 ? 91.056 113.201 107.459 1.00 82.53 151 PHE C O 1
ATOM 23339 N N . MET C 3 152 ? 89.968 115.037 106.717 1.00 86.24 152 MET C N 1
ATOM 23340 C CA . MET C 3 152 ? 90.237 115.826 107.914 1.00 83.84 152 MET C CA 1
ATOM 23341 C C . MET C 3 152 ? 88.990 116.614 108.283 1.00 85.75 152 MET C C 1
ATOM 23342 O O . MET C 3 152 ? 88.142 116.892 107.439 1.00 85.62 152 MET C O 1
ATOM 23356 N N . GLU C 3 153 ? 88.876 116.965 109.562 1.00 89.62 153 GLU C N 1
ATOM 23357 C CA . GLU C 3 153 ? 87.759 117.756 110.065 1.00 91.85 153 GLU C CA 1
ATOM 23358 C C . GLU C 3 153 ? 88.276 119.099 110.558 1.00 85.43 153 GLU C C 1
ATOM 23359 O O . GLU C 3 153 ? 89.235 119.152 111.335 1.00 83.87 153 GLU C O 1
ATOM 23371 N N . THR C 3 154 ? 87.636 120.178 110.110 1.00 82.21 154 THR C N 1
ATOM 23372 C CA . THR C 3 154 ? 88.029 121.536 110.455 1.00 81.99 154 THR C CA 1
ATOM 23373 C C . THR C 3 154 ? 86.796 122.336 110.855 1.00 84.97 154 THR C C 1
ATOM 23374 O O . THR C 3 154 ? 85.662 121.858 110.776 1.00 83.02 154 THR C O 1
ATOM 23385 N N . SER C 3 155 ? 87.033 123.572 111.292 1.00 84.20 155 SER C N 1
ATOM 23386 C CA . SER C 3 155 ? 85.957 124.467 111.690 1.00 80.80 155 SER C CA 1
ATOM 23387 C C . SER C 3 155 ? 86.341 125.897 111.338 1.00 76.41 155 SER C C 1
ATOM 23388 O O . SER C 3 155 ? 87.524 126.249 111.310 1.00 70.04 155 SER C O 1
ATOM 23396 N N . THR C 3 156 ? 85.324 126.718 111.069 1.00 77.53 156 THR C N 1
ATOM 23397 C CA . THR C 3 156 ? 85.570 128.111 110.713 1.00 79.95 156 THR C CA 1
ATOM 23398 C C . THR C 3 156 ? 86.089 128.904 111.907 1.00 79.80 156 THR C C 1
ATOM 23399 O O . THR C 3 156 ? 86.974 129.754 111.758 1.00 80.14 156 THR C O 1
ATOM 23410 N N . LYS C 3 157 ? 85.550 128.642 113.099 1.00 81.02 157 LYS C N 1
ATOM 23411 C CA . LYS C 3 157 ? 85.899 129.401 114.300 1.00 79.75 157 LYS C CA 1
ATOM 23412 C C . LYS C 3 157 ? 87.244 128.905 114.824 1.00 71.16 157 LYS C C 1
ATOM 23413 O O . LYS C 3 157 ? 87.334 128.098 115.752 1.00 65.45 157 LYS C O 1
ATOM 23432 N N . ALA C 3 158 ? 88.313 129.411 114.209 1.00 72.58 158 ALA C N 1
ATOM 23433 C CA . ALA C 3 158 ? 89.681 129.089 114.608 1.00 69.18 158 ALA C CA 1
ATOM 23434 C C . ALA C 3 158 ? 89.915 127.578 114.571 1.00 70.69 158 ALA C C 1
ATOM 23435 O O . ALA C 3 158 ? 90.175 126.932 115.589 1.00 67.67 158 ALA C O 1
ATOM 23442 N N . GLY C 3 159 ? 89.811 127.021 113.367 1.00 71.52 159 GLY C N 1
ATOM 23443 C CA . GLY C 3 159 ? 89.994 125.596 113.174 1.00 70.76 159 GLY C CA 1
ATOM 23444 C C . GLY C 3 159 ? 91.338 125.103 113.668 1.00 68.97 159 GLY C C 1
ATOM 23445 O O . GLY C 3 159 ? 92.373 125.714 113.385 1.00 67.47 159 GLY C O 1
ATOM 23449 N N . TYR C 3 160 ? 91.332 123.996 114.406 1.00 74.30 160 TYR C N 1
ATOM 23450 C CA . TYR C 3 160 ? 92.554 123.426 114.962 1.00 79.58 160 TYR C CA 1
ATOM 23451 C C . TYR C 3 160 ? 93.170 122.362 114.063 1.00 74.32 160 TYR C C 1
ATOM 23452 O O . TYR C 3 160 ? 94.163 121.741 114.457 1.00 68.99 160 TYR C O 1
ATOM 23470 N N . ASN C 3 161 ? 92.608 122.136 112.873 1.00 66.82 161 ASN C N 1
ATOM 23471 C CA . ASN C 3 161 ? 93.154 121.158 111.944 1.00 67.51 161 ASN C CA 1
ATOM 23472 C C . ASN C 3 161 ? 93.254 121.674 110.516 1.00 66.85 161 ASN C C 1
ATOM 23473 O O . ASN C 3 161 ? 93.700 120.924 109.642 1.00 64.86 161 ASN C O 1
ATOM 23484 N N . VAL C 3 162 ? 92.857 122.920 110.247 1.00 67.05 162 VAL C N 1
ATOM 23485 C CA . VAL C 3 162 ? 92.999 123.470 108.901 1.00 58.10 162 VAL C CA 1
ATOM 23486 C C . VAL C 3 162 ? 94.471 123.542 108.514 1.00 54.76 162 VAL C C 1
ATOM 23487 O O . VAL C 3 162 ? 94.852 123.193 107.389 1.00 54.10 162 VAL C O 1
ATOM 23500 N N . LYS C 3 163 ? 95.323 123.993 109.438 1.00 51.28 163 LYS C N 1
ATOM 23501 C CA . LYS C 3 163 ? 96.758 123.971 109.181 1.00 52.99 163 LYS C CA 1
ATOM 23502 C C . LYS C 3 163 ? 97.244 122.545 108.968 1.00 61.43 163 LYS C C 1
ATOM 23503 O O . LYS C 3 163 ? 98.034 122.280 108.056 1.00 63.12 163 LYS C O 1
ATOM 23522 N N . ALA C 3 164 ? 96.772 121.609 109.795 1.00 60.66 164 ALA C N 1
ATOM 23523 C CA . ALA C 3 164 ? 97.122 120.207 109.601 1.00 55.36 164 ALA C CA 1
ATOM 23524 C C . ALA C 3 164 ? 96.589 119.687 108.272 1.00 51.05 164 ALA C C 1
ATOM 23525 O O . ALA C 3 164 ? 97.257 118.903 107.590 1.00 51.37 164 ALA C O 1
ATOM 23532 N N . LEU C 3 165 ? 95.379 120.106 107.894 1.00 49.49 165 LEU C N 1
ATOM 23533 C CA . LEU C 3 165 ? 94.810 119.680 106.619 1.00 51.18 165 LEU C CA 1
ATOM 23534 C C . LEU C 3 165 ? 95.689 120.123 105.455 1.00 48.82 165 LEU C C 1
ATOM 23535 O O . LEU C 3 165 ? 96.026 119.324 104.571 1.00 53.30 165 LEU C O 1
ATOM 23551 N N . PHE C 3 166 ? 96.077 121.399 105.441 1.00 48.98 166 PHE C N 1
ATOM 23552 C CA . PHE C 3 166 ? 96.924 121.890 104.361 1.00 52.62 166 PHE C CA 1
ATOM 23553 C C . PHE C 3 166 ? 98.313 121.266 104.411 1.00 53.17 166 PHE C C 1
ATOM 23554 O O . PHE C 3 166 ? 98.923 121.034 103.362 1.00 54.26 166 PHE C O 1
ATOM 23571 N N . LYS C 3 167 ? 98.825 120.980 105.610 1.00 54.73 167 LYS C N 1
ATOM 23572 C CA . LYS C 3 167 ? 100.105 120.291 105.720 1.00 53.79 167 LYS C CA 1
ATOM 23573 C C . LYS C 3 167 ? 100.032 118.902 105.099 1.00 50.77 167 LYS C C 1
ATOM 23574 O O . LYS C 3 167 ? 100.944 118.487 104.374 1.00 50.01 167 LYS C O 1
ATOM 23593 N N . LYS C 3 168 ? 98.950 118.170 105.370 1.00 52.24 168 LYS C N 1
ATOM 23594 C CA . LYS C 3 168 ? 98.781 116.850 104.771 1.00 52.61 168 LYS C CA 1
ATOM 23595 C C . LYS C 3 168 ? 98.642 116.951 103.259 1.00 52.43 168 LYS C C 1
ATOM 23596 O O . LYS C 3 168 ? 99.185 116.121 102.521 1.00 58.79 168 LYS C O 1
ATOM 23615 N N . ILE C 3 169 ? 97.908 117.958 102.779 1.00 51.16 169 ILE C N 1
ATOM 23616 C CA . ILE C 3 169 ? 97.781 118.154 101.337 1.00 54.50 169 ILE C CA 1
ATOM 23617 C C . ILE C 3 169 ? 99.153 118.387 100.716 1.00 49.54 169 ILE C C 1
ATOM 23618 O O . ILE C 3 169 ? 99.502 117.786 99.693 1.00 50.04 169 ILE C O 1
ATOM 23634 N N . ALA C 3 170 ? 99.956 119.256 101.333 1.00 42.58 170 ALA C N 1
ATOM 23635 C CA . ALA C 3 170 ? 101.289 119.531 100.807 1.00 42.82 170 ALA C CA 1
ATOM 23636 C C . ALA C 3 170 ? 102.156 118.279 100.823 1.00 49.91 170 ALA C C 1
ATOM 23637 O O . ALA C 3 170 ? 102.904 118.020 99.873 1.00 55.89 170 ALA C O 1
ATOM 23644 N N . LYS C 3 171 ? 102.071 117.491 101.897 1.00 52.47 171 LYS C N 1
ATOM 23645 C CA . LYS C 3 171 ? 102.849 116.259 101.973 1.00 55.49 171 LYS C CA 1
ATOM 23646 C C . LYS C 3 171 ? 102.448 115.286 100.872 1.00 53.59 171 LYS C C 1
ATOM 23647 O O . LYS C 3 171 ? 103.306 114.641 100.258 1.00 47.38 171 LYS C O 1
ATOM 23666 N N . SER C 3 172 ? 101.145 115.167 100.608 1.00 51.61 172 SER C N 1
ATOM 23667 C CA . SER C 3 172 ? 100.672 114.199 99.625 1.00 42.98 172 SER C CA 1
ATOM 23668 C C . SER C 3 172 ? 101.069 114.587 98.206 1.00 47.40 172 SER C C 1
ATOM 23669 O O . SER C 3 172 ? 101.209 113.710 97.346 1.00 47.05 172 SER C O 1
ATOM 23677 N N . LEU C 3 173 ? 101.252 115.877 97.939 1.00 56.23 173 LEU C N 1
ATOM 23678 C CA . LEU C 3 173 ? 101.619 116.305 96.599 1.00 62.13 173 LEU C CA 1
ATOM 23679 C C . LEU C 3 173 ? 103.005 115.769 96.239 1.00 64.67 173 LEU C C 1
ATOM 23680 O O . LEU C 3 173 ? 103.845 115.558 97.118 1.00 65.21 173 LEU C O 1
ATOM 23696 N N . PRO C 3 174 ? 103.271 115.539 94.954 1.00 65.09 174 PRO C N 1
ATOM 23697 C CA . PRO C 3 174 ? 104.551 114.940 94.568 1.00 67.15 174 PRO C CA 1
ATOM 23698 C C . PRO C 3 174 ? 105.697 115.934 94.684 1.00 68.43 174 PRO C C 1
ATOM 23699 O O . PRO C 3 174 ? 105.511 117.153 94.675 1.00 60.32 174 PRO C O 1
ATOM 23710 N N . GLU C 3 175 ? 106.902 115.384 94.794 1.00 70.40 175 GLU C N 1
ATOM 23711 C CA . GLU C 3 175 ? 108.107 116.194 94.925 1.00 68.69 175 GLU C CA 1
ATOM 23712 C C . GLU C 3 175 ? 109.319 115.450 94.372 1.00 66.64 175 GLU C C 1
ATOM 23713 O O . GLU C 3 175 ? 109.371 115.124 93.186 1.00 59.65 175 GLU C O 1
ATOM 23725 N N . ASN C 3 195 ? 118.948 102.503 90.177 1.00 85.32 195 ASN C N 1
ATOM 23726 C CA . ASN C 3 195 ? 119.981 102.947 91.105 1.00 82.75 195 ASN C CA 1
ATOM 23727 C C . ASN C 3 195 ? 120.509 101.775 91.924 1.00 82.67 195 ASN C C 1
ATOM 23728 O O . ASN C 3 195 ? 119.736 101.042 92.541 1.00 80.81 195 ASN C O 1
ATOM 23739 N N . LYS C 3 196 ? 121.828 101.605 91.926 1.00 78.48 196 LYS C N 1
ATOM 23740 C CA . LYS C 3 196 ? 122.486 100.544 92.669 1.00 67.76 196 LYS C CA 1
ATOM 23741 C C . LYS C 3 196 ? 123.641 101.119 93.476 1.00 55.16 196 LYS C C 1
ATOM 23742 O O . LYS C 3 196 ? 124.191 102.164 93.117 1.00 54.96 196 LYS C O 1
ATOM 23761 N N . PRO C 3 197 ? 124.031 100.461 94.571 1.00 48.11 197 PRO C N 1
ATOM 23762 C CA . PRO C 3 197 ? 125.144 100.981 95.373 1.00 47.81 197 PRO C CA 1
ATOM 23763 C C . PRO C 3 197 ? 126.445 100.997 94.585 1.00 33.91 197 PRO C C 1
ATOM 23764 O O . PRO C 3 197 ? 126.679 100.163 93.708 1.00 28.76 197 PRO C O 1
ATOM 23775 N N . GLY C 3 198 ? 127.296 101.966 94.910 1.00 27.69 198 GLY C N 1
ATOM 23776 C CA . GLY C 3 198 ? 128.615 102.049 94.314 1.00 18.00 198 GLY C CA 1
ATOM 23777 C C . GLY C 3 198 ? 129.637 101.258 95.101 1.00 11.25 198 GLY C C 1
ATOM 23778 O O . GLY C 3 198 ? 130.048 101.673 96.189 1.00 16.50 198 GLY C O 1
ATOM 23782 N N . VAL C 3 199 ? 130.056 100.115 94.563 1.00 8.73 199 VAL C N 1
ATOM 23783 C CA . VAL C 3 199 ? 130.966 99.235 95.288 1.00 10.93 199 VAL C CA 1
ATOM 23784 C C . VAL C 3 199 ? 132.346 99.878 95.348 1.00 11.32 199 VAL C C 1
ATOM 23785 O O . VAL C 3 199 ? 132.974 100.138 94.315 1.00 13.91 199 VAL C O 1
ATOM 23798 N N . ILE C 3 200 ? 132.821 100.143 96.564 1.00 11.27 200 ILE C N 1
ATOM 23799 C CA . ILE C 3 200 ? 134.182 100.636 96.782 1.00 9.31 200 ILE C CA 1
ATOM 23800 C C . ILE C 3 200 ? 135.048 99.393 96.964 1.00 12.64 200 ILE C C 1
ATOM 23801 O O . ILE C 3 200 ? 135.313 98.944 98.079 1.00 16.44 200 ILE C O 1
ATOM 23817 N N . ASP C 3 201 ? 135.495 98.830 95.842 1.00 18.70 201 ASP C N 1
ATOM 23818 C CA . ASP C 3 201 ? 136.219 97.566 95.852 1.00 24.18 201 ASP C CA 1
ATOM 23819 C C . ASP C 3 201 ? 137.655 97.699 96.339 1.00 29.91 201 ASP C C 1
ATOM 23820 O O . ASP C 3 201 ? 138.327 96.676 96.507 1.00 29.16 201 ASP C O 1
ATOM 23829 N N . ILE C 3 202 ? 138.144 98.921 96.566 1.00 30.01 202 ILE C N 1
ATOM 23830 C CA . ILE C 3 202 ? 139.532 99.097 96.971 1.00 38.01 202 ILE C CA 1
ATOM 23831 C C . ILE C 3 202 ? 139.764 98.408 98.307 1.00 35.10 202 ILE C C 1
ATOM 23832 O O . ILE C 3 202 ? 139.018 98.613 99.273 1.00 24.90 202 ILE C O 1
ATOM 23848 N N . SER C 3 203 ? 140.800 97.577 98.363 1.00 44.77 203 SER C N 1
ATOM 23849 C CA . SER C 3 203 ? 141.146 96.865 99.581 1.00 56.97 203 SER C CA 1
ATOM 23850 C C . SER C 3 203 ? 142.000 97.748 100.488 1.00 80.00 203 SER C C 1
ATOM 23851 O O . SER C 3 203 ? 142.415 98.850 100.122 1.00 77.21 203 SER C O 1
ATOM 23859 N N . THR C 3 204 ? 142.258 97.248 101.694 1.00 94.39 204 THR C N 1
ATOM 23860 C CA . THR C 3 204 ? 143.123 97.962 102.621 1.00 93.22 204 THR C CA 1
ATOM 23861 C C . THR C 3 204 ? 144.529 98.073 102.046 1.00 101.11 204 THR C C 1
ATOM 23862 O O . THR C 3 204 ? 145.020 97.156 101.381 1.00 98.99 204 THR C O 1
ATOM 23873 N N . ALA C 3 205 ? 145.176 99.208 102.301 1.00 110.42 205 ALA C N 1
ATOM 23874 C CA . ALA C 3 205 ? 146.515 99.449 101.779 1.00 120.63 205 ALA C CA 1
ATOM 23875 C C . ALA C 3 205 ? 147.489 98.404 102.306 1.00 128.22 205 ALA C C 1
ATOM 23876 O O . ALA C 3 205 ? 147.802 98.383 103.501 1.00 129.59 205 ALA C O 1
ATOM 23883 N N . GLU C 3 206 ? 147.972 97.538 101.420 1.00 124.08 206 GLU C N 1
ATOM 23884 C CA . GLU C 3 206 ? 148.885 96.465 101.798 1.00 116.38 206 GLU C CA 1
ATOM 23885 C C . GLU C 3 206 ? 150.284 96.724 101.250 1.00 114.41 206 GLU C C 1
ATOM 23886 O O . GLU C 3 206 ? 151.117 97.340 101.915 1.00 118.44 206 GLU C O 1
#

Solvent-accessible surface area: 65443 Å² total; per-residue (Å²): 50,6,1,1,2,7,10,6,13,16,42,6,85,1,13,58,14,30,17,96,25,8,178,65,80,131,94,67,29,21,33,0,48,34,2,16,12,0,35,21,0,0,0,0,0,0,0,0,26,10,0,0,0,0,0,0,8,28,0,21,0,1,0,0,0,2,0,1,28,97,65,2,10,152,99,12,5,54,3,74,27,1,60,77,1,34,64,60,44,33,52,1,101,4,45,23,84,127,89,130,24,78,128,60,29,102,6,2,0,0,0,3,0,90,92,30,23,0,2,1,0,9,2,67,20,104,14,55,40,111,76,2,24,104,29,2,3,0,68,32,65,156,129,94,135,105,84,100,17,12,4,0,8,0,45,14,112,104,78,60,113,88,54,2,0,6,0,28,14,31,65,92,164,140,154,48,4,76,171,59,28,52,28,6,6,0,30,82,5,53,7,100,44,82,46,46,23,155,20,119,120,94,0,47,11,0,30,2,11,34,18,74,71,76,148,85,26,13,11,0,0,0,0,3,62,54,0,0,33,10,8,11,4,45,104,25,156,66,50,161,56,44,99,5,112,7,136,120,7,15,51,3,35,21,0,45,85,27,5,0,0,0,6,32,66,149,135,56,0,38,0,10,21,6,37,31,111,161,97,49,71,85,62,19,79,9,76,121,1,82,47,101,13,48,34,16,8,52,4,32,21,1,0,4,0,0,0,79,47,41,0,1,2,0,8,1,92,115,74,137,31,39,28,62,15,135,3,130,35,64,1,65,37,9,68,80,14,24,102,45,1,5,0,0,0,11,83,51,4,24,13,2,16,0,12,5,11,4,6,3,24,2,3,10,2,132,72,106,116,132,128,260,131,109,94,28,94,4,9,29,11,15,27,24,14,27,8,0,2,0,0,2,88,53,0,65,1,23,9,7,50,0,2,35,8,21,89,4,16,16,6,17,4,65,44,11,27,16,2,0,0,0,3,18,10,1,1,0,6,0,0,2,2,5,32,99,33,69,102,23,0,83,29,11,0,0,7,32,2,24,6,81,8,25,3,12,31,4,26,40,0,3,9,3,13,27,19,45,1,0,0,0,4,0,20,9,36,57,14,0,0,8,4,5,2,32,72,54,117,30,38,34,18,73,117,27,50,6,76,28,0,5,6,2,12,48,26,7,0,0,0,10,21,82,61,111,111,71,83,35,23,10,0,13,0,3,56,2,88,70,106,44,137,93,129,40,129,2,77,84,24,50,87,49,89,32,92,6,54,130,135,14,105,24,83,23,3,8,5,0,2,23,25,153,65,96,110,50,169,217,198,127,86,53,50,20,22,3,0,0,0,0,0,0,2,53,51,45,0,5,0,2,4,0,5,1,9,58,75,83,46,23,97,33,66,5,101,105,28,118,80,85,29,106,25,107,3,46,124,119,8,52,1,85,68,8,54,1,0,6,12,16,110,108,0,0,0,0,11,3,22,12,38,0,12,38,1,7,96,139,92,106,102,49,91,64,19,13,81,43,0,14,33,12,1,1,0,1,102,26,41,0,0,0,0,45,17,66,48,2,4,4,14,21,5,72,36,0,21,82,84,112,119,47,45,7,51,15,64,23,137,81,23,39,2,4,4,2,0,2,28,51,14,2,2,6,2,2,2,38,11,16,30,43,69,121,45,1,63,25,6,3,25,5,25,10,8,0,14,72,16,0,77,31,51,24,110,78,133,46,104,37,65,62,2,5,129,81,27,88,146,9,150,11,0,74,22,0,0,6,19,2,0,0,42,23,1,18,174,89,57,68,4,76,32,0,18,108,0,1,82,38,12,31,50,72,80,178,143,99,39,15,54,46,3,4,3,69,2,4,2,26,0,1,18,4,1,9,92,161,48,29,90,60,0,30,107,52,3,184,25,56,20,151,62,2,57,61,36,2,101,124,70,119,43,19,111,7,12,13,21,5,25,44,7,29,42,57,123,68,146,149,61,75,44,48,43,63,13,40,60,35,8,42,61,41,51,53,113,94,62,27,20,52,25,32,30,27,24,56,63,40,45,54,26,42,32,93,58,113,97,46,77,68,42,64,71,78,86,131,6,71,16,70,24,21,10,44,43,86,9,86,92,0,0,31,0,30,0,11,2,81,25,14,19,7,0,0,16,35,53,0,33,2,5,0,69,1,64,3,14,7,43,84,138,74,64,143,55,232,208,101,146,30,84,46,36,81,63,8,51,0,76,58,3,40,1,45,2,29,2,52,0,60,4,17,38,130,49,0,11,60,104,81,21,198,169,148,32,78,98,86,26,73,20,5,62,1,38,110,4,119,4,16,85,126,4,57,0,92,1,60,44,77,72,17,6,90,3,99,1,37,129,5,30,91,35,11,6,4,20,4,74,53,32,188,49,2,17,0,45,6,37,0,59,1,1,6,4,2,69,18,83,146,118,107,56,165,31,65,42,147,9,77,6,71,4,5,8,34,0,20,72,80,0,36,4,59,27,2,130,2,30,61,108,37,44,111,27,151,68,9,106,46,144,78,91,130,131,256,107,82,29,34,64,38,46,60,74,66,87,118,112,76,73,57,43,16,43,60,31,74,86,94,183,52,185,52,4,45,59,11,0,50,66,1,95,111,66,185,142,73,53,64,64,26,16,122,119,43,46,67,24,19,40,0,14,22,80,129,68,36,0,0,55,0,26,10,36,32,37,15,10,12,5,6,51,21,0,8,0,20,0,46,0,43,84,45,10,30,98,134,31,6,2,0,2,2,17,0,1,0,4,5,13,23,62,19,44,113,117,11,92,56,168,124,135,105,182,45,176,11,74,31,26,3,22,19,11,12,8,0,2,8,52,0,108,11,0,6,2,13,0,1,0,22,19,1,10,35,43,54,18,21,3,23,3,74,2,40,0,2,52,0,61,3,26,0,0,0,55,0,6,4,8,60,78,75,131,11,17,6,3,71,89,109,112,109,65,166,67,4,17,14,10,61,5,50,122,84,17,102,0,46,38,0,38,0,66,0,64,2,22,0,0,15,11,22,71,51,3,23,0,4,98,57,100,5,56,1,5,12,58,134,27,13,4,3,2,40,15,1,13,69,46,14,31,46,38,26,132,6,78,28,16,18,23,33,14,1,12,30,24,60,14,74,69,52,61,1,71,2,8,0,44,8,38,160,163,88,88,81,23,18,54,40,20,4,166,77,3,89,0,6,5,5,2,7,8,5,33,83,115,133,5,12,99,61,16,70,129,29,7,80,56,8,120,116,65,196,97,28,21,24,0,5,0,0,5,42,4,64,107,171,79,101,104,13,62,35,112,72,3,70,148,75,7,118,150,64,49,4,120,39,36,35,35,5,3,29,134,78,14,152,40,2,76,29,3,7,64,69,3,2,96,45,4,69,178,184,164,55,10,90,22,85,96,44,31,99,178

InterPro domains:
  IPR009771 RIC1, C-terminal alpha solenoid region [PF07064] (900-1045)
  IPR040096 RAB6A-GEF complex partner protein 1 [PTHR22746] (40-1045)
  IPR059256 RIC1, second beta-propeller domain [PF25440] (505-809)